Protein 7ALC (pdb70)

Structure (mmCIF, N/CA/C/O backbone):
data_7ALC
#
_entry.id   7ALC
#
_cell.length_a   163.853
_cell.length_b   113.922
_cell.length_c   113.910
_cell.angle_alpha   90.000
_cell.angle_beta   130.210
_cell.angle_gamma   90.000
#
_symmetry.space_group_name_H-M   'C 1 2 1'
#
loop_
_entity.id
_entity.type
_entity.pdbx_description
1 polymer 'GTP cyclohydrolase 1'
2 polymer 'GTP cyclohydrolase 1 feedback regulatory protein'
3 non-polymer 'ZINC ION'
4 non-polymer PHENYLALANINE
5 water water
#
loop_
_atom_site.group_PDB
_atom_site.id
_atom_site.type_symbol
_atom_site.label_atom_id
_atom_site.label_alt_id
_atom_site.label_comp_id
_atom_site.label_asym_id
_atom_site.label_entity_id
_atom_site.label_seq_id
_atom_site.pdbx_PDB_ins_code
_atom_site.Cartn_x
_atom_site.Cartn_y
_atom_site.Cartn_z
_atom_site.occupancy
_atom_site.B_iso_or_equiv
_atom_site.auth_seq_id
_atom_site.auth_comp_id
_atom_site.auth_asym_id
_atom_site.auth_atom_id
_atom_site.pdbx_PDB_model_num
ATOM 1 N N . PRO A 1 17 ? -26.370 -39.559 30.054 1.00 34.99 58 PRO A N 1
ATOM 2 C CA . PRO A 1 17 ? -26.747 -38.710 31.188 1.00 35.08 58 PRO A CA 1
ATOM 3 C C . PRO A 1 17 ? -26.431 -39.347 32.520 1.00 35.49 58 PRO A C 1
ATOM 4 O O . PRO A 1 17 ? -26.562 -40.561 32.669 1.00 36.07 58 PRO A O 1
ATOM 8 N N . ARG A 1 18 ? -26.050 -38.512 33.501 1.00 34.97 59 ARG A N 1
ATOM 9 C CA . ARG A 1 18 ? -25.728 -38.941 34.850 1.00 34.72 59 ARG A CA 1
ATOM 10 C C . ARG A 1 18 ? -26.982 -39.508 35.504 1.00 36.95 59 ARG A C 1
ATOM 11 O O . ARG A 1 18 ? -28.054 -38.925 35.407 1.00 36.57 59 ARG A O 1
ATOM 19 N N . SER A 1 19 ? -26.851 -40.654 36.162 1.00 38.78 60 SER A N 1
ATOM 20 C CA . SER A 1 19 ? -27.985 -41.331 36.791 1.00 40.87 60 SER A CA 1
ATOM 21 C C . SER A 1 19 ? -28.032 -41.106 38.288 1.00 42.21 60 SER A C 1
ATOM 22 O O . SER A 1 19 ? -27.035 -40.697 38.890 1.00 42.26 60 SER A O 1
ATOM 25 N N . GLU A 1 20 ? -29.177 -41.438 38.911 1.00 42.92 61 GLU A N 1
ATOM 26 C CA . GLU A 1 20 ? -29.302 -41.380 40.358 1.00 44.05 61 GLU A CA 1
ATOM 27 C C . GLU A 1 20 ? -28.361 -42.426 41.005 1.00 44.05 61 GLU A C 1
ATOM 28 O O . GLU A 1 20 ? -27.835 -42.178 42.092 1.00 44.48 61 GLU A O 1
ATOM 34 N N . GLU A 1 21 ? -28.095 -43.556 40.303 1.00 43.18 62 GLU A N 1
ATOM 35 C CA . GLU A 1 21 ? -27.165 -44.591 40.741 1.00 43.25 62 GLU A CA 1
ATOM 36 C C . GLU A 1 21 ? -25.738 -44.032 40.737 1.00 42.19 62 GLU A C 1
ATOM 37 O O . GLU A 1 21 ? -25.002 -44.222 41.703 1.00 42.44 62 GLU A O 1
ATOM 43 N N . ASP A 1 22 ? -25.362 -43.292 39.678 1.00 41.09 63 ASP A N 1
ATOM 44 C CA . ASP A 1 22 ? -24.057 -42.632 39.571 1.00 40.39 63 ASP A CA 1
ATOM 45 C C . ASP A 1 22 ? -23.852 -41.698 40.772 1.00 38.85 63 ASP A C 1
ATOM 46 O O . ASP A 1 22 ? -22.774 -41.687 41.352 1.00 38.78 63 ASP A O 1
ATOM 51 N N . ASN A 1 23 ? -24.905 -40.964 41.171 1.00 37.56 64 ASN A N 1
ATOM 52 C CA . ASN A 1 23 ? -24.838 -40.061 42.315 1.00 37.25 64 ASN A CA 1
ATOM 53 C C . ASN A 1 23 ? -24.583 -40.817 43.624 1.00 37.62 64 ASN A C 1
ATOM 54 O O . ASN A 1 23 ? -23.744 -40.399 44.420 1.00 36.78 64 ASN A O 1
ATOM 59 N N . GLU A 1 24 ? -25.292 -41.930 43.843 1.00 38.38 65 GLU A N 1
ATOM 60 C CA . GLU A 1 24 ? -25.117 -42.717 45.063 1.00 39.53 65 GLU A CA 1
ATOM 61 C C . GLU A 1 24 ? -23.720 -43.337 45.110 1.00 39.68 65 GLU A C 1
ATOM 62 O O . GLU A 1 24 ? -23.093 -43.342 46.160 1.00 40.03 65 GLU A O 1
ATOM 68 N N . LEU A 1 25 ? -23.220 -43.816 43.965 1.00 39.59 66 LEU A N 1
ATOM 69 C CA . LEU A 1 25 ? -21.907 -44.443 43.871 1.00 39.89 66 LEU A CA 1
ATOM 70 C C . LEU A 1 25 ? -20.768 -43.446 44.031 1.00 39.24 66 LEU A C 1
ATOM 71 O O . LEU A 1 25 ? -19.731 -43.789 44.602 1.00 40.07 66 LEU A O 1
ATOM 76 N N . ASN A 1 26 ? -20.940 -42.224 43.525 1.00 37.62 67 ASN A N 1
ATOM 77 C CA . ASN A 1 26 ? -19.890 -41.211 43.588 1.00 36.78 67 ASN A CA 1
ATOM 78 C C . ASN A 1 26 ? -19.932 -40.312 44.802 1.00 36.04 67 ASN A C 1
ATOM 79 O O . ASN A 1 26 ? -18.960 -39.608 45.033 1.00 36.45 67 ASN A O 1
ATOM 84 N N . LEU A 1 27 ? -21.034 -40.315 45.566 1.00 34.83 68 LEU A N 1
ATOM 85 C CA . LEU A 1 27 ? -21.165 -39.495 46.766 1.00 34.05 68 LEU A CA 1
ATOM 86 C C . LEU A 1 27 ? -20.034 -39.728 47.779 1.00 33.29 68 LEU A C 1
ATOM 87 O O . LEU A 1 27 ? -19.465 -38.735 48.234 1.00 32.79 68 LEU A O 1
ATOM 92 N N . PRO A 1 28 ? -19.638 -40.988 48.120 1.00 32.70 69 PRO A N 1
ATOM 93 C CA . PRO A 1 28 ? -18.521 -41.158 49.070 1.00 32.28 69 PRO A CA 1
ATOM 94 C C . PRO A 1 28 ? -17.193 -40.601 48.565 1.00 31.30 69 PRO A C 1
ATOM 95 O O . PRO A 1 28 ? -16.403 -40.125 49.373 1.00 31.54 69 PRO A O 1
ATOM 99 N N . ASN A 1 29 ? -16.951 -40.638 47.252 1.00 30.34 70 ASN A N 1
ATOM 100 C CA . ASN A 1 29 ? -15.724 -40.107 46.652 1.00 30.18 70 ASN A CA 1
ATOM 101 C C . ASN A 1 29 ? -15.713 -38.589 46.715 1.00 27.79 70 ASN A C 1
ATOM 102 O O . ASN A 1 29 ? -14.681 -37.998 47.011 1.00 27.27 70 ASN A O 1
ATOM 107 N N . LEU A 1 30 ? -16.868 -37.956 46.479 1.00 26.39 71 LEU A N 1
ATOM 108 C CA . LEU A 1 30 ? -16.982 -36.505 46.598 1.00 25.73 71 LEU A CA 1
ATOM 109 C C . LEU A 1 30 ? -16.783 -36.112 48.063 1.00 24.17 71 LEU A C 1
ATOM 110 O O . LEU A 1 30 ? -16.030 -35.186 48.348 1.00 24.09 71 LEU A O 1
ATOM 115 N N . ALA A 1 31 ? -17.391 -36.862 49.001 1.00 23.22 72 ALA A N 1
ATOM 116 C CA . ALA A 1 31 ? -17.240 -36.574 50.421 1.00 23.26 72 ALA A CA 1
ATOM 117 C C . ALA A 1 31 ? -15.776 -36.716 50.862 1.00 23.24 72 ALA A C 1
ATOM 118 O O . ALA A 1 31 ? -15.275 -35.866 51.600 1.00 22.74 72 ALA A O 1
ATOM 120 N N . ALA A 1 32 ? -15.068 -37.754 50.373 1.00 23.53 73 ALA A N 1
ATOM 121 C CA . ALA A 1 32 ? -13.651 -37.935 50.713 1.00 24.29 73 ALA A CA 1
ATOM 122 C C . ALA A 1 32 ? -12.818 -36.738 50.230 1.00 23.96 73 ALA A C 1
ATOM 123 O O . ALA A 1 32 ? -11.970 -36.233 50.972 1.00 23.94 73 ALA A O 1
ATOM 125 N N . ALA A 1 33 ? -13.101 -36.256 49.015 1.00 23.42 74 ALA A N 1
ATOM 126 C CA . ALA A 1 33 ? -12.398 -35.107 48.448 1.00 23.42 74 ALA A CA 1
ATOM 127 C C . ALA A 1 33 ? -12.656 -33.828 49.258 1.00 22.47 74 ALA A C 1
ATOM 128 O O . ALA A 1 33 ? -11.706 -33.096 49.542 1.00 23.32 74 ALA A O 1
ATOM 130 N N . TYR A 1 34 ? -13.912 -33.570 49.656 1.00 20.30 75 TYR A N 1
ATOM 131 C CA . TYR A 1 34 ? -14.215 -32.386 50.456 1.00 19.77 75 TYR A CA 1
ATOM 132 C C . TYR A 1 34 ? -13.605 -32.477 51.856 1.00 20.42 75 TYR A C 1
ATOM 133 O O . TYR A 1 34 ? -13.189 -31.461 52.408 1.00 20.74 75 TYR A O 1
ATOM 142 N N . SER A 1 35 ? -13.516 -33.689 52.425 1.00 20.99 76 SER A N 1
ATOM 143 C CA . SER A 1 35 ? -12.860 -33.863 53.722 1.00 21.76 76 SER A CA 1
ATOM 144 C C . SER A 1 35 ? -11.354 -33.525 53.573 1.00 22.02 76 SER A C 1
ATOM 145 O O . SER A 1 35 ? -10.789 -32.814 54.400 1.00 22.27 76 SER A O 1
ATOM 148 N N . SER A 1 36 ? -10.737 -33.983 52.485 1.00 21.65 77 SER A N 1
ATOM 149 C CA . SER A 1 36 ? -9.335 -33.703 52.192 1.00 21.87 77 SER A CA 1
ATOM 150 C C . SER A 1 36 ? -9.101 -32.173 52.025 1.00 21.73 77 SER A C 1
ATOM 151 O O . SER A 1 36 ? -8.137 -31.624 52.566 1.00 22.61 77 SER A O 1
ATOM 154 N N . ILE A 1 37 ? -10.036 -31.474 51.352 1.00 19.92 78 ILE A N 1
ATOM 155 C CA . ILE A 1 37 ? -9.948 -30.025 51.194 1.00 19.09 78 ILE A CA 1
ATOM 156 C C . ILE A 1 37 ? -9.983 -29.335 52.582 1.00 18.40 78 ILE A C 1
ATOM 157 O O . ILE A 1 37 ? -9.136 -28.484 52.858 1.00 17.95 78 ILE A O 1
ATOM 162 N N . LEU A 1 38 ? -10.901 -29.757 53.464 1.00 17.76 79 LEU A N 1
ATOM 163 C CA . LEU A 1 38 ? -10.986 -29.170 54.815 1.00 19.42 79 LEU A CA 1
ATOM 164 C C . LEU A 1 38 ? -9.657 -29.284 55.581 1.00 22.52 79 LEU A C 1
ATOM 165 O O . LEU A 1 38 ? -9.213 -28.306 56.181 1.00 24.33 79 LEU A O 1
ATOM 170 N N . SER A 1 39 ? -9.005 -30.456 55.517 1.00 22.84 80 SER A N 1
ATOM 171 C CA . SER A 1 39 ? -7.717 -30.668 56.150 1.00 24.67 80 SER A CA 1
ATOM 172 C C . SER A 1 39 ? -6.609 -29.847 55.503 1.00 25.31 80 SER A C 1
ATOM 173 O O . SER A 1 39 ? -5.742 -29.338 56.210 1.00 26.12 80 SER A O 1
ATOM 176 N N . SER A 1 40 ? -6.624 -29.726 54.175 1.00 25.18 81 SER A N 1
ATOM 177 C CA . SER A 1 40 ? -5.597 -28.989 53.458 1.00 26.51 81 SER A CA 1
ATOM 178 C C . SER A 1 40 ? -5.682 -27.478 53.640 1.00 28.34 81 SER A C 1
ATOM 179 O O . SER A 1 40 ? -4.693 -26.791 53.421 1.00 29.52 81 SER A O 1
ATOM 182 N N . LEU A 1 41 ? -6.835 -26.953 54.033 1.00 28.49 82 LEU A N 1
ATOM 183 C CA . LEU A 1 41 ? -6.978 -25.511 54.309 1.00 28.78 82 LEU A CA 1
ATOM 184 C C . LEU A 1 41 ? -6.507 -25.097 55.705 1.00 28.61 82 LEU A C 1
ATOM 185 O O . LEU A 1 41 ? -6.522 -23.907 56.029 1.00 28.81 82 LEU A O 1
ATOM 190 N N . GLY A 1 42 ? -6.116 -26.062 56.524 1.00 28.18 83 GLY A N 1
ATOM 191 C CA . GLY A 1 42 ? -5.716 -25.817 57.902 1.00 28.09 83 GLY A CA 1
ATOM 192 C C . GLY A 1 42 ? -6.890 -25.885 58.873 1.00 27.55 83 GLY A C 1
ATOM 193 O O . GLY A 1 42 ? -6.783 -25.414 60.008 1.00 27.62 83 GLY A O 1
ATOM 194 N N . GLU A 1 43 ? -8.044 -26.407 58.421 1.00 26.56 84 GLU A N 1
ATOM 195 C CA . GLU A 1 43 ? -9.222 -26.462 59.273 1.00 25.81 84 GLU A CA 1
ATOM 196 C C . GLU A 1 43 ? -9.303 -27.776 60.047 1.00 26.53 84 GLU A C 1
ATOM 197 O O . GLU A 1 43 ? -8.588 -28.738 59.745 1.00 27.22 84 GLU A O 1
ATOM 203 N N . ASN A 1 44 ? -10.147 -27.803 61.065 1.00 25.72 85 ASN A N 1
ATOM 204 C CA . ASN A 1 44 ? -10.329 -28.995 61.871 1.00 25.92 85 ASN A CA 1
ATOM 205 C C . ASN A 1 44 ? -11.603 -29.664 61.403 1.00 25.97 85 ASN A C 1
ATOM 206 O O . ASN A 1 44 ? -12.688 -29.191 61.742 1.00 26.06 85 ASN A O 1
ATOM 211 N N . PRO A 1 45 ? -11.520 -30.761 60.629 1.00 25.79 86 PRO A N 1
ATOM 212 C CA . PRO A 1 45 ? -12.754 -31.419 60.162 1.00 25.16 86 PRO A CA 1
ATOM 213 C C . PRO A 1 45 ? -13.540 -32.120 61.257 1.00 24.52 86 PRO A C 1
ATOM 214 O O . PRO A 1 45 ? -14.595 -32.667 60.969 1.00 24.77 86 PRO A O 1
ATOM 218 N N . GLN A 1 46 ? -13.023 -32.158 62.481 1.00 24.42 87 GLN A N 1
ATOM 219 C CA . GLN A 1 46 ? -13.743 -32.774 63.591 1.00 25.17 87 GLN A CA 1
ATOM 220 C C . GLN A 1 46 ? -14.562 -31.771 64.416 1.00 24.34 87 GLN A C 1
ATOM 221 O O . GLN A 1 46 ? -15.318 -32.199 65.276 1.00 24.57 87 GLN A O 1
ATOM 227 N N . ARG A 1 47 ? -14.418 -30.457 64.169 1.00 23.24 88 ARG A N 1
ATOM 228 C CA . ARG A 1 47 ? -15.205 -29.468 64.904 1.00 21.87 88 ARG A CA 1
ATOM 229 C C . ARG A 1 47 ? -16.676 -29.539 64.455 1.00 21.32 88 ARG A C 1
ATOM 230 O O . ARG A 1 47 ? -16.966 -29.880 63.298 1.00 20.99 88 ARG A O 1
ATOM 238 N N . GLN A 1 48 ? -17.612 -29.280 65.386 1.00 21.04 89 GLN A N 1
ATOM 239 C CA . GLN A 1 48 ? -19.052 -29.376 65.112 1.00 20.09 89 GLN A CA 1
ATOM 240 C C . GLN A 1 48 ? -19.515 -28.840 63.743 1.00 20.65 89 GLN A C 1
ATOM 241 O O . GLN A 1 48 ? -20.229 -29.546 63.020 1.00 21.99 89 GLN A O 1
ATOM 247 N N . GLY A 1 49 ? -19.147 -27.610 63.414 1.00 19.53 90 GLY A N 1
ATOM 248 C CA . GLY A 1 49 ? -19.583 -26.996 62.165 1.00 18.84 90 GLY A CA 1
ATOM 249 C C . GLY A 1 49 ? -19.116 -27.669 60.892 1.00 18.55 90 GLY A C 1
ATOM 250 O O . GLY A 1 49 ? -19.740 -27.485 59.836 1.00 18.51 90 GLY A O 1
ATOM 251 N N . LEU A 1 50 ? -18.026 -28.456 60.968 1.00 17.47 91 LEU A N 1
ATOM 252 C CA . LEU A 1 50 ? -17.485 -29.148 59.810 1.00 17.20 91 LEU A CA 1
ATOM 253 C C . LEU A 1 50 ? -17.742 -30.653 59.741 1.00 17.80 91 LEU A C 1
ATOM 254 O O . LEU A 1 50 ? -17.441 -31.266 58.711 1.00 17.64 91 LEU A O 1
ATOM 259 N N . LEU A 1 51 ? -18.239 -31.263 60.818 1.00 18.89 92 LEU A N 1
ATOM 260 C CA . LEU A 1 51 ? -18.447 -32.716 60.891 1.00 20.46 92 LEU A CA 1
ATOM 261 C C . LEU A 1 51 ? -19.128 -33.328 59.675 1.00 20.97 92 LEU A C 1
ATOM 262 O O . LEU A 1 51 ? -18.573 -34.251 59.085 1.00 21.33 92 LEU A O 1
ATOM 267 N N . LYS A 1 52 ? -20.294 -32.794 59.275 1.00 20.87 93 LYS A N 1
ATOM 268 C CA . LYS A 1 52 ? -21.031 -33.328 58.122 1.00 21.11 93 LYS A CA 1
ATOM 269 C C . LYS A 1 52 ? -20.802 -32.578 56.812 1.00 19.72 93 LYS A C 1
ATOM 270 O O . LYS A 1 52 ? -21.399 -32.946 55.805 1.00 19.51 93 LYS A O 1
ATOM 276 N N . THR A 1 53 ? -19.916 -31.574 56.807 1.00 18.48 94 THR A N 1
ATOM 277 C CA . THR A 1 53 ? -19.598 -30.781 55.626 1.00 17.86 94 THR A CA 1
ATOM 278 C C . THR A 1 53 ? -19.093 -31.626 54.462 1.00 18.30 94 THR A C 1
ATOM 279 O O . THR A 1 53 ? -19.569 -31.375 53.369 1.00 19.11 94 THR A O 1
ATOM 283 N N . PRO A 1 54 ? -18.242 -32.658 54.605 1.00 18.40 95 PRO A N 1
ATOM 284 C CA . PRO A 1 54 ? -17.891 -33.482 53.420 1.00 19.06 95 PRO A CA 1
ATOM 285 C C . PRO A 1 54 ? -19.109 -33.966 52.611 1.00 19.85 95 PRO A C 1
ATOM 286 O O . PRO A 1 54 ? -19.129 -33.828 51.394 1.00 18.96 95 PRO A O 1
ATOM 290 N N . TRP A 1 55 ? -20.158 -34.430 53.304 1.00 20.99 96 TRP A N 1
ATOM 291 C CA . TRP A 1 55 ? -21.390 -34.912 52.686 1.00 22.90 96 TRP A CA 1
ATOM 292 C C . TRP A 1 55 ? -22.319 -33.783 52.247 1.00 21.82 96 TRP A C 1
ATOM 293 O O . TRP A 1 55 ? -22.847 -33.849 51.137 1.00 22.20 96 TRP A O 1
ATOM 304 N N . ARG A 1 56 ? -22.474 -32.715 53.060 1.00 19.90 97 ARG A N 1
ATOM 305 C CA . ARG A 1 56 ? -23.307 -31.570 52.658 1.00 18.40 97 ARG A CA 1
ATOM 306 C C . ARG A 1 56 ? -22.718 -30.877 51.421 1.00 18.08 97 ARG A C 1
ATOM 307 O O . ARG A 1 56 ? -23.474 -30.548 50.508 1.00 18.37 97 ARG A O 1
ATOM 315 N N . ALA A 1 57 ? -21.388 -30.687 51.360 1.00 17.54 98 ALA A N 1
ATOM 316 C CA . ALA A 1 57 ? -20.770 -30.040 50.189 1.00 19.13 98 ALA A CA 1
ATOM 317 C C . ALA A 1 57 ? -20.863 -30.928 48.952 1.00 20.67 98 ALA A C 1
ATOM 318 O O . ALA A 1 57 ? -21.056 -30.421 47.850 1.00 21.52 98 ALA A O 1
ATOM 320 N N . ALA A 1 58 ? -20.736 -32.249 49.139 1.00 21.47 99 ALA A N 1
ATOM 321 C CA . ALA A 1 58 ? -20.822 -33.240 48.061 1.00 22.25 99 ALA A CA 1
ATOM 322 C C . ALA A 1 58 ? -22.238 -33.247 47.501 1.00 22.75 99 ALA A C 1
ATOM 323 O O . ALA A 1 58 ? -22.386 -33.223 46.297 1.00 23.21 99 ALA A O 1
ATOM 325 N N . SER A 1 59 ? -23.271 -33.226 48.369 1.00 22.58 100 SER A N 1
ATOM 326 C CA . SER A 1 59 ? -24.662 -33.202 47.936 1.00 22.82 100 SER A CA 1
ATOM 327 C C . SER A 1 59 ? -24.996 -31.880 47.254 1.00 22.45 100 SER A C 1
ATOM 328 O O . SER A 1 59 ? -25.738 -31.874 46.288 1.00 21.95 100 SER A O 1
ATOM 331 N N . ALA A 1 60 ? -24.459 -30.754 47.764 1.00 22.22 101 ALA A N 1
ATOM 332 C CA . ALA A 1 60 ? -24.708 -29.450 47.161 1.00 22.16 101 ALA A CA 1
ATOM 333 C C . ALA A 1 60 ? -24.076 -29.418 45.768 1.00 22.27 101 ALA A C 1
ATOM 334 O O . ALA A 1 60 ? -24.747 -29.019 44.835 1.00 22.67 101 ALA A O 1
ATOM 336 N N . MET A 1 61 ? -22.848 -29.937 45.611 1.00 20.79 102 MET A N 1
ATOM 337 C CA . MET A 1 61 ? -22.182 -29.942 44.321 1.00 20.43 102 MET A CA 1
ATOM 338 C C . MET A 1 61 ? -22.938 -30.808 43.302 1.00 20.68 102 MET A C 1
ATOM 339 O O . MET A 1 61 ? -23.042 -30.427 42.129 1.00 19.92 102 MET A O 1
ATOM 344 N N . GLN A 1 62 ? -23.524 -31.922 43.763 1.00 21.13 103 GLN A N 1
ATOM 345 C CA . GLN A 1 62 ? -24.331 -32.791 42.914 1.00 22.99 103 GLN A CA 1
ATOM 346 C C . GLN A 1 62 ? -25.587 -32.034 42.465 1.00 23.87 103 GLN A C 1
ATOM 347 O O . GLN A 1 62 ? -25.943 -32.096 41.296 1.00 24.05 103 GLN A O 1
ATOM 353 N N . PHE A 1 63 ? -26.204 -31.268 43.363 1.00 24.48 104 PHE A N 1
ATOM 354 C CA . PHE A 1 63 ? -27.371 -30.452 43.031 1.00 25.49 104 PHE A CA 1
ATOM 355 C C . PHE A 1 63 ? -27.002 -29.360 42.015 1.00 24.48 104 PHE A C 1
ATOM 356 O O . PHE A 1 63 ? -27.734 -29.151 41.043 1.00 24.25 104 PHE A O 1
ATOM 364 N N . PHE A 1 64 ? -25.865 -28.662 42.226 1.00 23.68 105 PHE A N 1
ATOM 365 C CA . PHE A 1 64 ? -25.447 -27.603 41.294 1.00 24.04 105 PHE A CA 1
ATOM 366 C C . PHE A 1 64 ? -25.144 -28.143 39.899 1.00 24.10 105 PHE A C 1
ATOM 367 O O . PHE A 1 64 ? -25.195 -27.386 38.939 1.00 24.92 105 PHE A O 1
ATOM 375 N N . THR A 1 65 ? -24.820 -29.437 39.777 1.00 22.75 106 THR A N 1
ATOM 376 C CA . THR A 1 65 ? -24.526 -30.037 38.485 1.00 21.69 106 THR A CA 1
ATOM 377 C C . THR A 1 65 ? -25.603 -31.056 38.056 1.00 22.41 106 THR A C 1
ATOM 378 O O . THR A 1 65 ? -25.324 -31.889 37.194 1.00 23.17 106 THR A O 1
ATOM 382 N N . LYS A 1 66 ? -26.828 -30.977 38.599 1.00 22.12 107 LYS A N 1
ATOM 383 C CA . LYS A 1 66 ? -27.910 -31.913 38.255 1.00 23.09 107 LYS A CA 1
ATOM 384 C C . LYS A 1 66 ? -28.366 -31.855 36.791 1.00 23.43 107 LYS A C 1
ATOM 385 O O . LYS A 1 66 ? -29.023 -32.783 36.342 1.00 23.35 107 LYS A O 1
ATOM 391 N N . GLY A 1 67 ? -27.992 -30.809 36.059 1.00 23.53 108 GLY A N 1
ATOM 392 C CA . GLY A 1 67 ? -28.280 -30.662 34.636 1.00 24.70 108 GLY A CA 1
ATOM 393 C C . GLY A 1 67 ? -27.617 -31.742 33.791 1.00 26.03 108 GLY A C 1
ATOM 394 O O . GLY A 1 67 ? -28.089 -32.052 32.692 1.00 26.75 108 GLY A O 1
ATOM 395 N N . TYR A 1 68 ? -26.532 -32.368 34.309 1.00 25.65 109 TYR A N 1
ATOM 396 C CA . TYR A 1 68 ? -25.917 -33.499 33.620 1.00 26.05 109 TYR A CA 1
ATOM 397 C C . TYR A 1 68 ? -26.858 -34.752 33.656 1.00 27.42 109 TYR A C 1
ATOM 398 O O . TYR A 1 68 ? -26.688 -35.667 32.872 1.00 27.98 109 TYR A O 1
ATOM 407 N N . GLN A 1 69 ? -27.808 -34.802 34.582 1.00 28.41 110 GLN A N 1
ATOM 408 C CA . GLN A 1 69 ? -28.775 -35.900 34.681 1.00 30.10 110 GLN A CA 1
ATOM 409 C C . GLN A 1 69 ? -29.946 -35.752 33.689 1.00 31.48 110 GLN A C 1
ATOM 410 O O . GLN A 1 69 ? -30.760 -36.672 33.562 1.00 31.98 110 GLN A O 1
ATOM 416 N N . GLU A 1 70 ? -30.040 -34.600 32.997 1.00 31.55 111 GLU A N 1
ATOM 417 C CA . GLU A 1 70 ? -31.134 -34.319 32.088 1.00 31.90 111 GLU A CA 1
ATOM 418 C C . GLU A 1 70 ? -30.681 -34.245 30.643 1.00 31.13 111 GLU A C 1
ATOM 419 O O . GLU A 1 70 ? -29.512 -34.008 30.350 1.00 31.40 111 GLU A O 1
ATOM 425 N N . THR A 1 71 ? -31.620 -34.442 29.742 1.00 29.78 112 THR A N 1
ATOM 426 C CA . THR A 1 71 ? -31.375 -34.420 28.318 1.00 29.45 112 THR A CA 1
ATOM 427 C C . THR A 1 71 ? -32.384 -33.443 27.675 1.00 28.16 112 THR A C 1
ATOM 428 O O . THR A 1 71 ? -33.520 -33.326 28.148 1.00 27.91 112 THR A O 1
ATOM 432 N N . ILE A 1 72 ? -31.970 -32.711 26.634 1.00 27.59 113 ILE A N 1
ATOM 433 C CA . ILE A 1 72 ? -32.871 -31.771 25.959 1.00 27.50 113 ILE A CA 1
ATOM 434 C C . ILE A 1 72 ? -34.080 -32.506 25.347 1.00 27.61 113 ILE A C 1
ATOM 435 O O . ILE A 1 72 ? -35.204 -32.009 25.454 1.00 26.68 113 ILE A O 1
ATOM 440 N N . SER A 1 73 ? -33.876 -33.714 24.777 1.00 28.76 114 SER A N 1
ATOM 441 C CA . SER A 1 73 ? -34.996 -34.457 24.204 1.00 30.08 114 SER A CA 1
ATOM 442 C C . SER A 1 73 ? -36.010 -34.859 25.264 1.00 29.33 114 SER A C 1
ATOM 443 O O . SER A 1 73 ? -37.196 -34.786 24.989 1.00 29.82 114 SER A O 1
ATOM 446 N N . ASP A 1 74 ? -35.579 -35.159 26.488 1.00 29.01 115 ASP A N 1
ATOM 447 C CA . ASP A 1 74 ? -36.498 -35.494 27.578 1.00 29.22 115 ASP A CA 1
ATOM 448 C C . ASP A 1 74 ? -37.278 -34.246 28.034 1.00 27.97 115 ASP A C 1
ATOM 449 O O . ASP A 1 74 ? -38.478 -34.327 28.289 1.00 27.88 115 ASP A O 1
ATOM 454 N N . VAL A 1 75 ? -36.620 -33.087 28.072 1.00 26.80 116 VAL A N 1
ATOM 455 C CA . VAL A 1 75 ? -37.289 -31.826 28.382 1.00 26.91 116 VAL A CA 1
ATOM 456 C C . VAL A 1 75 ? -38.360 -31.514 27.317 1.00 26.22 116 VAL A C 1
ATOM 457 O O . VAL A 1 75 ? -39.463 -31.093 27.669 1.00 26.41 116 VAL A O 1
ATOM 461 N N . LEU A 1 76 ? -38.066 -31.803 26.027 1.00 24.86 117 LEU A N 1
ATOM 462 C CA . LEU A 1 76 ? -38.980 -31.532 24.914 1.00 23.59 117 LEU A CA 1
ATOM 463 C C . LEU A 1 76 ? -40.226 -32.421 24.840 1.00 24.69 117 LEU A C 1
ATOM 464 O O . LEU A 1 76 ? -41.097 -32.155 24.019 1.00 25.18 117 LEU A O 1
ATOM 469 N N . ASN A 1 77 ? -40.352 -33.452 25.676 1.00 25.54 118 ASN A N 1
ATOM 470 C CA . ASN A 1 77 ? -41.557 -34.297 25.699 1.00 27.16 118 ASN A CA 1
ATOM 471 C C . ASN A 1 77 ? -42.773 -33.415 26.068 1.00 26.59 118 ASN A C 1
ATOM 472 O O . ASN A 1 77 ? -42.686 -32.679 27.055 1.00 26.63 118 ASN A O 1
ATOM 477 N N . ASP A 1 78 ? -43.830 -33.416 25.233 1.00 25.93 119 ASP A N 1
ATOM 478 C CA . ASP A 1 78 ? -45.047 -32.618 25.407 1.00 26.02 119 ASP A CA 1
ATOM 479 C C . ASP A 1 78 ? -44.753 -31.118 25.540 1.00 25.27 119 ASP A C 1
ATOM 480 O O . ASP A 1 78 ? -45.522 -30.407 26.204 1.00 25.78 119 ASP A O 1
ATOM 485 N N . ALA A 1 79 ? -43.651 -30.632 24.939 1.00 23.32 120 ALA A N 1
ATOM 486 C CA . ALA A 1 79 ? -43.279 -29.232 25.126 1.00 22.29 120 ALA A CA 1
ATOM 487 C C . ALA A 1 79 ? -43.759 -28.284 24.065 1.00 21.05 120 ALA A C 1
ATOM 488 O O . ALA A 1 79 ? -43.734 -27.082 24.292 1.00 20.94 120 ALA A O 1
ATOM 490 N N . ILE A 1 80 ? -44.129 -28.793 22.896 1.00 19.71 121 ILE A N 1
ATOM 491 C CA . ILE A 1 80 ? -44.468 -27.955 21.769 1.00 20.03 121 ILE A CA 1
ATOM 492 C C . ILE A 1 80 ? -45.951 -27.831 21.527 1.00 20.23 121 ILE A C 1
ATOM 493 O O . ILE A 1 80 ? -46.679 -28.813 21.546 1.00 21.04 121 ILE A O 1
ATOM 498 N N . PHE A 1 81 ? -46.385 -26.607 21.285 1.00 19.44 122 PHE A N 1
ATOM 499 C CA . PHE A 1 81 ? -47.765 -26.271 20.973 1.00 18.82 122 PHE A CA 1
ATOM 500 C C . PHE A 1 81 ? -47.779 -25.521 19.642 1.00 19.17 122 PHE A C 1
ATOM 501 O O . PHE A 1 81 ? -46.759 -24.954 19.237 1.00 19.79 122 PHE A O 1
ATOM 509 N N . ASP A 1 82 ? -48.916 -25.518 18.956 1.00 18.68 123 ASP A N 1
ATOM 510 C CA . ASP A 1 82 ? -49.004 -24.871 17.654 1.00 19.05 123 ASP A CA 1
ATOM 511 C C . ASP A 1 82 ? -49.896 -23.645 17.666 1.00 18.93 123 ASP A C 1
ATOM 512 O O . ASP A 1 82 ? -50.813 -23.559 18.470 1.00 20.06 123 ASP A O 1
ATOM 517 N N . GLU A 1 83 ? -49.669 -22.738 16.743 1.00 18.62 124 GLU A N 1
ATOM 518 C CA . GLU A 1 83 ? -50.490 -21.545 16.594 1.00 19.38 124 GLU A CA 1
ATOM 519 C C . GLU A 1 83 ? -50.630 -21.194 15.103 1.00 19.85 124 GLU A C 1
ATOM 520 O O . GLU A 1 83 ? -49.706 -21.441 14.309 1.00 19.90 124 GLU A O 1
ATOM 526 N N . ASP A 1 84 ? -51.817 -20.708 14.702 1.00 20.18 125 ASP A N 1
ATOM 527 C CA . ASP A 1 84 ? -52.045 -20.306 13.304 1.00 21.23 125 ASP A CA 1
ATOM 528 C C . ASP A 1 84 ? -51.318 -19.015 12.963 1.00 21.63 125 ASP A C 1
ATOM 529 O O . ASP A 1 84 ? -50.956 -18.810 11.809 1.00 21.14 125 ASP A O 1
ATOM 534 N N . HIS A 1 85 ? -51.189 -18.102 13.934 1.00 22.15 126 HIS A N 1
ATOM 535 C CA . HIS A 1 85 ? -50.540 -16.810 13.723 1.00 23.66 126 HIS A CA 1
ATOM 536 C C . HIS A 1 85 ? -49.497 -16.569 14.813 1.00 22.91 126 HIS A C 1
ATOM 537 O O . HIS A 1 85 ? -49.647 -17.031 15.944 1.00 22.48 126 HIS A O 1
ATOM 544 N N . ASP A 1 86 ? -48.453 -15.836 14.463 1.00 22.14 127 ASP A N 1
ATOM 545 C CA . ASP A 1 86 ? -47.352 -15.620 15.365 1.00 22.40 127 ASP A CA 1
ATOM 546 C C . ASP A 1 86 ? -47.364 -14.229 16.037 1.00 23.81 127 ASP A C 1
ATOM 547 O O . ASP A 1 86 ? -48.211 -13.384 15.731 1.00 25.29 127 ASP A O 1
ATOM 552 N N . GLU A 1 87 ? -46.489 -14.048 17.024 1.00 22.18 128 GLU A N 1
ATOM 553 C CA . GLU A 1 87 ? -46.343 -12.833 17.838 1.00 21.52 128 GLU A CA 1
ATOM 554 C C . GLU A 1 87 ? -44.952 -12.891 18.478 1.00 20.75 128 GLU A C 1
ATOM 555 O O . GLU A 1 87 ? -44.391 -13.976 18.504 1.00 20.94 128 GLU A O 1
ATOM 561 N N . MET A 1 88 ? -44.416 -11.783 19.041 1.00 20.28 129 MET A N 1
ATOM 562 C CA . MET A 1 88 ? -43.137 -11.902 19.745 1.00 19.98 129 MET A CA 1
ATOM 563 C C . MET A 1 88 ? -43.394 -12.496 21.125 1.00 19.08 129 MET A C 1
ATOM 564 O O . MET A 1 88 ? -44.340 -12.092 21.807 1.00 18.87 129 MET A O 1
ATOM 569 N N . VAL A 1 89 ? -42.607 -13.501 21.505 1.00 18.12 130 VAL A N 1
ATOM 570 C CA . VAL A 1 89 ? -42.749 -14.164 22.792 1.00 17.96 130 VAL A CA 1
ATOM 571 C C . VAL A 1 89 ? -41.475 -13.937 23.583 1.00 18.39 130 VAL A C 1
ATOM 572 O O . VAL A 1 89 ? -40.379 -14.272 23.103 1.00 18.40 130 VAL A O 1
ATOM 576 N N . ILE A 1 90 ? -41.606 -13.363 24.780 1.00 17.19 131 ILE A N 1
ATOM 577 C CA . ILE A 1 90 ? -40.466 -13.084 25.647 1.00 17.33 131 ILE A CA 1
ATOM 578 C C . ILE A 1 90 ? -40.696 -13.603 27.047 1.00 18.20 131 ILE A C 1
ATOM 579 O O . ILE A 1 90 ? -41.789 -13.441 27.606 1.00 17.77 131 ILE A O 1
ATOM 584 N N . VAL A 1 91 ? -39.658 -14.180 27.656 1.00 18.72 132 VAL A N 1
ATOM 585 C CA . VAL A 1 91 ? -39.706 -14.545 29.060 1.00 19.72 132 VAL A CA 1
ATOM 586 C C . VAL A 1 91 ? -38.479 -13.887 29.652 1.00 20.96 132 VAL A C 1
ATOM 587 O O . VAL A 1 91 ? -37.359 -14.245 29.290 1.00 20.78 132 VAL A O 1
ATOM 591 N N . LYS A 1 92 ? -38.680 -12.859 30.472 1.00 21.74 133 LYS A N 1
ATOM 592 C CA . LYS A 1 92 ? -37.567 -12.118 31.041 1.00 22.59 133 LYS A CA 1
ATOM 593 C C . LYS A 1 92 ? -37.387 -12.365 32.544 1.00 22.34 133 LYS A C 1
ATOM 594 O O . LYS A 1 92 ? -38.280 -12.911 33.206 1.00 21.29 133 LYS A O 1
ATOM 600 N N . ASP A 1 93 ? -36.217 -11.986 33.065 1.00 22.25 134 ASP A N 1
ATOM 601 C CA . ASP A 1 93 ? -35.887 -12.112 34.477 1.00 23.52 134 ASP A CA 1
ATOM 602 C C . ASP A 1 93 ? -36.004 -13.533 34.994 1.00 23.50 134 ASP A C 1
ATOM 603 O O . ASP A 1 93 ? -36.518 -13.751 36.099 1.00 23.79 134 ASP A O 1
ATOM 608 N N . ILE A 1 94 ? -35.536 -14.502 34.206 1.00 22.90 135 ILE A N 1
ATOM 609 C CA . ILE A 1 94 ? -35.531 -15.888 34.645 1.00 23.26 135 ILE A CA 1
ATOM 610 C C . ILE A 1 94 ? -34.306 -16.034 35.539 1.00 23.43 135 ILE A C 1
ATOM 611 O O . ILE A 1 94 ? -33.185 -15.884 35.050 1.00 22.30 135 ILE A O 1
ATOM 616 N N . ASP A 1 95 ? -34.492 -16.312 36.842 1.00 23.65 136 ASP A N 1
ATOM 617 C CA . ASP A 1 95 ? -33.354 -16.479 37.754 1.00 25.27 136 ASP A CA 1
ATOM 618 C C . ASP A 1 95 ? -32.513 -17.645 37.331 1.00 25.02 136 ASP A C 1
ATOM 619 O O . ASP A 1 95 ? -33.035 -18.659 36.900 1.00 25.67 136 ASP A O 1
ATOM 624 N N . MET A 1 96 ? -31.215 -17.457 37.350 1.00 24.62 137 MET A N 1
ATOM 625 C CA . MET A 1 96 ? -30.277 -18.438 36.850 1.00 25.07 137 MET A CA 1
ATOM 626 C C . MET A 1 96 ? -29.174 -18.628 37.880 1.00 25.52 137 MET A C 1
ATOM 627 O O . MET A 1 96 ? -28.646 -17.644 38.404 1.00 26.24 137 MET A O 1
ATOM 632 N N . PHE A 1 97 ? -28.808 -19.881 38.146 1.00 25.05 138 PHE A N 1
ATOM 633 C CA . PHE A 1 97 ? -27.725 -20.220 39.056 1.00 25.73 138 PHE A CA 1
ATOM 634 C C . PHE A 1 97 ? -26.847 -21.214 38.301 1.00 23.53 138 PHE A C 1
ATOM 635 O O . PHE A 1 97 ? -27.356 -22.213 37.779 1.00 24.30 138 PHE A O 1
ATOM 643 N N . SER A 1 98 ? -25.560 -20.918 38.192 1.00 21.12 139 SER A N 1
ATOM 644 C CA . SER A 1 98 ? -24.632 -21.791 37.489 1.00 20.09 139 SER A CA 1
ATOM 645 C C . SER A 1 98 ? -23.276 -21.837 38.221 1.00 21.21 139 SER A C 1
ATOM 646 O O . SER A 1 98 ? -23.085 -21.118 39.198 1.00 21.93 139 SER A O 1
ATOM 649 N N . MET A 1 99 ? -22.351 -22.687 37.765 1.00 20.93 140 MET A N 1
ATOM 650 C CA . MET A 1 99 ? -21.067 -22.838 38.406 1.00 21.89 140 MET A CA 1
ATOM 651 C C . MET A 1 99 ? -19.996 -22.583 37.400 1.00 21.35 140 MET A C 1
ATOM 652 O O . MET A 1 99 ? -19.987 -23.194 36.336 1.00 20.81 140 MET A O 1
ATOM 657 N N . CYS A 1 100 ? -19.086 -21.694 37.712 1.00 21.50 141 CYS A N 1
ATOM 658 C CA . CYS A 1 100 ? -17.975 -21.369 36.843 1.00 22.83 141 CYS A CA 1
ATOM 659 C C . CYS A 1 100 ? -17.084 -22.647 36.702 1.00 22.63 141 CYS A C 1
ATOM 660 O O . CYS A 1 100 ? -16.703 -23.215 37.731 1.00 22.27 141 CYS A O 1
ATOM 663 N N . GLU A 1 101 ? -16.818 -23.123 35.473 1.00 22.23 142 GLU A N 1
ATOM 664 C CA . GLU A 1 101 ? -15.977 -24.311 35.313 1.00 22.98 142 GLU A CA 1
ATOM 665 C C . GLU A 1 101 ? -14.508 -24.033 35.571 1.00 24.11 142 GLU A C 1
ATOM 666 O O . GLU A 1 101 ? -13.765 -24.968 35.827 1.00 24.03 142 GLU A O 1
ATOM 672 N N . HIS A 1 102 ? -14.075 -22.767 35.490 1.00 24.57 143 HIS A N 1
ATOM 673 C CA . HIS A 1 102 ? -12.681 -22.422 35.719 1.00 25.30 143 HIS A CA 1
ATOM 674 C C . HIS A 1 102 ? -12.308 -22.428 37.184 1.00 26.09 143 HIS A C 1
ATOM 675 O O . HIS A 1 102 ? -11.215 -22.857 37.508 1.00 27.10 143 HIS A O 1
ATOM 682 N N . HIS A 1 103 ? -13.204 -21.965 38.083 1.00 25.19 144 HIS A N 1
ATOM 683 C CA . HIS A 1 103 ? -12.862 -21.871 39.499 1.00 24.40 144 HIS A CA 1
ATOM 684 C C . HIS A 1 103 ? -13.759 -22.665 40.442 1.00 23.71 144 HIS A C 1
ATOM 685 O O . HIS A 1 103 ? -13.478 -22.698 41.632 1.00 23.51 144 HIS A O 1
ATOM 692 N N . LEU A 1 104 ? -14.860 -23.237 39.937 1.00 22.96 145 LEU A N 1
ATOM 693 C CA . LEU A 1 104 ? -15.838 -23.964 40.744 1.00 23.19 145 LEU A CA 1
ATOM 694 C C . LEU A 1 104 ? -16.507 -23.067 41.789 1.00 23.29 145 LEU A C 1
ATOM 695 O O . LEU A 1 104 ? -16.741 -23.483 42.913 1.00 23.48 145 LEU A O 1
ATOM 700 N N . VAL A 1 105 ? -16.787 -21.829 41.404 1.00 22.89 146 VAL A N 1
ATOM 701 C CA . VAL A 1 105 ? -17.462 -20.842 42.241 1.00 22.96 146 VAL A CA 1
ATOM 702 C C . VAL A 1 105 ? -18.728 -20.422 41.489 1.00 21.76 146 VAL A C 1
ATOM 703 O O . VAL A 1 105 ? -18.669 -20.230 40.282 1.00 20.89 146 VAL A O 1
ATOM 707 N N . PRO A 1 106 ? -19.882 -20.300 42.164 1.00 22.23 147 PRO A N 1
ATOM 708 C CA . PRO A 1 106 ? -21.101 -19.951 41.437 1.00 22.26 147 PRO A CA 1
ATOM 709 C C . PRO A 1 106 ? -21.074 -18.604 40.728 1.00 22.78 147 PRO A C 1
ATOM 710 O O . PRO A 1 106 ? -20.383 -17.658 41.136 1.00 23.79 147 PRO A O 1
ATOM 714 N N . PHE A 1 107 ? -21.818 -18.526 39.641 1.00 20.99 148 PHE A N 1
ATOM 715 C CA . PHE A 1 107 ? -22.118 -17.284 38.969 1.00 20.22 148 PHE A CA 1
ATOM 716 C C . PHE A 1 107 ? -23.637 -17.259 38.867 1.00 21.32 148 PHE A C 1
ATOM 717 O O . PHE A 1 107 ? -24.266 -18.282 38.542 1.00 21.88 148 PHE A O 1
ATOM 725 N N . VAL A 1 108 ? -24.239 -16.146 39.302 1.00 21.20 149 VAL A N 1
ATOM 726 C CA . VAL A 1 108 ? -25.678 -16.073 39.422 1.00 21.79 149 VAL A CA 1
ATOM 727 C C . VAL A 1 108 ? -26.221 -14.825 38.759 1.00 20.97 149 VAL A C 1
ATOM 728 O O . VAL A 1 108 ? -25.589 -13.768 38.793 1.00 20.41 149 VAL A O 1
ATOM 732 N N . GLY A 1 109 ? -27.429 -14.932 38.247 1.00 20.25 150 GLY A N 1
ATOM 733 C CA . GLY A 1 109 ? -28.059 -13.788 37.620 1.00 20.75 150 GLY A CA 1
ATOM 734 C C . GLY A 1 109 ? -29.378 -14.120 36.991 1.00 20.80 150 GLY A C 1
ATOM 735 O O . GLY A 1 109 ? -30.183 -14.837 37.585 1.00 21.02 150 GLY A O 1
ATOM 736 N N . LYS A 1 110 ? -29.598 -13.585 35.784 1.00 19.50 151 LYS A N 1
ATOM 737 C CA . LYS A 1 110 ? -30.855 -13.668 35.075 1.00 19.50 151 LYS A CA 1
ATOM 738 C C . LYS A 1 110 ? -30.682 -13.949 33.601 1.00 18.25 151 LYS A C 1
ATOM 739 O O . LYS A 1 110 ? -29.663 -13.598 33.003 1.00 18.02 151 LYS A O 1
ATOM 745 N N . VAL A 1 111 ? -31.691 -14.592 33.015 1.00 17.65 152 VAL A N 1
ATOM 746 C CA . VAL A 1 111 ? -31.754 -14.901 31.594 1.00 17.15 152 VAL A CA 1
ATOM 747 C C . VAL A 1 111 ? -33.010 -14.250 31.042 1.00 17.50 152 VAL A C 1
ATOM 748 O O . VAL A 1 111 ? -34.080 -14.367 31.634 1.00 17.24 152 VAL A O 1
ATOM 752 N N . HIS A 1 112 ? -32.883 -13.569 29.904 1.00 17.69 153 HIS A N 1
ATOM 753 C CA . HIS A 1 112 ? -34.001 -12.972 29.184 1.00 17.63 153 HIS A CA 1
ATOM 754 C C . HIS A 1 112 ? -34.008 -13.674 27.816 1.00 18.02 153 HIS A C 1
ATOM 755 O O . HIS A 1 112 ? -32.974 -13.764 27.140 1.00 18.16 153 HIS A O 1
ATOM 762 N N . ILE A 1 113 ? -35.153 -14.232 27.452 1.00 17.49 154 ILE A N 1
ATOM 763 C CA . ILE A 1 113 ? -35.295 -14.980 26.220 1.00 18.33 154 ILE A CA 1
ATOM 764 C C . ILE A 1 113 ? -36.381 -14.368 25.367 1.00 18.08 154 ILE A C 1
ATOM 765 O O . ILE A 1 113 ? -37.419 -13.979 25.881 1.00 17.90 154 ILE A O 1
ATOM 770 N N . GLY A 1 114 ? -36.153 -14.305 24.070 1.00 17.17 155 GLY A N 1
ATOM 771 C CA . GLY A 1 114 ? -37.150 -13.826 23.132 1.00 17.06 155 GLY A CA 1
ATOM 772 C C . GLY A 1 114 ? -37.122 -14.669 21.877 1.00 17.56 155 GLY A C 1
ATOM 773 O O . GLY A 1 114 ? -36.057 -15.148 21.480 1.00 17.08 155 GLY A O 1
ATOM 774 N N . TYR A 1 115 ? -38.284 -14.883 21.260 1.00 17.29 156 TYR A N 1
ATOM 775 C CA . TYR A 1 115 ? -38.345 -15.602 20.009 1.00 17.26 156 TYR A CA 1
ATOM 776 C C . TYR A 1 115 ? -39.568 -15.208 19.219 1.00 18.26 156 TYR A C 1
ATOM 777 O O . TYR A 1 115 ? -40.570 -14.749 19.795 1.00 18.31 156 TYR A O 1
ATOM 786 N N . LEU A 1 116 ? -39.443 -15.286 17.890 1.00 18.19 157 LEU A N 1
ATOM 787 C CA . LEU A 1 116 ? -40.537 -14.986 16.985 1.00 18.05 157 LEU A CA 1
ATOM 788 C C . LEU A 1 116 ? -40.844 -16.356 16.399 1.00 17.43 157 LEU A C 1
ATOM 789 O O . LEU A 1 116 ? -40.056 -16.875 15.623 1.00 17.11 157 LEU A O 1
ATOM 794 N N . PRO A 1 117 ? -41.890 -17.022 16.884 1.00 17.38 158 PRO A N 1
ATOM 795 C CA . PRO A 1 117 ? -42.192 -18.373 16.383 1.00 17.90 158 PRO A CA 1
ATOM 796 C C . PRO A 1 117 ? -42.662 -18.399 14.946 1.00 19.28 158 PRO A C 1
ATOM 797 O O . PRO A 1 117 ? -43.094 -17.394 14.387 1.00 19.93 158 PRO A O 1
ATOM 801 N N . ASN A 1 118 ? -42.477 -19.550 14.320 1.00 19.22 159 ASN A N 1
ATOM 802 C CA . ASN A 1 118 ? -43.011 -19.809 13.006 1.00 19.65 159 ASN A CA 1
ATOM 803 C C . ASN A 1 118 ? -43.964 -20.995 13.200 1.00 19.20 159 ASN A C 1
ATOM 804 O O . ASN A 1 118 ? -43.635 -22.111 12.849 1.00 19.73 159 ASN A O 1
ATOM 809 N N . LYS A 1 119 ? -45.102 -20.752 13.849 1.00 17.85 160 LYS A N 1
ATOM 810 C CA . LYS A 1 119 ? -46.195 -21.693 14.042 1.00 17.73 160 LYS A CA 1
ATOM 811 C C . LYS A 1 119 ? -45.997 -22.669 15.220 1.00 18.69 160 LYS A C 1
ATOM 812 O O . LYS A 1 119 ? -46.983 -23.295 15.622 1.00 19.64 160 LYS A O 1
ATOM 818 N N . GLN A 1 120 ? -44.783 -22.795 15.796 1.00 18.10 161 GLN A N 1
ATOM 819 C CA . GLN A 1 120 ? -44.589 -23.672 16.965 1.00 18.46 161 GLN A CA 1
ATOM 820 C C . GLN A 1 120 ? -44.035 -22.857 18.140 1.00 18.08 161 GLN A C 1
ATOM 821 O O . GLN A 1 120 ? -43.137 -22.029 17.979 1.00 16.96 161 GLN A O 1
ATOM 827 N N . VAL A 1 121 ? -44.569 -23.113 19.319 1.00 18.08 162 VAL A N 1
ATOM 828 C CA . VAL A 1 121 ? -44.226 -22.394 20.546 1.00 19.57 162 VAL A CA 1
ATOM 829 C C . VAL A 1 121 ? -43.858 -23.414 21.643 1.00 19.63 162 VAL A C 1
ATOM 830 O O . VAL A 1 121 ? -44.305 -24.560 21.592 1.00 20.51 162 VAL A O 1
ATOM 834 N N . LEU A 1 122 ? -43.047 -23.014 22.608 1.00 19.05 163 LEU A N 1
ATOM 835 C CA . LEU A 1 122 ? -42.713 -23.891 23.729 1.00 20.25 163 LEU A CA 1
ATOM 836 C C . LEU A 1 122 ? -43.604 -23.530 24.866 1.00 20.34 163 LEU A C 1
ATOM 837 O O . LEU A 1 122 ? -43.853 -22.349 25.099 1.00 19.82 163 LEU A O 1
ATOM 842 N N . GLY A 1 123 ? -43.985 -24.520 25.665 1.00 20.39 164 GLY A N 1
ATOM 843 C CA . GLY A 1 123 ? -44.681 -24.241 26.923 1.00 20.96 164 GLY A CA 1
ATOM 844 C C . GLY A 1 123 ? -43.772 -23.419 27.841 1.00 22.01 164 GLY A C 1
ATOM 845 O O . GLY A 1 123 ? -42.545 -23.599 27.817 1.00 21.52 164 GLY A O 1
ATOM 846 N N . LEU A 1 124 ? -44.326 -22.447 28.570 1.00 23.02 165 LEU A N 1
ATOM 847 C CA . LEU A 1 124 ? -43.527 -21.591 29.445 1.00 24.27 165 LEU A CA 1
ATOM 848 C C . LEU A 1 124 ? -42.619 -22.341 30.444 1.00 24.43 165 LEU A C 1
ATOM 849 O O . LEU A 1 124 ? -41.444 -21.998 30.595 1.00 23.65 165 LEU A O 1
ATOM 854 N N . SER A 1 125 ? -43.166 -23.362 31.115 1.00 25.04 166 SER A N 1
ATOM 855 C CA . SER A 1 125 ? -42.372 -24.126 32.066 1.00 25.90 166 SER A CA 1
ATOM 856 C C . SER A 1 125 ? -41.260 -24.917 31.379 1.00 25.02 166 SER A C 1
ATOM 857 O O . SER A 1 125 ? -40.211 -25.123 31.988 1.00 25.01 166 SER A O 1
ATOM 860 N N . LYS A 1 126 ? -41.449 -25.330 30.102 1.00 24.08 167 LYS A N 1
ATOM 861 C CA . LYS A 1 126 ? -40.399 -26.050 29.362 1.00 23.15 167 LYS A CA 1
ATOM 862 C C . LYS A 1 126 ? -39.256 -25.122 28.982 1.00 23.25 167 LYS A C 1
ATOM 863 O O . LYS A 1 126 ? -38.095 -25.534 28.999 1.00 22.99 167 LYS A O 1
ATOM 869 N N . LEU A 1 127 ? -39.552 -23.846 28.708 1.00 23.41 168 LEU A N 1
ATOM 870 C CA . LEU A 1 127 ? -38.519 -22.855 28.433 1.00 24.42 168 LEU A CA 1
ATOM 871 C C . LEU A 1 127 ? -37.627 -22.698 29.692 1.00 24.36 168 LEU A C 1
ATOM 872 O O . LEU A 1 127 ? -36.393 -22.718 29.599 1.00 24.33 168 LEU A O 1
ATOM 877 N N . ALA A 1 128 ? -38.269 -22.605 30.879 1.00 23.80 169 ALA A N 1
ATOM 878 C CA . ALA A 1 128 ? -37.554 -22.522 32.150 1.00 24.46 169 ALA A CA 1
ATOM 879 C C . ALA A 1 128 ? -36.685 -23.791 32.356 1.00 24.10 169 ALA A C 1
ATOM 880 O O . ALA A 1 128 ? -35.520 -23.688 32.787 1.00 24.64 169 ALA A O 1
ATOM 882 N N . ARG A 1 129 ? -37.232 -24.975 32.000 1.00 22.41 170 ARG A N 1
ATOM 883 C CA . ARG A 1 129 ? -36.481 -26.235 32.106 1.00 22.76 170 ARG A CA 1
ATOM 884 C C . ARG A 1 129 ? -35.250 -26.188 31.204 1.00 21.84 170 ARG A C 1
ATOM 885 O O . ARG A 1 129 ? -34.212 -26.739 31.583 1.00 22.04 170 ARG A O 1
ATOM 893 N N . ILE A 1 130 ? -35.346 -25.510 30.030 1.00 20.27 171 ILE A N 1
ATOM 894 C CA . ILE A 1 130 ? -34.199 -25.406 29.141 1.00 19.80 171 ILE A CA 1
ATOM 895 C C . ILE A 1 130 ? -33.074 -24.609 29.811 1.00 18.81 171 ILE A C 1
ATOM 896 O O . ILE A 1 130 ? -31.915 -25.032 29.785 1.00 18.75 171 ILE A O 1
ATOM 901 N N . VAL A 1 131 ? -33.413 -23.496 30.463 1.00 17.93 172 VAL A N 1
ATOM 902 C CA . VAL A 1 131 ? -32.419 -22.713 31.220 1.00 18.16 172 VAL A CA 1
ATOM 903 C C . VAL A 1 131 ? -31.807 -23.580 32.342 1.00 19.60 172 VAL A C 1
ATOM 904 O O . VAL A 1 131 ? -30.592 -23.607 32.511 1.00 20.42 172 VAL A O 1
ATOM 908 N N . GLU A 1 132 ? -32.650 -24.338 33.047 1.00 20.07 173 GLU A N 1
ATOM 909 C CA . GLU A 1 132 ? -32.193 -25.220 34.124 1.00 21.67 173 GLU A CA 1
ATOM 910 C C . GLU A 1 132 ? -31.186 -26.299 33.678 1.00 22.43 173 GLU A C 1
ATOM 911 O O . GLU A 1 132 ? -30.164 -26.429 34.345 1.00 22.02 173 GLU A O 1
ATOM 917 N N . ILE A 1 133 ? -31.456 -27.088 32.585 1.00 23.09 174 ILE A N 1
ATOM 918 C CA . ILE A 1 133 ? -30.533 -28.146 32.104 1.00 24.96 174 ILE A CA 1
ATOM 919 C C . ILE A 1 133 ? -29.125 -27.604 31.893 1.00 22.96 174 ILE A C 1
ATOM 920 O O . ILE A 1 133 ? -28.162 -28.285 32.225 1.00 23.54 174 ILE A O 1
ATOM 925 N N . TYR A 1 134 ? -29.003 -26.460 31.189 1.00 20.52 175 TYR A N 1
ATOM 926 C CA . TYR A 1 134 ? -27.697 -25.956 30.833 1.00 19.37 175 TYR A CA 1
ATOM 927 C C . TYR A 1 134 ? -27.019 -25.195 31.959 1.00 18.47 175 TYR A C 1
ATOM 928 O O . TYR A 1 134 ? -25.797 -25.289 32.081 1.00 17.80 175 TYR A O 1
ATOM 937 N N . SER A 1 135 ? -27.786 -24.465 32.782 1.00 18.14 176 SER A N 1
ATOM 938 C CA . SER A 1 135 ? -27.172 -23.697 33.866 1.00 19.19 176 SER A CA 1
ATOM 939 C C . SER A 1 135 ? -26.673 -24.592 34.986 1.00 20.21 176 SER A C 1
ATOM 940 O O . SER A 1 135 ? -25.610 -24.305 35.554 1.00 20.89 176 SER A O 1
ATOM 943 N N . ARG A 1 136 ? -27.378 -25.694 35.274 1.00 19.12 177 ARG A N 1
ATOM 944 C CA . ARG A 1 136 ? -26.969 -26.599 36.353 1.00 18.87 177 ARG A CA 1
ATOM 945 C C . ARG A 1 136 ? -25.839 -27.541 35.919 1.00 18.13 177 ARG A C 1
ATOM 946 O O . ARG A 1 136 ? -25.983 -28.760 35.959 1.00 17.85 177 ARG A O 1
ATOM 954 N N . ARG A 1 137 ? -24.732 -26.961 35.454 1.00 17.59 178 ARG A N 1
ATOM 955 C CA . ARG A 1 137 ? -23.553 -27.644 34.949 1.00 18.11 178 ARG A CA 1
ATOM 956 C C . ARG A 1 137 ? -22.308 -26.746 35.248 1.00 18.74 178 ARG A C 1
ATOM 957 O O . ARG A 1 137 ? -22.454 -25.595 35.663 1.00 19.29 178 ARG A O 1
ATOM 965 N N . LEU A 1 138 ? -21.102 -27.263 35.008 1.00 18.73 179 LEU A N 1
ATOM 966 C CA . LEU A 1 138 ? -19.881 -26.473 35.076 1.00 19.16 179 LEU A CA 1
ATOM 967 C C . LEU A 1 138 ? -19.860 -25.746 33.734 1.00 20.50 179 LEU A C 1
ATOM 968 O O . LEU A 1 138 ? -19.901 -26.375 32.669 1.00 21.27 179 LEU A O 1
ATOM 973 N N . GLN A 1 139 ? -19.885 -24.414 33.785 1.00 19.63 180 GLN A N 1
ATOM 974 C CA . GLN A 1 139 ? -20.097 -23.617 32.615 1.00 19.39 180 GLN A CA 1
ATOM 975 C C . GLN A 1 139 ? -19.175 -22.426 32.421 1.00 19.80 180 GLN A C 1
ATOM 976 O O . GLN A 1 139 ? -18.409 -22.059 33.301 1.00 20.15 180 GLN A O 1
ATOM 982 N N . VAL A 1 140 ? -19.294 -21.801 31.250 1.00 19.72 181 VAL A N 1
ATOM 983 C CA . VAL A 1 140 ? -18.794 -20.480 30.916 1.00 20.46 181 VAL A CA 1
ATOM 984 C C . VAL A 1 140 ? -20.064 -19.749 30.417 1.00 20.03 181 VAL A C 1
ATOM 985 O O . VAL A 1 140 ? -20.912 -20.361 29.759 1.00 20.54 181 VAL A O 1
ATOM 989 N N . GLN A 1 141 ? -20.246 -18.485 30.787 1.00 19.20 182 GLN A N 1
ATOM 990 C CA . GLN A 1 141 ? -21.484 -17.770 30.475 1.00 18.94 182 GLN A CA 1
ATOM 991 C C . GLN A 1 141 ? -21.848 -17.783 28.975 1.00 18.75 182 GLN A C 1
ATOM 992 O O . GLN A 1 141 ? -23.016 -17.946 28.602 1.00 18.11 182 GLN A O 1
ATOM 998 N N . GLU A 1 142 ? -20.832 -17.647 28.132 1.00 18.76 183 GLU A N 1
ATOM 999 C CA . GLU A 1 142 ? -20.971 -17.612 26.690 1.00 20.37 183 GLU A CA 1
ATOM 1000 C C . GLU A 1 142 ? -21.524 -18.921 26.157 1.00 20.59 183 GLU A C 1
ATOM 1001 O O . GLU A 1 142 ? -22.377 -18.886 25.280 1.00 20.32 183 GLU A O 1
ATOM 1007 N N . ARG A 1 143 ? -21.062 -20.070 26.695 1.00 20.20 184 ARG A N 1
ATOM 1008 C CA . ARG A 1 143 ? -21.573 -21.358 26.240 1.00 20.32 184 ARG A CA 1
ATOM 1009 C C . ARG A 1 143 ? -23.024 -21.511 26.662 1.00 19.81 184 ARG A C 1
ATOM 1010 O O . ARG A 1 143 ? -23.841 -21.898 25.845 1.00 21.05 184 ARG A O 1
ATOM 1018 N N . LEU A 1 144 ? -23.350 -21.175 27.923 1.00 18.48 185 LEU A N 1
ATOM 1019 C CA . LEU A 1 144 ? -24.707 -21.261 28.466 1.00 17.68 185 LEU A CA 1
ATOM 1020 C C . LEU A 1 144 ? -25.684 -20.441 27.602 1.00 16.87 185 LEU A C 1
ATOM 1021 O O . LEU A 1 144 ? -26.751 -20.933 27.226 1.00 17.00 185 LEU A O 1
ATOM 1026 N N . THR A 1 145 ? -25.287 -19.208 27.272 1.00 15.96 186 THR A N 1
ATOM 1027 C CA . THR A 1 145 ? -26.102 -18.294 26.451 1.00 15.75 186 THR A CA 1
ATOM 1028 C C . THR A 1 145 ? -26.448 -18.928 25.101 1.00 15.63 186 THR A C 1
ATOM 1029 O O . THR A 1 145 ? -27.621 -19.016 24.747 1.00 14.40 186 THR A O 1
ATOM 1033 N N . LYS A 1 146 ? -25.432 -19.494 24.416 1.00 15.72 187 LYS A N 1
ATOM 1034 C CA . LYS A 1 146 ? -25.596 -20.113 23.119 1.00 17.37 187 LYS A CA 1
ATOM 1035 C C . LYS A 1 146 ? -26.410 -21.408 23.204 1.00 18.60 187 LYS A C 1
ATOM 1036 O O . LYS A 1 146 ? -27.245 -21.638 22.350 1.00 19.11 187 LYS A O 1
ATOM 1042 N N . GLN A 1 147 ? -26.187 -22.253 24.220 1.00 18.05 188 GLN A N 1
ATOM 1043 C CA . GLN A 1 147 ? -26.904 -23.530 24.344 1.00 17.53 188 GLN A CA 1
ATOM 1044 C C . GLN A 1 147 ? -28.393 -23.312 24.485 1.00 16.76 188 GLN A C 1
ATOM 1045 O O . GLN A 1 147 ? -29.154 -24.021 23.856 1.00 16.97 188 GLN A O 1
ATOM 1051 N N . ILE A 1 148 ? -28.809 -22.317 25.279 1.00 15.48 189 ILE A N 1
ATOM 1052 C CA . ILE A 1 148 ? -30.227 -21.998 25.417 1.00 15.24 189 ILE A CA 1
ATOM 1053 C C . ILE A 1 148 ? -30.803 -21.550 24.058 1.00 15.93 189 ILE A C 1
ATOM 1054 O O . ILE A 1 148 ? -31.822 -22.084 23.619 1.00 16.47 189 ILE A O 1
ATOM 1059 N N . ALA A 1 149 ? -30.121 -20.612 23.378 1.00 16.18 190 ALA A N 1
ATOM 1060 C CA . ALA A 1 149 ? -30.556 -20.112 22.064 1.00 16.58 190 ALA A CA 1
ATOM 1061 C C . ALA A 1 149 ? -30.651 -21.224 21.010 1.00 17.64 190 ALA A C 1
ATOM 1062 O O . ALA A 1 149 ? -31.626 -21.284 20.255 1.00 17.82 190 ALA A O 1
ATOM 1064 N N . VAL A 1 150 ? -29.645 -22.104 20.959 1.00 18.01 191 VAL A N 1
ATOM 1065 C CA . VAL A 1 150 ? -29.599 -23.183 20.005 1.00 18.60 191 VAL A CA 1
ATOM 1066 C C . VAL A 1 150 ? -30.682 -24.221 20.301 1.00 18.71 191 VAL A C 1
ATOM 1067 O O . VAL A 1 150 ? -31.355 -24.677 19.370 1.00 19.16 191 VAL A O 1
ATOM 1071 N N . ALA A 1 151 ? -30.918 -24.541 21.588 1.00 18.14 192 ALA A N 1
ATOM 1072 C CA . ALA A 1 151 ? -31.946 -25.513 21.934 1.00 18.53 192 ALA A CA 1
ATOM 1073 C C . ALA A 1 151 ? -33.322 -25.051 21.471 1.00 19.29 192 ALA A C 1
ATOM 1074 O O . ALA A 1 151 ? -34.038 -25.843 20.884 1.00 20.60 192 ALA A O 1
ATOM 1076 N N . ILE A 1 152 ? -33.655 -23.758 21.671 1.00 18.17 193 ILE A N 1
ATOM 1077 C CA . ILE A 1 152 ? -34.939 -23.202 21.231 1.00 17.89 193 ILE A CA 1
ATOM 1078 C C . ILE A 1 152 ? -35.040 -23.196 19.711 1.00 17.26 193 ILE A C 1
ATOM 1079 O O . ILE A 1 152 ? -36.064 -23.591 19.145 1.00 16.87 193 ILE A O 1
ATOM 1084 N N . THR A 1 153 ? -33.951 -22.792 19.032 1.00 17.10 194 THR A N 1
ATOM 1085 C CA . THR A 1 153 ? -33.926 -22.754 17.561 1.00 17.93 194 THR A CA 1
ATOM 1086 C C . THR A 1 153 ? -34.167 -24.158 16.978 1.00 17.93 194 THR A C 1
ATOM 1087 O O . THR A 1 153 ? -34.985 -24.327 16.071 1.00 17.66 194 THR A O 1
ATOM 1091 N N . GLU A 1 154 ? -33.472 -25.162 17.514 1.00 18.25 195 GLU A N 1
ATOM 1092 C CA . GLU A 1 154 ? -33.597 -26.522 17.018 1.00 19.44 195 GLU A CA 1
ATOM 1093 C C . GLU A 1 154 ? -34.960 -27.131 17.320 1.00 19.84 195 GLU A C 1
ATOM 1094 O O . GLU A 1 154 ? -35.499 -27.852 16.486 1.00 20.14 195 GLU A O 1
ATOM 1100 N N . ALA A 1 155 ? -35.508 -26.849 18.494 1.00 19.34 196 ALA A N 1
ATOM 1101 C CA . ALA A 1 155 ? -36.783 -27.413 18.893 1.00 19.43 196 ALA A CA 1
ATOM 1102 C C . ALA A 1 155 ? -37.960 -26.863 18.115 1.00 19.73 196 ALA A C 1
ATOM 1103 O O . ALA A 1 155 ? -38.839 -27.630 17.731 1.00 20.46 196 ALA A O 1
ATOM 1105 N N . LEU A 1 156 ? -37.981 -25.547 17.864 1.00 18.64 197 LEU A N 1
ATOM 1106 C CA . LEU A 1 156 ? -39.144 -24.912 17.265 1.00 18.53 197 LEU A CA 1
ATOM 1107 C C . LEU A 1 156 ? -39.007 -24.496 15.833 1.00 19.43 197 LEU A C 1
ATOM 1108 O O . LEU A 1 156 ? -40.006 -24.085 15.245 1.00 20.06 197 LEU A O 1
ATOM 1113 N N . ARG A 1 157 ? -37.773 -24.424 15.301 1.00 19.15 198 ARG A N 1
ATOM 1114 C CA . ARG A 1 157 ? -37.481 -23.824 13.976 1.00 19.33 198 ARG A CA 1
ATOM 1115 C C . ARG A 1 157 ? -38.189 -22.464 13.818 1.00 18.77 198 ARG A C 1
ATOM 1116 O O . ARG A 1 157 ? -39.056 -22.316 12.953 1.00 18.99 198 ARG A O 1
ATOM 1124 N N . PRO A 1 158 ? -37.995 -21.545 14.785 1.00 18.15 199 PRO A N 1
ATOM 1125 C CA . PRO A 1 158 ? -38.704 -20.271 14.712 1.00 18.52 199 PRO A CA 1
ATOM 1126 C C . PRO A 1 158 ? -38.058 -19.338 13.684 1.00 18.52 199 PRO A C 1
ATOM 1127 O O . PRO A 1 158 ? -37.048 -19.684 13.072 1.00 19.06 199 PRO A O 1
ATOM 1131 N N . ALA A 1 159 ? -38.647 -18.152 13.483 1.00 18.09 200 ALA A N 1
ATOM 1132 C CA . ALA A 1 159 ? -38.048 -17.167 12.592 1.00 18.25 200 ALA A CA 1
ATOM 1133 C C . ALA A 1 159 ? -36.720 -16.658 13.228 1.00 17.28 200 ALA A C 1
ATOM 1134 O O . ALA A 1 159 ? -35.772 -16.390 12.508 1.00 16.86 200 ALA A O 1
ATOM 1136 N N . GLY A 1 160 ? -36.663 -16.564 14.556 1.00 16.50 201 GLY A N 1
ATOM 1137 C CA . GLY A 1 160 ? -35.481 -16.090 15.261 1.00 16.24 201 GLY A CA 1
ATOM 1138 C C . GLY A 1 160 ? -35.563 -16.234 16.773 1.00 15.57 201 GLY A C 1
ATOM 1139 O O . GLY A 1 160 ? -36.656 -16.393 17.356 1.00 14.83 201 GLY A O 1
ATOM 1140 N N . VAL A 1 161 ? -34.388 -16.201 17.425 1.00 14.61 202 VAL A N 1
ATOM 1141 C CA . VAL A 1 161 ? -34.265 -16.309 18.888 1.00 14.52 202 VAL A CA 1
ATOM 1142 C C . VAL A 1 161 ? -33.225 -15.303 19.380 1.00 14.77 202 VAL A C 1
ATOM 1143 O O . VAL A 1 161 ? -32.202 -15.120 18.737 1.00 15.01 202 VAL A O 1
ATOM 1147 N N . GLY A 1 162 ? -33.472 -14.697 20.528 1.00 14.00 203 GLY A N 1
ATOM 1148 C CA . GLY A 1 162 ? -32.534 -13.801 21.184 1.00 15.23 203 GLY A CA 1
ATOM 1149 C C . GLY A 1 162 ? -32.406 -14.242 22.638 1.00 15.87 203 GLY A C 1
ATOM 1150 O O . GLY A 1 162 ? -33.414 -14.550 23.288 1.00 16.23 203 GLY A O 1
ATOM 1151 N N . VAL A 1 163 ? -31.171 -14.363 23.145 1.00 14.94 204 VAL A N 1
ATOM 1152 C CA . VAL A 1 163 ? -30.956 -14.748 24.537 1.00 15.12 204 VAL A CA 1
ATOM 1153 C C . VAL A 1 163 ? -29.942 -13.785 25.128 1.00 16.18 204 VAL A C 1
ATOM 1154 O O . VAL A 1 163 ? -28.887 -13.545 24.518 1.00 16.32 204 VAL A O 1
ATOM 1158 N N . VAL A 1 164 ? -30.261 -13.211 26.290 1.00 16.09 205 VAL A N 1
ATOM 1159 C CA . VAL A 1 164 ? -29.347 -12.320 27.007 1.00 16.66 205 VAL A CA 1
ATOM 1160 C C . VAL A 1 164 ? -29.192 -12.888 28.420 1.00 17.29 205 VAL A C 1
ATOM 1161 O O . VAL A 1 164 ? -30.192 -13.111 29.121 1.00 16.87 205 VAL A O 1
ATOM 1165 N N . VAL A 1 165 ? -27.951 -13.119 28.846 1.00 16.76 206 VAL A N 1
ATOM 1166 C CA . VAL A 1 165 ? -27.696 -13.579 30.199 1.00 17.02 206 VAL A CA 1
ATOM 1167 C C . VAL A 1 165 ? -26.914 -12.483 30.913 1.00 17.45 206 VAL A C 1
ATOM 1168 O O . VAL A 1 165 ? -25.984 -11.925 30.340 1.00 17.41 206 VAL A O 1
ATOM 1172 N N . GLU A 1 166 ? -27.297 -12.154 32.140 1.00 17.17 207 GLU A N 1
ATOM 1173 C CA . GLU A 1 166 ? -26.562 -11.169 32.944 1.00 19.00 207 GLU A CA 1
ATOM 1174 C C . GLU A 1 166 ? -26.266 -11.848 34.260 1.00 20.42 207 GLU A C 1
ATOM 1175 O O . GLU A 1 166 ? -27.182 -12.405 34.868 1.00 21.51 207 GLU A O 1
ATOM 1181 N N . ALA A 1 167 ? -24.999 -11.857 34.677 1.00 20.30 208 ALA A N 1
ATOM 1182 C CA . ALA A 1 167 ? -24.640 -12.566 35.901 1.00 21.18 208 ALA A CA 1
ATOM 1183 C C . ALA A 1 167 ? -23.474 -11.952 36.627 1.00 21.06 208 ALA A C 1
ATOM 1184 O O . ALA A 1 167 ? -22.584 -11.384 36.006 1.00 20.98 208 ALA A O 1
ATOM 1186 N N . THR A 1 168 ? -23.444 -12.147 37.949 1.00 21.10 209 THR A N 1
ATOM 1187 C CA . THR A 1 168 ? -22.358 -11.757 38.824 1.00 21.30 209 THR A CA 1
ATOM 1188 C C . THR A 1 168 ? -21.502 -13.002 39.006 1.00 22.19 209 THR A C 1
ATOM 1189 O O . THR A 1 168 ? -22.026 -14.061 39.352 1.00 21.71 209 THR A O 1
ATOM 1193 N N . HIS A 1 169 ? -20.205 -12.890 38.787 1.00 23.50 210 HIS A N 1
ATOM 1194 C CA . HIS A 1 169 ? -19.303 -14.021 38.937 1.00 25.67 210 HIS A CA 1
ATOM 1195 C C . HIS A 1 169 ? -18.634 -13.924 40.303 1.00 28.32 210 HIS A C 1
ATOM 1196 O O . HIS A 1 169 ? -17.879 -12.982 40.524 1.00 28.69 210 HIS A O 1
ATOM 1203 N N . MET A 1 170 ? -18.967 -14.844 41.246 1.00 30.00 211 MET A N 1
ATOM 1204 C CA . MET A 1 170 ? -18.443 -14.798 42.625 1.00 32.26 211 MET A CA 1
ATOM 1205 C C . MET A 1 170 ? -16.948 -14.985 42.710 1.00 33.88 211 MET A C 1
ATOM 1206 O O . MET A 1 170 ? -16.346 -14.574 43.700 1.00 34.04 211 MET A O 1
ATOM 1211 N N . CYS A 1 171 ? -16.334 -15.632 41.706 1.00 34.99 212 CYS A N 1
ATOM 1212 C CA . CYS A 1 171 ? -14.883 -15.826 41.710 1.00 36.53 212 CYS A CA 1
ATOM 1213 C C . CYS A 1 171 ? -14.136 -14.502 41.453 1.00 38.96 212 CYS A C 1
ATOM 1214 O O . CYS A 1 171 ? -12.949 -14.415 41.766 1.00 40.04 212 CYS A O 1
ATOM 1217 N N . MET A 1 172 ? -14.819 -13.485 40.896 1.00 39.74 213 MET A N 1
ATOM 1218 C CA . MET A 1 172 ? -14.270 -12.165 40.631 1.00 41.78 213 MET A CA 1
ATOM 1219 C C . MET A 1 172 ? -14.277 -11.391 41.954 1.00 42.71 213 MET A C 1
ATOM 1220 O O . MET A 1 172 ? -13.236 -11.239 42.588 1.00 42.93 213 MET A O 1
ATOM 1225 N N . ASN A 1 181 ? -21.131 -5.883 42.375 1.00 42.66 222 ASN A N 1
ATOM 1226 C CA . ASN A 1 181 ? -21.505 -4.758 41.509 1.00 42.53 222 ASN A CA 1
ATOM 1227 C C . ASN A 1 181 ? -21.265 -5.055 40.017 1.00 39.80 222 ASN A C 1
ATOM 1228 O O . ASN A 1 181 ? -22.185 -4.928 39.228 1.00 39.71 222 ASN A O 1
ATOM 1233 N N . SER A 1 182 ? -20.047 -5.471 39.648 1.00 38.19 223 SER A N 1
ATOM 1234 C CA . SER A 1 182 ? -19.650 -5.779 38.266 1.00 36.85 223 SER A CA 1
ATOM 1235 C C . SER A 1 182 ? -20.430 -6.983 37.669 1.00 34.62 223 SER A C 1
ATOM 1236 O O . SER A 1 182 ? -20.507 -8.046 38.284 1.00 35.02 223 SER A O 1
ATOM 1239 N N . LYS A 1 183 ? -21.011 -6.800 36.480 1.00 31.40 224 LYS A N 1
ATOM 1240 C CA . LYS A 1 183 ? -21.827 -7.827 35.861 1.00 29.31 224 LYS A CA 1
ATOM 1241 C C . LYS A 1 183 ? -21.384 -8.198 34.455 1.00 25.78 224 LYS A C 1
ATOM 1242 O O . LYS A 1 183 ? -21.053 -7.310 33.678 1.00 25.31 224 LYS A O 1
ATOM 1248 N N . THR A 1 184 ? -21.433 -9.488 34.122 1.00 22.77 225 THR A N 1
ATOM 1249 C CA . THR A 1 184 ? -21.120 -9.940 32.772 1.00 21.40 225 THR A CA 1
ATOM 1250 C C . THR A 1 184 ? -22.423 -10.100 32.010 1.00 19.59 225 THR A C 1
ATOM 1251 O O . THR A 1 184 ? -23.366 -10.709 32.516 1.00 19.05 225 THR A O 1
ATOM 1255 N N . VAL A 1 185 ? -22.511 -9.523 30.806 1.00 18.14 226 VAL A N 1
ATOM 1256 C CA . VAL A 1 185 ? -23.722 -9.613 30.012 1.00 17.54 226 VAL A CA 1
ATOM 1257 C C . VAL A 1 185 ? -23.345 -10.252 28.681 1.00 17.49 226 VAL A C 1
ATOM 1258 O O . VAL A 1 185 ? -22.444 -9.751 28.022 1.00 18.11 226 VAL A O 1
ATOM 1262 N N . THR A 1 186 ? -23.972 -11.370 28.325 1.00 16.12 227 THR A N 1
ATOM 1263 C CA . THR A 1 186 ? -23.707 -12.041 27.056 1.00 16.36 227 THR A CA 1
ATOM 1264 C C . THR A 1 186 ? -24.989 -12.049 26.270 1.00 17.06 227 THR A C 1
ATOM 1265 O O . THR A 1 186 ? -26.082 -12.140 26.843 1.00 16.80 227 THR A O 1
ATOM 1269 N N . SER A 1 187 ? -24.867 -11.920 24.952 1.00 17.51 228 SER A N 1
ATOM 1270 C CA . SER A 1 187 ? -26.040 -11.787 24.100 1.00 18.95 228 SER A CA 1
ATOM 1271 C C . SER A 1 187 ? -25.872 -12.594 22.808 1.00 19.02 228 SER A C 1
ATOM 1272 O O . SER A 1 187 ? -24.866 -12.423 22.118 1.00 19.37 228 SER A O 1
ATOM 1275 N N . THR A 1 188 ? -26.843 -13.446 22.471 1.00 18.21 229 THR A N 1
ATOM 1276 C CA . THR A 1 188 ? -26.807 -14.229 21.227 1.00 18.43 229 THR A CA 1
ATOM 1277 C C . THR A 1 188 ? -28.086 -13.857 20.490 1.00 17.99 229 THR A C 1
ATOM 1278 O O . THR A 1 188 ? -29.172 -13.924 21.093 1.00 17.35 229 THR A O 1
ATOM 1282 N N . MET A 1 189 ? -27.978 -13.494 19.194 1.00 16.74 230 MET A N 1
ATOM 1283 C CA . MET A 1 189 ? -29.135 -13.184 18.354 1.00 16.26 230 MET A CA 1
ATOM 1284 C C . MET A 1 189 ? -29.061 -14.107 17.151 1.00 17.02 230 MET A C 1
ATOM 1285 O O . MET A 1 189 ? -28.063 -14.088 16.428 1.00 17.34 230 MET A O 1
ATOM 1290 N N . LEU A 1 190 ? -30.090 -14.928 16.929 1.00 16.69 231 LEU A N 1
ATOM 1291 C CA . LEU A 1 190 ? -30.104 -15.880 15.814 1.00 16.21 231 LEU A CA 1
ATOM 1292 C C . LEU A 1 190 ? -31.298 -15.636 14.914 1.00 15.86 231 LEU A C 1
ATOM 1293 O O . LEU A 1 190 ? -32.317 -15.090 15.356 1.00 15.15 231 LEU A O 1
ATOM 1298 N N . GLY A 1 191 ? -31.197 -16.078 13.657 1.00 16.62 232 GLY A N 1
ATOM 1299 C CA . GLY A 1 191 ? -32.283 -15.912 12.694 1.00 16.86 232 GLY A CA 1
ATOM 1300 C C . GLY A 1 191 ? -32.647 -14.450 12.508 1.00 16.53 232 GLY A C 1
ATOM 1301 O O . GLY A 1 191 ? -31.753 -13.606 12.476 1.00 15.97 232 GLY A O 1
ATOM 1302 N N . VAL A 1 192 ? -33.949 -14.131 12.489 1.00 16.21 233 VAL A N 1
ATOM 1303 C CA . VAL A 1 192 ? -34.388 -12.752 12.295 1.00 16.90 233 VAL A CA 1
ATOM 1304 C C . VAL A 1 192 ? -33.970 -11.825 13.436 1.00 15.95 233 VAL A C 1
ATOM 1305 O O . VAL A 1 192 ? -33.938 -10.622 13.209 1.00 15.45 233 VAL A O 1
ATOM 1309 N N . PHE A 1 193 ? -33.623 -12.356 14.630 1.00 15.51 234 PHE A N 1
ATOM 1310 C CA . PHE A 1 193 ? -33.121 -11.482 15.701 1.00 15.31 234 PHE A CA 1
ATOM 1311 C C . PHE A 1 193 ? -31.743 -10.900 15.304 1.00 15.91 234 PHE A C 1
ATOM 1312 O O . PHE A 1 193 ? -31.400 -9.811 15.745 1.00 16.76 234 PHE A O 1
ATOM 1320 N N . ARG A 1 194 ? -30.965 -11.618 14.490 1.00 14.48 235 ARG A N 1
ATOM 1321 C CA . ARG A 1 194 ? -29.710 -11.110 13.962 1.00 14.60 235 ARG A CA 1
ATOM 1322 C C . ARG A 1 194 ? -29.983 -10.298 12.674 1.00 15.48 235 ARG A C 1
ATOM 1323 O O . ARG A 1 194 ? -29.427 -9.216 12.504 1.00 16.09 235 ARG A O 1
ATOM 1331 N N . GLU A 1 195 ? -30.787 -10.844 11.738 1.00 15.38 236 GLU A N 1
ATOM 1332 C CA . GLU A 1 195 ? -30.964 -10.238 10.421 1.00 15.87 236 GLU A CA 1
ATOM 1333 C C . GLU A 1 195 ? -31.820 -8.977 10.380 1.00 16.52 236 GLU A C 1
ATOM 1334 O O . GLU A 1 195 ? -31.601 -8.124 9.513 1.00 16.27 236 GLU A O 1
ATOM 1340 N N . ASP A 1 196 ? -32.825 -8.889 11.250 1.00 16.43 237 ASP A N 1
ATOM 1341 C CA . ASP A 1 196 ? -33.741 -7.758 11.239 1.00 16.47 237 ASP A CA 1
ATOM 1342 C C . ASP A 1 196 ? -33.519 -6.951 12.500 1.00 16.62 237 ASP A C 1
ATOM 1343 O O . ASP A 1 196 ? -33.937 -7.372 13.582 1.00 17.02 237 ASP A O 1
ATOM 1348 N N . PRO A 1 197 ? -32.874 -5.788 12.371 1.00 16.29 238 PRO A N 1
ATOM 1349 C CA . PRO A 1 197 ? -32.605 -4.967 13.560 1.00 16.19 238 PRO A CA 1
ATOM 1350 C C . PRO A 1 197 ? -33.878 -4.512 14.260 1.00 16.41 238 PRO A C 1
ATOM 1351 O O . PRO A 1 197 ? -33.847 -4.343 15.460 1.00 16.06 238 PRO A O 1
ATOM 1355 N N . LYS A 1 198 ? -34.991 -4.350 13.532 1.00 16.36 239 LYS A N 1
ATOM 1356 C CA . LYS A 1 198 ? -36.249 -3.941 14.154 1.00 16.92 239 LYS A CA 1
ATOM 1357 C C . LYS A 1 198 ? -36.791 -5.006 15.092 1.00 17.62 239 LYS A C 1
ATOM 1358 O O . LYS A 1 198 ? -37.402 -4.664 16.100 1.00 17.90 239 LYS A O 1
ATOM 1364 N N . THR A 1 199 ? -36.580 -6.291 14.772 1.00 17.90 240 THR A N 1
ATOM 1365 C CA . THR A 1 199 ? -37.019 -7.377 15.653 1.00 17.56 240 THR A CA 1
ATOM 1366 C C . THR A 1 199 ? -36.158 -7.370 16.914 1.00 17.14 240 THR A C 1
ATOM 1367 O O . THR A 1 199 ? -36.680 -7.429 18.028 1.00 17.71 240 THR A O 1
ATOM 1371 N N . ARG A 1 200 ? -34.836 -7.253 16.744 1.00 16.24 241 ARG A N 1
ATOM 1372 C CA . ARG A 1 200 ? -33.912 -7.211 17.870 1.00 16.11 241 ARG A CA 1
ATOM 1373 C C . ARG A 1 200 ? -34.201 -6.000 18.765 1.00 16.26 241 ARG A C 1
ATOM 1374 O O . ARG A 1 200 ? -34.147 -6.127 19.981 1.00 16.47 241 ARG A O 1
ATOM 1382 N N . GLU A 1 201 ? -34.501 -4.833 18.170 1.00 16.10 242 GLU A N 1
ATOM 1383 C CA . GLU A 1 201 ? -34.789 -3.622 18.949 1.00 16.19 242 GLU A CA 1
ATOM 1384 C C . GLU A 1 201 ? -36.054 -3.766 19.762 1.00 15.33 242 GLU A C 1
ATOM 1385 O O . GLU A 1 201 ? -36.091 -3.267 20.902 1.00 14.94 242 GLU A O 1
ATOM 1391 N N . GLU A 1 202 ? -37.097 -4.400 19.191 1.00 13.98 243 GLU A N 1
ATOM 1392 C CA . GLU A 1 202 ? -38.346 -4.621 19.931 1.00 14.81 243 GLU A CA 1
ATOM 1393 C C . GLU A 1 202 ? -38.070 -5.525 21.146 1.00 16.19 243 GLU A C 1
ATOM 1394 O O . GLU A 1 202 ? -38.541 -5.244 22.255 1.00 16.56 243 GLU A O 1
ATOM 1400 N N . PHE A 1 203 ? -37.277 -6.590 20.937 1.00 15.95 244 PHE A N 1
ATOM 1401 C CA . PHE A 1 203 ? -36.866 -7.493 22.009 1.00 16.73 244 PHE A CA 1
ATOM 1402 C C . PHE A 1 203 ? -36.116 -6.718 23.115 1.00 18.02 244 PHE A C 1
ATOM 1403 O O . PHE A 1 203 ? -36.482 -6.808 24.295 1.00 18.06 244 PHE A O 1
ATOM 1411 N N . LEU A 1 204 ? -35.076 -5.941 22.734 1.00 18.01 245 LEU A N 1
ATOM 1412 C CA . LEU A 1 204 ? -34.277 -5.212 23.719 1.00 18.44 245 LEU A CA 1
ATOM 1413 C C . LEU A 1 204 ? -35.085 -4.143 24.435 1.00 18.92 245 LEU A C 1
ATOM 1414 O O . LEU A 1 204 ? -34.838 -3.902 25.605 1.00 20.22 245 LEU A O 1
ATOM 1419 N N . THR A 1 205 ? -36.080 -3.548 23.772 1.00 18.37 246 THR A N 1
ATOM 1420 C CA . THR A 1 205 ? -36.951 -2.577 24.416 1.00 19.10 246 THR A CA 1
ATOM 1421 C C . THR A 1 205 ? -37.841 -3.279 25.446 1.00 19.95 246 THR A C 1
ATOM 1422 O O . THR A 1 205 ? -38.006 -2.782 26.558 1.00 19.55 246 THR A O 1
ATOM 1426 N N . LEU A 1 206 ? -38.431 -4.419 25.072 1.00 20.82 247 LEU A N 1
ATOM 1427 C CA . LEU A 1 206 ? -39.358 -5.122 25.943 1.00 22.01 247 LEU A CA 1
ATOM 1428 C C . LEU A 1 206 ? -38.696 -5.828 27.121 1.00 24.67 247 LEU A C 1
ATOM 1429 O O . LEU A 1 206 ? -39.403 -6.136 28.071 1.00 25.04 247 LEU A O 1
ATOM 1434 N N . ILE A 1 207 ? -37.360 -6.072 27.096 1.00 26.16 248 ILE A N 1
ATOM 1435 C CA . ILE A 1 207 ? -36.717 -6.705 28.250 1.00 28.58 248 ILE A CA 1
ATOM 1436 C C . ILE A 1 207 ? -36.308 -5.703 29.344 1.00 32.54 248 ILE A C 1
ATOM 1437 O O . ILE A 1 207 ? -35.830 -6.139 30.394 1.00 32.69 248 ILE A O 1
ATOM 1442 N N . ARG A 1 208 ? -36.510 -4.388 29.128 1.00 35.29 249 ARG A N 1
ATOM 1443 C CA . ARG A 1 208 ? -36.250 -3.395 30.171 1.00 38.15 249 ARG A CA 1
ATOM 1444 C C . ARG A 1 208 ? -37.214 -3.630 31.345 1.00 39.76 249 ARG A C 1
ATOM 1445 O O . ARG A 1 208 ? -38.340 -4.097 31.133 1.00 40.57 249 ARG A O 1
ATOM 1453 N N . ASP B 1 22 ? 12.543 1.519 43.516 1.00 59.93 63 ASP B N 1
ATOM 1454 C CA . ASP B 1 22 ? 12.173 2.893 43.160 1.00 60.10 63 ASP B CA 1
ATOM 1455 C C . ASP B 1 22 ? 11.258 3.467 44.236 1.00 59.69 63 ASP B C 1
ATOM 1456 O O . ASP B 1 22 ? 11.449 4.603 44.655 1.00 59.62 63 ASP B O 1
ATOM 1461 N N . ASN B 1 23 ? 10.283 2.675 44.697 1.00 59.38 64 ASN B N 1
ATOM 1462 C CA . ASN B 1 23 ? 9.340 3.100 45.728 1.00 59.94 64 ASN B CA 1
ATOM 1463 C C . ASN B 1 23 ? 10.023 3.418 47.041 1.00 59.17 64 ASN B C 1
ATOM 1464 O O . ASN B 1 23 ? 9.751 4.457 47.643 1.00 59.19 64 ASN B O 1
ATOM 1469 N N . GLU B 1 24 ? 10.910 2.526 47.482 1.00 58.44 65 GLU B N 1
ATOM 1470 C CA . GLU B 1 24 ? 11.621 2.727 48.731 1.00 58.16 65 GLU B CA 1
ATOM 1471 C C . GLU B 1 24 ? 12.559 3.909 48.654 1.00 56.72 65 GLU B C 1
ATOM 1472 O O . GLU B 1 24 ? 12.632 4.686 49.602 1.00 56.79 65 GLU B O 1
ATOM 1478 N N . LEU B 1 25 ? 13.240 4.069 47.518 1.00 55.22 66 LEU B N 1
ATOM 1479 C CA . LEU B 1 25 ? 14.171 5.170 47.304 1.00 54.45 66 LEU B CA 1
ATOM 1480 C C . LEU B 1 25 ? 13.476 6.529 47.217 1.00 52.65 66 LEU B C 1
ATOM 1481 O O . LEU B 1 25 ? 14.030 7.517 47.692 1.00 52.84 66 LEU B O 1
ATOM 1486 N N . ASN B 1 26 ? 12.275 6.586 46.616 1.00 50.65 67 ASN B N 1
ATOM 1487 C CA . ASN B 1 26 ? 11.555 7.849 46.456 1.00 49.25 67 ASN B CA 1
ATOM 1488 C C . ASN B 1 26 ? 10.596 8.216 47.576 1.00 47.23 67 ASN B C 1
ATOM 1489 O O . ASN B 1 26 ? 10.146 9.358 47.637 1.00 46.98 67 ASN B O 1
ATOM 1494 N N . LEU B 1 27 ? 10.254 7.263 48.433 1.00 45.66 68 LEU B N 1
ATOM 1495 C CA . LEU B 1 27 ? 9.365 7.508 49.564 1.00 44.65 68 LEU B CA 1
ATOM 1496 C C . LEU B 1 27 ? 9.826 8.673 50.463 1.00 42.73 68 LEU B C 1
ATOM 1497 O O . LEU B 1 27 ? 8.995 9.533 50.758 1.00 42.69 68 LEU B O 1
ATOM 1502 N N . PRO B 1 28 ? 11.121 8.789 50.866 1.00 41.08 69 PRO B N 1
ATOM 1503 C CA . PRO B 1 28 ? 11.514 9.933 51.708 1.00 40.16 69 PRO B CA 1
ATOM 1504 C C . PRO B 1 28 ? 11.365 11.284 51.016 1.00 39.06 69 PRO B C 1
ATOM 1505 O O . PRO B 1 28 ? 11.057 12.265 51.677 1.00 38.83 69 PRO B O 1
ATOM 1509 N N . ASN B 1 29 ? 11.561 11.334 49.694 1.00 38.62 70 ASN B N 1
ATOM 1510 C CA . ASN B 1 29 ? 11.419 12.567 48.920 1.00 38.62 70 ASN B CA 1
ATOM 1511 C C . ASN B 1 29 ? 9.954 12.985 48.841 1.00 37.36 70 ASN B C 1
ATOM 1512 O O . ASN B 1 29 ? 9.641 14.178 48.932 1.00 37.24 70 ASN B O 1
ATOM 1517 N N . LEU B 1 30 ? 9.051 12.007 48.680 1.00 35.91 71 LEU B N 1
ATOM 1518 C CA . LEU B 1 30 ? 7.618 12.275 48.669 1.00 34.74 71 LEU B CA 1
ATOM 1519 C C . LEU B 1 30 ? 7.200 12.769 50.049 1.00 33.85 71 LEU B C 1
ATOM 1520 O O . LEU B 1 30 ? 6.497 13.772 50.148 1.00 34.03 71 LEU B O 1
ATOM 1525 N N . ALA B 1 31 ? 7.665 12.102 51.117 1.00 32.96 72 ALA B N 1
ATOM 1526 C CA . ALA B 1 31 ? 7.319 12.505 52.475 1.00 32.82 72 ALA B CA 1
ATOM 1527 C C . ALA B 1 31 ? 7.836 13.918 52.775 1.00 32.62 72 ALA B C 1
ATOM 1528 O O . ALA B 1 31 ? 7.097 14.709 53.350 1.00 32.12 72 ALA B O 1
ATOM 1530 N N . ALA B 1 32 ? 9.064 14.271 52.313 1.00 32.25 73 ALA B N 1
ATOM 1531 C CA . ALA B 1 32 ? 9.593 15.624 52.532 1.00 32.37 73 ALA B CA 1
ATOM 1532 C C . ALA B 1 32 ? 8.700 16.669 51.849 1.00 31.63 73 ALA B C 1
ATOM 1533 O O . ALA B 1 32 ? 8.420 17.710 52.432 1.00 32.16 73 ALA B O 1
ATOM 1535 N N . ALA B 1 33 ? 8.218 16.362 50.637 1.00 30.54 74 ALA B N 1
ATOM 1536 C CA . ALA B 1 33 ? 7.340 17.261 49.902 1.00 29.78 74 ALA B CA 1
ATOM 1537 C C . ALA B 1 33 ? 5.992 17.434 50.617 1.00 28.82 74 ALA B C 1
ATOM 1538 O O . ALA B 1 33 ? 5.501 18.555 50.705 1.00 29.09 74 ALA B O 1
ATOM 1540 N N . TYR B 1 34 ? 5.412 16.350 51.160 1.00 27.49 75 TYR B N 1
ATOM 1541 C CA . TYR B 1 34 ? 4.148 16.458 51.890 1.00 26.54 75 TYR B CA 1
ATOM 1542 C C . TYR B 1 34 ? 4.325 17.210 53.194 1.00 26.35 75 TYR B C 1
ATOM 1543 O O . TYR B 1 34 ? 3.448 17.978 53.576 1.00 24.98 75 TYR B O 1
ATOM 1552 N N . SER B 1 35 ? 5.494 17.076 53.836 1.00 27.56 76 SER B N 1
ATOM 1553 C CA . SER B 1 35 ? 5.788 17.838 55.053 1.00 28.84 76 SER B CA 1
ATOM 1554 C C . SER B 1 35 ? 5.831 19.331 54.726 1.00 28.83 76 SER B C 1
ATOM 1555 O O . SER B 1 35 ? 5.219 20.134 55.430 1.00 29.83 76 SER B O 1
ATOM 1558 N N . SER B 1 36 ? 6.481 19.681 53.624 1.00 28.01 77 SER B N 1
ATOM 1559 C CA . SER B 1 36 ? 6.581 21.047 53.132 1.00 27.51 77 SER B CA 1
ATOM 1560 C C . SER B 1 36 ? 5.171 21.616 52.839 1.00 27.37 77 SER B C 1
ATOM 1561 O O . SER B 1 36 ? 4.866 22.751 53.232 1.00 27.23 77 SER B O 1
ATOM 1564 N N . ILE B 1 37 ? 4.289 20.804 52.209 1.00 26.48 78 ILE B N 1
ATOM 1565 C CA . ILE B 1 37 ? 2.906 21.204 51.927 1.00 26.39 78 ILE B CA 1
ATOM 1566 C C . ILE B 1 37 ? 2.171 21.546 53.222 1.00 26.62 78 ILE B C 1
ATOM 1567 O O . ILE B 1 37 ? 1.547 22.602 53.301 1.00 27.14 78 ILE B O 1
ATOM 1572 N N . LEU B 1 38 ? 2.290 20.693 54.256 1.00 26.47 79 LEU B N 1
ATOM 1573 C CA . LEU B 1 38 ? 1.662 20.932 55.554 1.00 26.53 79 LEU B CA 1
ATOM 1574 C C . LEU B 1 38 ? 2.073 22.301 56.136 1.00 27.55 79 LEU B C 1
ATOM 1575 O O . LEU B 1 38 ? 1.199 23.046 56.564 1.00 27.95 79 LEU B O 1
ATOM 1580 N N . SER B 1 39 ? 3.370 22.671 56.059 1.00 27.89 80 SER B N 1
ATOM 1581 C CA . SER B 1 39 ? 3.805 23.981 56.562 1.00 29.42 80 SER B CA 1
ATOM 1582 C C . SER B 1 39 ? 3.284 25.126 55.698 1.00 30.14 80 SER B C 1
ATOM 1583 O O . SER B 1 39 ? 2.844 26.128 56.239 1.00 30.48 80 SER B O 1
ATOM 1586 N N . SER B 1 40 ? 3.313 24.977 54.368 1.00 30.11 81 SER B N 1
ATOM 1587 C CA . SER B 1 40 ? 2.870 26.024 53.442 1.00 30.90 81 SER B CA 1
ATOM 1588 C C . SER B 1 40 ? 1.369 26.318 53.497 1.00 31.85 81 SER B C 1
ATOM 1589 O O . SER B 1 40 ? 0.943 27.403 53.102 1.00 31.92 81 SER B O 1
ATOM 1592 N N . LEU B 1 41 ? 0.566 25.370 53.996 1.00 32.23 82 LEU B N 1
ATOM 1593 C CA . LEU B 1 41 ? -0.878 25.606 54.174 1.00 32.70 82 LEU B CA 1
ATOM 1594 C C . LEU B 1 41 ? -1.213 26.365 55.471 1.00 33.81 82 LEU B C 1
ATOM 1595 O O . LEU B 1 41 ? -2.378 26.702 55.699 1.00 33.70 82 LEU B O 1
ATOM 1600 N N . GLY B 1 42 ? -0.214 26.607 56.315 1.00 34.21 83 GLY B N 1
ATOM 1601 C CA . GLY B 1 42 ? -0.432 27.253 57.600 1.00 34.51 83 GLY B CA 1
ATOM 1602 C C . GLY B 1 42 ? -0.655 26.254 58.719 1.00 34.93 83 GLY B C 1
ATOM 1603 O O . GLY B 1 42 ? -1.006 26.655 59.820 1.00 34.88 83 GLY B O 1
ATOM 1604 N N . GLU B 1 43 ? -0.464 24.936 58.458 1.00 34.76 84 GLU B N 1
ATOM 1605 C CA . GLU B 1 43 ? -0.668 23.924 59.495 1.00 34.90 84 GLU B CA 1
ATOM 1606 C C . GLU B 1 43 ? 0.599 23.668 60.330 1.00 36.69 84 GLU B C 1
ATOM 1607 O O . GLU B 1 43 ? 1.690 24.129 59.984 1.00 36.90 84 GLU B O 1
ATOM 1613 N N . ASN B 1 44 ? 0.452 22.939 61.436 1.00 37.35 85 ASN B N 1
ATOM 1614 C CA . ASN B 1 44 ? 1.571 22.608 62.298 1.00 38.83 85 ASN B CA 1
ATOM 1615 C C . ASN B 1 44 ? 1.931 21.145 62.075 1.00 40.02 85 ASN B C 1
ATOM 1616 O O . ASN B 1 44 ? 1.201 20.258 62.524 1.00 39.89 85 ASN B O 1
ATOM 1621 N N . PRO B 1 45 ? 3.058 20.861 61.397 1.00 41.14 86 PRO B N 1
ATOM 1622 C CA . PRO B 1 45 ? 3.428 19.456 61.162 1.00 41.82 86 PRO B CA 1
ATOM 1623 C C . PRO B 1 45 ? 3.823 18.680 62.420 1.00 42.76 86 PRO B C 1
ATOM 1624 O O . PRO B 1 45 ? 3.913 17.456 62.374 1.00 43.41 86 PRO B O 1
ATOM 1628 N N . GLN B 1 46 ? 4.031 19.372 63.542 1.00 42.50 87 GLN B N 1
ATOM 1629 C CA . GLN B 1 46 ? 4.382 18.707 64.792 1.00 42.97 87 GLN B CA 1
ATOM 1630 C C . GLN B 1 46 ? 3.171 18.300 65.635 1.00 41.96 87 GLN B C 1
ATOM 1631 O O . GLN B 1 46 ? 3.352 17.594 66.633 1.00 42.26 87 GLN B O 1
ATOM 1637 N N . ARG B 1 47 ? 1.945 18.741 65.261 1.00 40.36 88 ARG B N 1
ATOM 1638 C CA . ARG B 1 47 ? 0.777 18.363 66.020 1.00 39.19 88 ARG B CA 1
ATOM 1639 C C . ARG B 1 47 ? 0.503 16.891 65.834 1.00 39.70 88 ARG B C 1
ATOM 1640 O O . ARG B 1 47 ? 0.766 16.315 64.786 1.00 39.97 88 ARG B O 1
ATOM 1648 N N . GLN B 1 48 ? 0.040 16.281 66.893 1.00 39.75 89 GLN B N 1
ATOM 1649 C CA . GLN B 1 48 ? -0.275 14.875 67.034 1.00 40.32 89 GLN B CA 1
ATOM 1650 C C . GLN B 1 48 ? -0.903 14.231 65.773 1.00 38.89 89 GLN B C 1
ATOM 1651 O O . GLN B 1 48 ? -0.342 13.269 65.249 1.00 39.24 89 GLN B O 1
ATOM 1657 N N . GLY B 1 49 ? -1.989 14.810 65.263 1.00 37.06 90 GLY B N 1
ATOM 1658 C CA . GLY B 1 49 ? -2.690 14.288 64.093 1.00 35.73 90 GLY B CA 1
ATOM 1659 C C . GLY B 1 49 ? -1.956 14.375 62.764 1.00 33.97 90 GLY B C 1
ATOM 1660 O O . GLY B 1 49 ? -2.336 13.696 61.808 1.00 33.42 90 GLY B O 1
ATOM 1661 N N . LEU B 1 50 ? -0.902 15.206 62.689 1.00 32.89 91 LEU B N 1
ATOM 1662 C CA . LEU B 1 50 ? -0.133 15.400 61.456 1.00 32.93 91 LEU B CA 1
ATOM 1663 C C . LEU B 1 50 ? 1.278 14.777 61.464 1.00 34.28 91 LEU B C 1
ATOM 1664 O O . LEU B 1 50 ? 1.943 14.756 60.426 1.00 34.59 91 LEU B O 1
ATOM 1669 N N . LEU B 1 51 ? 1.740 14.294 62.619 1.00 34.82 92 LEU B N 1
ATOM 1670 C CA . LEU B 1 51 ? 3.078 13.708 62.782 1.00 35.52 92 LEU B CA 1
ATOM 1671 C C . LEU B 1 51 ? 3.429 12.650 61.714 1.00 34.50 92 LEU B C 1
ATOM 1672 O O . LEU B 1 51 ? 4.498 12.728 61.125 1.00 34.40 92 LEU B O 1
ATOM 1677 N N . LYS B 1 52 ? 2.541 11.685 61.457 1.00 33.66 93 LYS B N 1
ATOM 1678 C CA . LYS B 1 52 ? 2.816 10.637 60.467 1.00 33.17 93 LYS B CA 1
ATOM 1679 C C . LYS B 1 52 ? 2.254 10.922 59.075 1.00 31.88 93 LYS B C 1
ATOM 1680 O O . LYS B 1 52 ? 2.479 10.120 58.170 1.00 32.14 93 LYS B O 1
ATOM 1686 N N . THR B 1 53 ? 1.528 12.031 58.901 1.00 30.34 94 THR B N 1
ATOM 1687 C CA . THR B 1 53 ? 0.924 12.415 57.630 1.00 29.59 94 THR B CA 1
ATOM 1688 C C . THR B 1 53 ? 1.920 12.474 56.455 1.00 29.91 94 THR B C 1
ATOM 1689 O O . THR B 1 53 ? 1.584 11.922 55.406 1.00 29.53 94 THR B O 1
ATOM 1693 N N . PRO B 1 54 ? 3.141 13.077 56.561 1.00 30.02 95 PRO B N 1
ATOM 1694 C CA . PRO B 1 54 ? 4.048 13.074 55.386 1.00 30.67 95 PRO B CA 1
ATOM 1695 C C . PRO B 1 54 ? 4.299 11.679 54.802 1.00 31.72 95 PRO B C 1
ATOM 1696 O O . PRO B 1 54 ? 4.245 11.514 53.596 1.00 31.81 95 PRO B O 1
ATOM 1700 N N . TRP B 1 55 ? 4.437 10.669 55.657 1.00 32.21 96 TRP B N 1
ATOM 1701 C CA . TRP B 1 55 ? 4.673 9.280 55.248 1.00 33.10 96 TRP B CA 1
ATOM 1702 C C . TRP B 1 55 ? 3.402 8.584 54.781 1.00 31.70 96 TRP B C 1
ATOM 1703 O O . TRP B 1 55 ? 3.437 7.833 53.810 1.00 31.93 96 TRP B O 1
ATOM 1714 N N . ARG B 1 56 ? 2.280 8.830 55.456 1.00 30.33 97 ARG B N 1
ATOM 1715 C CA . ARG B 1 56 ? 1.006 8.227 55.076 1.00 29.69 97 ARG B CA 1
ATOM 1716 C C . ARG B 1 56 ? 0.520 8.792 53.735 1.00 28.92 97 ARG B C 1
ATOM 1717 O O . ARG B 1 56 ? 0.073 8.037 52.881 1.00 28.69 97 ARG B O 1
ATOM 1725 N N . ALA B 1 57 ? 0.641 10.103 53.535 1.00 28.59 98 ALA B N 1
ATOM 1726 C CA . ALA B 1 57 ? 0.235 10.732 52.278 1.00 28.62 98 ALA B CA 1
ATOM 1727 C C . ALA B 1 57 ? 1.133 10.261 51.132 1.00 28.99 98 ALA B C 1
ATOM 1728 O O . ALA B 1 57 ? 0.635 10.033 50.027 1.00 29.00 98 ALA B O 1
ATOM 1730 N N . ALA B 1 58 ? 2.449 10.099 51.398 1.00 28.91 99 ALA B N 1
ATOM 1731 C CA . ALA B 1 58 ? 3.393 9.593 50.403 1.00 30.13 99 ALA B CA 1
ATOM 1732 C C . ALA B 1 58 ? 3.036 8.147 50.015 1.00 31.19 99 ALA B C 1
ATOM 1733 O O . ALA B 1 58 ? 3.041 7.831 48.831 1.00 31.55 99 ALA B O 1
ATOM 1735 N N . SER B 1 59 ? 2.715 7.276 51.007 1.00 31.34 100 SER B N 1
ATOM 1736 C CA . SER B 1 59 ? 2.354 5.880 50.749 1.00 31.98 100 SER B CA 1
ATOM 1737 C C . SER B 1 59 ? 1.069 5.793 49.974 1.00 31.41 100 SER B C 1
ATOM 1738 O O . SER B 1 59 ? 0.979 4.993 49.051 1.00 32.03 100 SER B O 1
ATOM 1741 N N . ALA B 1 60 ? 0.089 6.637 50.302 1.00 30.57 101 ALA B N 1
ATOM 1742 C CA . ALA B 1 60 ? -1.181 6.655 49.581 1.00 30.54 101 ALA B CA 1
ATOM 1743 C C . ALA B 1 60 ? -0.957 7.080 48.136 1.00 30.85 101 ALA B C 1
ATOM 1744 O O . ALA B 1 60 ? -1.416 6.384 47.232 1.00 31.15 101 ALA B O 1
ATOM 1746 N N . MET B 1 61 ? -0.139 8.117 47.903 1.00 30.64 102 MET B N 1
ATOM 1747 C CA . MET B 1 61 ? 0.143 8.568 46.541 1.00 30.99 102 MET B CA 1
ATOM 1748 C C . MET B 1 61 ? 0.875 7.497 45.713 1.00 30.70 102 MET B C 1
ATOM 1749 O O . MET B 1 61 ? 0.547 7.308 44.538 1.00 29.97 102 MET B O 1
ATOM 1754 N N . GLN B 1 62 ? 1.805 6.755 46.340 1.00 31.38 103 GLN B N 1
ATOM 1755 C CA . GLN B 1 62 ? 2.514 5.661 45.676 1.00 32.65 103 GLN B CA 1
ATOM 1756 C C . GLN B 1 62 ? 1.518 4.569 45.284 1.00 33.37 103 GLN B C 1
ATOM 1757 O O . GLN B 1 62 ? 1.593 4.056 44.176 1.00 33.45 103 GLN B O 1
ATOM 1763 N N . PHE B 1 63 ? 0.582 4.223 46.181 1.00 33.83 104 PHE B N 1
ATOM 1764 C CA . PHE B 1 63 ? -0.424 3.200 45.897 1.00 34.57 104 PHE B CA 1
ATOM 1765 C C . PHE B 1 63 ? -1.358 3.635 44.762 1.00 34.74 104 PHE B C 1
ATOM 1766 O O . PHE B 1 63 ? -1.631 2.831 43.863 1.00 34.98 104 PHE B O 1
ATOM 1774 N N . PHE B 1 64 ? -1.807 4.915 44.767 1.00 34.27 105 PHE B N 1
ATOM 1775 C CA . PHE B 1 64 ? -2.678 5.473 43.708 1.00 34.10 105 PHE B CA 1
ATOM 1776 C C . PHE B 1 64 ? -2.008 5.493 42.334 1.00 34.02 105 PHE B C 1
ATOM 1777 O O . PHE B 1 64 ? -2.695 5.610 41.327 1.00 34.87 105 PHE B O 1
ATOM 1785 N N . THR B 1 65 ? -0.678 5.431 42.286 1.00 32.95 106 THR B N 1
ATOM 1786 C CA . THR B 1 65 ? 0.054 5.437 41.037 1.00 32.69 106 THR B CA 1
ATOM 1787 C C . THR B 1 65 ? 0.843 4.139 40.836 1.00 32.14 106 THR B C 1
ATOM 1788 O O . THR B 1 65 ? 1.809 4.150 40.097 1.00 31.95 106 THR B O 1
ATOM 1792 N N . LYS B 1 66 ? 0.420 3.012 41.435 1.00 32.13 107 LYS B N 1
ATOM 1793 C CA . LYS B 1 66 ? 1.137 1.731 41.249 1.00 32.68 107 LYS B CA 1
ATOM 1794 C C . LYS B 1 66 ? 1.014 1.137 39.824 1.00 33.56 107 LYS B C 1
ATOM 1795 O O . LYS B 1 66 ? 1.744 0.204 39.485 1.00 33.99 107 LYS B O 1
ATOM 1801 N N . GLY B 1 67 ? 0.120 1.684 39.002 1.00 33.54 108 GLY B N 1
ATOM 1802 C CA . GLY B 1 67 ? -0.066 1.258 37.625 1.00 34.05 108 GLY B CA 1
ATOM 1803 C C . GLY B 1 67 ? 1.171 1.459 36.770 1.00 35.40 108 GLY B C 1
ATOM 1804 O O . GLY B 1 67 ? 1.341 0.786 35.753 1.00 34.94 108 GLY B O 1
ATOM 1805 N N . TYR B 1 68 ? 2.053 2.390 37.172 1.00 36.44 109 TYR B N 1
ATOM 1806 C CA . TYR B 1 68 ? 3.316 2.593 36.475 1.00 37.98 109 TYR B CA 1
ATOM 1807 C C . TYR B 1 68 ? 4.286 1.413 36.735 1.00 41.03 109 TYR B C 1
ATOM 1808 O O . TYR B 1 68 ? 5.225 1.226 35.974 1.00 41.73 109 TYR B O 1
ATOM 1817 N N . GLN B 1 69 ? 4.063 0.621 37.793 1.00 42.77 110 GLN B N 1
ATOM 1818 C CA . GLN B 1 69 ? 4.883 -0.553 38.093 1.00 45.35 110 GLN B CA 1
ATOM 1819 C C . GLN B 1 69 ? 4.459 -1.789 37.263 1.00 47.57 110 GLN B C 1
ATOM 1820 O O . GLN B 1 69 ? 5.143 -2.805 37.319 1.00 48.07 110 GLN B O 1
ATOM 1826 N N . GLU B 1 70 ? 3.331 -1.723 36.530 1.00 48.77 111 GLU B N 1
ATOM 1827 C CA . GLU B 1 70 ? 2.810 -2.867 35.797 1.00 50.80 111 GLU B CA 1
ATOM 1828 C C . GLU B 1 70 ? 2.880 -2.723 34.279 1.00 53.00 111 GLU B C 1
ATOM 1829 O O . GLU B 1 70 ? 2.998 -1.615 33.760 1.00 53.18 111 GLU B O 1
ATOM 1835 N N . THR B 1 71 ? 2.834 -3.860 33.569 1.00 54.57 112 THR B N 1
ATOM 1836 C CA . THR B 1 71 ? 2.845 -3.923 32.104 1.00 56.62 112 THR B CA 1
ATOM 1837 C C . THR B 1 71 ? 1.687 -4.786 31.610 1.00 58.32 112 THR B C 1
ATOM 1838 O O . THR B 1 71 ? 1.231 -5.678 32.326 1.00 58.17 112 THR B O 1
ATOM 1842 N N . ILE B 1 72 ? 1.248 -4.560 30.361 1.00 59.98 113 ILE B N 1
ATOM 1843 C CA . ILE B 1 72 ? 0.166 -5.320 29.730 1.00 61.85 113 ILE B CA 1
ATOM 1844 C C . ILE B 1 72 ? 0.388 -6.843 29.718 1.00 63.29 113 ILE B C 1
ATOM 1845 O O . ILE B 1 72 ? -0.568 -7.589 29.511 1.00 63.61 113 ILE B O 1
ATOM 1850 N N . SER B 1 73 ? 1.636 -7.307 29.924 1.00 63.98 114 SER B N 1
ATOM 1851 C CA . SER B 1 73 ? 1.936 -8.737 29.905 1.00 65.13 114 SER B CA 1
ATOM 1852 C C . SER B 1 73 ? 2.884 -9.137 31.037 1.00 66.08 114 SER B C 1
ATOM 1853 O O . SER B 1 73 ? 2.747 -8.681 32.174 1.00 66.54 114 SER B O 1
ATOM 1856 N N . ASP B 1 86 ? -19.386 -15.754 18.555 1.00 35.45 127 ASP B N 1
ATOM 1857 C CA . ASP B 1 86 ? -20.619 -15.297 17.905 1.00 36.35 127 ASP B CA 1
ATOM 1858 C C . ASP B 1 86 ? -21.437 -14.262 18.737 1.00 33.70 127 ASP B C 1
ATOM 1859 O O . ASP B 1 86 ? -22.337 -13.612 18.203 1.00 34.43 127 ASP B O 1
ATOM 1864 N N . GLU B 1 87 ? -21.165 -14.155 20.029 1.00 30.05 128 GLU B N 1
ATOM 1865 C CA . GLU B 1 87 ? -21.947 -13.303 20.915 1.00 27.08 128 GLU B CA 1
ATOM 1866 C C . GLU B 1 87 ? -21.391 -11.922 21.149 1.00 26.38 128 GLU B C 1
ATOM 1867 O O . GLU B 1 87 ? -20.209 -11.677 20.902 1.00 27.39 128 GLU B O 1
ATOM 1873 N N . MET B 1 88 ? -22.235 -11.017 21.660 1.00 24.07 129 MET B N 1
ATOM 1874 C CA . MET B 1 88 ? -21.722 -9.771 22.202 1.00 22.23 129 MET B CA 1
ATOM 1875 C C . MET B 1 88 ? -21.392 -10.075 23.678 1.00 20.60 129 MET B C 1
ATOM 1876 O O . MET B 1 88 ? -22.189 -10.687 24.397 1.00 19.69 129 MET B O 1
ATOM 1881 N N . VAL B 1 89 ? -20.197 -9.670 24.111 1.00 20.00 130 VAL B N 1
ATOM 1882 C CA . VAL B 1 89 ? -19.736 -9.877 25.460 1.00 19.85 130 VAL B CA 1
ATOM 1883 C C . VAL B 1 89 ? -19.552 -8.520 26.126 1.00 20.21 130 VAL B C 1
ATOM 1884 O O . VAL B 1 89 ? -18.838 -7.664 25.607 1.00 20.07 130 VAL B O 1
ATOM 1888 N N . ILE B 1 90 ? -20.169 -8.330 27.287 1.00 19.42 131 ILE B N 1
ATOM 1889 C CA . ILE B 1 90 ? -20.083 -7.081 28.016 1.00 19.49 131 ILE B CA 1
ATOM 1890 C C . ILE B 1 90 ? -19.705 -7.329 29.468 1.00 20.27 131 ILE B C 1
ATOM 1891 O O . ILE B 1 90 ? -20.180 -8.286 30.073 1.00 20.53 131 ILE B O 1
ATOM 1896 N N . VAL B 1 91 ? -18.875 -6.451 30.048 1.00 20.27 132 VAL B N 1
ATOM 1897 C CA . VAL B 1 91 ? -18.627 -6.471 31.481 1.00 20.46 132 VAL B CA 1
ATOM 1898 C C . VAL B 1 91 ? -18.934 -5.046 31.914 1.00 21.72 132 VAL B C 1
ATOM 1899 O O . VAL B 1 91 ? -18.253 -4.114 31.488 1.00 22.33 132 VAL B O 1
ATOM 1903 N N . LYS B 1 92 ? -20.008 -4.867 32.672 1.00 21.73 133 LYS B N 1
ATOM 1904 C CA . LYS B 1 92 ? -20.426 -3.536 33.078 1.00 22.55 133 LYS B CA 1
ATOM 1905 C C . LYS B 1 92 ? -20.240 -3.292 34.573 1.00 22.54 133 LYS B C 1
ATOM 1906 O O . LYS B 1 92 ? -20.015 -4.234 35.350 1.00 23.19 133 LYS B O 1
ATOM 1912 N N . ASP B 1 93 ? -20.284 -2.017 34.971 1.00 22.57 134 ASP B N 1
ATOM 1913 C CA . ASP B 1 93 ? -20.154 -1.582 36.364 1.00 22.23 134 ASP B CA 1
ATOM 1914 C C . ASP B 1 93 ? -18.857 -2.012 37.004 1.00 22.43 134 ASP B C 1
ATOM 1915 O O . ASP B 1 93 ? -18.848 -2.452 38.155 1.00 21.98 134 ASP B O 1
ATOM 1920 N N . ILE B 1 94 ? -17.749 -1.896 36.267 1.00 22.50 135 ILE B N 1
ATOM 1921 C CA . ILE B 1 94 ? -16.435 -2.203 36.836 1.00 23.05 135 ILE B CA 1
ATOM 1922 C C . ILE B 1 94 ? -16.004 -0.966 37.637 1.00 23.12 135 ILE B C 1
ATOM 1923 O O . ILE B 1 94 ? -15.839 0.095 37.050 1.00 22.13 135 ILE B O 1
ATOM 1928 N N . ASP B 1 95 ? -15.837 -1.085 38.965 1.00 23.41 136 ASP B N 1
ATOM 1929 C CA . ASP B 1 95 ? -15.416 0.063 39.783 1.00 25.09 136 ASP B CA 1
ATOM 1930 C C . ASP B 1 95 ? -14.047 0.545 39.379 1.00 25.90 136 ASP B C 1
ATOM 1931 O O . ASP B 1 95 ? -13.174 -0.252 39.064 1.00 26.96 136 ASP B O 1
ATOM 1936 N N . MET B 1 96 ? -13.891 1.846 39.281 1.00 25.69 137 MET B N 1
ATOM 1937 C CA . MET B 1 96 ? -12.670 2.459 38.801 1.00 26.32 137 MET B CA 1
ATOM 1938 C C . MET B 1 96 ? -12.272 3.590 39.737 1.00 26.97 137 MET B C 1
ATOM 1939 O O . MET B 1 96 ? -13.121 4.398 40.106 1.00 27.83 137 MET B O 1
ATOM 1944 N N . PHE B 1 97 ? -10.981 3.674 40.086 1.00 26.61 138 PHE B N 1
ATOM 1945 C CA . PHE B 1 97 ? -10.439 4.731 40.937 1.00 27.61 138 PHE B CA 1
ATOM 1946 C C . PHE B 1 97 ? -9.193 5.257 40.238 1.00 25.54 138 PHE B C 1
ATOM 1947 O O . PHE B 1 97 ? -8.309 4.475 39.868 1.00 25.70 138 PHE B O 1
ATOM 1955 N N . SER B 1 98 ? -9.136 6.565 39.999 1.00 23.70 139 SER B N 1
ATOM 1956 C CA . SER B 1 98 ? -7.989 7.159 39.314 1.00 22.92 139 SER B CA 1
ATOM 1957 C C . SER B 1 98 ? -7.640 8.526 39.930 1.00 23.08 139 SER B C 1
ATOM 1958 O O . SER B 1 98 ? -8.332 8.982 40.839 1.00 22.99 139 SER B O 1
ATOM 1961 N N . MET B 1 99 ? -6.570 9.164 39.453 1.00 23.22 140 MET B N 1
ATOM 1962 C CA . MET B 1 99 ? -6.120 10.449 39.970 1.00 24.39 140 MET B CA 1
ATOM 1963 C C . MET B 1 99 ? -6.035 11.411 38.799 1.00 23.78 140 MET B C 1
ATOM 1964 O O . MET B 1 99 ? -5.410 11.068 37.789 1.00 23.41 140 MET B O 1
ATOM 1969 N N . CYS B 1 100 ? -6.644 12.594 38.907 1.00 23.71 141 CYS B N 1
ATOM 1970 C CA . CYS B 1 100 ? -6.582 13.516 37.779 1.00 25.12 141 CYS B CA 1
ATOM 1971 C C . CYS B 1 100 ? -5.185 14.134 37.722 1.00 24.38 141 CYS B C 1
ATOM 1972 O O . CYS B 1 100 ? -4.667 14.591 38.741 1.00 24.20 141 CYS B O 1
ATOM 1975 N N . GLU B 1 101 ? -4.570 14.107 36.557 1.00 24.23 142 GLU B N 1
ATOM 1976 C CA . GLU B 1 101 ? -3.223 14.627 36.409 1.00 25.07 142 GLU B CA 1
ATOM 1977 C C . GLU B 1 101 ? -3.144 16.136 36.474 1.00 26.40 142 GLU B C 1
ATOM 1978 O O . GLU B 1 101 ? -2.062 16.655 36.730 1.00 26.62 142 GLU B O 1
ATOM 1984 N N . HIS B 1 102 ? -4.250 16.843 36.212 1.00 27.15 143 HIS B N 1
ATOM 1985 C CA . HIS B 1 102 ? -4.232 18.296 36.240 1.00 28.92 143 HIS B CA 1
ATOM 1986 C C . HIS B 1 102 ? -4.205 18.866 37.649 1.00 29.56 143 HIS B C 1
ATOM 1987 O O . HIS B 1 102 ? -3.514 19.857 37.873 1.00 30.63 143 HIS B O 1
ATOM 1994 N N . HIS B 1 103 ? -4.938 18.254 38.594 1.00 28.88 144 HIS B N 1
ATOM 1995 C CA . HIS B 1 103 ? -5.022 18.782 39.952 1.00 29.30 144 HIS B CA 1
ATOM 1996 C C . HIS B 1 103 ? -4.556 17.835 41.057 1.00 28.22 144 HIS B C 1
ATOM 1997 O O . HIS B 1 103 ? -4.493 18.256 42.206 1.00 28.93 144 HIS B O 1
ATOM 2004 N N . LEU B 1 104 ? -4.281 16.572 40.740 1.00 26.47 145 LEU B N 1
ATOM 2005 C CA . LEU B 1 104 ? -3.870 15.546 41.707 1.00 25.57 145 LEU B CA 1
ATOM 2006 C C . LEU B 1 104 ? -4.963 15.251 42.734 1.00 25.48 145 LEU B C 1
ATOM 2007 O O . LEU B 1 104 ? -4.691 15.082 43.917 1.00 25.20 145 LEU B O 1
ATOM 2012 N N . VAL B 1 105 ? -6.212 15.217 42.268 1.00 25.14 146 VAL B N 1
ATOM 2013 C CA . VAL B 1 105 ? -7.384 14.937 43.086 1.00 25.57 146 VAL B CA 1
ATOM 2014 C C . VAL B 1 105 ? -8.064 13.701 42.456 1.00 24.72 146 VAL B C 1
ATOM 2015 O O . VAL B 1 105 ? -8.165 13.630 41.232 1.00 23.77 146 VAL B O 1
ATOM 2019 N N . PRO B 1 106 ? -8.525 12.723 43.255 1.00 24.37 147 PRO B N 1
ATOM 2020 C CA . PRO B 1 106 ? -9.140 11.534 42.655 1.00 24.19 147 PRO B CA 1
ATOM 2021 C C . PRO B 1 106 ? -10.373 11.781 41.798 1.00 23.81 147 PRO B C 1
ATOM 2022 O O . PRO B 1 106 ? -11.124 12.732 41.995 1.00 24.26 147 PRO B O 1
ATOM 2026 N N . PHE B 1 107 ? -10.568 10.897 40.833 1.00 22.55 148 PHE B N 1
ATOM 2027 C CA . PHE B 1 107 ? -11.796 10.820 40.064 1.00 21.94 148 PHE B CA 1
ATOM 2028 C C . PHE B 1 107 ? -12.211 9.370 40.116 1.00 22.22 148 PHE B C 1
ATOM 2029 O O . PHE B 1 107 ? -11.375 8.478 39.940 1.00 22.87 148 PHE B O 1
ATOM 2037 N N . VAL B 1 108 ? -13.466 9.125 40.496 1.00 21.59 149 VAL B N 1
ATOM 2038 C CA . VAL B 1 108 ? -13.933 7.769 40.740 1.00 22.02 149 VAL B CA 1
ATOM 2039 C C . VAL B 1 108 ? -15.225 7.486 40.021 1.00 21.74 149 VAL B C 1
ATOM 2040 O O . VAL B 1 108 ? -16.081 8.365 39.901 1.00 21.30 149 VAL B O 1
ATOM 2044 N N . GLY B 1 109 ? -15.386 6.240 39.596 1.00 21.40 150 GLY B N 1
ATOM 2045 C CA . GLY B 1 109 ? -16.612 5.851 38.934 1.00 21.65 150 GLY B CA 1
ATOM 2046 C C . GLY B 1 109 ? -16.613 4.426 38.470 1.00 22.00 150 GLY B C 1
ATOM 2047 O O . GLY B 1 109 ? -16.145 3.536 39.177 1.00 22.52 150 GLY B O 1
ATOM 2048 N N . LYS B 1 110 ? -17.128 4.218 37.260 1.00 21.43 151 LYS B N 1
ATOM 2049 C CA . LYS B 1 110 ? -17.328 2.914 36.676 1.00 21.52 151 LYS B CA 1
ATOM 2050 C C . LYS B 1 110 ? -16.902 2.852 35.211 1.00 21.19 151 LYS B C 1
ATOM 2051 O O . LYS B 1 110 ? -16.962 3.851 34.485 1.00 20.57 151 LYS B O 1
ATOM 2057 N N . VAL B 1 111 ? -16.516 1.646 34.779 1.00 20.43 152 VAL B N 1
ATOM 2058 C CA . VAL B 1 111 ? -16.145 1.345 33.403 1.00 19.71 152 VAL B CA 1
ATOM 2059 C C . VAL B 1 111 ? -17.077 0.253 32.902 1.00 19.05 152 VAL B C 1
ATOM 2060 O O . VAL B 1 111 ? -17.326 -0.725 33.606 1.00 19.46 152 VAL B O 1
ATOM 2064 N N . HIS B 1 112 ? -17.594 0.417 31.684 1.00 18.09 153 HIS B N 1
ATOM 2065 C CA . HIS B 1 112 ? -18.442 -0.565 31.018 1.00 17.66 153 HIS B CA 1
ATOM 2066 C C . HIS B 1 112 ? -17.712 -0.903 29.725 1.00 17.98 153 HIS B C 1
ATOM 2067 O O . HIS B 1 112 ? -17.321 -0.014 28.966 1.00 16.63 153 HIS B O 1
ATOM 2074 N N . ILE B 1 113 ? -17.493 -2.180 29.495 1.00 18.36 154 ILE B N 1
ATOM 2075 C CA . ILE B 1 113 ? -16.743 -2.655 28.348 1.00 19.96 154 ILE B CA 1
ATOM 2076 C C . ILE B 1 113 ? -17.588 -3.625 27.548 1.00 18.95 154 ILE B C 1
ATOM 2077 O O . ILE B 1 113 ? -18.346 -4.396 28.118 1.00 19.44 154 ILE B O 1
ATOM 2082 N N . GLY B 1 114 ? -17.458 -3.576 26.239 1.00 17.57 155 GLY B N 1
ATOM 2083 C CA . GLY B 1 114 ? -18.169 -4.485 25.363 1.00 17.64 155 GLY B CA 1
ATOM 2084 C C . GLY B 1 114 ? -17.292 -4.856 24.187 1.00 18.10 155 GLY B C 1
ATOM 2085 O O . GLY B 1 114 ? -16.478 -4.049 23.745 1.00 17.92 155 GLY B O 1
ATOM 2086 N N . TYR B 1 115 ? -17.443 -6.072 23.677 1.00 18.00 156 TYR B N 1
ATOM 2087 C CA . TYR B 1 115 ? -16.704 -6.506 22.505 1.00 18.63 156 TYR B CA 1
ATOM 2088 C C . TYR B 1 115 ? -17.404 -7.646 21.788 1.00 19.58 156 TYR B C 1
ATOM 2089 O O . TYR B 1 115 ? -18.246 -8.347 22.373 1.00 18.89 156 TYR B O 1
ATOM 2098 N N . LEU B 1 116 ? -17.043 -7.828 20.508 1.00 20.88 157 LEU B N 1
ATOM 2099 C CA . LEU B 1 116 ? -17.522 -8.873 19.629 1.00 23.09 157 LEU B CA 1
ATOM 2100 C C . LEU B 1 116 ? -16.289 -9.674 19.310 1.00 25.06 157 LEU B C 1
ATOM 2101 O O . LEU B 1 116 ? -15.491 -9.266 18.485 1.00 24.73 157 LEU B O 1
ATOM 2106 N N . PRO B 1 117 ? -16.072 -10.790 20.007 1.00 27.07 158 PRO B N 1
ATOM 2107 C CA . PRO B 1 117 ? -14.851 -11.568 19.778 1.00 28.39 158 PRO B CA 1
ATOM 2108 C C . PRO B 1 117 ? -14.824 -12.289 18.439 1.00 31.21 158 PRO B C 1
ATOM 2109 O O . PRO B 1 117 ? -15.864 -12.503 17.811 1.00 31.64 158 PRO B O 1
ATOM 2113 N N . ASN B 1 118 ? -13.618 -12.658 18.010 1.00 32.51 159 ASN B N 1
ATOM 2114 C CA . ASN B 1 118 ? -13.406 -13.469 16.829 1.00 34.28 159 ASN B CA 1
ATOM 2115 C C . ASN B 1 118 ? -12.944 -14.828 17.387 1.00 35.82 159 ASN B C 1
ATOM 2116 O O . ASN B 1 118 ? -13.779 -15.698 17.575 1.00 36.13 159 ASN B O 1
ATOM 2121 N N . LYS B 1 119 ? -11.678 -14.972 17.784 1.00 37.09 160 LYS B N 1
ATOM 2122 C CA . LYS B 1 119 ? -11.164 -16.256 18.283 1.00 39.15 160 LYS B CA 1
ATOM 2123 C C . LYS B 1 119 ? -10.771 -16.246 19.759 1.00 39.99 160 LYS B C 1
ATOM 2124 O O . LYS B 1 119 ? -10.464 -17.298 20.312 1.00 40.91 160 LYS B O 1
ATOM 2130 N N . GLN B 1 120 ? -10.728 -15.072 20.382 1.00 39.40 161 GLN B N 1
ATOM 2131 C CA . GLN B 1 120 ? -10.232 -14.939 21.734 1.00 39.50 161 GLN B CA 1
ATOM 2132 C C . GLN B 1 120 ? -11.198 -14.171 22.608 1.00 37.84 161 GLN B C 1
ATOM 2133 O O . GLN B 1 120 ? -11.795 -13.174 22.184 1.00 36.98 161 GLN B O 1
ATOM 2139 N N . VAL B 1 121 ? -11.367 -14.660 23.826 1.00 36.65 162 VAL B N 1
ATOM 2140 C CA . VAL B 1 121 ? -12.236 -14.047 24.815 1.00 36.50 162 VAL B CA 1
ATOM 2141 C C . VAL B 1 121 ? -11.403 -13.680 26.044 1.00 34.85 162 VAL B C 1
ATOM 2142 O O . VAL B 1 121 ? -10.424 -14.362 26.357 1.00 34.71 162 VAL B O 1
ATOM 2146 N N . LEU B 1 122 ? -11.729 -12.545 26.661 1.00 33.46 163 LEU B N 1
ATOM 2147 C CA . LEU B 1 122 ? -10.979 -11.988 27.767 1.00 33.20 163 LEU B CA 1
ATOM 2148 C C . LEU B 1 122 ? -11.475 -12.456 29.131 1.00 32.26 163 LEU B C 1
ATOM 2149 O O . LEU B 1 122 ? -12.625 -12.185 29.493 1.00 31.67 163 LEU B O 1
ATOM 2154 N N . GLY B 1 123 ? -10.591 -13.104 29.888 1.00 31.97 164 GLY B N 1
ATOM 2155 C CA . GLY B 1 123 ? -10.885 -13.553 31.241 1.00 32.60 164 GLY B CA 1
ATOM 2156 C C . GLY B 1 123 ? -11.166 -12.366 32.131 1.00 33.43 164 GLY B C 1
ATOM 2157 O O . GLY B 1 123 ? -10.571 -11.308 31.949 1.00 32.50 164 GLY B O 1
ATOM 2158 N N . LEU B 1 124 ? -12.130 -12.509 33.045 1.00 34.92 165 LEU B N 1
ATOM 2159 C CA . LEU B 1 124 ? -12.550 -11.440 33.951 1.00 36.49 165 LEU B CA 1
ATOM 2160 C C . LEU B 1 124 ? -11.392 -10.836 34.738 1.00 37.24 165 LEU B C 1
ATOM 2161 O O . LEU B 1 124 ? -11.329 -9.615 34.837 1.00 37.36 165 LEU B O 1
ATOM 2166 N N . SER B 1 125 ? -10.480 -11.660 35.292 1.00 37.22 166 SER B N 1
ATOM 2167 C CA . SER B 1 125 ? -9.364 -11.109 36.063 1.00 37.75 166 SER B CA 1
ATOM 2168 C C . SER B 1 125 ? -8.379 -10.313 35.189 1.00 36.94 166 SER B C 1
ATOM 2169 O O . SER B 1 125 ? -7.821 -9.326 35.658 1.00 37.32 166 SER B O 1
ATOM 2172 N N . LYS B 1 126 ? -8.213 -10.696 33.913 1.00 35.27 167 LYS B N 1
ATOM 2173 C CA . LYS B 1 126 ? -7.336 -9.960 33.003 1.00 34.11 167 LYS B CA 1
ATOM 2174 C C . LYS B 1 126 ? -7.928 -8.595 32.646 1.00 31.25 167 LYS B C 1
ATOM 2175 O O . LYS B 1 126 ? -7.206 -7.602 32.542 1.00 29.86 167 LYS B O 1
ATOM 2181 N N . LEU B 1 127 ? -9.247 -8.540 32.498 1.00 30.22 168 LEU B N 1
ATOM 2182 C CA . LEU B 1 127 ? -9.930 -7.292 32.213 1.00 30.62 168 LEU B CA 1
ATOM 2183 C C . LEU B 1 127 ? -9.765 -6.329 33.396 1.00 30.49 168 LEU B C 1
ATOM 2184 O O . LEU B 1 127 ? -9.437 -5.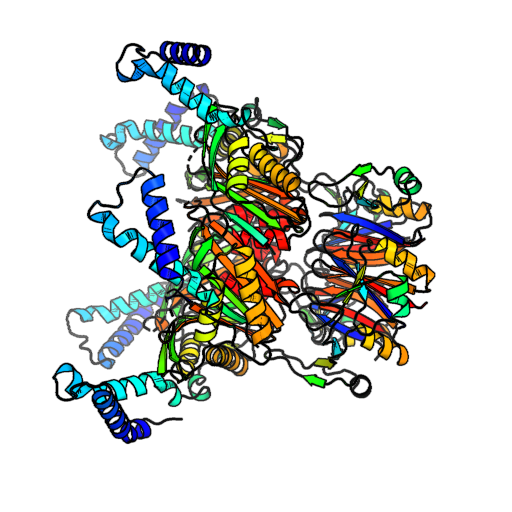160 33.192 1.00 29.86 168 LEU B O 1
ATOM 2189 N N . ALA B 1 128 ? -9.905 -6.854 34.638 1.00 30.50 169 ALA B N 1
ATOM 2190 C CA . ALA B 1 128 ? -9.731 -6.067 35.855 1.00 30.94 169 ALA B CA 1
ATOM 2191 C C . ALA B 1 128 ? -8.309 -5.537 35.906 1.00 30.84 169 ALA B C 1
ATOM 2192 O O . ALA B 1 128 ? -8.136 -4.360 36.191 1.00 30.72 169 ALA B O 1
ATOM 2194 N N . ARG B 1 129 ? -7.301 -6.368 35.560 1.00 30.70 170 ARG B N 1
ATOM 2195 C CA . ARG B 1 129 ? -5.907 -5.916 35.545 1.00 30.97 170 ARG B CA 1
ATOM 2196 C C . ARG B 1 129 ? -5.722 -4.775 34.533 1.00 29.27 170 ARG B C 1
ATOM 2197 O O . ARG B 1 129 ? -5.001 -3.832 34.835 1.00 29.53 170 ARG B O 1
ATOM 2205 N N . ILE B 1 130 ? -6.374 -4.848 33.349 1.00 27.32 171 ILE B N 1
ATOM 2206 C CA . ILE B 1 130 ? -6.298 -3.786 32.340 1.00 26.58 171 ILE B CA 1
ATOM 2207 C C . ILE B 1 130 ? -6.800 -2.463 32.918 1.00 25.92 171 ILE B C 1
ATOM 2208 O O . ILE B 1 130 ? -6.090 -1.457 32.857 1.00 26.50 171 ILE B O 1
ATOM 2213 N N . VAL B 1 131 ? -8.001 -2.462 33.501 1.00 24.43 172 VAL B N 1
ATOM 2214 C CA . VAL B 1 131 ? -8.554 -1.265 34.116 1.00 24.73 172 VAL B CA 1
ATOM 2215 C C . VAL B 1 131 ? -7.652 -0.753 35.246 1.00 24.92 172 VAL B C 1
ATOM 2216 O O . VAL B 1 131 ? -7.379 0.432 35.293 1.00 24.68 172 VAL B O 1
ATOM 2220 N N . GLU B 1 132 ? -7.103 -1.654 36.068 1.00 25.60 173 GLU B N 1
ATOM 2221 C CA . GLU B 1 132 ? -6.218 -1.272 37.167 1.00 27.39 173 GLU B CA 1
ATOM 2222 C C . GLU B 1 132 ? -4.935 -0.619 36.690 1.00 27.35 173 GLU B C 1
ATOM 2223 O O . GLU B 1 132 ? -4.572 0.423 37.217 1.00 27.52 173 GLU B O 1
ATOM 2229 N N . ILE B 1 133 ? -4.234 -1.236 35.720 1.00 26.51 174 ILE B N 1
ATOM 2230 C CA . ILE B 1 133 ? -2.972 -0.723 35.195 1.00 26.74 174 ILE B CA 1
ATOM 2231 C C . ILE B 1 133 ? -3.091 0.733 34.719 1.00 25.27 174 ILE B C 1
ATOM 2232 O O . ILE B 1 133 ? -2.249 1.564 35.074 1.00 24.87 174 ILE B O 1
ATOM 2237 N N . TYR B 1 134 ? -4.142 1.046 33.947 1.00 23.89 175 TYR B N 1
ATOM 2238 C CA . TYR B 1 134 ? -4.291 2.391 33.409 1.00 23.84 175 TYR B CA 1
ATOM 2239 C C . TYR B 1 134 ? -4.911 3.365 34.376 1.00 23.91 175 TYR B C 1
ATOM 2240 O O . TYR B 1 134 ? -4.541 4.538 34.349 1.00 23.95 175 TYR B O 1
ATOM 2249 N N . SER B 1 135 ? -5.870 2.912 35.218 1.00 23.69 176 SER B N 1
ATOM 2250 C CA . SER B 1 135 ? -6.523 3.830 36.147 1.00 24.38 176 SER B CA 1
ATOM 2251 C C . SER B 1 135 ? -5.599 4.232 37.279 1.00 24.65 176 SER B C 1
ATOM 2252 O O . SER B 1 135 ? -5.661 5.376 37.715 1.00 25.01 176 SER B O 1
ATOM 2255 N N . ARG B 1 136 ? -4.715 3.329 37.740 1.00 24.78 177 ARG B N 1
ATOM 2256 C CA . ARG B 1 136 ? -3.802 3.656 38.846 1.00 25.97 177 ARG B CA 1
ATOM 2257 C C . ARG B 1 136 ? -2.572 4.441 38.358 1.00 25.29 177 ARG B C 1
ATOM 2258 O O . ARG B 1 136 ? -1.438 4.027 38.573 1.00 25.31 177 ARG B O 1
ATOM 2266 N N . ARG B 1 137 ? -2.806 5.564 37.702 1.00 24.55 178 ARG B N 1
ATOM 2267 C CA . ARG B 1 137 ? -1.811 6.493 37.169 1.00 24.28 178 ARG B CA 1
ATOM 2268 C C . ARG B 1 137 ? -2.409 7.916 37.262 1.00 23.91 178 ARG B C 1
ATOM 2269 O O . ARG B 1 137 ? -3.593 8.073 37.595 1.00 24.68 178 ARG B O 1
ATOM 2277 N N . LEU B 1 138 ? -1.610 8.944 36.959 1.00 22.11 179 LEU B N 1
ATOM 2278 C CA . LEU B 1 138 ? -2.109 10.308 36.853 1.00 21.67 179 LEU B CA 1
ATOM 2279 C C . LEU B 1 138 ? -2.723 10.326 35.463 1.00 22.14 179 LEU B C 1
ATOM 2280 O O . LEU B 1 138 ? -2.043 10.010 34.477 1.00 22.33 179 LEU B O 1
ATOM 2285 N N . GLN B 1 139 ? -4.023 10.628 35.386 1.00 21.50 180 GLN B N 1
ATOM 2286 C CA . GLN B 1 139 ? -4.752 10.480 34.147 1.00 22.29 180 GLN B CA 1
ATOM 2287 C C . GLN B 1 139 ? -5.663 11.635 33.736 1.00 23.05 180 GLN B C 1
ATOM 2288 O O . GLN B 1 139 ? -5.884 12.570 34.491 1.00 23.35 180 GLN B O 1
ATOM 2294 N N . VAL B 1 140 ? -6.219 11.528 32.529 1.00 23.18 181 VAL B N 1
ATOM 2295 C CA . VAL B 1 140 ? -7.335 12.289 32.001 1.00 23.87 181 VAL B CA 1
ATOM 2296 C C . VAL B 1 140 ? -8.318 11.191 31.561 1.00 23.27 181 VAL B C 1
ATOM 2297 O O . VAL B 1 140 ? -7.892 10.152 31.037 1.00 22.50 181 VAL B O 1
ATOM 2301 N N . GLN B 1 141 ? -9.611 11.369 31.843 1.00 22.56 182 GLN B N 1
ATOM 2302 C CA . GLN B 1 141 ? -10.593 10.334 31.599 1.00 21.77 182 GLN B CA 1
ATOM 2303 C C . GLN B 1 141 ? -10.622 9.821 30.152 1.00 22.44 182 GLN B C 1
ATOM 2304 O O . GLN B 1 141 ? -10.808 8.623 29.936 1.00 22.34 182 GLN B O 1
ATOM 2310 N N . GLU B 1 142 ? -10.389 10.708 29.180 1.00 23.11 183 GLU B N 1
ATOM 2311 C CA . GLU B 1 142 ? -10.357 10.367 27.756 1.00 24.41 183 GLU B CA 1
ATOM 2312 C C . GLU B 1 142 ? -9.229 9.420 27.440 1.00 25.09 183 GLU B C 1
ATOM 2313 O O . GLU B 1 142 ? -9.423 8.490 26.668 1.00 25.74 183 GLU B O 1
ATOM 2319 N N . ARG B 1 143 ? -8.033 9.655 28.015 1.00 25.03 184 ARG B N 1
ATOM 2320 C CA . ARG B 1 143 ? -6.888 8.790 27.745 1.00 24.65 184 ARG B CA 1
ATOM 2321 C C . ARG B 1 143 ? -7.144 7.411 28.328 1.00 23.78 184 ARG B C 1
ATOM 2322 O O . ARG B 1 143 ? -6.943 6.418 27.627 1.00 24.53 184 ARG B O 1
ATOM 2330 N N . LEU B 1 144 ? -7.641 7.347 29.575 1.00 21.95 185 LEU B N 1
ATOM 2331 C CA . LEU B 1 144 ? -7.938 6.101 30.264 1.00 21.19 185 LEU B CA 1
ATOM 2332 C C . LEU B 1 144 ? -8.918 5.247 29.434 1.00 20.96 185 LEU B C 1
ATOM 2333 O O . LEU B 1 144 ? -8.691 4.054 29.240 1.00 20.08 185 LEU B O 1
ATOM 2338 N N . THR B 1 145 ? -9.968 5.882 28.902 1.00 20.67 186 THR B N 1
ATOM 2339 C CA . THR B 1 145 ? -10.999 5.202 28.114 1.00 20.54 186 THR B CA 1
ATOM 2340 C C . THR B 1 145 ? -10.392 4.566 26.860 1.00 21.30 186 THR B C 1
ATOM 2341 O O . THR B 1 145 ? -10.644 3.393 26.570 1.00 20.93 186 THR B O 1
ATOM 2345 N N . LYS B 1 146 ? -9.536 5.317 26.165 1.00 21.39 187 LYS B N 1
ATOM 2346 C CA . LYS B 1 146 ? -8.890 4.837 24.955 1.00 22.40 187 LYS B CA 1
ATOM 2347 C C . LYS B 1 146 ? -7.876 3.719 25.258 1.00 21.95 187 LYS B C 1
ATOM 2348 O O . LYS B 1 146 ? -7.849 2.731 24.554 1.00 21.96 187 LYS B O 1
ATOM 2354 N N . GLN B 1 147 ? -7.086 3.854 26.321 1.00 21.63 188 GLN B N 1
ATOM 2355 C CA . GLN B 1 147 ? -6.080 2.858 26.680 1.00 21.40 188 GLN B CA 1
ATOM 2356 C C . GLN B 1 147 ? -6.714 1.507 26.984 1.00 20.92 188 GLN B C 1
ATOM 2357 O O . GLN B 1 147 ? -6.212 0.493 26.534 1.00 21.00 188 GLN B O 1
ATOM 2363 N N . ILE B 1 148 ? -7.842 1.494 27.703 1.00 20.12 189 ILE B N 1
ATOM 2364 C CA . ILE B 1 148 ? -8.560 0.253 27.975 1.00 19.90 189 ILE B CA 1
ATOM 2365 C C . ILE B 1 148 ? -9.068 -0.358 26.657 1.00 19.82 189 ILE B C 1
ATOM 2366 O O . ILE B 1 148 ? -8.841 -1.536 26.417 1.00 20.54 189 ILE B O 1
ATOM 2371 N N . ALA B 1 149 ? -9.713 0.436 25.799 1.00 19.63 190 ALA B N 1
ATOM 2372 C CA . ALA B 1 149 ? -10.213 -0.054 24.497 1.00 20.57 190 ALA B CA 1
ATOM 2373 C C . ALA B 1 149 ? -9.104 -0.600 23.597 1.00 20.96 190 ALA B C 1
ATOM 2374 O O . ALA B 1 149 ? -9.284 -1.641 22.954 1.00 21.04 190 ALA B O 1
ATOM 2376 N N . VAL B 1 150 ? -7.955 0.091 23.550 1.00 21.10 191 VAL B N 1
ATOM 2377 C CA . VAL B 1 150 ? -6.834 -0.348 22.726 1.00 21.87 191 VAL B CA 1
ATOM 2378 C C . VAL B 1 150 ? -6.230 -1.637 23.309 1.00 22.30 191 VAL B C 1
ATOM 2379 O O . VAL B 1 150 ? -5.949 -2.557 22.552 1.00 22.83 191 VAL B O 1
ATOM 2383 N N . ALA B 1 151 ? -6.104 -1.738 24.650 1.00 21.80 192 ALA B N 1
ATOM 2384 C CA . ALA B 1 151 ? -5.550 -2.948 25.260 1.00 22.17 192 ALA B CA 1
ATOM 2385 C C . ALA B 1 151 ? -6.409 -4.175 24.941 1.00 22.38 192 ALA B C 1
ATOM 2386 O O . ALA B 1 151 ? -5.857 -5.212 24.608 1.00 22.86 192 ALA B O 1
ATOM 2388 N N . ILE B 1 152 ? -7.751 -4.051 24.993 1.00 21.66 193 ILE B N 1
ATOM 2389 C CA . ILE B 1 152 ? -8.647 -5.174 24.653 1.00 21.98 193 ILE B CA 1
ATOM 2390 C C . ILE B 1 152 ? -8.557 -5.519 23.162 1.00 23.61 193 ILE B C 1
ATOM 2391 O O . ILE B 1 152 ? -8.521 -6.695 22.796 1.00 24.63 193 ILE B O 1
ATOM 2396 N N . THR B 1 153 ? -8.498 -4.499 22.294 1.00 24.05 194 THR B N 1
ATOM 2397 C CA . THR B 1 153 ? -8.366 -4.706 20.845 1.00 24.44 194 THR B CA 1
ATOM 2398 C C . THR B 1 153 ? -7.064 -5.470 20.533 1.00 26.49 194 THR B C 1
ATOM 2399 O O . THR B 1 153 ? -7.081 -6.441 19.782 1.00 27.73 194 THR B O 1
ATOM 2403 N N . GLU B 1 154 ? -5.954 -5.050 21.128 1.00 26.89 195 GLU B N 1
ATOM 2404 C CA . GLU B 1 154 ? -4.666 -5.684 20.901 1.00 28.26 195 GLU B CA 1
ATOM 2405 C C . GLU B 1 154 ? -4.604 -7.104 21.466 1.00 29.09 195 GLU B C 1
ATOM 2406 O O . GLU B 1 154 ? -4.034 -7.995 20.832 1.00 29.38 195 GLU B O 1
ATOM 2412 N N . ALA B 1 155 ? -5.206 -7.326 22.642 1.00 28.90 196 ALA B N 1
ATOM 2413 C CA . ALA B 1 155 ? -5.182 -8.635 23.277 1.00 29.13 196 ALA B CA 1
ATOM 2414 C C . ALA B 1 155 ? -6.047 -9.672 22.554 1.00 29.24 196 ALA B C 1
ATOM 2415 O O . ALA B 1 155 ? -5.625 -10.810 22.397 1.00 30.21 196 ALA B O 1
ATOM 2417 N N . LEU B 1 156 ? -7.244 -9.286 22.120 1.00 27.91 197 LEU B N 1
ATOM 2418 C CA . LEU B 1 156 ? -8.184 -10.230 21.535 1.00 27.52 197 LEU B CA 1
ATOM 2419 C C . LEU B 1 156 ? -8.281 -10.250 20.029 1.00 27.15 197 LEU B C 1
ATOM 2420 O O . LEU B 1 156 ? -8.867 -11.199 19.496 1.00 27.32 197 LEU B O 1
ATOM 2425 N N . ARG B 1 157 ? -7.865 -9.153 19.335 1.00 26.52 198 ARG B N 1
ATOM 2426 C CA . ARG B 1 157 ? -8.129 -8.940 17.891 1.00 26.03 198 ARG B CA 1
ATOM 2427 C C . ARG B 1 157 ? -9.608 -9.207 17.564 1.00 24.22 198 ARG B C 1
ATOM 2428 O O . ARG B 1 157 ? -9.928 -10.129 16.799 1.00 24.66 198 ARG B O 1
ATOM 2436 N N . PRO B 1 158 ? -10.527 -8.526 18.272 1.00 22.07 199 PRO B N 1
ATOM 2437 C CA . PRO B 1 158 ? -11.951 -8.803 18.042 1.00 21.07 199 PRO B CA 1
ATOM 2438 C C . PRO B 1 158 ? -12.484 -8.014 16.847 1.00 21.17 199 PRO B C 1
ATOM 2439 O O . PRO B 1 158 ? -11.736 -7.261 16.203 1.00 21.22 199 PRO B O 1
ATOM 2443 N N . ALA B 1 159 ? -13.782 -8.201 16.524 1.00 20.39 200 ALA B N 1
ATOM 2444 C CA . ALA B 1 159 ? -14.453 -7.455 15.459 1.00 19.50 200 ALA B CA 1
ATOM 2445 C C . ALA B 1 159 ? -14.564 -5.969 15.858 1.00 19.30 200 ALA B C 1
ATOM 2446 O O . ALA B 1 159 ? -14.483 -5.083 15.010 1.00 19.27 200 ALA B O 1
ATOM 2448 N N . GLY B 1 160 ? -14.747 -5.705 17.141 1.00 19.25 201 GLY B N 1
ATOM 2449 C CA . GLY B 1 160 ? -14.830 -4.350 17.654 1.00 19.25 201 GLY B CA 1
ATOM 2450 C C . GLY B 1 160 ? -14.891 -4.337 19.167 1.00 19.06 201 GLY B C 1
ATOM 2451 O O . GLY B 1 160 ? -15.137 -5.371 19.802 1.00 19.02 201 GLY B O 1
ATOM 2452 N N . VAL B 1 161 ? -14.654 -3.166 19.748 1.00 18.21 202 VAL B N 1
ATOM 2453 C CA . VAL B 1 161 ? -14.659 -2.943 21.202 1.00 17.60 202 VAL B CA 1
ATOM 2454 C C . VAL B 1 161 ? -15.343 -1.604 21.476 1.00 17.79 202 VAL B C 1
ATOM 2455 O O . VAL B 1 161 ? -15.147 -0.648 20.735 1.00 18.28 202 VAL B O 1
ATOM 2459 N N . GLY B 1 162 ? -16.085 -1.531 22.572 1.00 17.45 203 GLY B N 1
ATOM 2460 C CA . GLY B 1 162 ? -16.685 -0.300 23.047 1.00 17.35 203 GLY B CA 1
ATOM 2461 C C . GLY B 1 162 ? -16.340 -0.144 24.517 1.00 17.76 203 GLY B C 1
ATOM 2462 O O . GLY B 1 162 ? -16.383 -1.120 25.272 1.00 17.75 203 GLY B O 1
ATOM 2463 N N . VAL B 1 163 ? -15.955 1.065 24.941 1.00 17.65 204 VAL B N 1
ATOM 2464 C CA . VAL B 1 163 ? -15.624 1.337 26.351 1.00 17.29 204 VAL B CA 1
ATOM 2465 C C . VAL B 1 163 ? -16.278 2.631 26.740 1.00 17.05 204 VAL B C 1
ATOM 2466 O O . VAL B 1 163 ? -16.136 3.616 26.018 1.00 16.86 204 VAL B O 1
ATOM 2470 N N . VAL B 1 164 ? -17.027 2.633 27.845 1.00 17.05 205 VAL B N 1
ATOM 2471 C CA . VAL B 1 164 ? -17.658 3.816 28.393 1.00 17.64 205 VAL B CA 1
ATOM 2472 C C . VAL B 1 164 ? -17.177 3.967 29.828 1.00 18.25 205 VAL B C 1
ATOM 2473 O O . VAL B 1 164 ? -17.269 3.023 30.617 1.00 18.86 205 VAL B O 1
ATOM 2477 N N . VAL B 1 165 ? -16.665 5.144 30.176 1.00 17.97 206 VAL B N 1
ATOM 2478 C CA . VAL B 1 165 ? -16.252 5.416 31.548 1.00 17.87 206 VAL B CA 1
ATOM 2479 C C . VAL B 1 165 ? -17.133 6.540 32.075 1.00 18.60 206 VAL B C 1
ATOM 2480 O O . VAL B 1 165 ? -17.342 7.529 31.384 1.00 18.00 206 VAL B O 1
ATOM 2484 N N . GLU B 1 166 ? -17.670 6.394 33.287 1.00 19.17 207 GLU B N 1
ATOM 2485 C CA . GLU B 1 166 ? -18.452 7.446 33.924 1.00 20.31 207 GLU B CA 1
ATOM 2486 C C . GLU B 1 166 ? -17.804 7.692 35.265 1.00 21.16 207 GLU B C 1
ATOM 2487 O O . GLU B 1 166 ? -17.548 6.732 36.006 1.00 21.21 207 GLU B O 1
ATOM 2493 N N . ALA B 1 167 ? -17.485 8.949 35.566 1.00 21.42 208 ALA B N 1
ATOM 2494 C CA . ALA B 1 167 ? -16.801 9.241 36.816 1.00 22.19 208 ALA B CA 1
ATOM 2495 C C . ALA B 1 167 ? -17.122 10.595 37.355 1.00 22.93 208 ALA B C 1
ATOM 2496 O O . ALA B 1 167 ? -17.377 11.522 36.591 1.00 22.92 208 ALA B O 1
ATOM 2498 N N . THR B 1 168 ? -17.045 10.721 38.690 1.00 22.61 209 THR B N 1
ATOM 2499 C CA . THR B 1 168 ? -17.173 11.970 39.410 1.00 23.99 209 THR B CA 1
ATOM 2500 C C . THR B 1 168 ? -15.761 12.494 39.600 1.00 24.96 209 THR B C 1
ATOM 2501 O O . THR B 1 168 ? -14.897 11.760 40.085 1.00 25.12 209 THR B O 1
ATOM 2505 N N . HIS B 1 169 ? -15.516 13.748 39.232 1.00 25.22 210 HIS B N 1
ATOM 2506 C CA . HIS B 1 169 ? -14.203 14.343 39.391 1.00 26.50 210 HIS B CA 1
ATOM 2507 C C . HIS B 1 169 ? -14.228 15.208 40.641 1.00 29.60 210 HIS B C 1
ATOM 2508 O O . HIS B 1 169 ? -14.973 16.191 40.678 1.00 30.24 210 HIS B O 1
ATOM 2515 N N . MET B 1 170 ? -13.473 14.810 41.697 1.00 31.24 211 MET B N 1
ATOM 2516 C CA . MET B 1 170 ? -13.480 15.539 42.973 1.00 33.80 211 MET B CA 1
ATOM 2517 C C . MET B 1 170 ? -12.929 16.962 42.873 1.00 35.01 211 MET B C 1
ATOM 2518 O O . MET B 1 170 ? -13.245 17.798 43.713 1.00 35.55 211 MET B O 1
ATOM 2523 N N . CYS B 1 171 ? -12.094 17.236 41.873 1.00 35.51 212 CYS B N 1
ATOM 2524 C CA . CYS B 1 171 ? -11.524 18.564 41.689 1.00 36.67 212 CYS B CA 1
ATOM 2525 C C . CYS B 1 171 ? -12.567 19.545 41.134 1.00 37.94 212 CYS B C 1
ATOM 2526 O O . CYS B 1 171 ? -12.353 20.760 41.236 1.00 38.76 212 CYS B O 1
ATOM 2529 N N . ASN B 1 181 ? -21.881 15.734 42.230 1.00 42.85 222 ASN B N 1
ATOM 2530 C CA . ASN B 1 181 ? -23.080 15.338 41.490 1.00 43.26 222 ASN B CA 1
ATOM 2531 C C . ASN B 1 181 ? -22.834 15.236 39.966 1.00 41.40 222 ASN B C 1
ATOM 2532 O O . ASN B 1 181 ? -23.235 14.256 39.337 1.00 40.79 222 ASN B O 1
ATOM 2537 N N . SER B 1 182 ? -22.128 16.227 39.399 1.00 40.55 223 SER B N 1
ATOM 2538 C CA . SER B 1 182 ? -21.786 16.285 37.973 1.00 39.98 223 SER B CA 1
ATOM 2539 C C . SER B 1 182 ? -20.958 15.062 37.571 1.00 38.61 223 SER B C 1
ATOM 2540 O O . SER B 1 182 ? -20.087 14.665 38.333 1.00 39.75 223 SER B O 1
ATOM 2543 N N . LYS B 1 183 ? -21.233 14.454 36.412 1.00 35.73 224 LYS B N 1
ATOM 2544 C CA . LYS B 1 183 ? -20.502 13.262 35.986 1.00 33.57 224 LYS B CA 1
ATOM 2545 C C . LYS B 1 183 ? -19.906 13.395 34.610 1.00 29.46 224 LYS B C 1
ATOM 2546 O O . LYS B 1 183 ? -20.589 13.849 33.707 1.00 29.23 224 LYS B O 1
ATOM 2552 N N . THR B 1 184 ? -18.659 12.960 34.433 1.00 26.35 225 THR B N 1
ATOM 2553 C CA . THR B 1 184 ? -18.036 12.970 33.124 1.00 24.17 225 THR B CA 1
ATOM 2554 C C . THR B 1 184 ? -18.206 11.590 32.505 1.00 22.32 225 THR B C 1
ATOM 2555 O O . THR B 1 184 ? -17.891 10.579 33.151 1.00 22.23 225 THR B O 1
ATOM 2559 N N . VAL B 1 185 ? -18.711 11.530 31.267 1.00 19.46 226 VAL B N 1
ATOM 2560 C CA . VAL B 1 185 ? -18.893 10.264 30.591 1.00 18.46 226 VAL B CA 1
ATOM 2561 C C . VAL B 1 185 ? -18.081 10.300 29.317 1.00 18.48 226 VAL B C 1
ATOM 2562 O O . VAL B 1 185 ? -18.249 11.219 28.531 1.00 18.13 226 VAL B O 1
ATOM 2566 N N . THR B 1 186 ? -17.155 9.354 29.138 1.00 18.49 227 THR B N 1
ATOM 2567 C CA . THR B 1 186 ? -16.349 9.298 27.922 1.00 19.39 227 THR B CA 1
ATOM 2568 C C . THR B 1 186 ? -16.634 7.967 27.257 1.00 20.46 227 THR B C 1
ATOM 2569 O O . THR B 1 186 ? -16.864 6.952 27.937 1.00 20.33 227 THR B O 1
ATOM 2573 N N . SER B 1 187 ? -16.604 7.965 25.930 1.00 20.12 228 SER B N 1
ATOM 2574 C CA . SER B 1 187 ? -16.965 6.784 25.175 1.00 21.49 228 SER B CA 1
ATOM 2575 C C . SER B 1 187 ? -16.037 6.577 23.991 1.00 21.76 228 SER B C 1
ATOM 2576 O O . SER B 1 187 ? -15.854 7.501 23.215 1.00 21.82 228 SER B O 1
ATOM 2579 N N . THR B 1 188 ? -15.478 5.365 23.830 1.00 21.33 229 THR B N 1
ATOM 2580 C CA . THR B 1 188 ? -14.613 5.020 22.693 1.00 21.35 229 THR B CA 1
ATOM 2581 C C . THR B 1 188 ? -15.254 3.814 22.011 1.00 19.30 229 THR B C 1
ATOM 2582 O O . THR B 1 188 ? -15.571 2.830 22.692 1.00 18.82 229 THR B O 1
ATOM 2586 N N . MET B 1 189 ? -15.456 3.880 20.690 1.00 17.22 230 MET B N 1
ATOM 2587 C CA . MET B 1 189 ? -16.005 2.795 19.915 1.00 16.76 230 MET B CA 1
ATOM 2588 C C . MET B 1 189 ? -14.989 2.476 18.821 1.00 16.84 230 MET B C 1
ATOM 2589 O O . MET B 1 189 ? -14.644 3.353 18.040 1.00 16.57 230 MET B O 1
ATOM 2594 N N . LEU B 1 190 ? -14.513 1.235 18.760 1.00 16.75 231 LEU B N 1
ATOM 2595 C CA . LEU B 1 190 ? -13.522 0.801 17.771 1.00 17.21 231 LEU B CA 1
ATOM 2596 C C . LEU B 1 190 ? -14.055 -0.356 16.942 1.00 17.27 231 LEU B C 1
ATOM 2597 O O . LEU B 1 190 ? -14.935 -1.100 17.388 1.00 17.29 231 LEU B O 1
ATOM 2602 N N . GLY B 1 191 ? -13.527 -0.511 15.729 1.00 17.36 232 GLY B N 1
ATOM 2603 C CA . GLY B 1 191 ? -13.953 -1.602 14.862 1.00 17.55 232 GLY B CA 1
ATOM 2604 C C . GLY B 1 191 ? -15.429 -1.523 14.544 1.00 17.94 232 GLY B C 1
ATOM 2605 O O . GLY B 1 191 ? -15.937 -0.424 14.306 1.00 18.19 232 GLY B O 1
ATOM 2606 N N . VAL B 1 192 ? -16.137 -2.662 14.588 1.00 17.78 233 VAL B N 1
ATOM 2607 C CA . VAL B 1 192 ? -17.566 -2.671 14.280 1.00 18.46 233 VAL B CA 1
ATOM 2608 C C . VAL B 1 192 ? -18.393 -1.842 15.256 1.00 18.71 233 VAL B C 1
ATOM 2609 O O . VAL B 1 192 ? -19.499 -1.450 14.897 1.00 18.71 233 VAL B O 1
ATOM 2613 N N . PHE B 1 193 ? -17.886 -1.569 16.478 1.00 19.18 234 PHE B N 1
ATOM 2614 C CA . PHE B 1 193 ? -18.632 -0.708 17.414 1.00 18.99 234 PHE B CA 1
ATOM 2615 C C . PHE B 1 193 ? -18.715 0.734 16.860 1.00 19.27 234 PHE B C 1
ATOM 2616 O O . PHE B 1 193 ? -19.681 1.441 17.146 1.00 19.38 234 PHE B O 1
ATOM 2624 N N . ARG B 1 194 ? -17.725 1.154 16.067 1.00 18.19 235 ARG B N 1
ATOM 2625 C CA . ARG B 1 194 ? -17.765 2.447 15.402 1.00 18.30 235 ARG B CA 1
ATOM 2626 C C . ARG B 1 194 ? -18.491 2.320 14.064 1.00 19.00 235 ARG B C 1
ATOM 2627 O O . ARG B 1 194 ? -19.307 3.176 13.742 1.00 20.23 235 ARG B O 1
ATOM 2635 N N . GLU B 1 195 ? -18.167 1.295 13.252 1.00 18.59 236 GLU B N 1
ATOM 2636 C CA . GLU B 1 195 ? -18.698 1.188 11.895 1.00 18.97 236 GLU B CA 1
ATOM 2637 C C . GLU B 1 195 ? -20.168 0.802 11.809 1.00 19.20 236 GLU B C 1
ATOM 2638 O O . GLU B 1 195 ? -20.838 1.213 10.882 1.00 19.39 236 GLU B O 1
ATOM 2644 N N . ASP B 1 196 ? -20.637 -0.032 12.722 1.00 18.52 237 ASP B N 1
ATOM 2645 C CA . ASP B 1 196 ? -22.008 -0.511 12.694 1.00 17.62 237 ASP B CA 1
ATOM 2646 C C . ASP B 1 196 ? -22.773 0.116 13.870 1.00 17.39 237 ASP B C 1
ATOM 2647 O O . ASP B 1 196 ? -22.595 -0.297 15.016 1.00 17.42 237 ASP B O 1
ATOM 2652 N N . PRO B 1 197 ? -23.629 1.112 13.580 1.00 16.29 238 PRO B N 1
ATOM 2653 C CA . PRO B 1 197 ? -24.398 1.751 14.650 1.00 15.87 238 PRO B CA 1
ATOM 2654 C C . PRO B 1 197 ? -25.300 0.779 15.398 1.00 16.07 238 PRO B C 1
ATOM 2655 O O . PRO B 1 197 ? -25.557 1.005 16.572 1.00 16.17 238 PRO B O 1
ATOM 2659 N N . LYS B 1 198 ? -25.759 -0.302 14.742 1.00 15.98 239 LYS B N 1
ATOM 2660 C CA . LYS B 1 198 ? -26.615 -1.287 15.416 1.00 16.41 239 LYS B CA 1
ATOM 2661 C C . LYS B 1 198 ? -25.852 -2.046 16.499 1.00 17.30 239 LYS B C 1
ATOM 2662 O O . LYS B 1 198 ? -26.439 -2.400 17.512 1.00 17.71 239 LYS B O 1
ATOM 2668 N N . THR B 1 199 ? -24.546 -2.288 16.292 1.00 17.49 240 THR B N 1
ATOM 2669 C CA . THR B 1 199 ? -23.739 -2.961 17.307 1.00 18.23 240 THR B CA 1
ATOM 2670 C C . THR B 1 199 ? -23.574 -2.026 18.505 1.00 18.15 240 THR B C 1
ATOM 2671 O O . THR B 1 199 ? -23.802 -2.424 19.649 1.00 18.56 240 THR B O 1
ATOM 2675 N N . ARG B 1 200 ? -23.244 -0.758 18.238 1.00 17.39 241 ARG B N 1
ATOM 2676 C CA . ARG B 1 200 ? -23.075 0.244 19.283 1.00 17.80 241 ARG B CA 1
ATOM 2677 C C . ARG B 1 200 ? -24.387 0.450 20.075 1.00 17.65 241 ARG B C 1
ATOM 2678 O O . ARG B 1 200 ? -24.363 0.570 21.293 1.00 17.68 241 ARG B O 1
ATOM 2686 N N . GLU B 1 201 ? -25.534 0.479 19.382 1.00 17.91 242 GLU B N 1
ATOM 2687 C CA . GLU B 1 201 ? -26.828 0.658 20.047 1.00 17.03 242 GLU B CA 1
ATOM 2688 C C . GLU B 1 201 ? -27.158 -0.491 20.976 1.00 16.61 242 GLU B C 1
ATOM 2689 O O . GLU B 1 201 ? -27.684 -0.256 22.070 1.00 15.99 242 GLU B O 1
ATOM 2695 N N . GLU B 1 202 ? -26.886 -1.737 20.535 1.00 16.34 243 GLU B N 1
ATOM 2696 C CA . GLU B 1 202 ? -27.135 -2.920 21.369 1.00 16.93 243 GLU B CA 1
ATOM 2697 C C . GLU B 1 202 ? -26.277 -2.853 22.628 1.00 17.35 243 GLU B C 1
ATOM 2698 O O . GLU B 1 202 ? -26.773 -3.103 23.739 1.00 17.93 243 GLU B O 1
ATOM 2704 N N . PHE B 1 203 ? -24.997 -2.468 22.463 1.00 17.09 244 PHE B N 1
ATOM 2705 C CA . PHE B 1 203 ? -24.069 -2.292 23.584 1.00 17.21 244 PHE B CA 1
ATOM 2706 C C . PHE B 1 203 ? -24.613 -1.247 24.573 1.00 18.57 244 PHE B C 1
ATOM 2707 O O . PHE B 1 203 ? -24.709 -1.537 25.776 1.00 19.72 244 PHE B O 1
ATOM 2715 N N . LEU B 1 204 ? -24.988 -0.054 24.078 1.00 18.51 245 LEU B N 1
ATOM 2716 C CA . LEU B 1 204 ? -25.472 1.021 24.946 1.00 20.38 245 LEU B CA 1
ATOM 2717 C C . LEU B 1 204 ? -26.769 0.668 25.641 1.00 21.24 245 LEU B C 1
ATOM 2718 O O . LEU B 1 204 ? -26.962 1.066 26.795 1.00 21.29 245 LEU B O 1
ATOM 2723 N N . THR B 1 205 ? -27.627 -0.121 24.983 1.00 21.66 246 THR B N 1
ATOM 2724 C CA . THR B 1 205 ? -28.865 -0.570 25.605 1.00 23.14 246 THR B CA 1
ATOM 2725 C C . THR B 1 205 ? -28.563 -1.584 26.721 1.00 22.76 246 THR B C 1
ATOM 2726 O O . THR B 1 205 ? -29.137 -1.507 27.793 1.00 22.20 246 THR B O 1
ATOM 2730 N N . LEU B 1 206 ? -27.660 -2.538 26.459 1.00 22.89 247 LEU B N 1
ATOM 2731 C CA . LEU B 1 206 ? -27.347 -3.590 27.424 1.00 23.24 247 LEU B CA 1
ATOM 2732 C C . LEU B 1 206 ? -26.542 -3.121 28.625 1.00 25.42 247 LEU B C 1
ATOM 2733 O O . LEU B 1 206 ? -26.524 -3.843 29.624 1.00 26.52 247 LEU B O 1
ATOM 2738 N N . ILE B 1 207 ? -25.889 -1.934 28.560 1.00 25.89 248 ILE B N 1
ATOM 2739 C CA . ILE B 1 207 ? -25.145 -1.461 29.732 1.00 28.02 248 ILE B CA 1
ATOM 2740 C C . ILE B 1 207 ? -26.031 -0.708 30.728 1.00 32.00 248 ILE B C 1
ATOM 2741 O O . ILE B 1 207 ? -25.524 -0.307 31.773 1.00 32.45 248 ILE B O 1
ATOM 2746 N N . ARG B 1 208 ? -27.331 -0.509 30.430 1.00 34.62 249 ARG B N 1
ATOM 2747 C CA . ARG B 1 208 ? -28.230 0.126 31.393 1.00 37.64 249 ARG B CA 1
ATOM 2748 C C . ARG B 1 208 ? -28.421 -0.803 32.602 1.00 39.60 249 ARG B C 1
ATOM 2749 O O . ARG B 1 208 ? -28.355 -2.034 32.462 1.00 40.29 249 ARG B O 1
ATOM 2757 N N . LEU C 1 27 ? -24.744 49.074 43.838 1.00 43.31 68 LEU C N 1
ATOM 2758 C CA . LEU C 1 27 ? -25.208 48.472 45.097 1.00 43.99 68 LEU C CA 1
ATOM 2759 C C . LEU C 1 27 ? -26.154 49.384 45.899 1.00 43.93 68 LEU C C 1
ATOM 2760 O O . LEU C 1 27 ? -27.233 48.915 46.258 1.00 44.27 68 LEU C O 1
ATOM 2765 N N . PRO C 1 28 ? -25.827 50.671 46.170 1.00 43.49 69 PRO C N 1
ATOM 2766 C CA . PRO C 1 28 ? -26.775 51.517 46.921 1.00 42.74 69 PRO C CA 1
ATOM 2767 C C . PRO C 1 28 ? -28.095 51.756 46.184 1.00 41.51 69 PRO C C 1
ATOM 2768 O O . PRO C 1 28 ? -29.125 51.909 46.836 1.00 41.70 69 PRO C O 1
ATOM 2772 N N . ASN C 1 29 ? -28.070 51.791 44.839 1.00 40.18 70 ASN C N 1
ATOM 2773 C CA . ASN C 1 29 ? -29.278 51.978 44.034 1.00 39.24 70 ASN C CA 1
ATOM 2774 C C . ASN C 1 29 ? -30.155 50.737 44.094 1.00 36.87 70 ASN C C 1
ATOM 2775 O O . ASN C 1 29 ? -31.378 50.851 44.147 1.00 36.77 70 ASN C O 1
ATOM 2780 N N . LEU C 1 30 ? -29.539 49.550 44.081 1.00 35.15 71 LEU C N 1
ATOM 2781 C CA . LEU C 1 30 ? -30.274 48.298 44.218 1.00 33.94 71 LEU C CA 1
ATOM 2782 C C . LEU C 1 30 ? -30.881 48.236 45.623 1.00 32.27 71 LEU C C 1
ATOM 2783 O O . LEU C 1 30 ? -32.058 47.932 45.766 1.00 31.93 71 LEU C O 1
ATOM 2788 N N . ALA C 1 31 ? -30.104 48.596 46.642 1.00 31.17 72 ALA C N 1
ATOM 2789 C CA . ALA C 1 31 ? -30.592 48.608 48.019 1.00 30.30 72 ALA C CA 1
ATOM 2790 C C . ALA C 1 31 ? -31.768 49.578 48.197 1.00 29.15 72 ALA C C 1
ATOM 2791 O O . ALA C 1 31 ? -32.741 49.226 48.862 1.00 29.38 72 ALA C O 1
ATOM 2793 N N . ALA C 1 32 ? -31.708 50.768 47.569 1.00 28.27 73 ALA C N 1
ATOM 2794 C CA . ALA C 1 32 ? -32.794 51.752 47.632 1.00 27.70 73 ALA C CA 1
ATOM 2795 C C . ALA C 1 32 ? -34.061 51.195 46.993 1.00 26.89 73 ALA C C 1
ATOM 2796 O O . ALA C 1 32 ? -35.153 51.378 47.538 1.00 28.01 73 ALA C O 1
ATOM 2798 N N . ALA C 1 33 ? -33.922 50.497 45.858 1.00 25.04 74 ALA C N 1
ATOM 2799 C CA . ALA C 1 33 ? -35.057 49.878 45.189 1.00 24.20 74 ALA C CA 1
ATOM 2800 C C . ALA C 1 33 ? -35.666 48.756 46.064 1.00 23.98 74 ALA C C 1
ATOM 2801 O O . ALA C 1 33 ? -36.882 48.702 46.189 1.00 25.00 74 ALA C O 1
ATOM 2803 N N . TYR C 1 34 ? -34.842 47.884 46.679 1.00 22.93 75 TYR C N 1
ATOM 2804 C CA . TYR C 1 34 ? -35.389 46.829 47.554 1.00 23.10 75 TYR C CA 1
ATOM 2805 C C . TYR C 1 34 ? -36.053 47.423 48.804 1.00 24.39 75 TYR C C 1
ATOM 2806 O O . TYR C 1 34 ? -37.100 46.940 49.238 1.00 24.77 75 TYR C O 1
ATOM 2815 N N . SER C 1 35 ? -35.505 48.526 49.328 1.00 25.03 76 SER C N 1
ATOM 2816 C CA . SER C 1 35 ? -36.118 49.229 50.454 1.00 26.19 76 SER C CA 1
ATOM 2817 C C . SER C 1 35 ? -37.521 49.755 50.056 1.00 26.06 76 SER C C 1
ATOM 2818 O O . SER C 1 35 ? -38.494 49.562 50.778 1.00 25.22 76 SER C O 1
ATOM 2821 N N . SER C 1 36 ? -37.629 50.320 48.857 1.00 26.54 77 SER C N 1
ATOM 2822 C CA . SER C 1 36 ? -38.874 50.838 48.312 1.00 27.11 77 SER C CA 1
ATOM 2823 C C . SER C 1 36 ? -39.911 49.704 48.109 1.00 27.61 77 SER C C 1
ATOM 2824 O O . SER C 1 36 ? -41.086 49.889 48.432 1.00 28.06 77 SER C O 1
ATOM 2827 N N . ILE C 1 37 ? -39.470 48.528 47.607 1.00 26.68 78 ILE C N 1
ATOM 2828 C CA . ILE C 1 37 ? -40.332 47.353 47.458 1.00 26.50 78 ILE C CA 1
ATOM 2829 C C . ILE C 1 37 ? -40.880 46.933 48.828 1.00 26.32 78 ILE C C 1
ATOM 2830 O O . ILE C 1 37 ? -42.086 46.749 48.964 1.00 25.82 78 ILE C O 1
ATOM 2835 N N . LEU C 1 38 ? -40.018 46.864 49.855 1.00 26.35 79 LEU C N 1
ATOM 2836 C CA . LEU C 1 38 ? -40.483 46.493 51.212 1.00 28.12 79 LEU C CA 1
ATOM 2837 C C . LEU C 1 38 ? -41.589 47.448 51.720 1.00 30.68 79 LEU C C 1
ATOM 2838 O O . LEU C 1 38 ? -42.512 47.009 52.403 1.00 32.23 79 LEU C O 1
ATOM 2843 N N . SER C 1 39 ? -41.545 48.727 51.315 1.00 31.39 80 SER C N 1
ATOM 2844 C CA . SER C 1 39 ? -42.577 49.692 51.709 1.00 33.27 80 SER C CA 1
ATOM 2845 C C . SER C 1 39 ? -43.858 49.538 50.896 1.00 33.70 80 SER C C 1
ATOM 2846 O O . SER C 1 39 ? -44.956 49.739 51.418 1.00 34.04 80 SER C O 1
ATOM 2849 N N . SER C 1 40 ? -43.729 49.180 49.630 1.00 33.85 81 SER C N 1
ATOM 2850 C CA . SER C 1 40 ? -44.878 49.043 48.739 1.00 34.56 81 SER C CA 1
ATOM 2851 C C . SER C 1 40 ? -45.653 47.740 48.903 1.00 35.74 81 SER C C 1
ATOM 2852 O O . SER C 1 40 ? -46.593 47.515 48.161 1.00 36.93 81 SER C O 1
ATOM 2855 N N . LEU C 1 41 ? -45.276 46.883 49.845 1.00 35.81 82 LEU C N 1
ATOM 2856 C CA . LEU C 1 41 ? -45.951 45.602 50.060 1.00 35.79 82 LEU C CA 1
ATOM 2857 C C . LEU C 1 41 ? -46.891 45.567 51.252 1.00 35.87 82 LEU C C 1
ATOM 2858 O O . LEU C 1 41 ? -47.617 44.591 51.413 1.00 35.84 82 LEU C O 1
ATOM 2863 N N . GLY C 1 42 ? -46.821 46.573 52.113 1.00 35.94 83 GLY C N 1
ATOM 2864 C CA . GLY C 1 42 ? -47.569 46.588 53.359 1.00 36.81 83 GLY C CA 1
ATOM 2865 C C . GLY C 1 42 ? -46.754 45.997 54.501 1.00 37.49 83 GLY C C 1
ATOM 2866 O O . GLY C 1 42 ? -47.314 45.545 55.504 1.00 38.99 83 GLY C O 1
ATOM 2867 N N . GLU C 1 43 ? -45.412 45.992 54.365 1.00 35.90 84 GLU C N 1
ATOM 2868 C CA . GLU C 1 43 ? -44.544 45.445 55.387 1.00 34.87 84 GLU C CA 1
ATOM 2869 C C . GLU C 1 43 ? -43.944 46.532 56.297 1.00 35.51 84 GLU C C 1
ATOM 2870 O O . GLU C 1 43 ? -44.098 47.727 56.044 1.00 36.34 84 GLU C O 1
ATOM 2876 N N . ASN C 1 44 ? -43.278 46.115 57.370 1.00 34.82 85 ASN C N 1
ATOM 2877 C CA . ASN C 1 44 ? -42.606 47.026 58.281 1.00 34.42 85 ASN C CA 1
ATOM 2878 C C . ASN C 1 44 ? -41.112 46.855 58.040 1.00 33.56 85 ASN C C 1
ATOM 2879 O O . ASN C 1 44 ? -40.501 45.935 58.575 1.00 33.50 85 ASN C O 1
ATOM 2884 N N . PRO C 1 45 ? -40.501 47.767 57.285 1.00 32.76 86 PRO C N 1
ATOM 2885 C CA . PRO C 1 45 ? -39.060 47.657 57.016 1.00 31.90 86 PRO C CA 1
ATOM 2886 C C . PRO C 1 45 ? -38.149 47.817 58.237 1.00 30.85 86 PRO C C 1
ATOM 2887 O O . PRO C 1 45 ? -36.958 47.522 58.139 1.00 31.20 86 PRO C O 1
ATOM 2891 N N . GLN C 1 46 ? -38.692 48.290 59.369 1.00 29.14 87 GLN C N 1
ATOM 2892 C CA . GLN C 1 46 ? -37.936 48.453 60.595 1.00 28.47 87 GLN C CA 1
ATOM 2893 C C . GLN C 1 46 ? -37.940 47.208 61.496 1.00 26.88 87 GLN C C 1
ATOM 2894 O O . GLN C 1 46 ? -37.242 47.204 62.505 1.00 27.35 87 GLN C O 1
ATOM 2900 N N . ARG C 1 47 ? -38.750 46.178 61.177 1.00 24.78 88 ARG C N 1
ATOM 2901 C CA . ARG C 1 47 ? -38.772 44.960 61.984 1.00 23.26 88 ARG C CA 1
ATOM 2902 C C . ARG C 1 47 ? -37.468 44.185 61.790 1.00 22.69 88 ARG C C 1
ATOM 2903 O O . ARG C 1 47 ? -36.854 44.249 60.727 1.00 22.71 88 ARG C O 1
ATOM 2911 N N . GLN C 1 48 ? -37.007 43.511 62.845 1.00 22.14 89 GLN C N 1
ATOM 2912 C CA . GLN C 1 48 ? -35.751 42.753 62.864 1.00 21.50 89 GLN C CA 1
ATOM 2913 C C . GLN C 1 48 ? -35.435 41.972 61.585 1.00 22.17 89 GLN C C 1
ATOM 2914 O O . GLN C 1 48 ? -34.323 42.096 61.062 1.00 22.71 89 GLN C O 1
ATOM 2920 N N . GLY C 1 49 ? -36.380 41.151 61.130 1.00 21.74 90 GLY C N 1
ATOM 2921 C CA . GLY C 1 49 ? -36.168 40.314 59.953 1.00 22.22 90 GLY C CA 1
ATOM 2922 C C . GLY C 1 49 ? -35.948 41.064 58.656 1.00 22.60 90 GLY C C 1
ATOM 2923 O O . GLY C 1 49 ? -35.349 40.513 57.727 1.00 22.97 90 GLY C O 1
ATOM 2924 N N . LEU C 1 50 ? -36.421 42.325 58.569 1.00 22.22 91 LEU C N 1
ATOM 2925 C CA . LEU C 1 50 ? -36.276 43.118 57.352 1.00 22.44 91 LEU C CA 1
ATOM 2926 C C . LEU C 1 50 ? -35.199 44.222 57.426 1.00 22.53 91 LEU C C 1
ATOM 2927 O O . LEU C 1 50 ? -34.872 44.809 56.388 1.00 21.44 91 LEU C O 1
ATOM 2932 N N . LEU C 1 51 ? -34.639 44.489 58.624 1.00 22.84 92 LEU C N 1
ATOM 2933 C CA . LEU C 1 51 ? -33.652 45.558 58.853 1.00 24.36 92 LEU C CA 1
ATOM 2934 C C . LEU C 1 51 ? -32.542 45.642 57.804 1.00 25.57 92 LEU C C 1
ATOM 2935 O O . LEU C 1 51 ? -32.359 46.694 57.192 1.00 25.30 92 LEU C O 1
ATOM 2940 N N . LYS C 1 52 ? -31.860 44.530 57.538 1.00 26.09 93 LYS C N 1
ATOM 2941 C CA . LYS C 1 52 ? -30.770 44.523 56.554 1.00 26.74 93 LYS C CA 1
ATOM 2942 C C . LYS C 1 52 ? -31.139 43.937 55.195 1.00 25.95 93 LYS C C 1
ATOM 2943 O O . LYS C 1 52 ? -30.269 43.807 54.338 1.00 26.27 93 LYS C O 1
ATOM 2949 N N . THR C 1 53 ? -32.426 43.599 54.995 1.00 24.61 94 THR C N 1
ATOM 2950 C CA . THR C 1 53 ? -32.907 43.022 53.755 1.00 23.57 94 THR C CA 1
ATOM 2951 C C . THR C 1 53 ? -32.626 43.889 52.512 1.00 24.40 94 THR C C 1
ATOM 2952 O O . THR C 1 53 ? -32.215 43.287 51.523 1.00 23.80 94 THR C O 1
ATOM 2956 N N . PRO C 1 54 ? -32.756 45.243 52.477 1.00 25.03 95 PRO C N 1
ATOM 2957 C CA . PRO C 1 54 ? -32.445 45.959 51.207 1.00 26.03 95 PRO C CA 1
ATOM 2958 C C . PRO C 1 54 ? -31.027 45.665 50.689 1.00 27.09 95 PRO C C 1
ATOM 2959 O O . PRO C 1 54 ? -30.848 45.434 49.492 1.00 28.15 95 PRO C O 1
ATOM 2963 N N . TRP C 1 55 ? -30.043 45.560 51.593 1.00 27.03 96 TRP C N 1
ATOM 2964 C CA . TRP C 1 55 ? -28.648 45.259 51.247 1.00 27.28 96 TRP C CA 1
ATOM 2965 C C . TRP C 1 55 ? -28.421 43.784 50.965 1.00 24.76 96 TRP C C 1
ATOM 2966 O O . TRP C 1 55 ? -27.641 43.448 50.067 1.00 23.96 96 TRP C O 1
ATOM 2977 N N . ARG C 1 56 ? -29.056 42.888 51.746 1.00 23.48 97 ARG C N 1
ATOM 2978 C CA . ARG C 1 56 ? -28.892 41.444 51.514 1.00 23.14 97 ARG C CA 1
ATOM 2979 C C . ARG C 1 56 ? -29.551 41.065 50.188 1.00 22.96 97 ARG C C 1
ATOM 2980 O O . ARG C 1 56 ? -28.981 40.292 49.433 1.00 23.20 97 ARG C O 1
ATOM 2988 N N . ALA C 1 57 ? -30.735 41.622 49.894 1.00 22.49 98 ALA C N 1
ATOM 2989 C CA . ALA C 1 57 ? -31.445 41.350 48.633 1.00 23.26 98 ALA C CA 1
ATOM 2990 C C . ALA C 1 57 ? -30.649 41.936 47.445 1.00 23.74 98 ALA C C 1
ATOM 2991 O O . ALA C 1 57 ? -30.602 41.314 46.381 1.00 23.87 98 ALA C O 1
ATOM 2993 N N . ALA C 1 58 ? -30.048 43.131 47.624 1.00 23.44 99 ALA C N 1
ATOM 2994 C CA . ALA C 1 58 ? -29.213 43.757 46.587 1.00 24.05 99 ALA C CA 1
ATOM 2995 C C . ALA C 1 58 ? -28.011 42.864 46.285 1.00 25.11 99 ALA C C 1
ATOM 2996 O O . ALA C 1 58 ? -27.694 42.661 45.117 1.00 24.92 99 ALA C O 1
ATOM 2998 N N . SER C 1 59 ? -27.342 42.333 47.332 1.00 25.52 100 SER C N 1
ATOM 2999 C CA . SER C 1 59 ? -26.162 41.475 47.197 1.00 26.46 100 SER C CA 1
ATOM 3000 C C . SER C 1 59 ? -26.514 40.151 46.566 1.00 26.43 100 SER C C 1
ATOM 3001 O O . SER C 1 59 ? -25.756 39.650 45.733 1.00 26.77 100 SER C O 1
ATOM 3004 N N . ALA C 1 60 ? -27.684 39.595 46.914 1.00 25.44 101 ALA C N 1
ATOM 3005 C CA . ALA C 1 60 ? -28.137 38.361 46.299 1.00 25.31 101 ALA C CA 1
ATOM 3006 C C . ALA C 1 60 ? -28.395 38.613 44.806 1.00 25.93 101 ALA C C 1
ATOM 3007 O O . ALA C 1 60 ? -27.890 37.851 43.993 1.00 26.41 101 ALA C O 1
ATOM 3009 N N . MET C 1 61 ? -29.075 39.721 44.443 1.00 25.36 102 MET C N 1
ATOM 3010 C CA . MET C 1 61 ? -29.352 40.014 43.044 1.00 26.49 102 MET C CA 1
ATOM 3011 C C . MET C 1 61 ? -28.063 40.266 42.249 1.00 27.98 102 MET C C 1
ATOM 3012 O O . MET C 1 61 ? -27.956 39.811 41.111 1.00 28.27 102 MET C O 1
ATOM 3017 N N . GLN C 1 62 ? -27.046 40.897 42.873 1.00 28.65 103 GLN C N 1
ATOM 3018 C CA . GLN C 1 62 ? -25.759 41.092 42.212 1.00 29.80 103 GLN C CA 1
ATOM 3019 C C . GLN C 1 62 ? -25.073 39.748 41.978 1.00 30.22 103 GLN C C 1
ATOM 3020 O O . GLN C 1 62 ? -24.469 39.554 40.937 1.00 30.27 103 GLN C O 1
ATOM 3026 N N . PHE C 1 63 ? -25.173 38.825 42.933 1.00 30.26 104 PHE C N 1
ATOM 3027 C CA . PHE C 1 63 ? -24.593 37.495 42.810 1.00 31.20 104 PHE C CA 1
ATOM 3028 C C . PHE C 1 63 ? -25.299 36.708 41.699 1.00 30.49 104 PHE C C 1
ATOM 3029 O O . PHE C 1 63 ? -24.649 35.982 40.932 1.00 30.76 104 PHE C O 1
ATOM 3037 N N . PHE C 1 64 ? -26.628 36.841 41.612 1.00 28.83 105 PHE C N 1
ATOM 3038 C CA . PHE C 1 64 ? -27.383 36.139 40.583 1.00 27.93 105 PHE C CA 1
ATOM 3039 C C . PHE C 1 64 ? -27.079 36.685 39.185 1.00 26.16 105 PHE C C 1
ATOM 3040 O O . PHE C 1 64 ? -27.309 35.977 38.224 1.00 25.88 105 PHE C O 1
ATOM 3048 N N . THR C 1 65 ? -26.592 37.924 39.057 1.00 24.35 106 THR C N 1
ATOM 3049 C CA . THR C 1 65 ? -26.290 38.530 37.770 1.00 23.80 106 THR C CA 1
ATOM 3050 C C . THR C 1 65 ? -24.795 38.793 37.558 1.00 24.04 106 THR C C 1
ATOM 3051 O O . THR C 1 65 ? -24.430 39.604 36.703 1.00 23.34 106 THR C O 1
ATOM 3055 N N . LYS C 1 66 ? -23.916 38.097 38.300 1.00 24.76 107 LYS C N 1
ATOM 3056 C CA . LYS C 1 66 ? -22.465 38.309 38.145 1.00 26.13 107 LYS C CA 1
ATOM 3057 C C . LYS C 1 66 ? -21.880 37.869 36.791 1.00 26.48 107 LYS C C 1
ATOM 3058 O O . LYS C 1 66 ? -20.743 38.222 36.468 1.00 27.12 107 LYS C O 1
ATOM 3064 N N . GLY C 1 67 ? -22.658 37.139 36.005 1.00 26.56 108 GLY C N 1
ATOM 3065 C CA . GLY C 1 67 ? -22.240 36.667 34.689 1.00 27.58 108 GLY C CA 1
ATOM 3066 C C . GLY C 1 67 ? -21.984 37.787 33.700 1.00 29.18 108 GLY C C 1
ATOM 3067 O O . GLY C 1 67 ? -21.199 37.607 32.771 1.00 29.43 108 GLY C O 1
ATOM 3068 N N . TYR C 1 68 ? -22.631 38.959 33.890 1.00 30.89 109 TYR C N 1
ATOM 3069 C CA . TYR C 1 68 ? -22.391 40.134 33.037 1.00 33.24 109 TYR C CA 1
ATOM 3070 C C . TYR C 1 68 ? -20.971 40.694 33.274 1.00 38.06 109 TYR C C 1
ATOM 3071 O O . TYR C 1 68 ? -20.442 41.355 32.390 1.00 39.46 109 TYR C O 1
ATOM 3080 N N . GLN C 1 69 ? -20.360 40.433 34.449 1.00 40.60 110 GLN C N 1
ATOM 3081 C CA . GLN C 1 69 ? -19.001 40.883 34.765 1.00 43.23 110 GLN C CA 1
ATOM 3082 C C . GLN C 1 69 ? -17.919 40.006 34.106 1.00 45.21 110 GLN C C 1
ATOM 3083 O O . GLN C 1 69 ? -16.758 40.395 34.076 1.00 45.53 110 GLN C O 1
ATOM 3089 N N . GLU C 1 70 ? -18.280 38.801 33.656 1.00 46.43 111 GLU C N 1
ATOM 3090 C CA . GLU C 1 70 ? -17.335 37.848 33.119 1.00 48.43 111 GLU C CA 1
ATOM 3091 C C . GLU C 1 70 ? -17.345 37.780 31.597 1.00 51.06 111 GLU C C 1
ATOM 3092 O O . GLU C 1 70 ? -18.327 38.161 30.951 1.00 51.40 111 GLU C O 1
ATOM 3098 N N . THR C 1 71 ? -16.239 37.304 31.021 1.00 52.66 112 THR C N 1
ATOM 3099 C CA . THR C 1 71 ? -16.130 37.201 29.572 1.00 54.51 112 THR C CA 1
ATOM 3100 C C . THR C 1 71 ? -15.563 35.842 29.162 1.00 56.34 112 THR C C 1
ATOM 3101 O O . THR C 1 71 ? -14.811 35.227 29.919 1.00 56.41 112 THR C O 1
ATOM 3105 N N . ILE C 1 72 ? -15.968 35.354 27.982 1.00 57.63 113 ILE C N 1
ATOM 3106 C CA . ILE C 1 72 ? -15.559 34.049 27.479 1.00 59.86 113 ILE C CA 1
ATOM 3107 C C . ILE C 1 72 ? -14.031 33.951 27.265 1.00 61.76 113 ILE C C 1
ATOM 3108 O O . ILE C 1 72 ? -13.459 32.882 27.504 1.00 62.06 113 ILE C O 1
ATOM 3113 N N . SER C 1 73 ? -13.369 35.055 26.872 1.00 62.86 114 SER C N 1
ATOM 3114 C CA . SER C 1 73 ? -11.923 35.030 26.661 1.00 64.24 114 SER C CA 1
ATOM 3115 C C . SER C 1 73 ? -11.167 34.635 27.939 1.00 65.45 114 SER C C 1
ATOM 3116 O O . SER C 1 73 ? -10.287 33.780 27.885 1.00 65.79 114 SER C O 1
ATOM 3119 N N . ASP C 1 74 ? -11.538 35.219 29.086 1.00 65.83 115 ASP C N 1
ATOM 3120 C CA . ASP C 1 74 ? -10.889 34.886 30.352 1.00 66.75 115 ASP C CA 1
ATOM 3121 C C . ASP C 1 74 ? -11.358 33.525 30.882 1.00 67.16 115 ASP C C 1
ATOM 3122 O O . ASP C 1 74 ? -12.473 33.089 30.588 1.00 67.31 115 ASP C O 1
ATOM 3127 N N . GLU C 1 87 ? -13.083 10.549 20.278 1.00 34.90 128 GLU C N 1
ATOM 3128 C CA . GLU C 1 87 ? -14.240 9.900 20.896 1.00 34.16 128 GLU C CA 1
ATOM 3129 C C . GLU C 1 87 ? -15.193 10.901 21.625 1.00 30.54 128 GLU C C 1
ATOM 3130 O O . GLU C 1 87 ? -14.902 12.095 21.630 1.00 30.46 128 GLU C O 1
ATOM 3136 N N . MET C 1 88 ? -16.375 10.448 22.132 1.00 27.52 129 MET C N 1
ATOM 3137 C CA . MET C 1 88 ? -17.380 11.355 22.702 1.00 25.07 129 MET C CA 1
ATOM 3138 C C . MET C 1 88 ? -17.114 11.747 24.142 1.00 23.05 129 MET C C 1
ATOM 3139 O O . MET C 1 88 ? -16.814 10.888 24.988 1.00 23.84 129 MET C O 1
ATOM 3144 N N . VAL C 1 89 ? -17.185 13.047 24.423 1.00 20.99 130 VAL C N 1
ATOM 3145 C CA . VAL C 1 89 ? -16.957 13.567 25.757 1.00 20.82 130 VAL C CA 1
ATOM 3146 C C . VAL C 1 89 ? -18.237 14.207 26.266 1.00 20.14 130 VAL C C 1
ATOM 3147 O O . VAL C 1 89 ? -18.788 15.095 25.609 1.00 19.82 130 VAL C O 1
ATOM 3151 N N . ILE C 1 90 ? -18.699 13.788 27.445 1.00 19.44 131 ILE C N 1
ATOM 3152 C CA . ILE C 1 90 ? -19.909 14.322 28.043 1.00 19.07 131 ILE C CA 1
ATOM 3153 C C . ILE C 1 90 ? -19.693 14.761 29.482 1.00 20.01 131 ILE C C 1
ATOM 3154 O O . ILE C 1 90 ? -19.020 14.079 30.244 1.00 20.68 131 ILE C O 1
ATOM 3159 N N . VAL C 1 91 ? -20.295 15.877 29.884 1.00 19.92 132 VAL C N 1
ATOM 3160 C CA . VAL C 1 91 ? -20.320 16.286 31.285 1.00 20.81 132 VAL C CA 1
ATOM 3161 C C . VAL C 1 91 ? -21.781 16.485 31.599 1.00 21.80 132 VAL C C 1
ATOM 3162 O O . VAL C 1 91 ? -22.405 17.364 31.022 1.00 21.99 132 VAL C O 1
ATOM 3166 N N . LYS C 1 92 ? -22.347 15.617 32.415 1.00 22.43 133 LYS C N 1
ATOM 3167 C CA . LYS C 1 92 ? -23.765 15.659 32.721 1.00 24.30 133 LYS C CA 1
ATOM 3168 C C . LYS C 1 92 ? -24.049 16.070 34.169 1.00 24.19 133 LYS C C 1
ATOM 3169 O O . LYS C 1 92 ? -23.150 16.062 35.024 1.00 24.64 133 LYS C O 1
ATOM 3175 N N . ASP C 1 93 ? -25.296 16.453 34.431 1.00 23.40 134 ASP C N 1
ATOM 3176 C CA . ASP C 1 93 ? -25.757 16.863 35.755 1.00 23.93 134 ASP C CA 1
ATOM 3177 C C . ASP C 1 93 ? -24.975 18.038 36.329 1.00 23.18 134 ASP C C 1
ATOM 3178 O O . ASP C 1 93 ? -24.647 18.042 37.517 1.00 23.12 134 ASP C O 1
ATOM 3183 N N . ILE C 1 94 ? -24.684 19.040 35.494 1.00 22.35 135 ILE C N 1
ATOM 3184 C CA . ILE C 1 94 ? -24.019 20.252 35.972 1.00 22.64 135 ILE C CA 1
ATOM 3185 C C . ILE C 1 94 ? -25.097 21.126 36.596 1.00 23.30 135 ILE C C 1
ATOM 3186 O O . ILE C 1 94 ? -25.995 21.557 35.882 1.00 23.05 135 ILE C O 1
ATOM 3191 N N . ASP C 1 95 ? -25.043 21.385 37.915 1.00 24.70 136 ASP C N 1
ATOM 3192 C CA . ASP C 1 95 ? -26.055 22.226 38.572 1.00 25.94 136 ASP C CA 1
ATOM 3193 C C . ASP C 1 95 ? -26.050 23.621 38.006 1.00 25.56 136 ASP C C 1
ATOM 3194 O O . ASP C 1 95 ? -24.993 24.166 37.711 1.00 25.90 136 ASP C O 1
ATOM 3199 N N . MET C 1 96 ? -27.236 24.154 37.759 1.00 25.00 137 MET C N 1
ATOM 3200 C CA . MET C 1 96 ? -27.411 25.433 37.112 1.00 25.27 137 MET C CA 1
ATOM 3201 C C . MET C 1 96 ? -28.420 26.256 37.896 1.00 25.23 137 MET C C 1
ATOM 3202 O O . MET C 1 96 ? -29.467 25.733 38.282 1.00 25.82 137 MET C O 1
ATOM 3207 N N . PHE C 1 97 ? -28.125 27.548 38.101 1.00 24.74 138 PHE C N 1
ATOM 3208 C CA . PHE C 1 97 ? -29.012 28.480 38.782 1.00 25.91 138 PHE C CA 1
ATOM 3209 C C . PHE C 1 97 ? -29.097 29.725 37.898 1.00 23.87 138 PHE C C 1
ATOM 3210 O O . PHE C 1 97 ? -28.059 30.288 37.508 1.00 24.09 138 PHE C O 1
ATOM 3218 N N . SER C 1 98 ? -30.307 30.145 37.562 1.00 21.38 139 SER C N 1
ATOM 3219 C CA . SER C 1 98 ? -30.491 31.317 36.714 1.00 20.77 139 SER C CA 1
ATOM 3220 C C . SER C 1 98 ? -31.718 32.148 37.159 1.00 20.41 139 SER C C 1
ATOM 3221 O O . SER C 1 98 ? -32.417 31.754 38.090 1.00 20.48 139 SER C O 1
ATOM 3224 N N . MET C 1 99 ? -31.968 33.288 36.506 1.00 20.22 140 MET C N 1
ATOM 3225 C CA . MET C 1 99 ? -33.075 34.165 36.873 1.00 21.57 140 MET C CA 1
ATOM 3226 C C . MET C 1 99 ? -33.937 34.420 35.639 1.00 20.99 140 MET C C 1
ATOM 3227 O O . MET C 1 99 ? -33.390 34.805 34.614 1.00 21.62 140 MET C O 1
ATOM 3232 N N . CYS C 1 100 ? -35.265 34.212 35.720 1.00 19.90 141 CYS C N 1
ATOM 3233 C CA . CYS C 1 100 ? -36.177 34.439 34.592 1.00 21.15 141 CYS C CA 1
ATOM 3234 C C . CYS C 1 100 ? -36.203 35.928 34.316 1.00 20.52 141 CYS C C 1
ATOM 3235 O O . CYS C 1 100 ? -36.575 36.683 35.208 1.00 19.48 141 CYS C O 1
ATOM 3238 N N . GLU C 1 101 ? -35.900 36.346 33.096 1.00 20.41 142 GLU C N 1
ATOM 3239 C CA . GLU C 1 101 ? -35.922 37.777 32.766 1.00 20.89 142 GLU C CA 1
ATOM 3240 C C . GLU C 1 101 ? -37.315 38.356 32.683 1.00 21.73 142 GLU C C 1
ATOM 3241 O O . GLU C 1 101 ? -37.452 39.571 32.780 1.00 22.10 142 GLU C O 1
ATOM 3247 N N . HIS C 1 102 ? -38.346 37.519 32.474 1.00 21.21 143 HIS C N 1
ATOM 3248 C CA . HIS C 1 102 ? -39.712 38.019 32.381 1.00 21.60 143 HIS C CA 1
ATOM 3249 C C . HIS C 1 102 ? -40.279 38.398 33.739 1.00 23.00 143 HIS C C 1
ATOM 3250 O O . HIS C 1 102 ? -40.993 39.391 33.816 1.00 24.79 143 HIS C O 1
ATOM 3257 N N . HIS C 1 103 ? -39.982 37.622 34.811 1.00 21.90 144 HIS C N 1
ATOM 3258 C CA . HIS C 1 103 ? -40.571 37.864 36.128 1.00 21.05 144 HIS C CA 1
ATOM 3259 C C . HIS C 1 103 ? -39.586 38.146 37.254 1.00 20.40 144 HIS C C 1
ATOM 3260 O O . HIS C 1 103 ? -40.022 38.478 38.365 1.00 19.40 144 HIS C O 1
ATOM 3267 N N . LEU C 1 104 ? -38.286 37.956 37.010 1.00 20.10 145 LEU C N 1
ATOM 3268 C CA . LEU C 1 104 ? -37.233 38.122 38.022 1.00 20.69 145 LEU C CA 1
ATOM 3269 C C . LEU C 1 104 ? -37.367 37.105 39.155 1.00 21.64 145 LEU C C 1
ATOM 3270 O O . LEU C 1 104 ? -37.215 37.449 40.323 1.00 21.42 145 LEU C O 1
ATOM 3275 N N . VAL C 1 105 ? -37.728 35.859 38.799 1.00 21.96 146 VAL C N 1
ATOM 3276 C CA . VAL C 1 105 ? -37.873 34.746 39.741 1.00 23.06 146 VAL C CA 1
ATOM 3277 C C . VAL C 1 105 ? -36.898 33.652 39.286 1.00 23.07 146 VAL C C 1
ATOM 3278 O O . VAL C 1 105 ? -36.797 33.402 38.084 1.00 22.56 146 VAL C O 1
ATOM 3282 N N . PRO C 1 106 ? -36.155 33.003 40.201 1.00 23.19 147 PRO C N 1
ATOM 3283 C CA . PRO C 1 106 ? -35.184 31.979 39.756 1.00 22.59 147 PRO C CA 1
ATOM 3284 C C . PRO C 1 106 ? -35.754 30.768 39.032 1.00 22.01 147 PRO C C 1
ATOM 3285 O O . PRO C 1 106 ? -36.915 30.408 39.189 1.00 22.21 147 PRO C O 1
ATOM 3289 N N . PHE C 1 107 ? -34.926 30.170 38.189 1.00 20.95 148 PHE C N 1
ATOM 3290 C CA . PHE C 1 107 ? -35.195 28.895 37.579 1.00 20.85 148 PHE C CA 1
ATOM 3291 C C . PHE C 1 107 ? -33.925 28.086 37.789 1.00 22.38 148 PHE C C 1
ATOM 3292 O O . PHE C 1 107 ? -32.801 28.607 37.635 1.00 23.13 148 PHE C O 1
ATOM 3300 N N . VAL C 1 108 ? -34.087 26.862 38.269 1.00 22.24 149 VAL C N 1
ATOM 3301 C CA . VAL C 1 108 ? -32.946 26.048 38.670 1.00 22.94 149 VAL C CA 1
ATOM 3302 C C . VAL C 1 108 ? -33.032 24.654 38.081 1.00 23.09 149 VAL C C 1
ATOM 3303 O O . VAL C 1 108 ? -34.120 24.095 37.960 1.00 23.61 149 VAL C O 1
ATOM 3307 N N . GLY C 1 109 ? -31.883 24.081 37.791 1.00 22.52 150 GLY C N 1
ATOM 3308 C CA . GLY C 1 109 ? -31.841 22.733 37.264 1.00 22.72 150 GLY C CA 1
ATOM 3309 C C . GLY C 1 109 ? -30.451 22.259 36.933 1.00 22.63 150 GLY C C 1
ATOM 3310 O O . GLY C 1 109 ? -29.507 22.511 37.685 1.00 22.55 150 GLY C O 1
ATOM 3311 N N . LYS C 1 110 ? -30.333 21.571 35.794 1.00 21.41 151 LYS C N 1
ATOM 3312 C CA . LYS C 1 110 ? -29.122 20.927 35.365 1.00 21.54 151 LYS C CA 1
ATOM 3313 C C . LYS C 1 110 ? -28.831 21.128 33.881 1.00 20.37 151 LYS C C 1
ATOM 3314 O O . LYS C 1 110 ? -29.738 21.303 33.070 1.00 20.53 151 LYS C O 1
ATOM 3320 N N . VAL C 1 111 ? -27.549 21.082 33.543 1.00 19.23 152 VAL C N 1
ATOM 3321 C CA . VAL C 1 111 ? -27.053 21.189 32.177 1.00 19.32 152 VAL C CA 1
ATOM 3322 C C . VAL C 1 111 ? -26.280 19.923 31.873 1.00 18.92 152 VAL C C 1
ATOM 3323 O O . VAL C 1 111 ? -25.465 19.481 32.684 1.00 18.60 152 VAL C O 1
ATOM 3327 N N . HIS C 1 112 ? -26.521 19.340 30.696 1.00 18.90 153 HIS C N 1
ATOM 3328 C CA . HIS C 1 112 ? -25.812 18.174 30.210 1.00 18.49 153 HIS C CA 1
ATOM 3329 C C . HIS C 1 112 ? -25.174 18.623 28.894 1.00 19.76 153 HIS C C 1
ATOM 3330 O O . HIS C 1 112 ? -25.844 19.181 28.027 1.00 19.44 153 HIS C O 1
ATOM 3337 N N . ILE C 1 113 ? -23.867 18.423 28.773 1.00 20.16 154 ILE C N 1
ATOM 3338 C CA . ILE C 1 113 ? -23.099 18.867 27.632 1.00 21.38 154 ILE C CA 1
ATOM 3339 C C . ILE C 1 113 ? -22.385 17.691 27.006 1.00 20.79 154 ILE C C 1
ATOM 3340 O O . ILE C 1 113 ? -21.913 16.795 27.707 1.00 20.64 154 ILE C O 1
ATOM 3345 N N . GLY C 1 114 ? -22.307 17.694 25.699 1.00 19.98 155 GLY C N 1
ATOM 3346 C CA . GLY C 1 114 ? -21.611 16.653 24.965 1.00 20.19 155 GLY C CA 1
ATOM 3347 C C . GLY C 1 114 ? -20.893 17.263 23.786 1.00 20.24 155 GLY C C 1
ATOM 3348 O O . GLY C 1 114 ? -21.376 18.233 23.199 1.00 19.77 155 GLY C O 1
ATOM 3349 N N . TYR C 1 115 ? -19.743 16.709 23.437 1.00 20.55 156 TYR C N 1
ATOM 3350 C CA . TYR C 1 115 ? -19.017 17.172 22.267 1.00 21.69 156 TYR C CA 1
ATOM 3351 C C . TYR C 1 115 ? -18.102 16.091 21.709 1.00 22.43 156 TYR C C 1
ATOM 3352 O O . TYR C 1 115 ? -17.715 15.149 22.415 1.00 22.41 156 TYR C O 1
ATOM 3361 N N . LEU C 1 116 ? -17.802 16.217 20.421 1.00 23.11 157 LEU C N 1
ATOM 3362 C CA . LEU C 1 116 ? -16.895 15.334 19.711 1.00 24.27 157 LEU C CA 1
ATOM 3363 C C . LEU C 1 116 ? -15.725 16.221 19.349 1.00 25.08 157 LEU C C 1
ATOM 3364 O O . LEU C 1 116 ? -15.836 17.020 18.434 1.00 24.34 157 LEU C O 1
ATOM 3369 N N . PRO C 1 117 ? -14.633 16.167 20.106 1.00 26.15 158 PRO C N 1
ATOM 3370 C CA . PRO C 1 117 ? -13.510 17.084 19.833 1.00 27.86 158 PRO C CA 1
ATOM 3371 C C . PRO C 1 117 ? -12.748 16.823 18.538 1.00 30.68 158 PRO C C 1
ATOM 3372 O O . PRO C 1 117 ? -12.811 15.725 17.997 1.00 30.87 158 PRO C O 1
ATOM 3376 N N . ASN C 1 118 ? -12.007 17.833 18.065 1.00 32.75 159 ASN C N 1
ATOM 3377 C CA . ASN C 1 118 ? -11.102 17.755 16.909 1.00 35.68 159 ASN C CA 1
ATOM 3378 C C . ASN C 1 118 ? -9.740 18.199 17.450 1.00 38.76 159 ASN C C 1
ATOM 3379 O O . ASN C 1 118 ? -9.391 19.378 17.347 1.00 40.15 159 ASN C O 1
ATOM 3384 N N . LYS C 1 119 ? -9.030 17.313 18.131 1.00 39.94 160 LYS C N 1
ATOM 3385 C CA . LYS C 1 119 ? -7.714 17.628 18.688 1.00 42.74 160 LYS C CA 1
ATOM 3386 C C . LYS C 1 119 ? -7.676 18.701 19.843 1.00 44.14 160 LYS C C 1
ATOM 3387 O O . LYS C 1 119 ? -6.583 18.998 20.323 1.00 44.79 160 LYS C O 1
ATOM 3393 N N . GLN C 1 120 ? -8.830 19.229 20.339 1.00 43.92 161 GLN C N 1
ATOM 3394 C CA . GLN C 1 120 ? -8.848 20.132 21.509 1.00 44.22 161 GLN C CA 1
ATOM 3395 C C . GLN C 1 120 ? -9.979 19.763 22.469 1.00 43.45 161 GLN C C 1
ATOM 3396 O O . GLN C 1 120 ? -11.130 19.607 22.054 1.00 43.29 161 GLN C O 1
ATOM 3402 N N . VAL C 1 121 ? -9.653 19.668 23.754 1.00 42.60 162 VAL C N 1
ATOM 3403 C CA . VAL C 1 121 ? -10.598 19.275 24.792 1.00 41.69 162 VAL C CA 1
ATOM 3404 C C . VAL C 1 121 ? -10.724 20.373 25.853 1.00 40.64 162 VAL C C 1
ATOM 3405 O O . VAL C 1 121 ? -9.796 21.132 26.071 1.00 40.79 162 VAL C O 1
ATOM 3409 N N . LEU C 1 122 ? -11.909 20.496 26.446 1.00 39.73 163 LEU C N 1
ATOM 3410 C CA . LEU C 1 122 ? -12.251 21.526 27.414 1.00 39.67 163 LEU C CA 1
ATOM 3411 C C . LEU C 1 122 ? -12.039 21.065 28.852 1.00 38.74 163 LEU C C 1
ATOM 3412 O O . LEU C 1 122 ? -12.630 20.069 29.275 1.00 38.57 163 LEU C O 1
ATOM 3417 N N . GLY C 1 123 ? -11.254 21.823 29.611 1.00 37.75 164 GLY C N 1
ATOM 3418 C CA . GLY C 1 123 ? -11.033 21.539 31.020 1.00 37.50 164 GLY C CA 1
ATOM 3419 C C . GLY C 1 123 ? -12.326 21.681 31.802 1.00 37.68 164 GLY C C 1
ATOM 3420 O O . GLY C 1 123 ? -13.167 22.517 31.453 1.00 37.21 164 GLY C O 1
ATOM 3421 N N . LEU C 1 124 ? -12.534 20.818 32.807 1.00 37.91 165 LEU C N 1
ATOM 3422 C CA . LEU C 1 124 ? -13.770 20.831 33.594 1.00 38.63 165 LEU C CA 1
ATOM 3423 C C . LEU C 1 124 ? -14.075 22.174 34.238 1.00 38.94 165 LEU C C 1
ATOM 3424 O O . LEU C 1 124 ? -15.232 22.583 34.218 1.00 39.34 165 LEU C O 1
ATOM 3429 N N . SER C 1 125 ? -13.078 22.862 34.813 1.00 38.72 166 SER C N 1
ATOM 3430 C CA . SER C 1 125 ? -13.346 24.159 35.436 1.00 39.26 166 SER C CA 1
ATOM 3431 C C . SER C 1 125 ? -13.739 25.231 34.407 1.00 38.33 166 SER C C 1
ATOM 3432 O O . SER C 1 125 ? -14.539 26.114 34.726 1.00 38.65 166 SER C O 1
ATOM 3435 N N . LYS C 1 126 ? -13.217 25.138 33.166 1.00 36.57 167 LYS C N 1
ATOM 3436 C CA . LYS C 1 126 ? -13.576 26.090 32.113 1.00 35.31 167 LYS C CA 1
ATOM 3437 C C . LYS C 1 126 ? -15.022 25.878 31.657 1.00 33.30 167 LYS C C 1
ATOM 3438 O O . LYS C 1 126 ? -15.742 26.844 31.400 1.00 32.61 167 LYS C O 1
ATOM 3444 N N . LEU C 1 127 ? -15.462 24.626 31.619 1.00 32.24 168 LEU C N 1
ATOM 3445 C CA . LEU C 1 127 ? -16.824 24.301 31.256 1.00 32.81 168 LEU C CA 1
ATOM 3446 C C . LEU C 1 127 ? -17.785 24.859 32.303 1.00 33.21 168 LEU C C 1
ATOM 3447 O O . LEU C 1 127 ? -18.783 25.486 31.942 1.00 33.30 168 LEU C O 1
ATOM 3452 N N . ALA C 1 128 ? -17.432 24.729 33.598 1.00 32.56 169 ALA C N 1
ATOM 3453 C CA . ALA C 1 128 ? -18.221 25.261 34.693 1.00 32.06 169 ALA C CA 1
ATOM 3454 C C . ALA C 1 128 ? -18.298 26.773 34.569 1.00 31.67 169 ALA C C 1
ATOM 3455 O O . ALA C 1 128 ? -19.386 27.330 34.726 1.00 32.83 169 ALA C O 1
ATOM 3457 N N . ARG C 1 129 ? -17.181 27.437 34.231 1.00 29.92 170 ARG C N 1
ATOM 3458 C CA . ARG C 1 129 ? -17.183 28.875 34.031 1.00 29.79 170 ARG C CA 1
ATOM 3459 C C . ARG C 1 129 ? -18.117 29.276 32.879 1.00 28.01 170 ARG C C 1
ATOM 3460 O O . ARG C 1 129 ? -18.762 30.310 32.975 1.00 27.99 170 ARG C O 1
ATOM 3468 N N . ILE C 1 130 ? -18.199 28.467 31.797 1.00 26.30 171 ILE C N 1
ATOM 3469 C CA . ILE C 1 130 ? -19.094 28.769 30.676 1.00 25.15 171 ILE C CA 1
ATOM 3470 C C . ILE C 1 130 ? -20.540 28.739 31.158 1.00 23.68 171 ILE C C 1
ATOM 3471 O O . ILE C 1 130 ? -21.283 29.689 30.918 1.00 23.11 171 ILE C O 1
ATOM 3476 N N . VAL C 1 131 ? -20.933 27.669 31.858 1.00 22.99 172 VAL C N 1
ATOM 3477 C CA . VAL C 1 131 ? -22.293 27.539 32.387 1.00 24.12 172 VAL C CA 1
ATOM 3478 C C . VAL C 1 131 ? -22.604 28.700 33.346 1.00 24.77 172 VAL C C 1
ATOM 3479 O O . VAL C 1 131 ? -23.644 29.339 33.233 1.00 25.01 172 VAL C O 1
ATOM 3483 N N . GLU C 1 132 ? -21.636 29.049 34.189 1.00 24.81 173 GLU C N 1
ATOM 3484 C CA . GLU C 1 132 ? -21.773 30.146 35.108 1.00 25.96 173 GLU C CA 1
ATOM 3485 C C . GLU C 1 132 ? -21.939 31.508 34.432 1.00 25.35 173 GLU C C 1
ATOM 3486 O O . GLU C 1 132 ? -22.815 32.256 34.829 1.00 25.03 173 GLU C O 1
ATOM 3492 N N . ILE C 1 133 ? -21.083 31.855 33.454 1.00 24.94 174 ILE C N 1
ATOM 3493 C CA . ILE C 1 133 ? -21.116 33.147 32.754 1.00 25.51 174 ILE C CA 1
ATOM 3494 C C . ILE C 1 133 ? -22.530 33.479 32.234 1.00 23.12 174 ILE C C 1
ATOM 3495 O O . ILE C 1 133 ? -23.041 34.579 32.459 1.00 22.80 174 ILE C O 1
ATOM 3500 N N . TYR C 1 134 ? -23.164 32.505 31.581 1.00 20.54 175 TYR C N 1
ATOM 3501 C CA . TYR C 1 134 ? -24.453 32.707 30.967 1.00 19.78 175 TYR C CA 1
ATOM 3502 C C . TYR C 1 134 ? -25.628 32.480 31.876 1.00 19.47 175 TYR C C 1
ATOM 3503 O O . TYR C 1 134 ? -26.620 33.171 31.721 1.00 20.08 175 TYR C O 1
ATOM 3512 N N . SER C 1 135 ? -25.547 31.536 32.820 1.00 18.86 176 SER C N 1
ATOM 3513 C CA . SER C 1 135 ? -26.675 31.302 33.725 1.00 19.43 176 SER C CA 1
ATOM 3514 C C . SER C 1 135 ? -26.830 32.419 34.722 1.00 20.04 176 SER C C 1
ATOM 3515 O O . SER C 1 135 ? -27.963 32.769 35.063 1.00 21.13 176 SER C O 1
ATOM 3518 N N . ARG C 1 136 ? -25.712 33.046 35.149 1.00 19.48 177 ARG C N 1
ATOM 3519 C CA . ARG C 1 136 ? -25.780 34.118 36.136 1.00 20.13 177 ARG C CA 1
ATOM 3520 C C . ARG C 1 136 ? -26.132 35.456 35.485 1.00 20.24 177 ARG C C 1
ATOM 3521 O O . ARG C 1 136 ? -25.357 36.422 35.553 1.00 20.27 177 ARG C O 1
ATOM 3529 N N . ARG C 1 137 ? -27.291 35.499 34.824 1.00 19.32 178 ARG C N 1
ATOM 3530 C CA . ARG C 1 137 ? -27.827 36.666 34.112 1.00 18.52 178 ARG C CA 1
ATOM 3531 C C . ARG C 1 137 ? -29.369 36.564 34.127 1.00 18.76 178 ARG C C 1
ATOM 3532 O O . ARG C 1 137 ? -29.928 35.535 34.538 1.00 18.63 178 ARG C O 1
ATOM 3540 N N . LEU C 1 138 ? -30.058 37.614 33.657 1.00 18.62 179 LEU C N 1
ATOM 3541 C CA . LEU C 1 138 ? -31.508 37.570 33.457 1.00 19.00 179 LEU C CA 1
ATOM 3542 C C . LEU C 1 138 ? -31.633 36.833 32.135 1.00 18.33 179 LEU C C 1
ATOM 3543 O O . LEU C 1 138 ? -31.043 37.240 31.127 1.00 18.66 179 LEU C O 1
ATOM 3548 N N . GLN C 1 139 ? -32.308 35.694 32.158 1.00 17.69 180 GLN C N 1
ATOM 3549 C CA . GLN C 1 139 ? -32.311 34.800 31.021 1.00 18.25 180 GLN C CA 1
ATOM 3550 C C . GLN C 1 139 ? -33.663 34.228 30.633 1.00 18.40 180 GLN C C 1
ATOM 3551 O O . GLN C 1 139 ? -34.662 34.397 31.330 1.00 18.06 180 GLN C O 1
ATOM 3557 N N . VAL C 1 140 ? -33.668 33.521 29.498 1.00 17.81 181 VAL C N 1
ATOM 3558 C CA . VAL C 1 140 ? -34.689 32.586 29.066 1.00 18.49 181 VAL C CA 1
ATOM 3559 C C . VAL C 1 140 ? -33.895 31.296 28.832 1.00 18.74 181 VAL C C 1
ATOM 3560 O O . VAL C 1 140 ? -32.751 31.348 28.355 1.00 19.46 181 VAL C O 1
ATOM 3564 N N . GLN C 1 141 ? -34.427 30.155 29.288 1.00 17.97 182 GLN C N 1
ATOM 3565 C CA . GLN C 1 141 ? -33.700 28.897 29.223 1.00 17.47 182 GLN C CA 1
ATOM 3566 C C . GLN C 1 141 ? -33.155 28.546 27.820 1.00 18.11 182 GLN C C 1
ATOM 3567 O O . GLN C 1 141 ? -32.059 27.968 27.717 1.00 17.87 182 GLN C O 1
ATOM 3573 N N . GLU C 1 142 ? -33.902 28.927 26.755 1.00 18.56 183 GLU C N 1
ATOM 3574 C CA . GLU C 1 142 ? -33.519 28.676 25.340 1.00 19.57 183 GLU C CA 1
ATOM 3575 C C . GLU C 1 142 ? -32.243 29.406 25.006 1.00 20.27 183 GLU C C 1
ATOM 3576 O O . GLU C 1 142 ? -31.369 28.839 24.352 1.00 20.38 183 GLU C O 1
ATOM 3582 N N . ARG C 1 143 ? -32.141 30.682 25.425 1.00 20.72 184 ARG C N 1
ATOM 3583 C CA . ARG C 1 143 ? -30.968 31.484 25.110 1.00 20.98 184 ARG C CA 1
ATOM 3584 C C . ARG C 1 143 ? -29.746 30.937 25.803 1.00 21.29 184 ARG C C 1
ATOM 3585 O O . ARG C 1 143 ? -28.717 30.741 25.163 1.00 21.39 184 ARG C O 1
ATOM 3593 N N . LEU C 1 144 ? -29.856 30.650 27.104 1.00 21.41 185 LEU C N 1
ATOM 3594 C CA . LEU C 1 144 ? -28.773 30.093 27.907 1.00 21.48 185 LEU C CA 1
ATOM 3595 C C . LEU C 1 144 ? -28.235 28.789 27.269 1.00 19.87 185 LEU C C 1
ATOM 3596 O O . LEU C 1 144 ? -27.024 28.617 27.179 1.00 20.42 185 LEU C O 1
ATOM 3601 N N . THR C 1 145 ? -29.135 27.899 26.823 1.00 18.37 186 THR C N 1
ATOM 3602 C CA . THR C 1 145 ? -28.775 26.634 26.173 1.00 17.85 186 THR C CA 1
ATOM 3603 C C . THR C 1 145 ? -27.914 26.872 24.937 1.00 17.20 186 THR C C 1
ATOM 3604 O O . THR C 1 145 ? -26.858 26.256 24.777 1.00 16.92 186 THR C O 1
ATOM 3608 N N . LYS C 1 146 ? -28.332 27.815 24.095 1.00 17.14 187 LYS C N 1
ATOM 3609 C CA . LYS C 1 146 ? -27.617 28.153 22.863 1.00 17.63 187 LYS C CA 1
ATOM 3610 C C . LYS C 1 146 ? -26.262 28.804 23.144 1.00 17.57 187 LYS C C 1
ATOM 3611 O O . LYS C 1 146 ? -25.272 28.464 22.512 1.00 17.80 187 LYS C O 1
ATOM 3617 N N . GLN C 1 147 ? -26.215 29.707 24.106 1.00 17.69 188 GLN C N 1
ATOM 3618 C CA . GLN C 1 147 ? -24.982 30.419 24.444 1.00 17.85 188 GLN C CA 1
ATOM 3619 C C . GLN C 1 147 ? -23.901 29.461 24.942 1.00 18.09 188 GLN C C 1
ATOM 3620 O O . GLN C 1 147 ? -22.750 29.603 24.560 1.00 18.45 188 GLN C O 1
ATOM 3626 N N . ILE C 1 148 ? -24.270 28.469 25.760 1.00 17.37 189 ILE C N 1
ATOM 3627 C CA . ILE C 1 148 ? -23.314 27.474 26.229 1.00 17.61 189 ILE C CA 1
ATOM 3628 C C . ILE C 1 148 ? -22.791 26.657 25.032 1.00 18.54 189 ILE C C 1
ATOM 3629 O O . ILE C 1 148 ? -21.578 26.494 24.877 1.00 19.27 189 ILE C O 1
ATOM 3634 N N . ALA C 1 149 ? -23.695 26.202 24.155 1.00 18.03 190 ALA C N 1
ATOM 3635 C CA . ALA C 1 149 ? -23.290 25.440 22.967 1.00 18.06 190 ALA C CA 1
ATOM 3636 C C . ALA C 1 149 ? -22.365 26.220 22.035 1.00 19.16 190 ALA C C 1
ATOM 3637 O O . ALA C 1 149 ? -21.367 25.673 21.554 1.00 19.38 190 ALA C O 1
ATOM 3639 N N . VAL C 1 150 ? -22.674 27.501 21.800 1.00 19.41 191 VAL C N 1
ATOM 3640 C CA . VAL C 1 150 ? -21.856 28.343 20.927 1.00 20.11 191 VAL C CA 1
ATOM 3641 C C . VAL C 1 150 ? -20.486 28.610 21.579 1.00 20.24 191 VAL C C 1
ATOM 3642 O O . VAL C 1 150 ? -19.467 28.548 20.887 1.00 21.05 191 VAL C O 1
ATOM 3646 N N . ALA C 1 151 ? -20.454 28.854 22.899 1.00 19.81 192 ALA C N 1
ATOM 3647 C CA . ALA C 1 151 ? -19.180 29.109 23.585 1.00 20.52 192 ALA C CA 1
ATOM 3648 C C . ALA C 1 151 ? -18.231 27.905 23.473 1.00 21.17 192 ALA C C 1
ATOM 3649 O O . ALA C 1 151 ? -17.062 28.093 23.180 1.00 22.27 192 ALA C O 1
ATOM 3651 N N . ILE C 1 152 ? -18.736 26.690 23.633 1.00 20.99 193 ILE C N 1
ATOM 3652 C CA . ILE C 1 152 ? -17.920 25.472 23.501 1.00 22.16 193 ILE C CA 1
ATOM 3653 C C . ILE C 1 152 ? -17.469 25.277 22.046 1.00 22.97 193 ILE C C 1
ATOM 3654 O O . ILE C 1 152 ? -16.306 24.936 21.800 1.00 24.10 193 ILE C O 1
ATOM 3659 N N . THR C 1 153 ? -18.370 25.525 21.076 1.00 22.39 194 THR C N 1
ATOM 3660 C CA . THR C 1 153 ? -18.022 25.405 19.653 1.00 23.26 194 THR C CA 1
ATOM 3661 C C . THR C 1 153 ? -16.880 26.394 19.297 1.00 24.77 194 THR C C 1
ATOM 3662 O O . THR C 1 153 ? -15.902 26.012 18.662 1.00 24.79 194 THR C O 1
ATOM 3666 N N . GLU C 1 154 ? -16.991 27.641 19.749 1.00 25.84 195 GLU C N 1
ATOM 3667 C CA . GLU C 1 154 ? -15.984 28.655 19.467 1.00 28.46 195 GLU C CA 1
ATOM 3668 C C . GLU C 1 154 ? -14.651 28.368 20.158 1.00 30.07 195 GLU C C 1
ATOM 3669 O O . GLU C 1 154 ? -13.595 28.530 19.540 1.00 31.08 195 GLU C O 1
ATOM 3675 N N . ALA C 1 155 ? -14.694 27.892 21.406 1.00 29.84 196 ALA C N 1
ATOM 3676 C CA . ALA C 1 155 ? -13.492 27.588 22.169 1.00 30.30 196 ALA C CA 1
ATOM 3677 C C . ALA C 1 155 ? -12.693 26.399 21.641 1.00 31.15 196 ALA C C 1
ATOM 3678 O O . ALA C 1 155 ? -11.470 26.472 21.577 1.00 31.43 196 ALA C O 1
ATOM 3680 N N . LEU C 1 156 ? -13.371 25.307 21.259 1.00 30.77 197 LEU C N 1
ATOM 3681 C CA . LEU C 1 156 ? -12.681 24.092 20.870 1.00 30.70 197 LEU C CA 1
ATOM 3682 C C . LEU C 1 156 ? -12.647 23.779 19.404 1.00 29.65 197 LEU C C 1
ATOM 3683 O O . LEU C 1 156 ? -11.932 22.857 19.024 1.0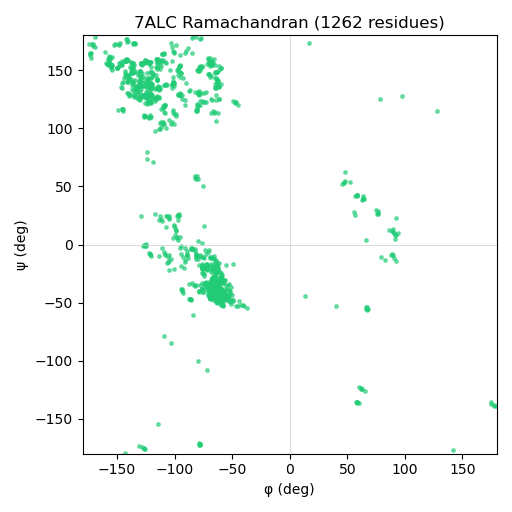0 29.75 197 LEU C O 1
ATOM 3688 N N . ARG C 1 157 ? -13.491 24.428 18.578 1.00 28.81 198 ARG C N 1
ATOM 3689 C CA . ARG C 1 157 ? -13.690 24.070 17.160 1.00 28.49 198 ARG C CA 1
ATOM 3690 C C . ARG C 1 157 ? -13.886 22.554 16.982 1.00 26.45 198 ARG C C 1
ATOM 3691 O O . ARG C 1 157 ? -13.087 21.898 16.309 1.00 26.12 198 ARG C O 1
ATOM 3699 N N . PRO C 1 158 ? -14.845 21.966 17.716 1.00 24.62 199 PRO C N 1
ATOM 3700 C CA . PRO C 1 158 ? -15.010 20.509 17.645 1.00 23.18 199 PRO C CA 1
ATOM 3701 C C . PRO C 1 158 ? -15.820 20.097 16.423 1.00 21.63 199 PRO C C 1
ATOM 3702 O O . PRO C 1 158 ? -16.268 20.948 15.648 1.00 21.66 199 PRO C O 1
ATOM 3706 N N . ALA C 1 159 ? -16.008 18.790 16.231 1.00 20.00 200 ALA C N 1
ATOM 3707 C CA . ALA C 1 159 ? -16.860 18.285 15.159 1.00 19.03 200 ALA C CA 1
ATOM 3708 C C . ALA C 1 159 ? -18.341 18.668 15.442 1.00 18.10 200 ALA C C 1
ATOM 3709 O O . ALA C 1 159 ? -19.110 18.911 14.518 1.00 18.22 200 ALA C O 1
ATOM 3711 N N . GLY C 1 160 ? -18.723 18.690 16.711 1.00 16.75 201 GLY C N 1
ATOM 3712 C CA . GLY C 1 160 ? -20.076 19.046 17.099 1.00 16.13 201 GLY C CA 1
ATOM 3713 C C . GLY C 1 160 ? -20.222 19.176 18.603 1.00 15.65 201 GLY C C 1
ATOM 3714 O O . GLY C 1 160 ? -19.361 18.727 19.378 1.00 14.65 201 GLY C O 1
ATOM 3715 N N . VAL C 1 161 ? -21.325 19.805 19.016 1.00 15.59 202 VAL C N 1
ATOM 3716 C CA . VAL C 1 161 ? -21.662 20.045 20.416 1.00 16.34 202 VAL C CA 1
ATOM 3717 C C . VAL C 1 161 ? -23.166 19.845 20.621 1.00 16.31 202 VAL C C 1
ATOM 3718 O O . VAL C 1 161 ? -23.953 20.247 19.789 1.00 17.08 202 VAL C O 1
ATOM 3722 N N . GLY C 1 162 ? -23.545 19.262 21.742 1.00 15.59 203 GLY C N 1
ATOM 3723 C CA . GLY C 1 162 ? -24.934 19.115 22.131 1.00 15.52 203 GLY C CA 1
ATOM 3724 C C . GLY C 1 162 ? -25.092 19.631 23.552 1.00 15.43 203 GLY C C 1
ATOM 3725 O O . GLY C 1 162 ? -24.234 19.386 24.400 1.00 15.13 203 GLY C O 1
ATOM 3726 N N . VAL C 1 163 ? -26.151 20.393 23.813 1.00 15.43 204 VAL C N 1
ATOM 3727 C CA . VAL C 1 163 ? -26.413 20.940 25.146 1.00 16.55 204 VAL C CA 1
ATOM 3728 C C . VAL C 1 163 ? -27.883 20.737 25.452 1.00 17.92 204 VAL C C 1
ATOM 3729 O O . VAL C 1 163 ? -28.726 21.086 24.623 1.00 18.87 204 VAL C O 1
ATOM 3733 N N . VAL C 1 164 ? -28.190 20.147 26.621 1.00 17.68 205 VAL C N 1
ATOM 3734 C CA . VAL C 1 164 ? -29.553 19.955 27.090 1.00 17.41 205 VAL C CA 1
ATOM 3735 C C . VAL C 1 164 ? -29.640 20.596 28.466 1.00 17.77 205 VAL C C 1
ATOM 3736 O O . VAL C 1 164 ? -28.830 20.303 29.340 1.00 17.89 205 VAL C O 1
ATOM 3740 N N . VAL C 1 165 ? -30.603 21.483 28.655 1.00 18.33 206 VAL C N 1
ATOM 3741 C CA . VAL C 1 165 ? -30.845 22.088 29.961 1.00 18.88 206 VAL C CA 1
ATOM 3742 C C . VAL C 1 165 ? -32.205 21.620 30.438 1.00 19.67 206 VAL C C 1
ATOM 3743 O O . VAL C 1 165 ? -33.142 21.613 29.658 1.00 19.21 206 VAL C O 1
ATOM 3747 N N . GLU C 1 166 ? -32.321 21.221 31.712 1.00 20.97 207 GLU C N 1
ATOM 3748 C CA . GLU C 1 166 ? -33.606 20.851 32.307 1.00 21.84 207 GLU C CA 1
ATOM 3749 C C . GLU C 1 166 ? -33.732 21.679 33.579 1.00 22.27 207 GLU C C 1
ATOM 3750 O O . GLU C 1 166 ? -32.780 21.723 34.373 1.00 23.17 207 GLU C O 1
ATOM 3756 N N . ALA C 1 167 ? -34.854 22.377 33.752 1.00 21.28 208 ALA C N 1
ATOM 3757 C CA . ALA C 1 167 ? -35.001 23.258 34.906 1.00 21.22 208 ALA C CA 1
ATOM 3758 C C . ALA C 1 167 ? -36.423 23.405 35.362 1.00 22.40 208 ALA C C 1
ATOM 3759 O O . ALA C 1 167 ? -37.344 23.326 34.551 1.00 22.10 208 ALA C O 1
ATOM 3761 N N . THR C 1 168 ? -36.595 23.677 36.676 1.00 23.21 209 THR C N 1
ATOM 3762 C CA . THR C 1 168 ? -37.864 23.998 37.305 1.00 24.52 209 THR C CA 1
ATOM 3763 C C . THR C 1 168 ? -37.950 25.520 37.347 1.00 25.14 209 THR C C 1
ATOM 3764 O O . THR C 1 168 ? -37.013 26.177 37.797 1.00 25.37 209 THR C O 1
ATOM 3768 N N . HIS C 1 169 ? -39.054 26.080 36.874 1.00 26.10 210 HIS C N 1
ATOM 3769 C CA . HIS C 1 169 ? -39.237 27.526 36.848 1.00 27.46 210 HIS C CA 1
ATOM 3770 C C . HIS C 1 169 ? -40.126 27.938 38.005 1.00 29.64 210 HIS C C 1
ATOM 3771 O O . HIS C 1 169 ? -41.292 27.543 38.029 1.00 28.98 210 HIS C O 1
ATOM 3778 N N . MET C 1 170 ? -39.572 28.695 38.984 1.00 31.65 211 MET C N 1
ATOM 3779 C CA . MET C 1 170 ? -40.324 29.086 40.186 1.00 34.65 211 MET C CA 1
ATOM 3780 C C . MET C 1 170 ? -41.493 30.022 39.894 1.00 37.08 211 MET C C 1
ATOM 3781 O O . MET C 1 170 ? -42.458 30.028 40.653 1.00 37.72 211 MET C O 1
ATOM 3786 N N . CYS C 1 171 ? -41.424 30.802 38.808 1.00 38.75 212 CYS C N 1
ATOM 3787 C CA . CYS C 1 171 ? -42.547 31.692 38.481 1.00 40.54 212 CYS C CA 1
ATOM 3788 C C . CYS C 1 171 ? -43.777 30.899 37.952 1.00 41.60 212 CYS C C 1
ATOM 3789 O O . CYS C 1 171 ? -44.862 31.466 37.879 1.00 42.17 212 CYS C O 1
ATOM 3792 N N . MET C 1 172 ? -43.648 29.581 37.697 1.00 42.03 213 MET C N 1
ATOM 3793 C CA . MET C 1 172 ? -44.791 28.754 37.297 1.00 43.21 213 MET C CA 1
ATOM 3794 C C . MET C 1 172 ? -45.691 28.563 38.520 1.00 43.92 213 MET C C 1
ATOM 3795 O O . MET C 1 172 ? -46.867 28.240 38.383 1.00 44.04 213 MET C O 1
ATOM 3800 N N . ASN C 1 181 ? -43.470 18.660 40.255 1.00 40.64 222 ASN C N 1
ATOM 3801 C CA . ASN C 1 181 ? -43.905 19.737 39.358 1.00 40.32 222 ASN C CA 1
ATOM 3802 C C . ASN C 1 181 ? -43.361 19.614 37.888 1.00 38.27 222 ASN C C 1
ATOM 3803 O O . ASN C 1 181 ? -42.689 18.651 37.547 1.00 38.40 222 ASN C O 1
ATOM 3808 N N . SER C 1 182 ? -43.672 20.593 37.037 1.00 36.62 223 SER C N 1
ATOM 3809 C CA . SER C 1 182 ? -43.305 20.607 35.636 1.00 35.95 223 SER C CA 1
ATOM 3810 C C . SER C 1 182 ? -41.835 20.997 35.416 1.00 34.99 223 SER C C 1
ATOM 3811 O O . SER C 1 182 ? -41.251 21.761 36.208 1.00 35.71 223 SER C O 1
ATOM 3814 N N . LYS C 1 183 ? -41.240 20.471 34.322 1.00 32.55 224 LYS C N 1
ATOM 3815 C CA . LYS C 1 183 ? -39.853 20.784 34.007 1.00 31.23 224 LYS C CA 1
ATOM 3816 C C . LYS C 1 183 ? -39.710 21.237 32.576 1.00 27.50 224 LYS C C 1
ATOM 3817 O O . LYS C 1 183 ? -40.295 20.625 31.684 1.00 27.58 224 LYS C O 1
ATOM 3823 N N . THR C 1 184 ? -38.923 22.295 32.344 1.00 24.92 225 THR C N 1
ATOM 3824 C CA . THR C 1 184 ? -38.671 22.764 30.989 1.00 22.67 225 THR C CA 1
ATOM 3825 C C . THR C 1 184 ? -37.368 22.147 30.508 1.00 21.05 225 THR C C 1
ATOM 3826 O O . THR C 1 184 ? -36.363 22.196 31.208 1.00 20.99 225 THR C O 1
ATOM 3830 N N . VAL C 1 185 ? -37.380 21.539 29.317 1.00 19.94 226 VAL C N 1
ATOM 3831 C CA . VAL C 1 185 ? -36.187 20.927 28.771 1.00 19.05 226 VAL C CA 1
ATOM 3832 C C . VAL C 1 185 ? -35.901 21.608 27.437 1.00 19.00 226 VAL C C 1
ATOM 3833 O O . VAL C 1 185 ? -36.779 21.653 26.581 1.00 19.81 226 VAL C O 1
ATOM 3837 N N . THR C 1 186 ? -34.707 22.167 27.272 1.00 17.93 227 THR C N 1
ATOM 3838 C CA . THR C 1 186 ? -34.312 22.784 26.009 1.00 18.54 227 THR C CA 1
ATOM 3839 C C . THR C 1 186 ? -33.103 22.061 25.488 1.00 19.76 227 THR C C 1
ATOM 3840 O O . THR C 1 186 ? -32.269 21.583 26.272 1.00 19.22 227 THR C O 1
ATOM 3844 N N . SER C 1 187 ? -32.987 21.992 24.153 1.00 20.16 228 SER C N 1
ATOM 3845 C CA . SER C 1 187 ? -31.928 21.218 23.551 1.00 21.86 228 SER C CA 1
ATOM 3846 C C . SER C 1 187 ? -31.354 21.924 22.306 1.00 22.36 228 SER C C 1
ATOM 3847 O O . SER C 1 187 ? -32.107 22.315 21.432 1.00 22.04 228 SER C O 1
ATOM 3850 N N . THR C 1 188 ? -30.021 22.044 22.220 1.00 22.10 229 THR C N 1
ATOM 3851 C CA . THR C 1 188 ? -29.340 22.635 21.060 1.00 21.51 229 THR C CA 1
ATOM 3852 C C . THR C 1 188 ? -28.350 21.594 20.574 1.00 20.61 229 THR C C 1
ATOM 3853 O O . THR C 1 188 ? -27.582 21.078 21.383 1.00 21.04 229 THR C O 1
ATOM 3857 N N . MET C 1 189 ? -28.342 21.307 19.266 1.00 19.17 230 MET C N 1
ATOM 3858 C CA . MET C 1 189 ? -27.419 20.366 18.663 1.00 18.47 230 MET C CA 1
ATOM 3859 C C . MET C 1 189 ? -26.718 21.110 17.541 1.00 18.28 230 MET C C 1
ATOM 3860 O O . MET C 1 189 ? -27.381 21.645 16.651 1.00 18.11 230 MET C O 1
ATOM 3865 N N . LEU C 1 190 ? -25.393 21.187 17.593 1.00 17.78 231 LEU C N 1
ATOM 3866 C CA . LEU C 1 190 ? -24.612 21.882 16.562 1.00 18.02 231 LEU C CA 1
ATOM 3867 C C . LEU C 1 190 ? -23.608 20.948 15.912 1.00 16.89 231 LEU C C 1
ATOM 3868 O O . LEU C 1 190 ? -23.211 19.948 16.515 1.00 16.26 231 LEU C O 1
ATOM 3873 N N . GLY C 1 191 ? -23.179 21.280 14.696 1.00 16.50 232 GLY C N 1
ATOM 3874 C CA . GLY C 1 191 ? -22.208 20.470 13.955 1.00 16.94 232 GLY C CA 1
ATOM 3875 C C . GLY C 1 191 ? -22.712 19.058 13.754 1.00 17.50 232 GLY C C 1
ATOM 3876 O O . GLY C 1 191 ? -23.910 18.872 13.505 1.00 17.98 232 GLY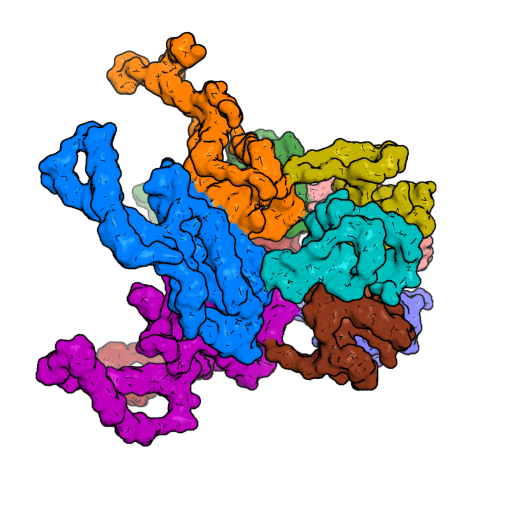 C O 1
ATOM 3877 N N . VAL C 1 192 ? -21.848 18.050 13.958 1.00 17.37 233 VAL C N 1
ATOM 3878 C CA . VAL C 1 192 ? -22.271 16.650 13.778 1.00 18.71 233 VAL C CA 1
ATOM 3879 C C . VAL C 1 192 ? -23.378 16.218 14.739 1.00 18.46 233 VAL C C 1
ATOM 3880 O O . VAL C 1 192 ? -24.059 15.242 14.438 1.00 19.05 233 VAL C O 1
ATOM 3884 N N . PHE C 1 193 ? -23.592 16.929 15.866 1.00 17.82 234 PHE C N 1
ATOM 3885 C CA . PHE C 1 193 ? -24.708 16.569 16.757 1.00 17.85 234 PHE C CA 1
ATOM 3886 C C . PHE C 1 193 ? -26.052 16.861 16.061 1.00 17.61 234 PHE C C 1
ATOM 3887 O O . PHE C 1 193 ? -27.034 16.199 16.350 1.00 18.20 234 PHE C O 1
ATOM 3895 N N . ARG C 1 194 ? -26.090 17.849 15.149 1.00 17.33 235 ARG C N 1
ATOM 3896 C CA . ARG C 1 194 ? -27.277 18.126 14.352 1.00 18.08 235 ARG C CA 1
ATOM 3897 C C . ARG C 1 194 ? -27.263 17.246 13.093 1.00 18.64 235 ARG C C 1
ATOM 3898 O O . ARG C 1 194 ? -28.294 16.684 12.733 1.00 19.57 235 ARG C O 1
ATOM 3906 N N . GLU C 1 195 ? -26.119 17.164 12.378 1.00 18.38 236 GLU C N 1
ATOM 3907 C CA . GLU C 1 195 ? -26.070 16.479 11.094 1.00 18.01 236 GLU C CA 1
ATOM 3908 C C . GLU C 1 195 ? -26.147 14.963 11.161 1.00 18.59 236 GLU C C 1
ATOM 3909 O O . GLU C 1 195 ? -26.648 14.350 10.233 1.00 19.43 236 GLU C O 1
ATOM 3915 N N . ASP C 1 196 ? -25.565 14.360 12.191 1.00 18.11 237 ASP C N 1
ATOM 3916 C CA . ASP C 1 196 ? -25.523 12.912 12.314 1.00 17.86 237 ASP C CA 1
ATOM 3917 C C . ASP C 1 196 ? -26.454 12.501 13.465 1.00 17.33 237 ASP C C 1
ATOM 3918 O O . ASP C 1 196 ? -26.110 12.664 14.628 1.00 16.08 237 ASP C O 1
ATOM 3923 N N . PRO C 1 197 ? -27.626 11.937 13.130 1.00 17.64 238 PRO C N 1
ATOM 3924 C CA . PRO C 1 197 ? -28.560 11.519 14.177 1.00 17.50 238 PRO C CA 1
ATOM 3925 C C . PRO C 1 197 ? -27.968 10.454 15.092 1.00 17.76 238 PRO C C 1
ATOM 3926 O O . PRO C 1 197 ? -28.363 10.388 16.246 1.00 17.10 238 PRO C O 1
ATOM 3930 N N . LYS C 1 198 ? -27.031 9.620 14.592 1.00 17.73 239 LYS C N 1
ATOM 3931 C CA . LYS C 1 198 ? -26.424 8.587 15.440 1.00 17.88 239 LYS C CA 1
ATOM 3932 C C . LYS C 1 198 ? -25.568 9.198 16.537 1.00 18.57 239 LYS C C 1
ATOM 3933 O O . LYS C 1 198 ? -25.519 8.661 17.640 1.00 18.13 239 LYS C O 1
ATOM 3939 N N . THR C 1 199 ? -24.916 10.343 16.261 1.00 19.01 240 THR C N 1
ATOM 3940 C CA . THR C 1 199 ? -24.106 11.017 17.285 1.00 18.76 240 THR C CA 1
ATOM 3941 C C . THR C 1 199 ? -25.052 11.585 18.345 1.00 18.28 240 THR C C 1
ATOM 3942 O O . THR C 1 199 ? -24.834 11.389 19.539 1.00 18.00 240 THR C O 1
ATOM 3946 N N . ARG C 1 200 ? -26.121 12.259 17.909 1.00 16.87 241 ARG C N 1
ATOM 3947 C CA . ARG C 1 200 ? -27.104 12.819 18.819 1.00 15.65 241 ARG C CA 1
ATOM 3948 C C . ARG C 1 200 ? -27.767 11.723 19.682 1.00 14.63 241 ARG C C 1
ATOM 3949 O O . ARG C 1 200 ? -27.967 11.921 20.861 1.00 13.63 241 ARG C O 1
ATOM 3957 N N . GLU C 1 201 ? -28.108 10.568 19.085 1.00 15.41 242 GLU C N 1
ATOM 3958 C CA . GLU C 1 201 ? -28.736 9.469 19.820 1.00 16.02 242 GLU C CA 1
ATOM 3959 C C . GLU C 1 201 ? -27.816 8.887 20.884 1.00 16.33 242 GLU C C 1
ATOM 3960 O O . GLU C 1 201 ? -28.292 8.552 21.975 1.00 15.66 242 GLU C O 1
ATOM 3966 N N . GLU C 1 202 ? -26.503 8.739 20.558 1.00 15.94 243 GLU C N 1
ATOM 3967 C CA . GLU C 1 202 ? -25.528 8.227 21.526 1.00 16.76 243 GLU C CA 1
ATOM 3968 C C . GLU C 1 202 ? -25.435 9.202 22.705 1.00 17.08 243 GLU C C 1
ATOM 3969 O O . GLU C 1 202 ? -25.435 8.772 23.872 1.00 17.49 243 GLU C O 1
ATOM 3975 N N . PHE C 1 203 ? -25.405 10.516 22.405 1.00 16.98 244 PHE C N 1
ATOM 3976 C CA . PHE C 1 203 ? -25.366 11.557 23.426 1.00 18.47 244 PHE C CA 1
ATOM 3977 C C . PHE C 1 203 ? -26.588 11.466 24.336 1.00 20.31 244 PHE C C 1
ATOM 3978 O O . PHE C 1 203 ? -26.438 11.408 25.560 1.00 21.63 244 PHE C O 1
ATOM 3986 N N . LEU C 1 204 ? -27.798 11.426 23.747 1.00 21.36 245 LEU C N 1
ATOM 3987 C CA . LEU C 1 204 ? -29.041 11.370 24.534 1.00 22.00 245 LEU C CA 1
ATOM 3988 C C . LEU C 1 204 ? -29.145 10.089 25.352 1.00 23.19 245 LEU C C 1
ATOM 3989 O O . LEU C 1 204 ? -29.673 10.128 26.464 1.00 23.40 245 LEU C O 1
ATOM 3994 N N . THR C 1 205 ? -28.603 8.973 24.845 1.00 22.73 246 THR C N 1
ATOM 3995 C CA . THR C 1 205 ? -28.601 7.724 25.603 1.00 23.77 246 THR C CA 1
ATOM 3996 C C . THR C 1 205 ? -27.648 7.842 26.801 1.00 24.28 246 THR C C 1
ATOM 3997 O O . THR C 1 205 ? -27.994 7.449 27.923 1.00 24.37 246 THR C O 1
ATOM 4001 N N . LEU C 1 206 ? -26.447 8.387 26.571 1.00 24.07 247 LEU C N 1
ATOM 4002 C CA . LEU C 1 206 ? -25.443 8.478 27.621 1.00 24.59 247 LEU C CA 1
ATOM 4003 C C . LEU C 1 206 ? -25.739 9.509 28.714 1.00 26.27 247 LEU C C 1
ATOM 4004 O O . LEU C 1 206 ? -25.135 9.409 29.791 1.00 26.78 247 LEU C O 1
ATOM 4009 N N . ILE C 1 207 ? -26.650 10.480 28.467 1.00 26.80 248 ILE C N 1
ATOM 4010 C CA . ILE C 1 207 ? -26.977 11.452 29.511 1.00 28.73 248 ILE C CA 1
ATOM 4011 C C . ILE C 1 207 ? -28.058 10.961 30.472 1.00 31.85 248 ILE C C 1
ATOM 4012 O O . ILE C 1 207 ? -28.339 11.663 31.440 1.00 32.49 248 ILE C O 1
ATOM 4017 N N . ARG C 1 208 ? -28.645 9.776 30.249 1.00 34.14 249 ARG C N 1
ATOM 4018 C CA . ARG C 1 208 ? -29.611 9.217 31.194 1.00 37.46 249 ARG C CA 1
ATOM 4019 C C . ARG C 1 208 ? -28.902 8.916 32.530 1.00 39.15 249 ARG C C 1
ATOM 4020 O O . ARG C 1 208 ? -27.696 8.621 32.540 1.00 40.11 249 ARG C O 1
ATOM 4028 N N . PRO D 1 17 ? -67.773 33.834 25.236 1.00 45.51 58 PRO D N 1
ATOM 4029 C CA . PRO D 1 17 ? -67.207 33.236 26.451 1.00 45.36 58 PRO D CA 1
ATOM 4030 C C . PRO D 1 17 ? -68.106 33.441 27.653 1.00 45.26 58 PRO D C 1
ATOM 4031 O O . PRO D 1 17 ? -68.787 34.464 27.749 1.00 45.28 58 PRO D O 1
ATOM 4035 N N . ARG D 1 18 ? -68.103 32.463 28.575 1.00 44.74 59 ARG D N 1
ATOM 4036 C CA . ARG D 1 18 ? -68.882 32.533 29.809 1.00 44.52 59 ARG D CA 1
ATOM 4037 C C . ARG D 1 18 ? -68.356 33.692 30.666 1.00 46.09 59 ARG D C 1
ATOM 4038 O O . ARG D 1 18 ? -67.147 33.863 30.802 1.00 46.74 59 ARG D O 1
ATOM 4046 N N . SER D 1 19 ? -69.249 34.494 31.215 1.00 46.35 60 SER D N 1
ATOM 4047 C CA . SER D 1 19 ? -68.862 35.649 32.012 1.00 47.69 60 SER D CA 1
ATOM 4048 C C . SER D 1 19 ? -68.963 35.366 33.509 1.00 48.55 60 SER D C 1
ATOM 4049 O O . SER D 1 19 ? -69.629 34.417 33.929 1.00 48.38 60 SER D O 1
ATOM 4052 N N . GLU D 1 20 ? -68.345 36.232 34.320 1.00 49.04 61 GLU D N 1
ATOM 4053 C CA . GLU D 1 20 ? -68.463 36.170 35.764 1.00 49.97 61 GLU D CA 1
ATOM 4054 C C . GLU D 1 20 ? -69.938 36.424 36.171 1.00 49.62 61 GLU D C 1
ATOM 4055 O O . GLU D 1 20 ? -70.411 35.840 37.146 1.00 49.54 61 GLU D O 1
ATOM 4061 N N . GLU D 1 21 ? -70.677 37.247 35.381 1.00 49.03 62 GLU D N 1
ATOM 4062 C CA . GLU D 1 21 ? -72.095 37.537 35.581 1.00 48.57 62 GLU D CA 1
ATOM 4063 C C . GLU D 1 21 ? -72.908 36.268 35.335 1.00 46.75 62 GLU D C 1
ATOM 4064 O O . GLU D 1 21 ? -73.775 35.935 36.144 1.00 47.15 62 GLU D O 1
ATOM 4070 N N . ASP D 1 22 ? -72.590 35.521 34.265 1.00 44.63 63 ASP D N 1
ATOM 4071 C CA . ASP D 1 22 ? -73.236 34.246 33.940 1.00 43.89 63 ASP D CA 1
ATOM 4072 C C . ASP D 1 22 ? -73.089 33.279 35.124 1.00 42.39 63 ASP D C 1
ATOM 4073 O O . ASP D 1 22 ? -74.061 32.634 35.498 1.00 42.42 63 ASP D O 1
ATOM 4078 N N . ASN D 1 23 ? -71.896 33.237 35.744 1.00 40.94 64 ASN D N 1
ATOM 4079 C CA . ASN D 1 23 ? -71.643 32.379 36.898 1.00 40.57 64 ASN D CA 1
ATOM 4080 C C . ASN D 1 23 ? -72.519 32.763 38.102 1.00 40.71 64 ASN D C 1
ATOM 4081 O O . ASN D 1 23 ? -73.077 31.890 38.752 1.00 40.02 64 ASN D O 1
ATOM 4086 N N . GLU D 1 24 ? -72.623 34.062 38.403 1.00 41.23 65 GLU D N 1
ATOM 4087 C CA . GLU D 1 24 ? -73.431 34.525 39.529 1.00 42.18 65 GLU D CA 1
ATOM 4088 C C . GLU D 1 24 ? -74.909 34.223 39.289 1.00 41.14 65 GLU D C 1
ATOM 4089 O O . GLU D 1 24 ? -75.592 33.771 40.204 1.00 40.57 65 GLU D O 1
ATOM 4095 N N . LEU D 1 25 ? -75.382 34.430 38.051 1.00 40.33 66 LEU D N 1
ATOM 4096 C CA . LEU D 1 25 ? -76.771 34.205 37.669 1.00 40.00 66 LEU D CA 1
ATOM 4097 C C . LEU D 1 25 ? -77.140 32.720 37.655 1.00 38.66 66 LEU D C 1
ATOM 4098 O O . LEU D 1 25 ? -78.261 32.376 38.011 1.00 39.43 66 LEU D O 1
ATOM 4103 N N . ASN D 1 26 ? -76.211 31.843 37.245 1.00 36.84 67 ASN D N 1
ATOM 4104 C CA . ASN D 1 26 ? -76.477 30.407 37.148 1.00 35.61 67 ASN D CA 1
ATOM 4105 C C . ASN D 1 26 ? -76.123 29.590 38.371 1.00 33.81 67 ASN D C 1
ATOM 4106 O O . ASN D 1 26 ? -76.481 28.419 38.416 1.00 33.08 67 ASN D O 1
ATOM 4111 N N . LEU D 1 27 ? -75.401 30.173 39.341 1.00 32.96 68 LEU D N 1
ATOM 4112 C CA . LEU D 1 27 ? -75.067 29.453 40.567 1.00 33.00 68 LEU D CA 1
ATOM 4113 C C . LEU D 1 27 ? -76.336 28.959 41.317 1.00 31.92 68 LEU D C 1
ATOM 4114 O O . LEU D 1 27 ? -76.356 27.787 41.689 1.00 31.40 68 LEU D O 1
ATOM 4119 N N . PRO D 1 28 ? -77.427 29.761 41.477 1.00 31.08 69 PRO D N 1
ATOM 4120 C CA . PRO D 1 28 ? -78.634 29.211 42.124 1.00 30.57 69 PRO D CA 1
ATOM 4121 C C . PRO D 1 28 ? -79.222 28.017 41.355 1.00 29.90 69 PRO D C 1
ATOM 4122 O O . PRO D 1 28 ? -79.593 27.047 42.007 1.00 30.65 69 PRO D O 1
ATOM 4126 N N . ASN D 1 29 ? -79.230 28.042 39.995 1.00 28.71 70 ASN D N 1
ATOM 4127 C CA . ASN D 1 29 ? -79.731 26.931 39.160 1.00 28.90 70 ASN D CA 1
ATOM 4128 C C . ASN D 1 29 ? -78.923 25.645 39.322 1.00 28.01 70 ASN D C 1
ATOM 4129 O O . ASN D 1 29 ? -79.488 24.549 39.289 1.00 27.45 70 ASN D O 1
ATOM 4134 N N . LEU D 1 30 ? -77.602 25.776 39.449 1.00 27.68 71 LEU D N 1
ATOM 4135 C CA . LEU D 1 30 ? -76.731 24.620 39.644 1.00 27.66 71 LEU D CA 1
ATOM 4136 C C . LEU D 1 30 ? -77.014 24.046 41.027 1.00 27.76 71 LEU D C 1
ATOM 4137 O O . LEU D 1 30 ? -77.159 22.832 41.169 1.00 28.69 71 LEU D O 1
ATOM 4142 N N . ALA D 1 31 ? -77.154 24.916 42.047 1.00 27.07 72 ALA D N 1
ATOM 4143 C CA . ALA D 1 31 ? -77.447 24.463 43.406 1.00 26.43 72 ALA D CA 1
ATOM 4144 C C . ALA D 1 31 ? -78.775 23.705 43.462 1.00 26.60 72 ALA D C 1
ATOM 4145 O O . ALA D 1 31 ? -78.838 22.662 44.103 1.00 27.13 72 ALA D O 1
ATOM 4147 N N . ALA D 1 32 ? -79.811 24.162 42.726 1.00 26.57 73 ALA D N 1
ATOM 4148 C CA . ALA D 1 32 ? -81.111 23.452 42.726 1.00 26.64 73 ALA D CA 1
ATOM 4149 C C . ALA D 1 32 ? -80.977 22.026 42.131 1.00 26.45 73 ALA D C 1
ATOM 4150 O O . ALA D 1 32 ? -81.586 21.094 42.649 1.00 26.09 73 ALA D O 1
ATOM 4152 N N . ALA D 1 33 ? -80.157 21.855 41.071 1.00 26.10 74 ALA D N 1
ATOM 4153 C CA . ALA D 1 33 ? -79.988 20.545 40.449 1.00 26.37 74 ALA D CA 1
ATOM 4154 C C . ALA D 1 33 ? -79.178 19.618 41.344 1.00 27.25 74 ALA D C 1
ATOM 4155 O O . ALA D 1 33 ? -79.496 18.430 41.423 1.00 28.03 74 ALA D O 1
ATOM 4157 N N . TYR D 1 34 ? -78.156 20.150 42.048 1.00 26.56 75 TYR D N 1
ATOM 4158 C CA . TYR D 1 34 ? -77.375 19.304 42.966 1.00 26.19 75 TYR D CA 1
ATOM 4159 C C . TYR D 1 34 ? -78.208 18.898 44.181 1.00 26.06 75 TYR D C 1
ATOM 4160 O O . TYR D 1 34 ? -78.021 17.799 44.683 1.00 25.81 75 TYR D O 1
ATOM 4169 N N . SER D 1 35 ? -79.148 19.750 44.621 1.00 26.49 76 SER D N 1
ATOM 4170 C CA . SER D 1 35 ? -80.018 19.384 45.750 1.00 27.96 76 SER D CA 1
ATOM 4171 C C . SER D 1 35 ? -80.968 18.251 45.331 1.00 28.93 76 SER D C 1
ATOM 4172 O O . SER D 1 35 ? -81.122 17.279 46.060 1.00 29.11 76 SER D O 1
ATOM 4175 N N . SER D 1 36 ? -81.513 18.342 44.106 1.00 29.34 77 SER D N 1
ATOM 4176 C CA . SER D 1 36 ? -82.387 17.344 43.507 1.00 29.61 77 SER D CA 1
ATOM 4177 C C . SER D 1 36 ? -81.606 16.008 43.387 1.00 29.82 77 SER D C 1
ATOM 4178 O O . SER D 1 36 ? -82.122 14.954 43.777 1.00 29.55 77 SER D O 1
ATOM 4181 N N . ILE D 1 37 ? -80.327 16.057 42.942 1.00 28.88 78 ILE D N 1
ATOM 4182 C CA . ILE D 1 37 ? -79.488 14.847 42.889 1.00 28.34 78 ILE D CA 1
ATOM 4183 C C . ILE D 1 37 ? -79.380 14.203 44.285 1.00 28.72 78 ILE D C 1
ATOM 4184 O O . ILE D 1 37 ? -79.599 12.999 44.423 1.00 28.88 78 ILE D O 1
ATOM 4189 N N . LEU D 1 38 ? -79.126 15.018 45.327 1.00 28.46 79 LEU D N 1
ATOM 4190 C CA . LEU D 1 38 ? -79.042 14.518 46.700 1.00 28.85 79 LEU D CA 1
ATOM 4191 C C . LEU D 1 38 ? -80.314 13.773 47.110 1.00 30.53 79 LEU D C 1
ATOM 4192 O O . LEU D 1 38 ? -80.207 12.675 47.636 1.00 31.05 79 LEU D O 1
ATOM 4197 N N . SER D 1 39 ? -81.500 14.318 46.781 1.00 31.25 80 SER D N 1
ATOM 4198 C CA . SER D 1 39 ? -82.782 13.674 47.064 1.00 33.27 80 SER D CA 1
ATOM 4199 C C . SER D 1 39 ? -83.009 12.407 46.235 1.00 34.54 80 SER D C 1
ATOM 4200 O O . SER D 1 39 ? -83.571 11.446 46.726 1.00 35.23 80 SER D O 1
ATOM 4203 N N . SER D 1 40 ? -82.588 12.409 44.988 1.00 35.08 81 SER D N 1
ATOM 4204 C CA . SER D 1 40 ? -82.768 11.276 44.093 1.00 36.24 81 SER D CA 1
ATOM 4205 C C . SER D 1 40 ? -81.853 10.094 44.416 1.00 38.19 81 SER D C 1
ATOM 4206 O O . SER D 1 40 ? -82.141 8.977 44.000 1.00 39.17 81 SER D O 1
ATOM 4209 N N . LEU D 1 41 ? -80.753 10.322 45.143 1.00 38.54 82 LEU D N 1
ATOM 4210 C CA . LEU D 1 41 ? -79.869 9.230 45.559 1.00 38.80 82 LEU D CA 1
ATOM 4211 C C . LEU D 1 41 ? -80.336 8.544 46.864 1.00 39.97 82 LEU D C 1
ATOM 4212 O O . LEU D 1 41 ? -79.715 7.572 47.299 1.00 40.18 82 LEU D O 1
ATOM 4217 N N . GLY D 1 42 ? -81.394 9.056 47.483 1.00 40.30 83 GLY D N 1
ATOM 4218 C CA . GLY D 1 42 ? -81.874 8.538 48.752 1.00 40.89 83 GLY D CA 1
ATOM 4219 C C . GLY D 1 42 ? -81.265 9.252 49.945 1.00 41.59 83 GLY D C 1
ATOM 4220 O O . GLY D 1 42 ? -81.497 8.849 51.087 1.00 42.32 83 GLY D O 1
ATOM 4221 N N . GLU D 1 43 ? -80.463 10.316 49.707 1.00 40.97 84 GLU D N 1
ATOM 4222 C CA . GLU D 1 43 ? -79.876 11.075 50.802 1.00 40.48 84 GLU D CA 1
ATOM 4223 C C . GLU D 1 43 ? -80.843 12.155 51.334 1.00 41.31 84 GLU D C 1
ATOM 4224 O O . GLU D 1 43 ? -81.844 12.484 50.689 1.00 41.87 84 GLU D O 1
ATOM 4230 N N . ASN D 1 44 ? -80.545 12.687 52.515 1.00 41.05 85 ASN D N 1
ATOM 4231 C CA . ASN D 1 44 ? -81.343 13.705 53.168 1.00 41.35 85 ASN D CA 1
ATOM 4232 C C . ASN D 1 44 ? -80.619 15.028 52.981 1.00 41.58 85 ASN D C 1
ATOM 4233 O O . ASN D 1 44 ? -79.638 15.269 53.681 1.00 41.45 85 ASN D O 1
ATOM 4238 N N . PRO D 1 45 ? -81.073 15.912 52.063 1.00 41.60 86 PRO D N 1
ATOM 4239 C CA . PRO D 1 45 ? -80.356 17.188 51.861 1.00 41.75 86 PRO D CA 1
ATOM 4240 C C . PRO D 1 45 ? -80.295 18.106 53.072 1.00 42.34 86 PRO D C 1
ATOM 4241 O O . PRO D 1 45 ? -79.496 19.040 53.102 1.00 42.34 86 PRO D O 1
ATOM 4245 N N . GLN D 1 46 ? -81.141 17.851 54.067 1.00 42.84 87 GLN D N 1
ATOM 4246 C CA . GLN D 1 46 ? -81.212 18.691 55.253 1.00 43.33 87 GLN D CA 1
ATOM 4247 C C . GLN D 1 46 ? -80.263 18.256 56.377 1.00 42.67 87 GLN D C 1
ATOM 4248 O O . GLN D 1 46 ? -80.155 18.982 57.364 1.00 43.45 87 GLN D O 1
ATOM 4254 N N . ARG D 1 47 ? -79.555 17.116 56.232 1.00 40.90 88 ARG D N 1
ATOM 4255 C CA . ARG D 1 47 ? -78.594 16.714 57.253 1.00 40.39 88 ARG D CA 1
ATOM 4256 C C . ARG D 1 47 ? -77.385 17.646 57.245 1.00 40.51 88 ARG D C 1
ATOM 4257 O O . ARG D 1 47 ? -77.034 18.190 56.196 1.00 40.27 88 ARG D O 1
ATOM 4265 N N . GLN D 1 48 ? -76.786 17.888 58.427 1.00 40.27 89 GLN D N 1
ATOM 4266 C CA . GLN D 1 48 ? -75.679 18.830 58.597 1.00 40.94 89 GLN D CA 1
ATOM 4267 C C . GLN D 1 48 ? -74.607 18.792 57.505 1.00 40.64 89 GLN D C 1
ATOM 4268 O O . GLN D 1 48 ? -74.276 19.843 56.953 1.00 41.72 89 GLN D O 1
ATOM 4274 N N . GLY D 1 49 ? -74.081 17.610 57.211 1.00 38.82 90 GLY D N 1
ATOM 4275 C CA . GLY D 1 49 ? -73.029 17.464 56.214 1.00 37.82 90 GLY D CA 1
ATOM 4276 C C . GLY D 1 49 ? -73.426 17.774 54.785 1.00 36.50 90 GLY D C 1
ATOM 4277 O O . GLY D 1 49 ? -72.553 17.979 53.942 1.00 36.38 90 GLY D O 1
ATOM 4278 N N . LEU D 1 50 ? -74.739 17.803 54.492 1.00 35.40 91 LEU D N 1
ATOM 4279 C CA . LEU D 1 50 ? -75.234 18.063 53.137 1.00 35.02 91 LEU D CA 1
ATOM 4280 C C . LEU D 1 50 ? -75.889 19.441 52.955 1.00 35.08 91 LEU D C 1
ATOM 4281 O O . LEU D 1 50 ? -76.223 19.799 51.827 1.00 35.33 91 LEU D O 1
ATOM 4286 N N . LEU D 1 51 ? -76.100 20.204 54.037 1.00 34.72 92 LEU D N 1
ATOM 4287 C CA . LEU D 1 51 ? -76.767 21.506 53.958 1.00 35.14 92 LEU D CA 1
ATOM 4288 C C . LEU D 1 51 ? -76.172 22.453 52.908 1.00 33.92 92 LEU D C 1
ATOM 4289 O O . LEU D 1 51 ? -76.910 22.991 52.074 1.00 34.63 92 LEU D O 1
ATOM 4294 N N . LYS D 1 52 ? -74.851 22.631 52.915 1.00 32.31 93 LYS D N 1
ATOM 4295 C CA . LYS D 1 52 ? -74.202 23.512 51.952 1.00 32.11 93 LYS D CA 1
ATOM 4296 C C . LYS D 1 52 ? -73.677 22.808 50.684 1.00 30.92 93 LYS D C 1
ATOM 4297 O O . LYS D 1 52 ? -73.160 23.478 49.799 1.00 30.75 93 LYS D O 1
ATOM 4303 N N . THR D 1 53 ? -73.825 21.476 50.590 1.00 29.56 94 THR D N 1
ATOM 4304 C CA . THR D 1 53 ? -73.404 20.698 49.428 1.00 28.56 94 THR D CA 1
ATOM 4305 C C . THR D 1 53 ? -73.999 21.207 48.095 1.00 27.82 94 THR D C 1
ATOM 4306 O O . THR D 1 53 ? -73.219 21.339 47.158 1.00 28.19 94 THR D O 1
ATOM 4310 N N . PRO D 1 54 ? -75.307 21.558 47.950 1.00 26.75 95 PRO D N 1
ATOM 4311 C CA . PRO D 1 54 ? -75.778 22.082 46.646 1.00 26.49 95 PRO D CA 1
ATOM 4312 C C . PRO D 1 54 ? -74.936 23.254 46.108 1.00 26.65 95 PRO D C 1
ATOM 4313 O O . PRO D 1 54 ? -74.600 23.254 44.926 1.00 25.72 95 PRO D O 1
ATOM 4317 N N . TRP D 1 55 ? -74.542 24.215 46.987 1.00 26.86 96 TRP D N 1
ATOM 4318 C CA . TRP D 1 55 ? -73.699 25.370 46.632 1.00 27.26 96 TRP D CA 1
ATOM 4319 C C . TRP D 1 55 ? -72.243 25.008 46.435 1.00 26.32 96 TRP D C 1
ATOM 4320 O O . TRP D 1 55 ? -71.609 25.567 45.549 1.00 26.60 96 TRP D O 1
ATOM 4331 N N . ARG D 1 56 ? -71.688 24.138 47.291 1.00 25.44 97 ARG D N 1
ATOM 4332 C CA . ARG D 1 56 ? -70.280 23.759 47.168 1.00 25.55 97 ARG D CA 1
ATOM 4333 C C . ARG D 1 56 ? -70.060 22.924 45.921 1.00 25.25 97 ARG D C 1
ATOM 4334 O O . ARG D 1 56 ? -69.066 23.121 45.225 1.00 25.17 97 ARG D O 1
ATOM 4342 N N . ALA D 1 57 ? -71.001 22.021 45.602 1.00 24.87 98 ALA D N 1
ATOM 4343 C CA . ALA D 1 57 ? -70.891 21.212 44.388 1.00 25.67 98 ALA D CA 1
ATOM 4344 C C . ALA D 1 57 ? -71.068 22.079 43.134 1.00 26.70 98 ALA D C 1
ATOM 4345 O O . ALA D 1 57 ? -70.393 21.842 42.132 1.00 27.14 98 ALA D O 1
ATOM 4347 N N . ALA D 1 58 ? -71.954 23.093 43.198 1.00 27.11 99 ALA D N 1
ATOM 4348 C CA . ALA D 1 58 ? -72.211 24.027 42.098 1.00 27.89 99 ALA D CA 1
ATOM 4349 C C . ALA D 1 58 ? -70.985 24.895 41.841 1.00 28.69 99 ALA D C 1
ATOM 4350 O O . ALA D 1 58 ? -70.617 25.078 40.684 1.00 28.68 99 ALA D O 1
ATOM 4352 N N . SER D 1 59 ? -70.338 25.416 42.913 1.00 28.67 100 SER D N 1
ATOM 4353 C CA . SER D 1 59 ? -69.142 26.250 42.766 1.00 29.23 100 SER D CA 1
ATOM 4354 C C . SER D 1 59 ? -67.980 25.431 42.254 1.00 29.18 100 SER D C 1
ATOM 4355 O O . SER D 1 59 ? -67.2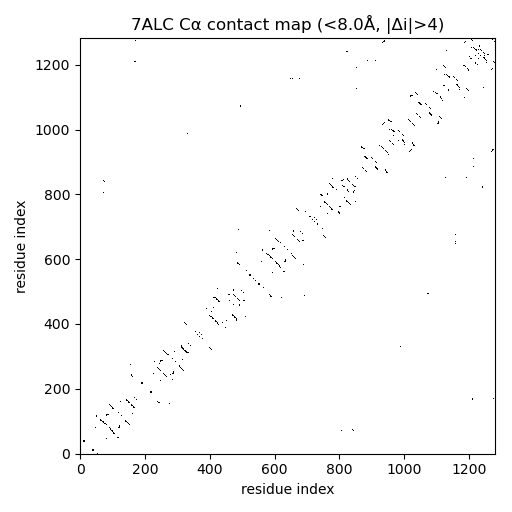16 25.918 41.427 1.00 29.34 100 SER D O 1
ATOM 4358 N N . ALA D 1 60 ? -67.847 24.178 42.716 1.00 28.97 101 ALA D N 1
ATOM 4359 C CA . ALA D 1 60 ? -66.768 23.312 42.257 1.00 28.93 101 ALA D CA 1
ATOM 4360 C C . ALA D 1 60 ? -66.923 23.040 40.754 1.00 29.15 101 ALA D C 1
ATOM 4361 O O . ALA D 1 60 ? -65.960 23.204 40.015 1.00 29.62 101 ALA D O 1
ATOM 4363 N N . MET D 1 61 ? -68.148 22.748 40.293 1.00 28.39 102 MET D N 1
ATOM 4364 C CA . MET D 1 61 ? -68.401 22.468 38.892 1.00 28.46 102 MET D CA 1
ATOM 4365 C C . MET D 1 61 ? -68.112 23.685 38.005 1.00 29.04 102 MET D C 1
ATOM 4366 O O . MET D 1 61 ? -67.529 23.523 36.923 1.00 28.32 102 MET D O 1
ATOM 4371 N N . GLN D 1 62 ? -68.433 24.905 38.487 1.00 29.74 103 GLN D N 1
ATOM 4372 C CA . GLN D 1 62 ? -68.123 26.134 37.750 1.00 30.73 103 GLN D CA 1
ATOM 4373 C C . GLN D 1 62 ? -66.609 26.287 37.633 1.00 31.30 103 GLN D C 1
ATOM 4374 O O . GLN D 1 62 ? -66.115 26.606 36.554 1.00 31.17 103 GLN D O 1
ATOM 4380 N N . PHE D 1 63 ? -65.875 26.017 38.727 1.00 31.77 104 PHE D N 1
ATOM 4381 C CA . PHE D 1 63 ? -64.419 26.093 38.726 1.00 32.74 104 PHE D CA 1
ATOM 4382 C C . PHE D 1 63 ? -63.825 25.086 37.735 1.00 32.14 104 PHE D C 1
ATOM 4383 O O . PHE D 1 63 ? -62.941 25.455 36.946 1.00 32.12 104 PHE D O 1
ATOM 4391 N N . PHE D 1 64 ? -64.324 23.831 37.740 1.00 30.99 105 PHE D N 1
ATOM 4392 C CA . PHE D 1 64 ? -63.831 22.802 36.815 1.00 30.85 105 PHE D CA 1
ATOM 4393 C C . PHE D 1 64 ? -64.093 23.136 35.354 1.00 30.34 105 PHE D C 1
ATOM 4394 O O . PHE D 1 64 ? -63.410 22.605 34.483 1.00 30.52 105 PHE D O 1
ATOM 4402 N N . THR D 1 65 ? -65.078 24.005 35.077 1.00 29.24 106 THR D N 1
ATOM 4403 C CA . THR D 1 65 ? -65.410 24.416 33.719 1.00 28.56 106 THR D CA 1
ATOM 4404 C C . THR D 1 65 ? -65.061 25.887 33.436 1.00 28.80 106 THR D C 1
ATOM 4405 O O . THR D 1 65 ? -65.602 26.451 32.501 1.00 28.16 106 THR D O 1
ATOM 4409 N N . LYS D 1 66 ? -64.160 26.504 34.227 1.00 29.78 107 LYS D N 1
ATOM 4410 C CA . LYS D 1 66 ? -63.784 27.914 34.049 1.00 30.94 107 LYS D CA 1
ATOM 4411 C C . LYS D 1 66 ? -63.074 28.229 32.721 1.00 31.21 107 LYS D C 1
ATOM 4412 O O . LYS D 1 66 ? -62.980 29.398 32.339 1.00 31.52 107 LYS D O 1
ATOM 4418 N N . GLY D 1 67 ? -62.632 27.199 32.013 1.00 30.57 108 GLY D N 1
ATOM 4419 C CA . GLY D 1 67 ? -62.001 27.332 30.703 1.00 30.33 108 GLY D CA 1
ATOM 4420 C C . GLY D 1 67 ? -62.936 27.909 29.654 1.00 30.19 108 GLY D C 1
ATOM 4421 O O . GLY D 1 67 ? -62.470 28.493 28.678 1.00 30.28 108 GLY D O 1
ATOM 4422 N N . TYR D 1 68 ? -64.276 27.779 29.843 1.00 29.52 109 TYR D N 1
ATOM 4423 C CA . TYR D 1 68 ? -65.232 28.402 28.923 1.00 29.70 109 TYR D CA 1
ATOM 4424 C C . TYR D 1 68 ? -65.262 29.956 29.114 1.00 30.40 109 TYR D C 1
ATOM 4425 O O . TYR D 1 68 ? -65.785 30.669 28.264 1.00 30.55 109 TYR D O 1
ATOM 4434 N N . GLN D 1 69 ? -64.733 30.472 30.230 1.00 30.95 110 GLN D N 1
ATOM 4435 C CA . GLN D 1 69 ? -64.665 31.913 30.479 1.00 32.83 110 GLN D CA 1
ATOM 4436 C C . GLN D 1 69 ? -63.476 32.595 29.777 1.00 34.51 110 GLN D C 1
ATOM 4437 O O . GLN D 1 69 ? -63.391 33.828 29.793 1.00 35.34 110 GLN D O 1
ATOM 4443 N N . GLU D 1 70 ? -62.551 31.822 29.195 1.00 34.39 111 GLU D N 1
ATOM 4444 C CA . GLU D 1 70 ? -61.371 32.404 28.551 1.00 34.41 111 GLU D CA 1
ATOM 4445 C C . GLU D 1 70 ? -61.263 32.055 27.084 1.00 33.52 111 GLU D C 1
ATOM 4446 O O . GLU D 1 70 ? -61.832 31.060 26.637 1.00 33.94 111 GLU D O 1
ATOM 4452 N N . THR D 1 71 ? -60.541 32.889 26.321 1.00 32.36 112 THR D N 1
ATOM 4453 C CA . THR D 1 71 ? -60.309 32.663 24.899 1.00 31.75 112 THR D CA 1
ATOM 4454 C C . THR D 1 71 ? -58.799 32.565 24.648 1.00 30.45 112 THR D C 1
ATOM 4455 O O . THR D 1 71 ? -57.998 33.141 25.391 1.00 29.95 112 THR D O 1
ATOM 4459 N N . ILE D 1 72 ? -58.418 31.839 23.601 1.00 29.91 113 ILE D N 1
ATOM 4460 C CA . ILE D 1 72 ? -57.016 31.697 23.242 1.00 29.67 113 ILE D CA 1
ATOM 4461 C C . ILE D 1 72 ? -56.393 33.066 22.882 1.00 29.71 113 ILE D C 1
ATOM 4462 O O . ILE D 1 72 ? -55.269 33.337 23.308 1.00 29.62 113 ILE D O 1
ATOM 4467 N N . SER D 1 73 ? -57.141 33.966 22.214 1.00 30.47 114 SER D N 1
ATOM 4468 C CA . SER D 1 73 ? -56.588 35.290 21.889 1.00 32.22 114 SER D CA 1
ATOM 4469 C C . SER D 1 73 ? -56.284 36.115 23.146 1.00 32.94 114 SER D C 1
ATOM 4470 O O . SER D 1 73 ? -55.290 36.822 23.154 1.00 33.07 114 SER D O 1
ATOM 4473 N N . ASP D 1 74 ? -57.058 35.953 24.231 1.00 33.76 115 ASP D N 1
ATOM 4474 C CA . ASP D 1 74 ? -56.776 36.644 25.498 1.00 34.93 115 ASP D CA 1
ATOM 4475 C C . ASP D 1 74 ? -55.492 36.091 26.145 1.00 34.41 115 ASP D C 1
ATOM 4476 O O . ASP D 1 74 ? -54.670 36.852 26.650 1.00 35.47 115 ASP D O 1
ATOM 4481 N N . VAL D 1 75 ? -55.300 34.780 26.079 1.00 32.63 116 VAL D N 1
ATOM 4482 C CA . VAL D 1 75 ? -54.090 34.150 26.580 1.00 32.25 116 VAL D CA 1
ATOM 4483 C C . VAL D 1 75 ? -52.867 34.620 25.767 1.00 30.91 116 VAL D C 1
ATOM 4484 O O . VAL D 1 75 ? -51.808 34.868 26.337 1.00 31.36 116 VAL D O 1
ATOM 4488 N N . LEU D 1 76 ? -53.031 34.817 24.451 1.00 29.21 117 LEU D N 1
ATOM 4489 C CA . LEU D 1 76 ? -51.916 35.221 23.593 1.00 28.96 117 LEU D CA 1
ATOM 4490 C C . LEU D 1 76 ? -51.453 36.681 23.746 1.00 30.30 117 LEU D C 1
ATOM 4491 O O . LEU D 1 76 ? -50.433 37.039 23.157 1.00 30.70 117 LEU D O 1
ATOM 4496 N N . ASN D 1 77 ? -52.136 37.513 24.565 1.00 30.51 118 ASN D N 1
ATOM 4497 C CA . ASN D 1 77 ? -51.681 38.889 24.797 1.00 31.45 118 ASN D CA 1
ATOM 4498 C C . ASN D 1 77 ? -50.267 38.854 25.448 1.00 31.08 118 ASN D C 1
ATOM 4499 O O . ASN D 1 77 ? -50.086 38.136 26.438 1.00 31.40 118 ASN D O 1
ATOM 4504 N N . ASP D 1 78 ? -49.280 39.542 24.852 1.00 30.31 119 ASP D N 1
ATOM 4505 C CA . ASP D 1 78 ? -47.888 39.615 25.321 1.00 30.81 119 ASP D CA 1
ATOM 4506 C C . ASP D 1 78 ? -47.233 38.236 25.456 1.00 29.75 119 ASP D C 1
ATOM 4507 O O . ASP D 1 78 ? -46.333 38.073 26.292 1.00 30.32 119 ASP D O 1
ATOM 4512 N N . ALA D 1 79 ? -47.712 37.230 24.699 1.00 27.60 120 ALA D N 1
ATOM 4513 C CA . ALA D 1 79 ? -47.227 35.863 24.890 1.00 26.15 120 ALA D CA 1
ATOM 4514 C C . ALA D 1 79 ? -46.081 35.453 24.046 1.00 24.43 120 ALA D C 1
ATOM 4515 O O . ALA D 1 79 ? -45.427 34.468 24.375 1.00 24.33 120 ALA D O 1
ATOM 4517 N N . ILE D 1 80 ? -45.852 36.149 22.929 1.00 23.11 121 ILE D N 1
ATOM 4518 C CA . ILE D 1 80 ? -44.842 35.728 21.982 1.00 22.81 121 ILE D CA 1
ATOM 4519 C C . ILE D 1 80 ? -43.550 36.526 22.068 1.00 21.09 121 ILE D C 1
ATOM 4520 O O . ILE D 1 80 ? -43.551 37.753 22.170 1.00 20.88 121 ILE D O 1
ATOM 4525 N N . PHE D 1 81 ? -42.448 35.805 21.998 1.00 19.92 122 PHE D N 1
ATOM 4526 C CA . PHE D 1 81 ? -41.102 36.353 21.996 1.00 19.61 122 PHE D CA 1
ATOM 4527 C C . PHE D 1 81 ? -40.379 35.842 20.750 1.00 19.77 122 PHE D C 1
ATOM 4528 O O . PHE D 1 81 ? -40.773 34.834 20.163 1.00 20.35 122 PHE D O 1
ATOM 4536 N N . ASP D 1 82 ? -39.352 36.557 20.317 1.00 19.19 123 ASP D N 1
ATOM 4537 C CA . ASP D 1 82 ? -38.634 36.202 19.120 1.00 18.99 123 ASP D CA 1
ATOM 4538 C C . ASP D 1 82 ? -37.222 35.741 19.422 1.00 19.78 123 ASP D C 1
ATOM 4539 O O . ASP D 1 82 ? -36.635 36.153 20.417 1.00 20.71 123 ASP D O 1
ATOM 4544 N N . GLU D 1 83 ? -36.666 34.909 18.536 1.00 19.27 124 GLU D N 1
ATOM 4545 C CA . GLU D 1 83 ? -35.297 34.419 18.655 1.00 19.62 124 GLU D CA 1
ATOM 4546 C C . GLU D 1 83 ? -34.678 34.317 17.256 1.00 20.88 124 GLU D C 1
ATOM 4547 O O . GLU D 1 83 ? -35.399 34.054 16.285 1.00 21.43 124 GLU D O 1
ATOM 4553 N N . ASP D 1 84 ? -33.363 34.587 17.130 1.00 21.23 125 ASP D N 1
ATOM 4554 C CA . ASP D 1 84 ? -32.695 34.504 15.821 1.00 22.08 125 ASP D CA 1
ATOM 4555 C C . ASP D 1 84 ? -32.450 33.048 15.419 1.00 22.66 125 ASP D C 1
ATOM 4556 O O . ASP D 1 84 ? -32.423 32.729 14.231 1.00 22.51 125 ASP D O 1
ATOM 4561 N N . HIS D 1 85 ? -32.190 32.177 16.404 1.00 22.75 126 HIS D N 1
ATOM 4562 C CA . HIS D 1 85 ? -31.929 30.770 16.132 1.00 23.18 126 HIS D CA 1
ATOM 4563 C C . HIS D 1 85 ? -32.839 29.927 17.004 1.00 22.30 126 HIS D C 1
ATOM 4564 O O . HIS D 1 85 ? -33.187 30.325 18.112 1.00 21.63 126 HIS D O 1
ATOM 4571 N N . ASP D 1 86 ? -33.241 28.779 16.486 1.00 21.88 127 ASP D N 1
ATOM 4572 C CA . ASP D 1 86 ? -34.167 27.918 17.179 1.00 23.28 127 ASP D CA 1
ATOM 4573 C C . ASP D 1 86 ? -33.474 26.734 17.805 1.00 25.19 127 ASP D C 1
ATOM 4574 O O . ASP D 1 86 ? -32.280 26.562 17.656 1.00 26.70 127 ASP D O 1
ATOM 4579 N N . GLU D 1 87 ? -34.210 25.967 18.565 1.00 25.24 128 GLU D N 1
ATOM 4580 C CA . GLU D 1 87 ? -33.812 24.677 19.097 1.00 25.68 128 GLU D CA 1
ATOM 4581 C C . GLU D 1 87 ? -35.046 24.002 19.697 1.00 23.48 128 GLU D C 1
ATOM 4582 O O . GLU D 1 87 ? -36.124 24.577 19.584 1.00 23.49 128 GLU D O 1
ATOM 4588 N N . MET D 1 88 ? -34.937 22.768 20.231 1.00 22.03 129 MET D N 1
ATOM 4589 C CA . MET D 1 88 ? -36.142 22.098 20.739 1.00 20.92 129 MET D CA 1
ATOM 4590 C C . MET D 1 88 ? -36.574 22.638 22.077 1.00 19.34 129 MET D C 1
ATOM 4591 O O . MET D 1 88 ? -35.742 22.821 22.952 1.00 18.76 129 MET D O 1
ATOM 4596 N N . VAL D 1 89 ? -37.845 22.981 22.208 1.00 18.63 130 VAL D N 1
ATOM 4597 C CA . VAL D 1 89 ? -38.391 23.513 23.456 1.00 18.41 130 VAL D CA 1
ATOM 4598 C C . VAL D 1 89 ? -39.427 22.522 23.971 1.00 18.46 130 VAL D C 1
ATOM 4599 O O . VAL D 1 89 ? -40.357 22.192 23.252 1.00 18.61 130 VAL D O 1
ATOM 4603 N N . ILE D 1 90 ? -39.274 22.061 25.214 1.00 18.20 131 ILE D N 1
ATOM 4604 C CA . ILE D 1 90 ? -40.195 21.111 25.816 1.00 17.96 131 ILE D CA 1
ATOM 4605 C C . ILE D 1 90 ? -40.632 21.581 27.191 1.00 19.59 131 ILE D C 1
ATOM 4606 O O . ILE D 1 90 ? -39.799 22.037 27.980 1.00 19.79 131 ILE D O 1
ATOM 4611 N N . VAL D 1 91 ? -41.915 21.408 27.515 1.00 19.41 132 VAL D N 1
ATOM 4612 C CA . VAL D 1 91 ? -42.394 21.630 28.873 1.00 19.84 132 VAL D CA 1
ATOM 4613 C C . VAL D 1 91 ? -43.102 20.348 29.227 1.00 21.20 132 VAL D C 1
ATOM 4614 O O . VAL D 1 91 ? -44.106 20.008 28.593 1.00 22.16 132 VAL D O 1
ATOM 4618 N N . LYS D 1 92 ? -42.523 19.570 30.146 1.00 21.41 133 LYS D N 1
ATOM 4619 C CA . LYS D 1 92 ? -43.086 18.281 30.505 1.00 22.01 133 LYS D CA 1
ATOM 4620 C C . LYS D 1 92 ? -43.695 18.282 31.905 1.00 21.78 133 LYS D C 1
ATOM 4621 O O . LYS D 1 92 ? -43.452 19.200 32.690 1.00 22.15 133 LYS D O 1
ATOM 4627 N N . ASP D 1 93 ? -44.512 17.275 32.197 1.00 21.51 134 ASP D N 1
ATOM 4628 C CA . ASP D 1 93 ? -45.146 17.104 33.506 1.00 21.93 134 ASP D CA 1
ATOM 4629 C C . ASP D 1 93 ? -46.008 18.274 33.923 1.00 22.21 134 ASP D C 1
ATOM 4630 O O . ASP D 1 93 ? -45.998 18.674 35.095 1.00 22.62 134 ASP D O 1
ATOM 4635 N N . ILE D 1 94 ? -46.778 18.818 32.981 1.00 21.43 135 ILE D N 1
ATOM 4636 C CA . ILE D 1 94 ? -47.707 19.895 33.299 1.00 21.42 135 ILE D CA 1
ATOM 4637 C C . ILE D 1 94 ? -48.951 19.234 33.892 1.00 22.74 135 ILE D C 1
ATOM 4638 O O . ILE D 1 94 ? -49.634 18.496 33.182 1.00 22.25 135 ILE D O 1
ATOM 4643 N N . ASP D 1 95 ? -49.257 19.475 35.176 1.00 23.82 136 ASP D N 1
ATOM 4644 C CA . ASP D 1 95 ? -50.431 18.876 35.808 1.00 25.81 136 ASP D CA 1
ATOM 4645 C C . ASP D 1 95 ? -51.689 19.316 35.115 1.00 26.57 136 ASP D C 1
ATOM 4646 O O . ASP D 1 9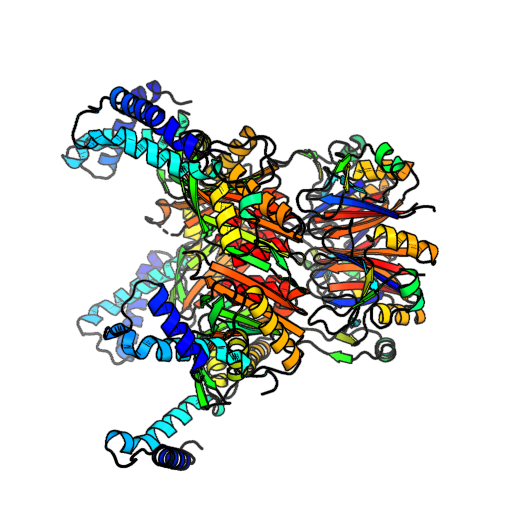5 ? -51.809 20.468 34.728 1.00 27.39 136 ASP D O 1
ATOM 4651 N N . MET D 1 96 ? -52.583 18.373 34.869 1.00 26.35 137 MET D N 1
ATOM 4652 C CA . MET D 1 96 ? -53.788 18.628 34.116 1.00 26.59 137 MET D CA 1
ATOM 4653 C C . MET D 1 96 ? -54.969 18.047 34.870 1.00 27.24 137 MET D C 1
ATOM 4654 O O . MET D 1 96 ? -54.904 16.901 35.313 1.00 27.47 137 MET D O 1
ATOM 4659 N N . PHE D 1 97 ? -56.068 18.821 34.973 1.00 27.22 138 PHE D N 1
ATOM 4660 C CA . PHE D 1 97 ? -57.304 18.383 35.607 1.00 27.90 138 PHE D CA 1
ATOM 4661 C C . PHE D 1 97 ? -58.426 18.708 34.636 1.00 26.59 138 PHE D C 1
ATOM 4662 O O . PHE D 1 97 ? -58.537 19.848 34.177 1.00 26.80 138 PHE D O 1
ATOM 4670 N N . SER D 1 98 ? -59.212 17.704 34.266 1.00 25.26 139 SER D N 1
ATOM 4671 C CA . SER D 1 98 ? -60.306 17.905 33.326 1.00 24.88 139 SER D CA 1
ATOM 4672 C C . SER D 1 98 ? -61.539 17.096 33.753 1.00 25.62 139 SER D C 1
ATOM 4673 O O . SER D 1 98 ? -61.486 16.359 34.745 1.00 25.86 139 SER D O 1
ATOM 4676 N N . MET D 1 99 ? -62.656 17.257 33.044 1.00 25.29 140 MET D N 1
ATOM 4677 C CA . MET D 1 99 ? -63.893 16.570 33.395 1.00 26.04 140 MET D CA 1
ATOM 4678 C C . MET D 1 99 ? -64.347 15.793 32.188 1.00 25.38 140 MET D C 1
ATOM 4679 O O . MET D 1 99 ? -64.433 16.391 31.108 1.00 25.35 140 MET D O 1
ATOM 4684 N N . CYS D 1 100 ? -64.639 14.477 32.345 1.00 24.73 141 CYS D N 1
ATOM 4685 C CA . CYS D 1 100 ? -65.079 13.755 31.159 1.00 25.85 141 CYS D CA 1
ATOM 4686 C C . CYS D 1 100 ? -66.496 14.178 30.804 1.00 24.68 141 CYS D C 1
ATOM 4687 O O . CYS D 1 100 ? -67.320 14.309 31.691 1.00 24.13 141 CYS D O 1
ATOM 4690 N N . GLU D 1 101 ? -66.736 14.516 29.546 1.00 24.65 142 GLU D N 1
ATOM 4691 C CA . GLU D 1 101 ? -68.055 14.976 29.128 1.00 25.60 142 GLU D CA 1
ATOM 4692 C C . GLU D 1 101 ? -69.081 13.858 29.070 1.00 27.54 142 GLU D C 1
ATOM 4693 O O . GLU D 1 101 ? -70.259 14.151 29.067 1.00 28.22 142 GLU D O 1
ATOM 4699 N N . HIS D 1 102 ? -68.651 12.589 28.983 1.00 28.28 143 HIS D N 1
ATOM 4700 C CA . HIS D 1 102 ? -69.589 11.485 28.914 1.00 29.46 143 HIS D CA 1
ATOM 4701 C C . HIS D 1 102 ? -70.229 11.161 30.258 1.00 29.47 143 HIS D C 1
ATOM 4702 O O . HIS D 1 102 ? -71.413 10.872 30.303 1.00 30.39 143 HIS D O 1
ATOM 4709 N N . HIS D 1 103 ? -69.471 11.231 31.356 1.00 28.52 144 HIS D N 1
ATOM 4710 C CA . HIS D 1 103 ? -69.993 10.855 32.675 1.00 28.40 144 HIS D CA 1
ATOM 4711 C C . HIS D 1 103 ? -69.935 11.946 33.723 1.00 27.92 144 HIS D C 1
ATOM 4712 O O . HIS D 1 103 ? -70.449 11.728 34.824 1.00 28.46 144 HIS D O 1
ATOM 4719 N N . LEU D 1 104 ? -69.271 13.086 33.431 1.00 26.81 145 LEU D N 1
ATOM 4720 C CA . LEU D 1 104 ? -69.110 14.185 34.392 1.00 27.00 145 LEU D CA 1
ATOM 4721 C C . LEU D 1 104 ? -68.293 13.763 35.617 1.00 27.23 145 LEU D C 1
ATOM 4722 O O . LEU D 1 104 ? -68.605 14.138 36.742 1.00 27.32 145 LEU D O 1
ATOM 4727 N N . VAL D 1 105 ? -67.258 12.972 35.386 1.00 26.72 146 VAL D N 1
ATOM 4728 C CA . VAL D 1 105 ? -66.339 12.503 36.422 1.00 27.25 146 VAL D CA 1
ATOM 4729 C C . VAL D 1 105 ? -64.937 12.979 36.001 1.00 26.60 146 VAL D C 1
ATOM 4730 O O . VAL D 1 105 ? -64.596 12.885 34.816 1.00 26.49 146 VAL D O 1
ATOM 4734 N N . PRO D 1 106 ? -64.109 13.499 36.923 1.00 25.75 147 PRO D N 1
ATOM 4735 C CA . PRO D 1 106 ? -62.793 13.992 36.505 1.00 25.01 147 PRO D CA 1
ATOM 4736 C C . PRO D 1 106 ? -61.867 12.977 35.850 1.00 24.12 147 PRO D C 1
ATOM 4737 O O . PRO D 1 106 ? -61.951 11.772 36.081 1.00 24.18 147 PRO D O 1
ATOM 4741 N N . PHE D 1 107 ? -60.994 13.478 34.983 1.00 22.04 148 PHE D N 1
ATOM 4742 C CA . PHE D 1 107 ? -59.881 12.719 34.469 1.00 21.61 148 PHE D CA 1
ATOM 4743 C C . PHE D 1 107 ? -58.665 13.596 34.709 1.00 21.79 148 PHE D C 1
ATOM 4744 O O . PHE D 1 107 ? -58.712 14.808 34.469 1.00 22.04 148 PHE D O 1
ATOM 4752 N N . VAL D 1 108 ? -57.639 13.028 35.345 1.00 21.42 149 VAL D N 1
ATOM 4753 C CA . VAL D 1 108 ? -56.501 13.812 35.791 1.00 21.70 149 VAL D CA 1
ATOM 4754 C C . VAL D 1 108 ? -55.205 13.191 35.367 1.00 21.11 149 VAL D C 1
ATOM 4755 O O . VAL D 1 108 ? -55.089 11.971 35.321 1.00 20.85 149 VAL D O 1
ATOM 4759 N N . GLY D 1 109 ? -54.208 14.028 35.138 1.00 21.19 150 GLY D N 1
ATOM 4760 C CA . GLY D 1 109 ? -52.898 13.537 34.760 1.00 21.72 150 GLY D CA 1
ATOM 4761 C C . GLY D 1 109 ? -51.925 14.635 34.412 1.00 21.65 150 GLY D C 1
ATOM 4762 O O . GLY D 1 109 ? -51.859 15.653 35.097 1.00 22.30 150 GLY D O 1
ATOM 4763 N N . LYS D 1 110 ? -51.183 14.436 33.320 1.00 20.38 151 LYS D N 1
ATOM 4764 C CA . LYS D 1 110 ? -50.107 15.305 32.897 1.00 20.61 151 LYS D CA 1
ATOM 4765 C C . LYS D 1 110 ? -50.086 15.536 31.398 1.00 20.36 151 LYS D C 1
ATOM 4766 O O . LYS D 1 110 ? -50.532 14.684 30.621 1.00 20.62 151 LYS D O 1
ATOM 4772 N N . VAL D 1 111 ? -49.550 16.693 30.997 1.00 18.97 152 VAL D N 1
ATOM 4773 C CA . VAL D 1 111 ? -49.378 17.066 29.606 1.00 18.26 152 VAL D CA 1
ATOM 4774 C C . VAL D 1 111 ? -47.896 17.318 29.375 1.00 19.05 152 VAL D C 1
ATOM 4775 O O . VAL D 1 111 ? -47.256 18.001 30.175 1.00 19.13 152 VAL D O 1
ATOM 4779 N N . HIS D 1 112 ? -47.354 16.772 28.276 1.00 18.29 153 HIS D N 1
ATOM 4780 C CA . HIS D 1 112 ? -45.978 17.000 27.861 1.00 17.80 153 HIS D CA 1
ATOM 4781 C C . HIS D 1 112 ? -46.083 17.653 26.488 1.00 17.89 153 HIS D C 1
ATOM 4782 O O . HIS D 1 112 ? -46.773 17.153 25.586 1.00 16.90 153 HIS D O 1
ATOM 4789 N N . ILE D 1 113 ? -45.433 18.802 26.341 1.00 18.05 154 ILE D N 1
ATOM 4790 C CA . ILE D 1 113 ? -45.490 19.574 25.116 1.00 18.23 154 ILE D CA 1
ATOM 4791 C C . ILE D 1 113 ? -44.091 19.789 24.576 1.00 18.53 154 ILE D C 1
ATOM 4792 O O . ILE D 1 113 ? -43.167 20.056 25.337 1.00 18.04 154 ILE D O 1
ATOM 4797 N N . GLY D 1 114 ? -43.945 19.685 23.268 1.00 17.82 155 GLY D N 1
ATOM 4798 C CA . GLY D 1 114 ? -42.680 19.955 22.616 1.00 18.54 155 GLY D CA 1
ATOM 4799 C C . GLY D 1 114 ? -42.922 20.696 21.323 1.00 19.30 155 GLY D C 1
ATOM 4800 O O . GLY D 1 114 ? -43.944 20.483 20.660 1.00 19.13 155 GLY D O 1
ATOM 4801 N N . TYR D 1 115 ? -42.008 21.588 20.968 1.00 19.36 156 TYR D N 1
ATOM 4802 C CA . TYR D 1 115 ? -42.106 22.288 19.704 1.00 19.33 156 TYR D CA 1
ATOM 4803 C C . TYR D 1 115 ? -40.750 22.751 19.228 1.00 19.86 156 TYR D C 1
ATOM 4804 O O . TYR D 1 115 ? -39.826 22.917 20.027 1.00 19.83 156 TYR D O 1
ATOM 4813 N N . LEU D 1 116 ? -40.628 22.916 17.922 1.00 20.54 157 LEU D N 1
ATOM 4814 C CA . LEU D 1 116 ? -39.438 23.438 17.294 1.00 21.49 157 LEU D CA 1
ATOM 4815 C C . LEU D 1 116 ? -39.887 24.763 16.756 1.00 20.53 157 LEU D C 1
ATOM 4816 O O . LEU D 1 116 ? -40.635 24.805 15.797 1.00 20.35 157 LEU D O 1
ATOM 4821 N N . PRO D 1 117 ? -39.498 25.856 17.400 1.00 20.14 158 PRO D N 1
ATOM 4822 C CA . PRO D 1 117 ? -39.949 27.167 16.926 1.00 19.83 158 PRO D CA 1
ATOM 4823 C C . PRO D 1 117 ? -39.386 27.493 15.551 1.00 19.56 158 PRO D C 1
ATOM 4824 O O . PRO D 1 117 ? -38.375 26.933 15.140 1.00 19.54 158 PRO D O 1
ATOM 4828 N N . ASN D 1 118 ? -40.028 28.407 14.854 1.00 19.35 159 ASN D N 1
ATOM 4829 C CA . ASN D 1 118 ? -39.484 28.969 13.634 1.00 19.95 159 ASN D CA 1
ATOM 4830 C C . ASN D 1 118 ? -39.495 30.457 13.930 1.00 19.48 159 ASN D C 1
ATOM 4831 O O . ASN D 1 118 ? -40.390 31.158 13.487 1.00 19.49 159 ASN D O 1
ATOM 4836 N N . LYS D 1 119 ? -38.564 30.892 14.797 1.00 19.09 160 LYS D N 1
ATOM 4837 C CA . LYS D 1 119 ? -38.267 32.254 15.207 1.00 19.11 160 LYS D CA 1
ATOM 4838 C C . LYS D 1 119 ? -39.232 32.841 16.260 1.00 21.07 160 LYS D C 1
ATOM 4839 O O . LYS D 1 119 ? -38.882 33.859 16.865 1.00 22.23 160 LYS D O 1
ATOM 4845 N N . GLN D 1 120 ? -40.369 32.184 16.569 1.00 20.79 161 GLN D N 1
ATOM 4846 C CA . GLN D 1 120 ? -41.268 32.677 17.616 1.00 21.03 161 GLN D CA 1
ATOM 4847 C C . GLN D 1 120 ? -41.459 31.627 18.702 1.00 19.96 161 GLN D C 1
ATOM 4848 O O . GLN D 1 120 ? -41.660 30.454 18.410 1.00 20.02 161 GLN D O 1
ATOM 4854 N N . VAL D 1 121 ? -41.427 32.063 19.944 1.00 19.09 162 VAL D N 1
ATOM 4855 C CA . VAL D 1 121 ? -41.595 31.193 21.106 1.00 19.55 162 VAL D CA 1
ATOM 4856 C C . VAL D 1 121 ? -42.710 31.721 22.002 1.00 21.57 162 VAL D C 1
ATOM 4857 O O . VAL D 1 121 ? -43.034 32.905 21.961 1.00 22.45 162 VAL D O 1
ATOM 4861 N N . LEU D 1 122 ? -43.281 30.867 22.827 1.00 22.51 163 LEU D N 1
ATOM 4862 C CA . LEU D 1 122 ? -44.338 31.252 23.753 1.00 24.39 163 LEU D CA 1
ATOM 4863 C C . LEU D 1 122 ? -43.706 31.401 25.137 1.00 25.04 163 LEU D C 1
ATOM 4864 O O . LEU D 1 122 ? -42.809 30.627 25.485 1.00 25.64 163 LEU D O 1
ATOM 4869 N N . GLY D 1 123 ? -44.168 32.358 25.933 1.00 25.00 164 GLY D N 1
ATOM 4870 C CA . GLY D 1 123 ? -43.697 32.484 27.320 1.00 25.88 164 GLY D CA 1
ATOM 4871 C C . GLY D 1 123 ? -44.137 31.250 28.100 1.00 26.95 164 GLY D C 1
ATOM 4872 O O . GLY D 1 123 ? -45.230 30.744 27.837 1.00 26.77 164 GLY D O 1
ATOM 4873 N N . LEU D 1 124 ? -43.275 30.672 28.959 1.00 28.02 165 LEU D N 1
ATOM 4874 C CA . LEU D 1 124 ? -43.603 29.424 29.659 1.00 29.99 165 LEU D CA 1
ATOM 4875 C C . LEU D 1 124 ? -44.968 29.398 30.361 1.00 29.79 165 LEU D C 1
ATOM 4876 O O . LEU D 1 124 ? -45.722 28.431 30.212 1.00 30.18 165 LEU D O 1
ATOM 4881 N N . SER D 1 125 ? -45.282 30.445 31.127 1.00 29.81 166 SER D N 1
ATOM 4882 C CA . SER D 1 125 ? -46.554 30.526 31.826 1.00 29.94 166 SER D CA 1
ATOM 4883 C C . SER D 1 125 ? -47.724 30.604 30.837 1.00 29.70 166 SER D C 1
ATOM 4884 O O . SER D 1 125 ? -48.805 30.115 31.157 1.00 30.24 166 SER D O 1
ATOM 4887 N N . LYS D 1 126 ? -47.495 31.135 29.603 1.00 28.24 167 LYS D N 1
ATOM 4888 C CA . LYS D 1 126 ? -48.519 31.172 28.552 1.00 27.56 167 LYS D CA 1
ATOM 4889 C C . LYS D 1 126 ? -48.792 29.780 28.000 1.00 27.57 167 LYS D C 1
ATOM 4890 O O . LYS D 1 126 ? -49.943 29.468 27.676 1.00 27.88 167 LYS D O 1
ATOM 4896 N N . LEU D 1 127 ? -47.761 28.921 27.919 1.00 27.54 168 LEU D N 1
ATOM 4897 C CA . LEU D 1 127 ? -47.955 27.529 27.491 1.00 28.59 168 LEU D CA 1
ATOM 4898 C C . LEU D 1 127 ? -48.858 26.811 28.496 1.00 29.02 168 LEU D C 1
ATOM 4899 O O . LEU D 1 127 ? -49.772 26.092 28.089 1.00 29.50 168 LEU D O 1
ATOM 4904 N N . ALA D 1 128 ? -48.634 27.048 29.810 1.00 28.65 169 ALA D N 1
ATOM 4905 C CA . ALA D 1 128 ? -49.438 26.464 30.890 1.00 28.89 169 ALA D CA 1
ATOM 4906 C C . ALA D 1 128 ? -50.896 26.948 30.830 1.00 29.08 169 ALA D C 1
ATOM 4907 O O . ALA D 1 128 ? -51.831 26.159 31.028 1.00 29.87 169 ALA D O 1
ATOM 4909 N N . ARG D 1 129 ? -51.088 28.238 30.497 1.00 28.07 170 ARG D N 1
ATOM 4910 C CA . ARG D 1 129 ? -52.418 28.818 30.343 1.00 27.55 170 ARG D CA 1
ATOM 4911 C C . ARG D 1 129 ? -53.161 28.124 29.205 1.00 25.90 170 ARG D C 1
ATOM 4912 O O . ARG D 1 129 ? -54.370 27.943 29.311 1.00 26.17 170 ARG D O 1
ATOM 4920 N N . ILE D 1 130 ? -52.462 27.723 28.114 1.00 23.98 171 ILE D N 1
ATOM 4921 C CA . ILE D 1 130 ? -53.137 27.011 27.016 1.00 22.91 171 ILE D CA 1
ATOM 4922 C C . ILE D 1 130 ? -53.694 25.675 27.503 1.00 22.29 171 ILE D C 1
ATOM 4923 O O . ILE D 1 130 ? -54.817 25.316 27.163 1.00 22.90 171 ILE D O 1
ATOM 4928 N N . VAL D 1 131 ? -52.922 24.939 28.306 1.00 21.26 172 VAL D N 1
ATOM 4929 C CA . VAL D 1 131 ? -53.395 23.677 28.874 1.00 22.17 172 VAL D CA 1
ATOM 4930 C C . VAL D 1 131 ? -54.612 23.928 29.762 1.00 23.77 172 VAL D C 1
ATOM 4931 O O . VAL D 1 131 ? -55.628 23.253 29.618 1.00 24.45 172 VAL D O 1
ATOM 4935 N N . GLU D 1 132 ? -54.540 24.977 30.590 1.00 23.93 173 GLU D N 1
ATOM 4936 C CA . GLU D 1 132 ? -55.645 25.346 31.464 1.00 25.49 173 GLU D CA 1
ATOM 4937 C C . GLU D 1 132 ? -56.957 25.671 30.733 1.00 25.53 173 GLU D C 1
ATOM 4938 O O . GLU D 1 132 ? -57.984 25.151 31.154 1.00 25.74 173 GLU D O 1
ATOM 4944 N N . ILE D 1 133 ? -56.941 26.516 29.661 1.00 25.61 174 ILE D N 1
ATOM 4945 C CA . ILE D 1 133 ? -58.166 26.911 28.930 1.00 26.76 174 ILE D CA 1
ATOM 4946 C C . ILE D 1 133 ? -58.931 25.712 28.407 1.00 25.01 174 ILE D C 1
ATOM 4947 O O . ILE D 1 133 ? -60.154 25.731 28.420 1.00 25.71 174 ILE D O 1
ATOM 4952 N N . TYR D 1 134 ? -58.230 24.736 27.820 1.00 22.78 175 TYR D N 1
ATOM 4953 C CA . TYR D 1 134 ? -58.900 23.591 27.220 1.00 22.00 175 TYR D CA 1
ATOM 4954 C C . TYR D 1 134 ? -59.215 22.487 28.208 1.00 22.06 175 TYR D C 1
ATOM 4955 O O . TYR D 1 134 ? -60.226 21.819 28.032 1.00 22.66 175 TYR D O 1
ATOM 4964 N N . SER D 1 135 ? -58.362 22.276 29.231 1.00 21.43 176 SER D N 1
ATOM 4965 C CA . SER D 1 135 ? -58.626 21.211 30.194 1.00 21.64 176 SER D CA 1
ATOM 4966 C C . SER D 1 135 ? -59.766 21.554 31.121 1.00 22.00 176 SER D C 1
ATOM 4967 O O . SER D 1 135 ? -60.533 20.659 31.478 1.00 22.26 176 SER D O 1
ATOM 4970 N N . ARG D 1 136 ? -59.938 22.842 31.463 1.00 22.31 177 ARG D N 1
ATOM 4971 C CA . ARG D 1 136 ? -61.016 23.237 32.376 1.00 23.05 177 ARG D CA 1
ATOM 4972 C C . ARG D 1 136 ? -62.357 23.349 31.650 1.00 22.61 177 ARG D C 1
ATOM 4973 O O . ARG D 1 136 ? -62.968 24.408 31.640 1.00 22.35 177 ARG D O 1
ATOM 4981 N N . ARG D 1 137 ? -62.811 22.245 31.031 1.00 22.06 178 ARG D N 1
ATOM 4982 C CA . ARG D 1 137 ? -64.050 22.133 30.256 1.00 21.82 178 ARG D CA 1
ATOM 4983 C C . ARG D 1 137 ? -64.535 20.673 30.321 1.00 22.88 178 ARG D C 1
ATOM 4984 O O . ARG D 1 137 ? -63.812 19.796 30.816 1.00 23.97 178 ARG D O 1
ATOM 4992 N N . LEU D 1 138 ? -65.756 20.399 29.817 1.00 22.26 179 LEU D N 1
ATOM 4993 C CA . LEU D 1 138 ? -66.246 19.030 29.657 1.00 22.25 179 LEU D CA 1
ATOM 4994 C C . LEU D 1 138 ? -65.540 18.556 28.387 1.00 22.39 179 LEU D C 1
ATOM 4995 O O . LEU D 1 138 ? -65.646 19.196 27.326 1.00 22.77 179 LEU D O 1
ATOM 5000 N N . GLN D 1 139 ? -64.749 17.494 28.514 1.00 21.01 180 GLN D N 1
ATOM 5001 C CA . GLN D 1 139 ? -63.862 17.087 27.458 1.00 20.90 180 GLN D CA 1
ATOM 5002 C C . GLN D 1 139 ? -63.817 15.595 27.150 1.00 22.00 180 GLN D C 1
ATOM 5003 O O . GLN D 1 139 ? -64.376 14.777 27.869 1.00 21.65 180 GLN D O 1
ATOM 5009 N N . VAL D 1 140 ? -63.100 15.251 26.071 1.00 22.50 181 VAL D N 1
ATOM 5010 C CA . VAL D 1 140 ? -62.629 13.919 25.737 1.00 23.67 181 VAL D CA 1
ATOM 5011 C C . VAL D 1 140 ? -61.109 14.130 25.568 1.00 22.58 181 VAL D C 1
ATOM 5012 O O . VAL D 1 140 ? -60.688 15.157 25.031 1.00 22.76 181 VAL D O 1
ATOM 5016 N N . GLN D 1 141 ? -60.280 13.233 26.116 1.00 20.94 182 GLN D N 1
ATOM 5017 C CA . GLN D 1 141 ? -58.829 13.418 26.107 1.00 19.42 182 GLN D CA 1
ATOM 5018 C C . GLN D 1 141 ? -58.247 13.725 24.707 1.00 19.35 182 GLN D C 1
ATOM 5019 O O . GLN D 1 141 ? -57.369 14.582 24.573 1.00 19.25 182 GLN D O 1
ATOM 5025 N N . GLU D 1 142 ? -58.765 13.051 23.677 1.00 19.37 183 GLU D N 1
ATOM 5026 C CA . GLU D 1 142 ? -58.315 13.218 22.301 1.00 20.96 183 GLU D CA 1
ATOM 5027 C C . GLU D 1 142 ? -58.522 14.643 21.805 1.00 21.20 183 GLU D C 1
ATOM 5028 O O . GLU D 1 142 ? -57.641 15.184 21.121 1.00 20.82 183 GLU D O 1
ATOM 5034 N N . ARG D 1 143 ? -59.682 15.246 22.135 1.00 20.84 184 ARG D N 1
ATOM 5035 C CA . ARG D 1 143 ? -59.957 16.616 21.708 1.00 21.56 184 ARG D CA 1
ATOM 5036 C C . ARG D 1 143 ? -59.003 17.565 22.430 1.00 21.57 184 ARG D C 1
ATOM 5037 O O . ARG D 1 143 ? -58.396 18.406 21.790 1.00 22.42 184 ARG D O 1
ATOM 5045 N N . LEU D 1 144 ? -58.843 17.395 23.745 1.00 20.70 185 LEU D N 1
ATOM 5046 C CA . LEU D 1 144 ? -57.941 18.221 24.555 1.00 20.97 185 LEU D CA 1
ATOM 5047 C C . LEU D 1 144 ? -56.504 18.213 23.982 1.00 20.61 185 LEU D C 1
ATOM 5048 O O . LEU D 1 144 ? -55.901 19.270 23.822 1.00 21.35 185 LEU D O 1
ATOM 5053 N N . THR D 1 145 ? -56.001 17.032 23.613 1.00 19.57 186 THR D N 1
ATOM 5054 C CA . THR D 1 145 ? -54.649 16.873 23.070 1.00 19.39 186 THR D CA 1
ATOM 5055 C C . THR D 1 145 ? -54.491 17.682 21.776 1.00 20.27 186 THR D C 1
ATOM 5056 O O . THR D 1 145 ? -53.518 18.421 21.612 1.00 20.74 186 THR D O 1
ATOM 5060 N N . LYS D 1 146 ? -55.470 17.563 20.878 1.00 19.98 187 LYS D N 1
ATOM 5061 C CA . LYS D 1 146 ? -55.440 18.248 19.599 1.00 20.00 187 LYS D CA 1
ATOM 5062 C C . LYS D 1 146 ? -55.588 19.763 19.778 1.00 19.36 187 LYS D C 1
ATOM 5063 O O . LYS D 1 146 ? -54.869 20.504 19.142 1.00 19.18 187 LYS D O 1
ATOM 5069 N N . GLN D 1 147 ? -56.473 20.228 20.664 1.00 19.04 188 GLN D N 1
ATOM 5070 C CA . GLN D 1 147 ? -56.694 21.660 20.874 1.00 19.01 188 GLN D CA 1
ATOM 5071 C C . GLN D 1 147 ? -55.433 22.343 21.357 1.00 18.19 188 GLN D C 1
ATOM 5072 O O . GLN D 1 147 ? -55.119 23.415 20.872 1.00 18.11 188 GLN D O 1
ATOM 5078 N N . ILE D 1 148 ? -54.688 21.713 22.280 1.00 17.66 189 ILE D N 1
ATOM 5079 C CA . ILE D 1 148 ? -53.433 22.278 22.759 1.00 17.93 189 ILE D CA 1
ATOM 5080 C C . ILE D 1 148 ? -52.426 22.376 21.599 1.00 18.54 189 ILE D C 1
ATOM 5081 O O . ILE D 1 148 ? -51.855 23.444 21.370 1.00 18.72 189 ILE D O 1
ATOM 5086 N N . ALA D 1 149 ? -52.261 21.282 20.840 1.00 18.91 190 ALA D N 1
ATOM 5087 C CA . ALA D 1 149 ? -51.338 21.246 19.697 1.00 19.74 190 ALA D CA 1
ATOM 5088 C C . ALA D 1 149 ? -51.689 22.278 18.619 1.00 20.14 190 ALA D C 1
ATOM 5089 O O . ALA D 1 149 ? -50.806 22.943 18.080 1.00 20.50 190 ALA D O 1
ATOM 5091 N N . VAL D 1 150 ? -52.972 22.400 18.289 1.00 19.75 191 VAL D N 1
ATOM 5092 C CA . VAL D 1 150 ? -53.437 23.328 17.269 1.00 19.70 191 VAL D CA 1
ATOM 5093 C C . VAL D 1 150 ? -53.255 24.766 17.748 1.00 20.41 191 VAL D C 1
ATOM 5094 O O . VAL D 1 150 ? -52.809 25.599 16.972 1.00 21.44 191 VAL D O 1
ATOM 5098 N N . ALA D 1 151 ? -53.543 25.057 19.027 1.00 19.78 192 ALA D N 1
ATOM 5099 C CA . ALA D 1 151 ? -53.371 26.412 19.557 1.00 19.62 192 ALA D CA 1
ATOM 5100 C C . ALA D 1 151 ? -51.926 26.884 19.447 1.00 19.61 192 ALA D C 1
ATOM 5101 O O . ALA D 1 151 ? -51.685 28.001 18.985 1.00 20.41 192 ALA D O 1
ATOM 5103 N N . ILE D 1 152 ? -50.963 26.015 19.787 1.00 18.50 193 ILE D N 1
ATOM 5104 C CA . ILE D 1 152 ? -49.539 26.348 19.687 1.00 17.91 193 ILE D CA 1
ATOM 5105 C C . ILE D 1 152 ? -49.120 26.530 18.223 1.00 18.80 193 ILE D C 1
ATOM 5106 O O . ILE D 1 152 ? -48.404 27.487 17.882 1.00 17.96 193 ILE D O 1
ATOM 5111 N N . THR D 1 153 ? -49.585 25.626 17.340 1.00 19.00 194 THR D N 1
ATOM 5112 C CA . THR D 1 153 ? -49.261 25.698 15.920 1.00 19.81 194 THR D CA 1
ATOM 5113 C C . THR D 1 153 ? -49.766 27.023 15.317 1.00 20.18 194 THR D C 1
ATOM 5114 O O . THR D 1 153 ? -49.017 27.717 14.635 1.00 20.72 194 THR D O 1
ATOM 5118 N N . GLU D 1 154 ? -51.013 27.385 15.616 1.00 19.99 195 GLU D N 1
ATOM 5119 C CA . GLU D 1 154 ? -51.609 28.595 15.095 1.00 20.92 195 GLU D CA 1
ATOM 5120 C C . GLU D 1 154 ? -50.969 29.854 15.645 1.00 21.85 195 GLU D C 1
ATOM 5121 O O . GLU D 1 154 ? -50.781 30.813 14.896 1.00 22.19 195 GLU D O 1
ATOM 5127 N N . ALA D 1 155 ? -50.599 29.848 16.934 1.00 21.08 196 ALA D N 1
ATOM 5128 C CA . ALA D 1 155 ? -50.003 31.022 17.556 1.00 21.07 196 ALA D CA 1
ATOM 5129 C C . ALA D 1 155 ? -48.588 31.321 17.084 1.00 21.07 196 ALA D C 1
ATOM 5130 O O . ALA D 1 155 ? -48.260 32.481 16.822 1.00 21.88 196 ALA D O 1
ATOM 5132 N N . LEU D 1 156 ? -47.747 30.293 16.969 1.00 19.52 197 LEU D N 1
ATOM 5133 C CA . LEU D 1 156 ? -46.338 30.486 16.683 1.00 19.10 197 LEU D CA 1
ATOM 5134 C C . LEU D 1 156 ? -45.891 30.175 15.288 1.00 19.40 197 LEU D C 1
ATOM 5135 O O . LEU D 1 156 ? -44.728 30.443 14.977 1.00 19.78 197 LEU D O 1
ATOM 5140 N N . ARG D 1 157 ? -46.714 29.476 14.485 1.00 19.31 198 ARG D N 1
ATOM 5141 C CA . ARG D 1 157 ? -46.311 28.923 13.170 1.00 20.11 198 ARG D CA 1
ATOM 5142 C C . ARG D 1 157 ? -44.944 28.234 13.245 1.00 19.46 198 ARG D C 1
ATOM 5143 O O . ARG D 1 157 ? -43.998 28.664 12.578 1.00 20.40 198 ARG D O 1
ATOM 5151 N N . PRO D 1 158 ? -44.767 27.298 14.195 1.00 18.00 199 PRO D N 1
ATOM 5152 C CA . PRO D 1 158 ? -43.447 26.679 14.362 1.00 18.02 199 PRO D CA 1
ATOM 5153 C C . PRO D 1 158 ? -43.189 25.622 13.288 1.00 18.49 199 PRO D C 1
ATOM 5154 O O . PRO D 1 158 ? -44.055 25.358 12.452 1.00 18.45 199 PRO D O 1
ATOM 5158 N N . ALA D 1 159 ? -41.987 25.035 13.292 1.00 18.06 200 ALA D N 1
ATOM 5159 C CA . ALA D 1 159 ? -41.668 23.954 12.378 1.00 18.29 200 ALA D CA 1
ATOM 5160 C C . ALA D 1 159 ? -42.556 22.720 12.699 1.00 17.89 200 ALA D C 1
ATOM 5161 O O . ALA D 1 159 ? -42.979 22.011 11.804 1.00 18.06 200 ALA D O 1
ATOM 5163 N N . GLY D 1 160 ? -42.852 22.502 13.972 1.00 17.31 201 GLY D N 1
ATOM 5164 C CA . GLY D 1 160 ? -43.686 21.396 14.400 1.00 16.52 201 GLY D CA 1
ATOM 5165 C C . GLY D 1 160 ? -44.005 21.458 15.874 1.00 15.81 201 GLY D C 1
ATOM 5166 O O . GLY D 1 160 ? -43.360 22.190 16.633 1.00 14.14 201 GLY D O 1
ATOM 5167 N N . VAL D 1 161 ? -45.020 20.684 16.282 1.00 16.83 202 VAL D N 1
ATOM 5168 C CA . VAL D 1 161 ? -45.489 20.594 17.669 1.00 17.07 202 VAL D CA 1
ATOM 5169 C C . VAL D 1 161 ? -45.813 19.135 17.994 1.00 17.67 202 VAL D C 1
ATOM 5170 O O . VAL D 1 161 ? -46.384 18.437 17.173 1.00 18.52 202 VAL D O 1
ATOM 5174 N N . GLY D 1 162 ? -45.507 18.707 19.212 1.00 16.69 203 GLY D N 1
ATOM 5175 C CA . GLY D 1 162 ? -45.863 17.392 19.715 1.00 16.24 203 GLY D CA 1
ATOM 5176 C C . GLY D 1 162 ? -46.542 17.573 21.059 1.00 15.75 203 GLY D C 1
ATOM 5177 O O . GLY D 1 162 ? -46.078 18.366 21.884 1.00 15.63 203 GLY D O 1
ATOM 5178 N N . VAL D 1 163 ? -47.676 16.894 21.284 1.00 15.15 204 VAL D N 1
ATOM 5179 C CA . VAL D 1 163 ? -48.386 16.971 22.562 1.00 15.73 204 VAL D CA 1
ATOM 5180 C C . VAL D 1 163 ? -48.749 15.565 22.984 1.00 16.55 204 VAL D C 1
ATOM 5181 O O . VAL D 1 163 ? -49.338 14.823 22.185 1.00 16.78 204 VAL D O 1
ATOM 5185 N N . VAL D 1 164 ? -48.384 15.178 24.211 1.00 15.67 205 VAL D N 1
ATOM 5186 C CA . VAL D 1 164 ? -48.729 13.882 24.773 1.00 15.47 205 VAL D CA 1
ATOM 5187 C C . VAL D 1 164 ? -49.498 14.156 26.083 1.00 17.32 205 VAL D C 1
ATOM 5188 O O . VAL D 1 164 ? -49.002 14.879 26.960 1.00 17.67 205 VAL D O 1
ATOM 5192 N N . VAL D 1 165 ? -50.711 13.602 26.209 1.00 16.76 206 VAL D N 1
ATOM 5193 C CA . VAL D 1 165 ? -51.484 13.733 27.433 1.00 16.57 206 VAL D CA 1
ATOM 5194 C C . VAL D 1 165 ? -51.594 12.326 28.059 1.00 17.01 206 VAL D C 1
ATOM 5195 O O . VAL D 1 165 ? -51.894 11.364 27.352 1.00 15.51 206 VAL D O 1
ATOM 5199 N N . GLU D 1 166 ? -51.342 12.200 29.369 1.00 17.70 207 GLU D N 1
ATOM 5200 C CA . GLU D 1 166 ? -51.497 10.912 30.059 1.00 19.41 207 GLU D CA 1
ATOM 5201 C C . GLU D 1 166 ? -52.415 11.180 31.223 1.00 20.00 207 GLU D C 1
ATOM 5202 O O . GLU D 1 166 ? -52.176 12.137 31.980 1.00 20.45 207 GLU D O 1
ATOM 5208 N N . ALA D 1 167 ? -53.494 10.407 31.339 1.00 19.24 208 ALA D N 1
ATOM 5209 C CA . ALA D 1 167 ? -54.458 10.674 32.402 1.00 19.90 208 ALA D CA 1
ATOM 5210 C C . ALA D 1 167 ? -55.158 9.428 32.900 1.00 19.91 208 ALA D C 1
ATOM 5211 O O . ALA D 1 167 ? -55.358 8.487 32.148 1.00 19.68 208 ALA D O 1
ATOM 5213 N N . THR D 1 168 ? -55.593 9.467 34.157 1.00 20.18 209 THR D N 1
ATOM 5214 C CA . THR D 1 168 ? -56.394 8.441 34.781 1.00 21.33 209 THR D CA 1
ATOM 5215 C C . THR D 1 168 ? -57.825 8.920 34.653 1.00 23.14 209 THR D C 1
ATOM 5216 O O . THR D 1 168 ? -58.120 10.055 35.022 1.00 23.38 209 THR D O 1
ATOM 5220 N N . HIS D 1 169 ? -58.724 8.073 34.159 1.00 23.91 210 HIS D N 1
ATOM 5221 C CA . HIS D 1 169 ? -60.124 8.437 34.036 1.00 25.06 210 HIS D CA 1
ATOM 5222 C C . HIS D 1 169 ? -60.878 7.848 35.228 1.00 28.12 210 HIS D C 1
ATOM 5223 O O . HIS D 1 169 ? -60.943 6.633 35.352 1.00 28.46 210 HIS D O 1
ATOM 5230 N N . MET D 1 170 ? -61.389 8.698 36.136 1.00 30.34 211 MET D N 1
ATOM 5231 C CA . MET D 1 170 ? -62.067 8.226 37.353 1.00 33.17 211 MET D CA 1
ATOM 5232 C C . MET D 1 170 ? -63.368 7.487 37.102 1.00 35.27 211 MET D C 1
ATOM 5233 O O . MET D 1 170 ? -63.820 6.749 37.980 1.00 35.83 211 MET D O 1
ATOM 5238 N N . CYS D 1 171 ? -63.990 7.688 35.938 1.00 36.28 212 CYS D N 1
ATOM 5239 C CA . CYS D 1 171 ? -65.236 6.993 35.610 1.00 37.88 212 CYS D CA 1
ATOM 5240 C C . CYS D 1 171 ? -64.918 5.545 35.222 1.00 39.90 212 CYS D C 1
ATOM 5241 O O . CYS D 1 171 ? -65.817 4.705 35.255 1.00 41.48 212 CYS D O 1
ATOM 5244 N N . SER D 1 182 ? -54.552 1.987 35.482 1.00 30.38 223 SER D N 1
ATOM 5245 C CA . SER D 1 182 ? -54.887 2.099 34.052 1.00 30.59 223 SER D CA 1
ATOM 5246 C C . SER D 1 182 ? -54.824 3.572 33.585 1.00 29.50 223 SER D C 1
ATOM 5247 O O . SER D 1 182 ? -55.477 4.433 34.167 1.00 28.97 223 SER D O 1
ATOM 5250 N N . LYS D 1 183 ? -54.035 3.854 32.543 1.00 28.13 224 LYS D N 1
ATOM 5251 C CA . LYS D 1 183 ? -53.857 5.213 32.061 1.00 27.13 224 LYS D CA 1
ATOM 5252 C C . LYS D 1 183 ? -54.125 5.356 30.578 1.00 25.20 224 LYS D C 1
ATOM 5253 O O . LYS D 1 183 ? -53.657 4.537 29.797 1.00 24.57 224 LYS D O 1
ATOM 5259 N N . THR D 1 184 ? -54.802 6.439 30.181 1.00 23.47 225 THR D N 1
ATOM 5260 C CA . THR D 1 184 ? -55.003 6.727 28.768 1.00 21.78 225 THR D CA 1
ATOM 5261 C C . THR D 1 184 ? -53.912 7.692 28.305 1.00 20.22 225 THR D C 1
ATOM 5262 O O . THR D 1 184 ? -53.654 8.690 28.974 1.00 19.63 225 THR D O 1
ATOM 5266 N N . VAL D 1 185 ? -53.218 7.364 27.201 1.00 18.30 226 VAL D N 1
ATOM 5267 C CA . VAL D 1 185 ? -52.175 8.213 26.679 1.00 18.30 226 VAL D CA 1
ATOM 5268 C C . VAL D 1 185 ? -52.560 8.604 25.262 1.00 18.90 226 VAL D C 1
ATOM 5269 O O . VAL D 1 185 ? -52.768 7.721 24.439 1.00 19.48 226 VAL D O 1
ATOM 5273 N N . THR D 1 186 ? -52.683 9.902 24.982 1.00 17.68 227 THR D N 1
ATOM 5274 C CA . THR D 1 186 ? -52.992 10.365 23.633 1.00 17.70 227 THR D CA 1
ATOM 5275 C C . THR D 1 186 ? -51.817 11.183 23.141 1.00 18.18 227 THR D C 1
ATOM 5276 O O . THR D 1 186 ? -51.168 11.883 23.927 1.00 18.20 227 THR D O 1
ATOM 5280 N N . SER D 1 187 ? -51.545 11.100 21.840 1.00 18.09 228 SER D N 1
ATOM 5281 C CA . SER D 1 187 ? -50.384 11.753 21.268 1.00 18.82 228 SER D CA 1
ATOM 5282 C C . SER D 1 187 ? -50.721 12.404 19.916 1.00 19.61 228 SER D C 1
ATOM 5283 O O . SER D 1 187 ? -51.242 11.730 19.024 1.00 19.11 228 SER D O 1
ATOM 5286 N N . THR D 1 188 ? -50.389 13.687 19.746 1.00 19.65 229 THR D N 1
ATOM 5287 C CA . THR D 1 188 ? -50.593 14.396 18.481 1.00 20.56 229 THR D CA 1
ATOM 5288 C C . THR D 1 188 ? -49.216 14.888 18.052 1.00 19.88 229 THR D C 1
ATOM 5289 O O . THR D 1 188 ? -48.537 15.535 18.856 1.00 19.88 229 THR D O 1
ATOM 5293 N N . MET D 1 189 ? -48.802 14.607 16.788 1.00 18.87 230 MET D N 1
ATOM 5294 C CA . MET D 1 189 ? -47.542 15.102 16.254 1.00 17.19 230 MET D CA 1
ATOM 5295 C C . MET D 1 189 ? -47.890 15.909 15.002 1.00 17.18 230 MET D C 1
ATOM 5296 O O . MET D 1 189 ? -48.502 15.372 14.080 1.00 17.19 230 MET D O 1
ATOM 5301 N N . LEU D 1 190 ? -47.517 17.181 14.955 1.00 16.60 231 LEU D N 1
ATOM 5302 C CA . LEU D 1 190 ? -47.828 18.049 13.816 1.00 17.20 231 LEU D CA 1
ATOM 5303 C C . LEU D 1 190 ? -46.548 18.617 13.206 1.00 16.99 231 LEU D C 1
ATOM 5304 O O . LEU D 1 190 ? -45.522 18.698 13.884 1.00 16.82 231 LEU D O 1
ATOM 5309 N N . GLY D 1 191 ? -46.618 19.021 11.935 1.00 16.49 232 GLY D N 1
ATOM 5310 C CA . GLY D 1 191 ? -45.459 19.564 11.239 1.00 16.54 232 GLY D CA 1
ATOM 5311 C C . GLY D 1 191 ? -44.286 18.601 11.230 1.00 16.21 232 GLY D C 1
ATOM 5312 O O . GLY D 1 191 ? -44.490 17.397 11.042 1.00 16.83 232 GLY D O 1
ATOM 5313 N N . VAL D 1 192 ? -43.078 19.098 11.508 1.00 15.08 233 VAL D N 1
ATOM 5314 C CA . VAL D 1 192 ? -41.889 18.244 11.505 1.00 15.55 233 VAL D CA 1
ATOM 5315 C C . VAL D 1 192 ? -41.930 17.165 12.585 1.00 16.26 233 VAL D C 1
ATOM 5316 O O . VAL D 1 192 ? -41.204 16.191 12.447 1.00 16.95 233 VAL D O 1
ATOM 5320 N N . PHE D 1 193 ? -42.765 17.306 13.637 1.00 15.20 234 PHE D N 1
ATOM 5321 C CA . PHE D 1 193 ? -42.877 16.236 14.629 1.00 16.13 234 PHE D CA 1
ATOM 5322 C C . PHE D 1 193 ? -43.531 14.990 13.987 1.00 16.62 234 PHE D C 1
ATOM 5323 O O . PHE D 1 193 ? -43.237 13.877 14.408 1.00 17.12 234 PHE D O 1
ATOM 5331 N N . ARG D 1 194 ? -44.393 15.171 12.984 1.00 16.09 235 ARG D N 1
ATOM 5332 C CA . ARG D 1 194 ? -44.967 14.076 12.221 1.00 16.69 235 ARG D CA 1
ATOM 5333 C C . ARG D 1 194 ? -44.021 13.677 11.068 1.00 17.46 235 ARG D C 1
ATOM 5334 O O . ARG D 1 194 ? -43.776 12.492 10.860 1.00 18.00 235 ARG D O 1
ATOM 5342 N N . GLU D 1 195 ? -43.501 14.662 10.293 1.00 16.91 236 GLU D N 1
ATOM 5343 C CA . GLU D 1 195 ? -42.729 14.352 9.103 1.00 16.66 236 GLU D CA 1
ATOM 5344 C C . GLU D 1 195 ? -41.315 13.825 9.359 1.00 16.43 236 GLU D C 1
ATOM 5345 O O . GLU D 1 195 ? -40.794 13.088 8.534 1.00 16.78 236 GLU D O 1
ATOM 5351 N N . ASP D 1 196 ? -40.655 14.302 10.413 1.00 15.35 237 ASP D N 1
ATOM 5352 C CA . ASP D 1 196 ? -39.272 13.916 10.688 1.00 15.28 237 ASP D CA 1
ATOM 5353 C C . ASP D 1 196 ? -39.250 13.037 11.934 1.00 15.25 237 ASP D C 1
ATOM 5354 O O . ASP D 1 196 ? -39.392 13.538 13.051 1.00 15.61 237 ASP D O 1
ATOM 5359 N N . PRO D 1 197 ? -39.084 11.722 11.745 1.00 14.74 238 PRO D N 1
ATOM 5360 C CA . PRO D 1 197 ? -39.073 10.815 12.907 1.00 15.39 238 PRO D CA 1
ATOM 5361 C C . PRO D 1 197 ? -37.956 11.148 13.888 1.00 16.44 238 PRO D C 1
ATOM 5362 O O . PRO D 1 197 ? -38.138 10.897 15.059 1.00 16.14 238 PRO D O 1
ATOM 5366 N N . LYS D 1 198 ? -36.821 11.724 13.423 1.00 16.44 239 LYS D N 1
ATOM 5367 C CA . LYS D 1 198 ? -35.722 12.063 14.327 1.00 17.41 239 LYS D CA 1
ATOM 5368 C C . LYS D 1 198 ? -36.100 13.182 15.288 1.00 19.18 239 LYS D C 1
ATOM 5369 O O . LYS D 1 198 ? -35.660 13.162 16.440 1.00 19.69 239 LYS D O 1
ATOM 5375 N N . THR D 1 199 ? -36.931 14.135 14.842 1.00 18.91 240 THR D N 1
ATOM 5376 C CA . THR D 1 199 ? -37.410 15.195 15.729 1.00 18.79 240 THR D CA 1
ATOM 5377 C C . THR D 1 199 ? -38.352 14.588 16.781 1.00 18.92 240 THR D C 1
ATOM 5378 O O . THR D 1 199 ? -38.209 14.861 17.972 1.00 18.81 240 THR D O 1
ATOM 5382 N N . ARG D 1 200 ? -39.293 13.735 16.342 1.00 18.67 241 ARG D N 1
ATOM 5383 C CA . ARG D 1 200 ? -40.238 13.082 17.245 1.00 17.88 241 ARG D CA 1
ATOM 5384 C C . ARG D 1 200 ? -39.491 12.204 18.259 1.00 17.56 241 ARG D C 1
ATOM 5385 O O . ARG D 1 200 ? -39.838 12.205 19.428 1.00 17.04 241 ARG D O 1
ATOM 5393 N N . GLU D 1 201 ? -38.451 11.481 17.819 1.00 17.56 242 GLU D N 1
ATOM 5394 C CA . GLU D 1 201 ? -37.676 10.620 18.707 1.00 18.33 242 GLU D CA 1
ATOM 5395 C C . GLU D 1 201 ? -36.951 11.403 19.764 1.00 19.01 242 GLU D C 1
ATOM 5396 O O . GLU D 1 201 ? -36.893 10.945 20.902 1.00 19.47 242 GLU D O 1
ATOM 5402 N N . GLU D 1 202 ? -36.367 12.561 19.397 1.00 18.63 243 GLU D N 1
ATOM 5403 C CA . GLU D 1 202 ? -35.679 13.413 20.376 1.00 18.60 243 GLU D CA 1
ATOM 5404 C C . GLU D 1 202 ? -36.670 13.891 21.437 1.00 17.93 243 GLU D C 1
ATOM 5405 O O . GLU D 1 202 ? -36.369 13.830 22.628 1.00 18.01 243 GLU D O 1
ATOM 5411 N N . PHE D 1 203 ? -37.869 14.324 20.996 1.00 17.52 244 PHE D N 1
ATOM 5412 C CA . PHE D 1 203 ? -38.952 14.745 21.889 1.00 17.89 244 PHE D CA 1
ATOM 5413 C C . PHE D 1 203 ? -39.331 13.607 22.854 1.00 20.05 244 PHE D C 1
ATOM 5414 O O . PHE D 1 203 ? -39.355 13.806 24.079 1.00 20.86 244 PHE D O 1
ATOM 5422 N N . LEU D 1 204 ? -39.622 12.408 22.316 1.00 20.36 245 LEU D N 1
ATOM 5423 C CA . LEU D 1 204 ? -40.036 11.278 23.151 1.00 21.22 245 LEU D CA 1
ATOM 5424 C C . LEU D 1 204 ? -38.945 10.837 24.093 1.00 21.37 245 LEU D C 1
ATOM 5425 O O . LEU D 1 204 ? -39.255 10.421 25.198 1.00 22.43 245 LEU D O 1
ATOM 5430 N N . THR D 1 205 ? -37.669 10.958 23.693 1.00 21.25 246 THR D N 1
ATOM 5431 C CA . THR D 1 205 ? -36.562 10.605 24.577 1.00 22.36 246 THR D CA 1
ATOM 5432 C C . THR D 1 205 ? -36.477 11.621 25.727 1.00 22.88 246 THR D C 1
ATOM 5433 O O . THR D 1 205 ? -36.314 11.233 26.876 1.00 23.27 246 THR D O 1
ATOM 5437 N N . LEU D 1 206 ? -36.582 12.919 25.411 1.00 23.15 247 LEU D N 1
ATOM 5438 C CA . LEU D 1 206 ? -36.435 13.966 26.406 1.00 24.05 247 LEU D CA 1
ATOM 5439 C C . LEU D 1 206 ? -37.611 14.080 27.380 1.00 27.33 247 LEU D C 1
ATOM 5440 O O . LEU D 1 206 ? -37.429 14.686 28.438 1.00 28.68 247 LEU D O 1
ATOM 5445 N N . ILE D 1 207 ? -38.801 13.524 27.053 1.00 28.09 248 ILE D N 1
ATOM 5446 C CA . ILE D 1 207 ? -39.929 13.602 27.994 1.00 29.32 248 ILE D CA 1
ATOM 5447 C C . ILE D 1 207 ? -39.917 12.485 29.037 1.00 33.04 248 ILE D C 1
ATOM 5448 O O . ILE D 1 207 ? -40.779 12.503 29.929 1.00 33.16 248 ILE D O 1
ATOM 5453 N N . ARG D 1 208 ? -38.967 11.523 28.953 1.00 35.16 249 ARG D N 1
ATOM 5454 C CA . ARG D 1 208 ? -38.855 10.492 29.982 1.00 38.23 249 ARG D CA 1
ATOM 5455 C C . ARG D 1 208 ? -38.454 11.145 31.321 1.00 39.24 249 ARG D C 1
ATOM 5456 O O . ARG D 1 208 ? -37.789 12.186 31.333 1.00 39.84 249 ARG D O 1
ATOM 5464 N N . PRO E 1 17 ? -72.307 -19.456 23.742 1.00 49.27 58 PRO E N 1
ATOM 5465 C CA . PRO E 1 17 ? -71.768 -18.948 25.009 1.00 48.91 58 PRO E CA 1
ATOM 5466 C C . PRO E 1 17 ? -72.338 -19.682 26.213 1.00 48.29 58 PRO E C 1
ATOM 5467 O O . PRO E 1 17 ? -73.495 -20.102 26.191 1.00 48.75 58 PRO E O 1
ATOM 5471 N N . ARG E 1 18 ? -71.523 -19.833 27.262 1.00 46.94 59 ARG E N 1
ATOM 5472 C CA . ARG E 1 18 ? -71.930 -20.487 28.499 1.00 46.22 59 ARG E CA 1
ATOM 5473 C C . ARG E 1 18 ? -73.020 -19.649 29.165 1.00 46.99 59 ARG E C 1
ATOM 5474 O O . ARG E 1 18 ? -72.916 -18.426 29.214 1.00 47.61 59 ARG E O 1
ATOM 5482 N N . SER E 1 19 ? -74.076 -20.293 29.640 1.00 46.91 60 SER E N 1
ATOM 5483 C CA . SER E 1 19 ? -75.187 -19.588 30.267 1.00 47.44 60 SER E CA 1
ATOM 5484 C C . SER E 1 19 ? -75.118 -19.645 31.790 1.00 48.18 60 SER E C 1
ATOM 5485 O O . SER E 1 19 ? -74.401 -20.473 32.364 1.00 47.84 60 SER E O 1
ATOM 5488 N N . GLU E 1 20 ? -75.916 -18.790 32.450 1.00 48.70 61 GLU E N 1
ATOM 5489 C CA . GLU E 1 20 ? -76.070 -18.814 33.899 1.00 49.15 61 GLU E CA 1
ATOM 5490 C C . GLU E 1 20 ? -76.682 -20.176 34.318 1.00 48.59 61 GLU E C 1
ATOM 5491 O O . GLU E 1 20 ? -76.339 -20.686 35.377 1.00 49.30 61 GLU E O 1
ATOM 5497 N N . GLU E 1 21 ? -77.543 -20.778 33.463 1.00 47.54 62 GLU E N 1
ATOM 5498 C CA . GLU E 1 21 ? -78.160 -22.075 33.704 1.00 47.16 62 GLU E CA 1
ATOM 5499 C C . GLU E 1 21 ? -77.086 -23.160 33.675 1.00 45.29 62 GLU E C 1
ATOM 5500 O O . GLU E 1 21 ? -77.060 -24.013 34.560 1.00 45.52 62 GLU E O 1
ATOM 5506 N N . ASP E 1 22 ? -76.165 -23.099 32.689 1.00 43.20 63 ASP E N 1
ATOM 5507 C CA . ASP E 1 22 ? -75.033 -24.026 32.569 1.00 41.53 63 ASP E CA 1
ATOM 5508 C C . ASP E 1 22 ? -74.210 -24.005 33.860 1.00 39.52 63 ASP E C 1
ATOM 5509 O O . ASP E 1 22 ? -73.850 -25.060 34.368 1.00 38.96 63 ASP E O 1
ATOM 5514 N N . ASN E 1 23 ? -73.981 -22.803 34.418 1.00 38.31 64 ASN E N 1
ATOM 5515 C CA . ASN E 1 23 ? -73.233 -22.643 35.659 1.00 38.13 64 ASN E CA 1
ATOM 5516 C C . ASN E 1 23 ? -73.926 -23.311 36.835 1.00 37.88 64 ASN E C 1
ATOM 5517 O O . ASN E 1 23 ? -73.274 -24.003 37.613 1.00 37.39 64 ASN E O 1
ATOM 5522 N N . GLU E 1 24 ? -75.243 -23.101 36.974 1.00 38.11 65 GLU E N 1
ATOM 5523 C CA . GLU E 1 24 ? -75.990 -23.681 38.076 1.00 38.31 65 GLU E CA 1
ATOM 5524 C C . GLU E 1 24 ? -76.010 -25.193 37.965 1.00 37.10 65 GLU E C 1
ATOM 5525 O O . GLU E 1 24 ? -75.814 -25.865 38.969 1.00 36.97 65 GLU E O 1
ATOM 5531 N N . LEU E 1 25 ? -76.185 -25.722 36.745 1.00 36.22 66 LEU E N 1
ATOM 5532 C CA . LEU E 1 25 ? -76.239 -27.162 36.502 1.00 36.02 66 LEU E CA 1
ATOM 5533 C C . LEU E 1 25 ? -74.888 -27.849 36.722 1.00 34.45 66 LEU E C 1
ATOM 5534 O O . LEU E 1 25 ? -74.847 -28.964 37.227 1.00 34.96 66 LEU E O 1
ATOM 5539 N N . ASN E 1 26 ? -73.787 -27.189 36.352 1.00 32.27 67 ASN E N 1
ATOM 5540 C CA . ASN E 1 26 ? -72.460 -27.788 36.473 1.00 30.73 67 ASN E CA 1
ATOM 5541 C C . ASN E 1 26 ? -71.763 -27.580 37.810 1.00 28.66 67 ASN E C 1
ATOM 5542 O O . ASN E 1 26 ? -70.766 -28.242 38.073 1.00 27.88 67 ASN E O 1
ATOM 5547 N N . LEU E 1 27 ? -72.280 -26.691 38.657 1.00 28.00 68 LEU E N 1
ATOM 5548 C CA . LEU E 1 27 ? -71.684 -26.444 39.972 1.00 27.35 68 LEU E CA 1
ATOM 5549 C C . LEU E 1 27 ? -71.493 -27.728 40.812 1.00 26.90 68 LEU E C 1
ATOM 5550 O O . LEU E 1 27 ? -70.370 -27.951 41.280 1.00 26.70 68 LEU E O 1
ATOM 5555 N N . PRO E 1 28 ? -72.506 -28.636 40.948 1.00 25.91 69 PRO E N 1
ATOM 5556 C CA . PRO E 1 28 ? -72.279 -29.850 41.754 1.00 25.21 69 PRO E CA 1
ATOM 5557 C C . PRO E 1 28 ? -71.224 -30.771 41.190 1.00 24.15 69 PRO E C 1
ATOM 5558 O O . PRO E 1 28 ? -70.543 -31.403 41.980 1.00 23.85 69 PRO E O 1
ATOM 5562 N N . ASN E 1 29 ? -71.103 -30.868 39.837 1.00 23.84 70 ASN E N 1
ATOM 5563 C CA . ASN E 1 29 ? -70.090 -31.703 39.199 1.00 23.87 70 ASN E CA 1
ATOM 5564 C C . ASN E 1 29 ? -68.698 -31.154 39.491 1.00 23.29 70 ASN E C 1
ATOM 5565 O O . ASN E 1 29 ? -67.778 -31.923 39.761 1.00 23.47 70 ASN E O 1
ATOM 5570 N N . LEU E 1 30 ? -68.547 -29.824 39.477 1.00 22.39 71 LEU E N 1
ATOM 5571 C CA . LEU E 1 30 ? -67.274 -29.195 39.820 1.00 22.07 71 LEU E CA 1
ATOM 5572 C C . LEU E 1 30 ? -66.968 -29.467 41.292 1.00 20.68 71 LEU E C 1
ATOM 5573 O O . LEU E 1 30 ? -65.867 -29.886 41.625 1.00 20.26 71 LEU E O 1
ATOM 5578 N N . ALA E 1 31 ? -67.973 -29.314 42.171 1.00 20.72 72 ALA E N 1
ATOM 5579 C CA . ALA E 1 31 ? -67.791 -29.564 43.591 1.00 20.53 72 ALA E CA 1
ATOM 5580 C C . ALA E 1 31 ? -67.402 -31.011 43.861 1.00 20.38 72 ALA E C 1
ATOM 5581 O O . ALA E 1 31 ? -66.501 -31.261 44.672 1.00 20.30 72 ALA E O 1
ATOM 5583 N N . ALA E 1 32 ? -68.047 -31.977 43.170 1.00 19.87 73 ALA E N 1
ATOM 5584 C CA . ALA E 1 32 ? -67.712 -33.391 43.353 1.00 20.57 73 ALA E CA 1
ATOM 5585 C C . ALA E 1 32 ? -66.249 -33.654 42.961 1.00 20.84 73 ALA E C 1
ATOM 5586 O O . ALA E 1 32 ? -65.552 -34.405 43.642 1.00 21.41 73 ALA E O 1
ATOM 5588 N N . ALA E 1 33 ? -65.792 -33.037 41.857 1.00 20.22 74 ALA E N 1
ATOM 5589 C CA . ALA E 1 33 ? -64.441 -33.224 41.379 1.00 19.98 74 ALA E CA 1
ATOM 5590 C C . ALA E 1 33 ? -63.451 -32.611 42.374 1.00 19.87 74 ALA E C 1
ATOM 5591 O O . ALA E 1 33 ? -62.430 -33.236 42.658 1.00 19.91 74 ALA E O 1
ATOM 5593 N N . TYR E 1 34 ? -63.763 -31.424 42.936 1.00 19.86 75 TYR E N 1
ATOM 5594 C CA . TYR E 1 34 ? -62.899 -30.780 43.940 1.00 20.08 75 TYR E CA 1
ATOM 5595 C C . TYR E 1 34 ? -62.830 -31.580 45.247 1.00 21.55 75 TYR E C 1
ATOM 5596 O O . TYR E 1 34 ? -61.773 -31.635 45.893 1.00 21.28 75 TYR E O 1
ATOM 5605 N N . SER E 1 35 ? -63.936 -32.239 45.604 1.00 21.43 76 SER E N 1
ATOM 5606 C CA . SER E 1 35 ? -63.960 -33.101 46.776 1.00 22.46 76 SER E CA 1
ATOM 5607 C C . SER E 1 35 ? -63.076 -34.315 46.545 1.00 23.06 76 SER E C 1
ATOM 5608 O O . SER E 1 35 ? -62.308 -34.685 47.425 1.00 23.71 76 SER E O 1
ATOM 5611 N N . SER E 1 36 ? -63.143 -34.905 45.334 1.00 23.48 77 SER E N 1
ATOM 5612 C CA . SER E 1 36 ? -62.331 -36.049 44.942 1.00 24.15 77 SER E CA 1
ATOM 5613 C C . SER E 1 36 ? -60.830 -35.670 44.982 1.00 24.13 77 SER E C 1
ATOM 5614 O O . SER E 1 36 ? -60.015 -36.445 45.490 1.00 24.14 77 SER E O 1
ATOM 5617 N N . ILE E 1 37 ? -60.484 -34.447 44.517 1.00 23.36 78 ILE E N 1
ATOM 5618 C CA . ILE E 1 37 ? -59.113 -33.940 44.572 1.00 23.34 78 ILE E CA 1
ATOM 5619 C C . ILE E 1 37 ? -58.618 -33.880 46.017 1.00 23.48 78 ILE E C 1
ATOM 5620 O O . ILE E 1 37 ? -57.519 -34.357 46.306 1.00 23.01 78 ILE E O 1
ATOM 5625 N N . LEU E 1 38 ? -59.432 -33.343 46.942 1.00 23.75 79 LEU E N 1
ATOM 5626 C CA . LEU E 1 38 ? -59.037 -33.253 48.352 1.00 25.09 79 LEU E CA 1
ATOM 5627 C C . LEU E 1 38 ? -58.685 -34.625 48.936 1.00 26.77 79 LEU E C 1
ATOM 5628 O O . LEU E 1 38 ? -57.650 -34.746 49.601 1.00 27.61 79 LEU E O 1
ATOM 5633 N N . SER E 1 39 ? -59.503 -35.664 48.609 1.00 26.35 80 SER E N 1
ATOM 5634 C CA . SER E 1 39 ? -59.262 -37.030 49.063 1.00 27.74 80 SER E CA 1
ATOM 5635 C C . SER E 1 39 ? -58.020 -37.626 48.421 1.00 28.86 80 SER E C 1
ATOM 5636 O O . SER E 1 39 ? -57.279 -38.359 49.078 1.00 29.40 80 SER E O 1
ATOM 5639 N N . SER E 1 40 ? -57.794 -37.321 47.145 1.00 28.65 81 SER E N 1
ATOM 5640 C CA . SER E 1 40 ? -56.645 -37.855 46.425 1.00 29.25 81 SER E CA 1
ATOM 5641 C C . SER E 1 40 ? -55.324 -37.221 46.814 1.00 30.59 81 SER E C 1
ATOM 5642 O O . SER E 1 40 ? -54.283 -37.796 46.538 1.00 31.78 81 SER E O 1
ATOM 5645 N N . LEU E 1 41 ? -55.344 -36.044 47.441 1.00 30.88 82 LEU E N 1
ATOM 5646 C CA . LEU E 1 41 ? -54.113 -35.411 47.935 1.00 31.74 82 LEU E CA 1
ATOM 5647 C C . LEU E 1 41 ? -53.683 -35.909 49.323 1.00 32.32 82 LEU E C 1
ATOM 5648 O O . LEU E 1 41 ? -52.627 -35.517 49.817 1.00 31.70 82 LEU E O 1
ATOM 5653 N N . GLY E 1 42 ? -54.482 -36.770 49.935 1.00 33.63 83 GLY E N 1
ATOM 5654 C CA . GLY E 1 42 ? -54.220 -37.263 51.278 1.00 34.98 83 GLY E CA 1
ATOM 5655 C C . GLY E 1 42 ? -54.855 -36.402 52.356 1.00 36.21 83 GLY E C 1
ATOM 5656 O O . GLY E 1 42 ? -54.577 -36.593 53.543 1.00 36.53 83 GLY E O 1
ATOM 5657 N N . GLU E 1 43 ? -55.721 -35.446 51.965 1.00 36.33 84 GLU E N 1
ATOM 5658 C CA . GLU E 1 43 ? -56.353 -34.560 52.938 1.00 36.30 84 GLU E CA 1
ATOM 5659 C C . GLU E 1 43 ? -57.672 -35.132 53.458 1.00 37.30 84 GLU E C 1
ATOM 5660 O O . GLU E 1 43 ? -58.209 -36.097 52.901 1.00 38.09 84 GLU E O 1
ATOM 5666 N N . ASN E 1 44 ? -58.183 -34.553 54.536 1.00 36.79 85 ASN E N 1
ATOM 5667 C CA . ASN E 1 44 ? -59.440 -34.992 55.112 1.00 36.71 85 ASN E CA 1
ATOM 5668 C C . ASN E 1 44 ? -60.500 -33.993 54.689 1.00 36.42 85 ASN E C 1
ATOM 5669 O O . ASN E 1 44 ? -60.534 -32.886 55.215 1.00 36.33 85 ASN E O 1
ATOM 5674 N N . PRO E 1 45 ? -61.379 -34.348 53.746 1.00 36.54 86 PRO E N 1
ATOM 5675 C CA . PRO E 1 45 ? -62.412 -33.387 53.316 1.00 36.62 86 PRO E CA 1
ATOM 5676 C C . PRO E 1 45 ? -63.469 -33.096 54.376 1.00 36.73 86 PRO E C 1
ATOM 5677 O O . PRO E 1 45 ? -64.254 -32.167 54.204 1.00 36.84 86 PRO E O 1
ATOM 5681 N N . GLN E 1 46 ? -63.497 -33.875 55.464 1.00 36.86 87 GLN E N 1
ATOM 5682 C CA . GLN E 1 46 ? -64.456 -33.654 56.536 1.00 37.45 87 GLN E CA 1
ATOM 5683 C C . GLN E 1 46 ? -63.958 -32.693 57.611 1.00 36.31 87 GLN E C 1
ATOM 5684 O O . GLN E 1 46 ? -64.751 -32.310 58.470 1.00 36.88 87 GLN E O 1
ATOM 5690 N N . ARG E 1 47 ? -62.665 -32.298 57.590 1.00 34.49 88 ARG E N 1
ATOM 5691 C CA . ARG E 1 47 ? -62.170 -31.348 58.576 1.00 33.06 88 ARG E CA 1
ATOM 5692 C C . ARG E 1 47 ? -62.795 -29.976 58.341 1.00 33.66 88 ARG E C 1
ATOM 5693 O O . ARG E 1 47 ? -63.092 -29.621 57.201 1.00 33.82 88 ARG E O 1
ATOM 5701 N N . GLN E 1 48 ? -63.062 -29.230 59.420 1.00 33.62 89 GLN E N 1
ATOM 5702 C CA . GLN E 1 48 ? -63.760 -27.940 59.350 1.00 34.52 89 GLN E CA 1
ATOM 5703 C C . GLN E 1 48 ? -63.297 -27.000 58.235 1.00 33.54 89 GLN E C 1
ATOM 5704 O O . GLN E 1 48 ? -64.136 -26.471 57.505 1.00 34.52 89 GLN E O 1
ATOM 5710 N N . GLY E 1 49 ? -61.993 -26.795 58.098 1.00 31.57 90 GLY E N 1
ATOM 5711 C CA . GLY E 1 49 ? -61.471 -25.904 57.066 1.00 29.86 90 GLY E CA 1
ATOM 5712 C C . GLY E 1 49 ? -61.729 -26.330 55.626 1.00 27.86 90 GLY E C 1
ATOM 5713 O O . GLY E 1 49 ? -61.640 -25.505 54.713 1.00 26.54 90 GLY E O 1
ATOM 5714 N N . LEU E 1 50 ? -62.042 -27.627 55.399 1.00 26.58 91 LEU E N 1
ATOM 5715 C CA . LEU E 1 50 ? -62.258 -28.131 54.051 1.00 25.75 91 LEU E CA 1
ATOM 5716 C C . LEU E 1 50 ? -63.717 -28.493 53.708 1.00 25.73 91 LEU E C 1
ATOM 5717 O O . LEU E 1 50 ? -64.006 -28.814 52.551 1.00 25.14 91 LEU E O 1
ATOM 5722 N N . LEU E 1 51 ? -64.626 -28.455 54.680 1.00 25.50 92 LEU E N 1
ATOM 5723 C CA . LEU E 1 51 ? -66.030 -28.810 54.461 1.00 26.33 92 LEU E CA 1
ATOM 5724 C C . LEU E 1 51 ? -66.667 -28.085 53.276 1.00 25.71 92 LEU E C 1
ATOM 5725 O O . LEU E 1 51 ? -67.193 -28.738 52.377 1.00 26.71 92 LEU E O 1
ATOM 5730 N N . LYS E 1 52 ? -66.546 -26.757 53.233 1.00 24.14 93 LYS E N 1
ATOM 5731 C CA . LYS E 1 52 ? -67.118 -25.982 52.152 1.00 23.45 93 LYS E CA 1
ATOM 5732 C C . LYS E 1 52 ? -66.188 -25.751 50.965 1.00 21.62 93 LYS E C 1
ATOM 5733 O O . LYS E 1 52 ? -66.637 -25.181 49.978 1.00 21.15 93 LYS E O 1
ATOM 5739 N N . THR E 1 53 ? -64.923 -26.206 51.034 1.00 20.14 94 THR E N 1
ATOM 5740 C CA . THR E 1 53 ? -63.949 -26.051 49.953 1.00 19.90 94 THR E CA 1
ATOM 5741 C C . THR E 1 53 ? -64.436 -26.601 48.593 1.00 20.00 94 T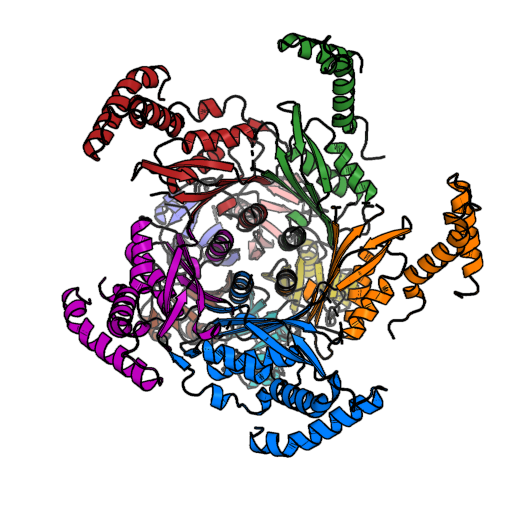HR E C 1
ATOM 5742 O O . THR E 1 53 ? -64.264 -25.888 47.617 1.00 21.10 94 THR E O 1
ATOM 5746 N N . PRO E 1 54 ? -65.063 -27.798 48.451 1.00 19.51 95 PRO E N 1
ATOM 5747 C CA . PRO E 1 54 ? -65.532 -28.223 47.103 1.00 19.87 95 PRO E CA 1
ATOM 5748 C C . PRO E 1 54 ? -66.386 -27.150 46.411 1.00 20.47 95 PRO E C 1
ATOM 5749 O O . PRO E 1 54 ? -66.149 -26.867 45.264 1.00 20.54 95 PRO E O 1
ATOM 5753 N N . TRP E 1 55 ? -67.313 -26.500 47.147 1.00 21.22 96 TRP E N 1
ATOM 5754 C CA . TRP E 1 55 ? -68.216 -25.462 46.630 1.00 22.22 96 TRP E CA 1
ATOM 5755 C C . TRP E 1 55 ? -67.516 -24.134 46.414 1.00 22.19 96 TRP E C 1
ATOM 5756 O O . TRP E 1 55 ? -67.762 -23.469 45.406 1.00 23.34 96 TRP E O 1
ATOM 5767 N N . ARG E 1 56 ? -66.643 -23.738 47.340 1.00 21.10 97 ARG E N 1
ATOM 5768 C CA . ARG E 1 56 ? -65.899 -22.470 47.186 1.00 20.76 97 ARG E CA 1
ATOM 5769 C C . ARG E 1 56 ? -64.930 -22.568 46.000 1.00 20.10 97 ARG E C 1
ATOM 5770 O O . ARG E 1 56 ? -64.854 -21.644 45.185 1.00 20.25 97 ARG E O 1
ATOM 5778 N N . ALA E 1 57 ? -64.230 -23.704 45.858 1.00 19.64 98 ALA E N 1
ATOM 5779 C CA . ALA E 1 57 ? -63.295 -23.889 44.737 1.00 20.42 98 ALA E CA 1
ATOM 5780 C C . ALA E 1 57 ? -64.025 -23.930 43.402 1.00 20.45 98 ALA E C 1
ATOM 5781 O O . ALA E 1 57 ? -63.525 -23.391 42.401 1.00 20.11 98 ALA E O 1
ATOM 5783 N N . ALA E 1 58 ? -65.215 -24.571 43.389 1.00 20.33 99 ALA E N 1
ATOM 5784 C CA . ALA E 1 58 ? -66.040 -24.694 42.177 1.00 20.53 99 ALA E CA 1
ATOM 5785 C C . ALA E 1 58 ? -66.523 -23.309 41.738 1.00 21.08 99 ALA E C 1
ATOM 5786 O O . ALA E 1 58 ? -66.423 -22.976 40.548 1.00 21.21 99 ALA E O 1
ATOM 5788 N N . SER E 1 59 ? -67.008 -22.489 42.696 1.00 21.04 100 SER E N 1
ATOM 5789 C CA . SER E 1 59 ? -67.504 -21.144 42.410 1.00 22.41 100 SER E CA 1
ATOM 5790 C C . SER E 1 59 ? -66.382 -20.245 41.919 1.00 23.02 100 SER E C 1
ATOM 5791 O O . SER E 1 59 ? -66.589 -19.452 41.005 1.00 23.35 100 SER E O 1
ATOM 5794 N N . ALA E 1 60 ? -65.189 -20.370 42.515 1.00 22.33 101 ALA E N 1
ATOM 5795 C CA . ALA E 1 60 ? -64.045 -19.564 42.114 1.00 21.48 101 ALA E CA 1
ATOM 5796 C C . ALA E 1 60 ? -63.659 -19.907 40.683 1.00 22.00 101 ALA E C 1
ATOM 5797 O O . ALA E 1 60 ? -63.524 -18.998 39.875 1.00 22.68 101 ALA E O 1
ATOM 5799 N N . MET E 1 61 ? -63.608 -21.206 40.338 1.00 21.30 102 MET E N 1
ATOM 5800 C CA . MET E 1 61 ? -63.255 -21.635 38.991 1.00 21.36 102 MET E CA 1
ATOM 5801 C C . MET E 1 61 ? -64.270 -21.153 37.949 1.00 22.18 102 MET E C 1
ATOM 5802 O O . MET E 1 61 ? -63.871 -20.719 36.867 1.00 22.97 102 MET E O 1
ATOM 5807 N N . GLN E 1 62 ? -65.567 -21.141 38.295 1.00 22.79 103 GLN E N 1
ATOM 5808 C CA . GLN E 1 62 ? -66.601 -20.600 37.394 1.00 24.32 103 GLN E CA 1
ATOM 5809 C C . GLN E 1 62 ? -66.390 -19.096 37.174 1.00 25.75 103 GLN E C 1
ATOM 5810 O O . GLN E 1 62 ? -66.530 -18.610 36.060 1.00 25.78 103 GLN E O 1
ATOM 5816 N N . PHE E 1 63 ? -66.048 -18.365 38.237 1.00 27.05 104 PHE E N 1
ATOM 5817 C CA . PHE E 1 63 ? -65.790 -16.938 38.128 1.00 29.40 104 PHE E CA 1
ATOM 5818 C C . PHE E 1 63 ? -64.570 -16.691 37.226 1.00 29.35 104 PHE E C 1
ATOM 5819 O O . PHE E 1 63 ? -64.636 -15.841 36.336 1.00 29.72 104 PHE E O 1
ATOM 5827 N N . PHE E 1 64 ? -63.481 -17.454 37.429 1.00 28.45 105 PHE E N 1
ATOM 5828 C CA . PHE E 1 64 ? -62.275 -17.297 36.608 1.00 28.27 105 PHE E CA 1
ATOM 5829 C C . PHE E 1 64 ? -62.506 -17.592 35.137 1.00 26.93 105 PHE E C 1
ATOM 5830 O O . PHE E 1 64 ? -61.726 -17.137 34.310 1.00 27.50 105 PHE E O 1
ATOM 5838 N N . THR E 1 65 ? -63.549 -18.357 34.801 1.00 25.04 106 THR E N 1
ATOM 5839 C CA . THR E 1 65 ? -63.856 -18.696 33.416 1.00 24.16 106 THR E CA 1
ATOM 5840 C C . THR E 1 65 ? -65.174 -18.058 32.942 1.00 24.11 106 THR E C 1
ATOM 5841 O O . THR E 1 65 ? -65.807 -18.569 32.019 1.00 23.73 106 THR E O 1
ATOM 5845 N N . LYS E 1 66 ? -65.595 -16.942 33.565 1.00 24.23 107 LYS E N 1
ATOM 5846 C CA . LYS E 1 66 ? -66.845 -16.288 33.168 1.00 24.95 107 LYS E CA 1
ATOM 5847 C C . LYS E 1 66 ? -66.800 -15.632 31.756 1.00 24.79 107 LYS E C 1
ATOM 5848 O O . LYS E 1 66 ? -67.850 -15.302 31.218 1.00 25.00 107 LYS E O 1
ATOM 5854 N N . GLY E 1 67 ? -65.620 -15.530 31.151 1.00 24.18 108 GLY E N 1
ATOM 5855 C CA . GLY E 1 67 ? -65.446 -14.978 29.814 1.00 24.69 108 GLY E CA 1
ATOM 5856 C C . GLY E 1 67 ? -66.107 -15.822 28.741 1.00 26.15 108 GLY E C 1
ATOM 5857 O O . GLY E 1 67 ? -66.524 -15.294 27.701 1.00 26.54 108 GLY E O 1
ATOM 5858 N N . TYR E 1 68 ? -66.258 -17.137 28.992 1.00 26.55 109 TYR E N 1
ATOM 5859 C CA . TYR E 1 68 ? -66.973 -18.009 28.052 1.00 27.98 109 TYR E CA 1
ATOM 5860 C C . TYR E 1 68 ? -68.489 -17.637 28.014 1.00 30.86 109 TYR E C 1
ATOM 5861 O O . TYR E 1 68 ? -69.190 -18.024 27.084 1.00 31.49 109 TYR E O 1
ATOM 5870 N N . GLN E 1 69 ? -68.997 -16.918 29.027 1.00 32.42 110 GLN E N 1
ATOM 5871 C CA . GLN E 1 69 ? -70.398 -16.483 29.046 1.00 34.75 110 GLN E CA 1
ATOM 5872 C C . GLN E 1 69 ? -70.638 -15.212 28.196 1.00 36.31 110 GLN E C 1
ATOM 5873 O O . GLN E 1 69 ? -71.788 -14.832 27.995 1.00 36.87 110 GLN E O 1
ATOM 5879 N N . GLU E 1 70 ? -69.566 -14.547 27.724 1.00 36.59 111 GLU E N 1
ATOM 5880 C CA . GLU E 1 70 ? -69.669 -13.282 27.005 1.00 37.38 111 GLU E CA 1
ATOM 5881 C C . GLU E 1 70 ? -69.234 -13.355 25.536 1.00 37.94 111 GLU E C 1
ATOM 5882 O O . GLU E 1 70 ? -68.550 -14.294 25.117 1.00 38.17 111 GLU E O 1
ATOM 5888 N N . HIS E 1 85 ? -59.827 11.736 13.127 1.00 46.84 126 HIS E N 1
ATOM 5889 C CA . HIS E 1 85 ? -58.920 11.195 14.150 1.00 46.82 126 HIS E CA 1
ATOM 5890 C C . HIS E 1 85 ? -57.503 11.083 13.612 1.00 46.27 126 HIS E C 1
ATOM 5891 O O . HIS E 1 85 ? -57.280 10.287 12.702 1.00 46.94 126 HIS E O 1
ATOM 5898 N N . ASP E 1 86 ? -56.544 11.843 14.165 1.00 44.77 127 ASP E N 1
ATOM 5899 C CA . ASP E 1 86 ? -55.152 11.755 13.704 1.00 43.81 127 ASP E CA 1
ATOM 5900 C C . ASP E 1 86 ? -54.129 11.551 14.849 1.00 40.37 127 ASP E C 1
ATOM 5901 O O . ASP E 1 86 ? -52.947 11.897 14.718 1.00 41.45 127 ASP E O 1
ATOM 5906 N N . GLU E 1 87 ? -54.585 11.001 15.966 1.00 35.94 128 GLU E N 1
ATOM 5907 C CA . GLU E 1 87 ? -53.731 10.795 17.119 1.00 32.22 128 GLU E CA 1
ATOM 5908 C C . GLU E 1 87 ? -53.447 9.338 17.336 1.00 28.97 128 GLU E C 1
ATOM 5909 O O . GLU E 1 87 ? -54.259 8.498 16.946 1.00 29.27 128 GLU E O 1
ATOM 5915 N N . MET E 1 88 ? -52.358 9.035 18.054 1.00 25.52 129 MET E N 1
ATOM 5916 C CA . MET E 1 88 ? -52.164 7.687 18.544 1.00 23.67 129 MET E CA 1
ATOM 5917 C C . MET E 1 88 ? -52.918 7.636 19.905 1.00 22.80 129 MET E C 1
ATOM 5918 O O . MET E 1 88 ? -52.803 8.556 20.723 1.00 22.62 129 MET E O 1
ATOM 5923 N N . VAL E 1 89 ? -53.710 6.585 20.112 1.00 21.72 130 VAL E N 1
ATOM 5924 C CA . VAL E 1 89 ? -54.476 6.405 21.320 1.00 21.49 130 VAL E CA 1
ATOM 5925 C C . VAL E 1 89 ? -53.963 5.168 22.042 1.00 22.01 130 VAL E C 1
ATOM 5926 O O . VAL E 1 89 ? -53.870 4.087 21.451 1.00 22.14 130 VAL E O 1
ATOM 5930 N N . ILE E 1 90 ? -53.639 5.313 23.318 1.00 20.91 131 ILE E N 1
ATOM 5931 C CA . ILE E 1 90 ? -53.111 4.207 24.112 1.00 20.34 131 ILE E CA 1
ATOM 5932 C C . ILE E 1 90 ? -53.856 4.080 25.434 1.00 19.46 131 ILE E C 1
ATOM 5933 O O . ILE E 1 90 ? -54.154 5.083 26.061 1.00 19.50 131 ILE E O 1
ATOM 5938 N N . VAL E 1 91 ? -54.122 2.851 25.882 1.00 18.70 132 VAL E N 1
ATOM 5939 C CA . VAL E 1 91 ? -54.635 2.606 27.219 1.00 19.26 132 VAL E CA 1
ATOM 5940 C C . VAL E 1 91 ? -53.660 1.611 27.819 1.00 20.05 132 VAL E C 1
ATOM 5941 O O . VAL E 1 91 ? -53.538 0.490 27.322 1.00 19.76 132 VAL E O 1
ATOM 5945 N N . LYS E 1 92 ? -52.877 2.055 28.791 1.00 20.24 133 LYS E N 1
ATOM 5946 C CA . LYS E 1 92 ? -51.847 1.225 29.380 1.00 20.89 133 LYS E CA 1
ATOM 5947 C C . LYS E 1 92 ? -52.166 0.813 30.811 1.00 21.66 133 LYS E C 1
ATOM 5948 O O . LYS E 1 92 ? -53.066 1.372 31.452 1.00 22.35 133 LYS E O 1
ATOM 5954 N N . ASP E 1 93 ? -51.454 -0.197 31.303 1.00 21.76 134 ASP E N 1
ATOM 5955 C CA . ASP E 1 93 ? -51.591 -0.711 32.663 1.00 21.92 134 ASP E CA 1
ATOM 5956 C C . ASP E 1 93 ? -52.988 -1.184 32.983 1.00 21.82 134 ASP E C 1
ATOM 5957 O O . ASP E 1 93 ? -53.492 -0.926 34.084 1.00 21.89 134 ASP E O 1
ATOM 5962 N N . ILE E 1 94 ? -53.618 -1.900 32.039 1.00 21.72 135 ILE E N 1
ATOM 5963 C CA . ILE E 1 94 ? -54.927 -2.478 32.287 1.00 21.81 135 ILE E CA 1
ATOM 5964 C C . ILE E 1 94 ? -54.681 -3.773 33.068 1.00 22.17 135 ILE E C 1
ATOM 5965 O O . ILE E 1 94 ? -54.074 -4.699 32.526 1.00 21.03 135 ILE E O 1
ATOM 5970 N N . ASP E 1 95 ? -55.154 -3.869 34.327 1.00 22.98 136 ASP E N 1
ATOM 5971 C CA . ASP E 1 95 ? -54.956 -5.087 35.120 1.00 24.46 136 ASP E CA 1
ATOM 5972 C C . ASP E 1 95 ? -55.631 -6.271 34.469 1.00 24.60 136 ASP E C 1
ATOM 5973 O O . ASP E 1 95 ? -56.720 -6.146 33.932 1.00 25.44 136 ASP E O 1
ATOM 5978 N N . MET E 1 96 ? -54.952 -7.398 34.452 1.00 24.14 137 MET E N 1
ATOM 5979 C CA . MET E 1 96 ? -55.409 -8.589 33.776 1.00 24.45 137 MET E CA 1
ATOM 5980 C C . MET E 1 96 ? -55.220 -9.794 34.711 1.00 24.50 137 MET E C 1
ATOM 5981 O O . MET E 1 96 ? -54.167 -9.939 35.324 1.00 24.80 137 MET E O 1
ATOM 5986 N N . PHE E 1 97 ? -56.223 -10.675 34.776 1.00 23.87 138 PHE E N 1
ATOM 5987 C CA . PHE E 1 97 ? -56.179 -11.892 35.569 1.00 24.43 138 PHE E CA 1
ATOM 5988 C C . PHE E 1 97 ? -56.617 -13.038 34.634 1.00 21.91 138 PHE E C 1
ATOM 5989 O O . PHE E 1 97 ? -57.675 -12.951 34.008 1.00 21.72 138 PHE E O 1
ATOM 5997 N N . SER E 1 98 ? -55.810 -14.091 34.527 1.00 19.92 139 SER E N 1
ATOM 5998 C CA . SER E 1 98 ? -56.163 -15.216 33.675 1.00 19.54 139 SER E CA 1
ATOM 5999 C C . SER E 1 98 ? -55.738 -16.550 34.293 1.00 20.16 139 SER E C 1
ATOM 6000 O O . SER E 1 98 ? -55.216 -16.563 35.404 1.00 20.48 139 SER E O 1
ATOM 6003 N N . MET E 1 99 ? -55.992 -17.670 33.592 1.00 20.31 140 MET E N 1
ATOM 6004 C CA . MET E 1 99 ? -55.663 -19.008 34.055 1.00 21.52 140 MET E CA 1
ATOM 6005 C C . MET E 1 99 ? -54.884 -19.744 32.990 1.00 21.25 140 MET E C 1
ATOM 6006 O O . MET E 1 99 ? -55.323 -19.808 31.851 1.00 21.41 140 MET E O 1
ATOM 6011 N N . CYS E 1 100 ? -53.736 -20.311 33.347 1.00 20.47 141 CYS E N 1
ATOM 6012 C CA . CYS E 1 100 ? -52.930 -21.090 32.409 1.00 20.38 141 CYS E CA 1
ATOM 6013 C C . CYS E 1 100 ? -53.720 -22.371 32.091 1.00 18.80 141 CYS E C 1
ATOM 6014 O O . CYS E 1 100 ? -54.109 -23.087 33.010 1.00 19.17 141 CYS E O 1
ATOM 6017 N N . GLU E 1 101 ? -53.958 -22.639 30.823 1.00 16.82 142 GLU E N 1
ATOM 6018 C CA . GLU E 1 101 ? -54.694 -23.834 30.418 1.00 16.45 142 GLU E CA 1
ATOM 6019 C C . GLU E 1 101 ? -53.865 -25.093 30.530 1.00 16.20 142 GLU E C 1
ATOM 6020 O O . GLU E 1 101 ? -54.446 -26.157 30.585 1.00 16.14 142 GLU E O 1
ATOM 6026 N N . HIS E 1 102 ? -52.520 -24.992 30.601 1.00 16.32 143 HIS E N 1
ATOM 6027 C CA . HIS E 1 102 ? -51.689 -26.183 30.721 1.00 17.84 143 HIS E CA 1
ATOM 6028 C C . HIS E 1 102 ? -51.688 -26.777 32.114 1.00 19.52 143 HIS E C 1
ATOM 6029 O O . HIS E 1 102 ? -51.716 -27.992 32.244 1.00 19.66 143 HIS E O 1
ATOM 6036 N N . HIS E 1 103 ? -51.710 -25.927 33.149 1.00 19.68 144 HIS E N 1
ATOM 6037 C CA . HIS E 1 103 ? -51.635 -26.386 34.539 1.00 19.79 144 HIS E CA 1
ATOM 6038 C C . HIS E 1 103 ? -52.789 -25.981 35.416 1.00 19.50 144 HIS E C 1
ATOM 6039 O O . HIS E 1 103 ? -52.832 -26.416 36.565 1.00 20.22 144 HIS E O 1
ATOM 6046 N N . LEU E 1 104 ? -53.700 -25.128 34.934 1.00 19.34 145 LEU E N 1
ATOM 6047 C CA . LEU E 1 104 ? -54.848 -24.621 35.721 1.00 20.30 145 LEU E CA 1
ATOM 6048 C C . LEU E 1 104 ? -54.412 -23.786 36.922 1.00 21.23 145 LEU E C 1
ATOM 6049 O O . LEU E 1 104 ? -54.935 -23.928 38.024 1.00 21.53 145 LEU E O 1
ATOM 6054 N N . VAL E 1 105 ? -53.415 -22.953 36.707 1.00 21.30 146 VAL E N 1
ATOM 6055 C CA . VAL E 1 105 ? -52.884 -22.089 37.745 1.00 22.08 146 VAL E CA 1
ATOM 6056 C C . VAL E 1 105 ? -52.966 -20.634 37.205 1.00 20.81 146 VAL E C 1
ATOM 6057 O O . VAL E 1 105 ? -52.745 -20.429 36.019 1.00 20.37 146 VAL E O 1
ATOM 6061 N N . PRO E 1 106 ? -53.283 -19.623 38.036 1.00 20.14 147 PRO E N 1
ATOM 6062 C CA . PRO E 1 106 ? -53.392 -18.245 37.506 1.00 19.80 147 PRO E CA 1
ATOM 6063 C C . PRO E 1 106 ? -52.106 -17.617 36.976 1.00 20.09 147 PRO E C 1
ATOM 6064 O O . PRO E 1 106 ? -50.996 -17.999 37.348 1.00 20.07 147 PRO E O 1
ATOM 6068 N N . PHE E 1 107 ? -52.273 -16.670 36.062 1.00 20.13 148 PHE E N 1
ATOM 6069 C CA . PHE E 1 107 ? -51.216 -15.807 35.583 1.00 20.78 148 PHE E CA 1
ATOM 6070 C C . PHE E 1 107 ? -51.820 -14.422 35.607 1.00 21.47 148 PHE E C 1
ATOM 6071 O O . PHE E 1 107 ? -52.985 -14.233 35.219 1.00 22.54 148 PHE E O 1
ATOM 6079 N N . VAL E 1 108 ? -51.096 -13.471 36.185 1.00 20.70 149 VAL E N 1
ATOM 6080 C CA . VAL E 1 108 ? -51.635 -12.138 36.401 1.00 20.92 149 VAL E CA 1
ATOM 6081 C C . VAL E 1 108 ? -50.674 -11.067 35.932 1.00 20.30 149 VAL E C 1
ATOM 6082 O O . VAL E 1 108 ? -49.456 -11.205 36.080 1.00 19.82 149 VAL E O 1
ATOM 6086 N N . GLY E 1 109 ? -51.225 -9.975 35.429 1.00 19.82 150 GLY E N 1
ATOM 6087 C CA . GLY E 1 109 ? -50.381 -8.879 34.988 1.00 20.26 150 GLY E CA 1
ATOM 6088 C C . GLY E 1 109 ? -51.143 -7.723 34.419 1.00 20.31 150 GLY E C 1
ATOM 6089 O O . GLY E 1 109 ? -52.186 -7.346 34.946 1.00 20.48 150 GLY E O 1
ATOM 6090 N N . LYS E 1 110 ? -50.618 -7.173 33.337 1.00 20.24 151 LYS E N 1
ATOM 6091 C CA . LYS E 1 110 ? -51.122 -5.985 32.698 1.00 21.05 151 LYS E CA 1
ATOM 6092 C C . LYS E 1 110 ? -51.179 -6.092 31.186 1.00 20.70 151 LYS E C 1
ATOM 6093 O O . LYS E 1 110 ? -50.380 -6.804 30.563 1.00 20.64 151 LYS E O 1
ATOM 6099 N N . VAL E 1 111 ? -52.116 -5.349 30.597 1.00 19.80 152 VAL E N 1
ATOM 6100 C CA . VAL E 1 111 ? -52.278 -5.243 29.152 1.00 19.23 152 VAL E CA 1
ATOM 6101 C C . VAL E 1 111 ? -52.112 -3.774 28.769 1.00 18.82 152 VAL E C 1
ATOM 6102 O O . VAL E 1 111 ? -52.679 -2.892 29.416 1.00 18.95 152 VAL E O 1
ATOM 6106 N N . HIS E 1 112 ? -51.332 -3.514 27.725 1.00 17.77 153 HIS E N 1
ATOM 6107 C CA . HIS E 1 112 ? -51.143 -2.181 27.172 1.00 17.96 153 HIS E CA 1
ATOM 6108 C C . HIS E 1 112 ? -51.636 -2.267 25.731 1.00 18.22 153 HIS E C 1
ATOM 6109 O O . HIS E 1 112 ? -51.235 -3.150 24.980 1.00 17.23 153 HIS E O 1
ATOM 6116 N N . ILE E 1 113 ? -52.521 -1.344 25.365 1.00 19.33 154 ILE E N 1
ATOM 6117 C CA . ILE E 1 113 ? -53.210 -1.299 24.082 1.00 20.73 154 ILE E CA 1
ATOM 6118 C C . ILE E 1 113 ? -52.931 0.010 23.381 1.00 20.19 154 ILE E C 1
ATOM 6119 O O . ILE E 1 113 ? -52.899 1.051 24.027 1.00 20.56 154 ILE E O 1
ATOM 6124 N N . GLY E 1 114 ? -52.732 -0.046 22.079 1.00 19.39 155 GLY E N 1
ATOM 6125 C CA . GLY E 1 114 ? -52.509 1.149 21.295 1.00 19.27 155 GLY E CA 1
ATOM 6126 C C . GLY E 1 114 ? -53.168 1.010 19.946 1.00 19.93 155 GLY E C 1
ATOM 6127 O O . GLY E 1 114 ? -53.245 -0.096 19.403 1.00 20.17 155 GLY E O 1
ATOM 6128 N N . TYR E 1 115 ? -53.615 2.128 19.382 1.00 19.49 156 TYR E N 1
ATOM 6129 C CA . TYR E 1 115 ? -54.201 2.093 18.062 1.00 20.73 156 TYR E CA 1
ATOM 6130 C C . TYR E 1 115 ? -54.191 3.458 17.404 1.00 20.63 156 TYR E C 1
ATOM 6131 O O . TYR E 1 115 ? -54.095 4.497 18.064 1.00 20.08 156 TYR E O 1
ATOM 6140 N N . LEU E 1 116 ? -54.235 3.441 16.078 1.00 20.94 157 LEU E N 1
ATOM 6141 C CA . LEU E 1 116 ? -54.300 4.643 15.260 1.00 22.50 157 LEU E CA 1
ATOM 6142 C C . LEU E 1 116 ? -55.684 4.581 14.632 1.00 24.00 157 LEU E C 1
ATOM 6143 O O . LEU E 1 116 ? -55.891 3.795 13.726 1.00 23.93 157 LEU E O 1
ATOM 6148 N N . PRO E 1 117 ? -56.677 5.304 15.163 1.00 25.63 158 PRO E N 1
ATOM 6149 C CA . PRO E 1 117 ? -58.043 5.180 14.617 1.00 26.97 158 PRO E CA 1
ATOM 6150 C C . PRO E 1 117 ? -58.226 5.783 13.237 1.00 29.01 158 PRO E C 1
ATOM 6151 O O . PRO E 1 117 ? -57.444 6.633 12.811 1.00 28.89 158 PRO E O 1
ATOM 6155 N N . ASN E 1 118 ? -59.266 5.339 12.542 1.00 30.41 159 ASN E N 1
ATOM 6156 C CA . ASN E 1 118 ? -59.655 5.921 11.277 1.00 32.37 159 ASN E CA 1
ATOM 6157 C C . ASN E 1 118 ? -60.884 6.790 11.638 1.00 33.72 159 ASN E C 1
ATOM 6158 O O . ASN E 1 118 ? -60.708 7.948 11.996 1.00 34.33 159 ASN E O 1
ATOM 6163 N N . LYS E 1 119 ? -62.087 6.214 11.685 1.00 34.36 160 LYS E N 1
ATOM 6164 C CA . LYS E 1 119 ? -63.298 6.963 12.012 1.00 36.05 160 LYS E CA 1
ATOM 6165 C C . LYS E 1 119 ? -63.911 6.619 13.354 1.00 37.07 160 LYS E C 1
ATOM 6166 O O . LYS E 1 119 ? -64.929 7.205 13.698 1.00 37.42 160 LYS E O 1
ATOM 6172 N N . GLN E 1 120 ? -63.352 5.640 14.082 1.00 36.99 161 GLN E N 1
ATOM 6173 C CA . GLN E 1 120 ? -63.954 5.202 15.319 1.00 37.55 161 GLN E CA 1
ATOM 6174 C C . GLN E 1 120 ? -62.963 5.037 16.438 1.00 36.02 161 GLN E C 1
ATOM 6175 O O . GLN E 1 120 ? -61.859 4.555 16.231 1.00 35.74 161 GLN E O 1
ATOM 6181 N N . VAL E 1 121 ? -63.385 5.424 17.633 1.00 34.88 162 VAL E N 1
ATOM 6182 C CA . VAL E 1 121 ? -62.585 5.329 18.834 1.00 34.49 162 VAL E CA 1
ATOM 6183 C C . VAL E 1 121 ? -63.311 4.432 19.852 1.00 33.30 162 VAL E C 1
ATOM 6184 O O . VAL E 1 121 ? -64.536 4.394 19.880 1.00 33.33 162 VAL E O 1
ATOM 6188 N N . LEU E 1 122 ? -62.545 3.662 20.614 1.00 32.35 163 LEU E N 1
ATOM 6189 C CA . LEU E 1 122 ? -63.063 2.692 21.560 1.00 32.41 163 LEU E CA 1
ATOM 6190 C C . LEU E 1 122 ? -63.273 3.270 22.960 1.00 31.79 163 LEU E C 1
ATOM 6191 O O . LEU E 1 122 ? -62.331 3.758 23.578 1.00 31.12 163 LEU E O 1
ATOM 6196 N N . GLY E 1 123 ? -64.493 3.157 23.472 1.00 31.72 164 GLY E N 1
ATOM 6197 C CA . GLY E 1 123 ? -64.804 3.603 24.821 1.00 32.50 164 GLY E CA 1
ATOM 6198 C C . GLY E 1 123 ? -64.048 2.767 25.833 1.00 33.37 164 GLY E C 1
ATOM 6199 O O . GLY E 1 123 ? -63.822 1.575 25.600 1.00 32.63 164 GLY E O 1
ATOM 6200 N N . LEU E 1 124 ? -63.594 3.399 26.925 1.00 34.17 165 LEU E N 1
ATOM 6201 C CA . LEU E 1 124 ? -62.811 2.723 27.959 1.00 35.56 165 LEU E CA 1
ATOM 6202 C C . LEU E 1 124 ? -63.502 1.497 28.527 1.00 36.14 165 LEU E C 1
ATOM 6203 O O . LEU E 1 124 ? -62.841 0.480 28.696 1.00 36.23 165 LEU E O 1
ATOM 6208 N N . SER E 1 125 ? -64.814 1.565 28.818 1.00 36.33 166 SER E N 1
ATOM 6209 C CA . SER E 1 125 ? -65.510 0.401 29.370 1.00 36.90 166 SER E CA 1
ATOM 6210 C C . SER E 1 125 ? -65.598 -0.765 28.370 1.00 36.00 166 SER E C 1
ATOM 6211 O O . SER E 1 125 ? -65.533 -1.921 28.782 1.00 36.38 166 SER E O 1
ATOM 6214 N N . LYS E 1 126 ? -65.684 -0.468 27.063 1.00 34.19 167 LYS E N 1
ATOM 6215 C CA . LYS E 1 126 ? -65.722 -1.520 26.042 1.00 32.98 167 LYS E CA 1
ATOM 6216 C C . LYS E 1 126 ? -64.365 -2.211 25.916 1.00 30.43 167 LYS E C 1
ATOM 6217 O O . LYS E 1 126 ? -64.304 -3.423 25.733 1.00 29.65 167 LYS E O 1
ATOM 6223 N N . LEU E 1 127 ? -63.283 -1.451 26.058 1.00 29.59 168 LEU E N 1
ATOM 6224 C CA . LEU E 1 127 ? -61.945 -2.008 26.006 1.00 30.21 168 LEU E CA 1
ATOM 6225 C C . LEU E 1 127 ? -61.738 -2.950 27.195 1.00 30.23 168 LEU E C 1
ATOM 6226 O O . LEU E 1 127 ? -61.243 -4.064 27.009 1.00 30.02 168 LEU E O 1
ATOM 6231 N N . ALA E 1 128 ? -62.219 -2.551 28.400 1.00 29.47 169 ALA E N 1
ATOM 6232 C CA . ALA E 1 128 ? -62.130 -3.370 29.600 1.00 29.33 169 ALA E CA 1
ATOM 6233 C C . ALA E 1 128 ? -62.887 -4.655 29.386 1.00 29.14 169 ALA E C 1
ATOM 6234 O O . ALA E 1 128 ? -62.343 -5.701 29.704 1.00 30.50 169 ALA E O 1
ATOM 6236 N N . ARG E 1 129 ? -64.101 -4.601 28.805 1.00 27.70 170 ARG E N 1
ATOM 6237 C CA . ARG E 1 129 ? -64.882 -5.789 28.506 1.00 27.51 170 ARG E CA 1
ATOM 6238 C C . ARG E 1 129 ? -64.119 -6.708 27.539 1.00 25.08 170 ARG E C 1
ATOM 6239 O O . ARG E 1 129 ? -64.148 -7.916 27.729 1.00 25.64 170 ARG E O 1
ATOM 6247 N N . ILE E 1 130 ? -63.406 -6.156 26.538 1.00 22.69 171 ILE E N 1
ATOM 6248 C CA . ILE E 1 130 ? -62.615 -6.983 25.618 1.00 21.42 171 ILE E CA 1
ATOM 6249 C C . ILE E 1 130 ? -61.548 -7.768 26.380 1.00 21.02 171 ILE E C 1
ATOM 6250 O O . ILE E 1 130 ? -61.461 -8.984 26.222 1.00 21.42 171 ILE E O 1
ATOM 6255 N N . VAL E 1 131 ? -60.770 -7.082 27.232 1.00 20.57 172 VAL E N 1
ATOM 6256 C CA . VAL E 1 131 ? -59.723 -7.717 28.015 1.00 21.62 172 VAL E CA 1
ATOM 6257 C C . VAL E 1 131 ? -60.324 -8.772 28.949 1.00 22.53 172 VAL E C 1
ATOM 6258 O O . VAL E 1 131 ? -59.826 -9.888 29.015 1.00 22.06 172 VAL E O 1
ATOM 6262 N N . GLU E 1 132 ? -61.449 -8.442 29.603 1.00 23.75 173 GLU E N 1
ATOM 6263 C CA . GLU E 1 132 ? -62.117 -9.356 30.519 1.00 25.52 173 GLU E CA 1
ATOM 6264 C C . GLU E 1 132 ? -62.650 -10.612 29.822 1.00 25.33 173 GLU E C 1
ATOM 6265 O O . GLU E 1 132 ? -62.457 -11.706 30.335 1.00 25.63 173 GLU E O 1
ATOM 6271 N N . ILE E 1 133 ? -63.335 -10.467 28.678 1.00 24.72 174 ILE E N 1
ATOM 6272 C CA . ILE E 1 133 ? -63.922 -11.610 27.963 1.00 24.92 174 ILE E CA 1
ATOM 6273 C C . ILE E 1 133 ? -62.883 -12.679 27.636 1.00 23.22 174 ILE E C 1
ATOM 6274 O O . ILE E 1 133 ? -63.140 -13.866 27.843 1.00 22.85 174 ILE E O 1
ATOM 6279 N N . TYR E 1 134 ? -61.710 -12.258 27.119 1.00 21.27 175 TYR E N 1
ATOM 6280 C CA . TYR E 1 134 ? -60.685 -13.206 26.734 1.00 20.27 175 TYR E CA 1
ATOM 6281 C C . TYR E 1 134 ? -59.819 -13.667 27.885 1.00 19.85 175 TYR E C 1
ATOM 6282 O O . TYR E 1 134 ? -59.402 -14.812 27.878 1.00 20.43 175 TYR E O 1
ATOM 6291 N N . SER E 1 135 ? -59.529 -12.798 28.866 1.00 19.69 176 SER E N 1
ATOM 6292 C CA . SER E 1 135 ? -58.668 -13.205 29.985 1.00 20.28 176 SER E CA 1
ATOM 6293 C C . SER E 1 135 ? -59.381 -14.155 30.929 1.00 20.20 176 SER E C 1
ATOM 6294 O O . SER E 1 135 ? -58.742 -15.065 31.450 1.00 20.22 176 SER E O 1
ATOM 6297 N N . ARG E 1 136 ? -60.710 -14.008 31.098 1.00 20.00 177 ARG E N 1
ATOM 6298 C CA . ARG E 1 136 ? -61.446 -14.884 32.014 1.00 20.29 177 ARG E CA 1
ATOM 6299 C C . ARG E 1 136 ? -61.803 -16.215 31.385 1.00 18.95 177 ARG E C 1
ATOM 6300 O O . ARG E 1 136 ? -62.969 -16.569 31.259 1.00 18.38 177 ARG E O 1
ATOM 6308 N N . ARG E 1 137 ? -60.791 -16.924 30.926 1.00 18.28 178 ARG E N 1
ATOM 6309 C CA . ARG E 1 137 ? -60.885 -18.219 30.263 1.00 17.51 178 ARG E CA 1
ATOM 6310 C C . ARG E 1 137 ? -59.604 -19.020 30.620 1.00 17.34 178 ARG E C 1
ATOM 6311 O O . ARG E 1 137 ? -58.651 -18.462 31.182 1.00 17.21 178 ARG E O 1
ATOM 6319 N N . LEU E 1 138 ? -59.567 -20.307 30.251 1.00 16.67 179 LEU E N 1
ATOM 6320 C CA . LEU E 1 138 ? -58.358 -21.123 30.330 1.00 16.20 179 LEU E CA 1
ATOM 6321 C C . LEU E 1 138 ? -57.595 -20.665 29.061 1.00 16.18 179 LEU E C 1
ATOM 6322 O O . LEU E 1 138 ? -58.089 -20.816 27.934 1.00 17.09 179 LEU E O 1
ATOM 6327 N N . GLN E 1 139 ? -56.389 -20.107 29.248 1.00 15.32 180 GLN E N 1
ATOM 6328 C CA . GLN E 1 139 ? -55.656 -19.452 28.194 1.00 16.03 180 GLN E CA 1
ATOM 6329 C C . GLN E 1 139 ? -54.173 -19.784 28.119 1.00 16.58 180 GLN E C 1
ATOM 6330 O O . GLN E 1 139 ? -53.625 -20.416 29.014 1.00 16.00 180 GLN E O 1
ATOM 6336 N N . VAL E 1 140 ? -53.530 -19.298 27.049 1.00 16.61 181 VAL E N 1
ATOM 6337 C CA . VAL E 1 140 ? -52.096 -19.128 26.906 1.00 17.82 181 VAL E CA 1
ATOM 6338 C C . VAL E 1 140 ? -51.943 -17.613 26.612 1.00 18.50 181 VAL E C 1
ATOM 6339 O O . VAL E 1 140 ? -52.777 -17.035 25.904 1.00 19.20 181 VAL E O 1
ATOM 6343 N N . GLN E 1 141 ? -50.981 -16.940 27.253 1.00 17.52 182 GLN E N 1
ATOM 6344 C CA . GLN E 1 141 ? -50.811 -15.495 27.094 1.00 16.58 182 GLN E CA 1
ATOM 6345 C C . GLN E 1 141 ? -50.742 -15.022 25.624 1.00 16.81 182 GLN E C 1
ATOM 6346 O O . GLN E 1 141 ? -51.335 -13.996 25.288 1.00 17.29 182 GLN E O 1
ATOM 6352 N N . GLU E 1 142 ? -50.120 -15.810 24.738 1.00 17.05 183 GLU E N 1
ATOM 6353 C CA . GLU E 1 142 ? -50.010 -15.483 23.305 1.00 17.90 183 GLU E CA 1
ATOM 6354 C C . GLU E 1 142 ? -51.373 -15.368 22.658 1.00 18.20 183 GLU E C 1
ATOM 6355 O O . GLU E 1 142 ? -51.610 -14.442 21.867 1.00 18.64 183 GLU E O 1
ATOM 6361 N N . ARG E 1 143 ? -52.265 -16.313 22.966 1.00 17.25 184 ARG E N 1
ATOM 6362 C CA . ARG E 1 143 ? -53.596 -16.297 22.356 1.00 17.52 184 ARG E CA 1
ATOM 6363 C C . ARG E 1 143 ? -54.383 -15.100 22.853 1.00 17.93 184 ARG E C 1
ATOM 6364 O O . ARG E 1 143 ? -54.998 -14.383 22.064 1.00 18.32 184 ARG E O 1
ATOM 6372 N N . LEU E 1 144 ? -54.319 -14.843 24.165 1.00 17.96 185 LEU E N 1
ATOM 6373 C CA . LEU E 1 144 ? -54.993 -13.718 24.790 1.00 18.84 185 LEU E CA 1
ATOM 6374 C C . LEU E 1 144 ? -54.592 -12.382 24.117 1.00 18.11 185 LEU E C 1
ATOM 6375 O O . LEU E 1 144 ? -55.452 -11.567 23.783 1.00 17.46 185 LEU E O 1
ATOM 6380 N N . THR E 1 145 ? -53.298 -12.207 23.876 1.00 18.01 186 THR E N 1
ATOM 6381 C CA . THR E 1 145 ? -52.745 -11.014 23.246 1.00 18.23 186 THR E CA 1
ATOM 6382 C C . THR E 1 145 ? -53.331 -10.804 21.844 1.00 19.02 186 THR E C 1
ATOM 6383 O O . THR E 1 145 ? -53.769 -9.703 21.510 1.00 19.09 186 THR E O 1
ATOM 6387 N N . LYS E 1 146 ? -53.368 -11.873 21.038 1.00 18.94 187 LYS E N 1
ATOM 6388 C CA . LYS E 1 146 ? -53.887 -11.812 19.688 1.00 19.86 187 LYS E CA 1
ATOM 6389 C C . LYS E 1 146 ? -55.393 -11.545 19.665 1.00 18.14 187 LYS E C 1
ATOM 6390 O O . LYS E 1 146 ? -55.866 -10.757 18.848 1.00 17.58 187 LYS E O 1
ATOM 6396 N N . GLN E 1 147 ? -56.143 -12.185 20.563 1.00 16.65 188 GLN E N 1
ATOM 6397 C CA . GLN E 1 147 ? -57.597 -12.040 20.587 1.00 17.03 188 GLN E CA 1
ATOM 6398 C C . GLN E 1 147 ? -57.998 -10.617 20.886 1.00 17.35 188 GLN E C 1
ATOM 6399 O O . GLN E 1 147 ? -58.906 -10.095 20.244 1.00 17.84 188 GLN E O 1
ATOM 6405 N N . ILE E 1 148 ? -57.285 -9.958 21.825 1.00 16.85 189 ILE E N 1
ATOM 6406 C CA . ILE E 1 148 ? -57.572 -8.564 22.151 1.00 16.90 189 ILE E CA 1
ATOM 6407 C C . ILE E 1 148 ? -57.261 -7.678 20.927 1.00 18.17 189 ILE E C 1
ATOM 6408 O O . ILE E 1 148 ? -58.089 -6.853 20.545 1.00 18.66 189 ILE E O 1
ATOM 6413 N N . ALA E 1 149 ? -56.109 -7.878 20.285 1.00 17.90 190 ALA E N 1
ATOM 6414 C CA . ALA E 1 149 ? -55.735 -7.094 19.098 1.00 17.43 190 ALA E CA 1
ATOM 6415 C C . ALA E 1 149 ? -56.718 -7.255 17.939 1.00 17.57 190 ALA E C 1
ATOM 6416 O O . ALA E 1 149 ? -57.074 -6.266 17.292 1.00 17.58 190 ALA E O 1
ATOM 6418 N N . VAL E 1 150 ? -57.163 -8.488 17.679 1.00 18.21 191 VAL E N 1
ATOM 6419 C CA . VAL E 1 150 ? -58.116 -8.755 16.612 1.00 19.53 191 VAL E CA 1
ATOM 6420 C C . VAL E 1 150 ? -59.483 -8.132 16.955 1.00 21.04 191 VAL E C 1
ATOM 6421 O O . VAL E 1 150 ? -60.097 -7.517 16.081 1.00 22.40 191 VAL E O 1
ATOM 6425 N N . ALA E 1 151 ? -59.926 -8.233 18.216 1.00 20.70 192 ALA E N 1
ATOM 6426 C CA . ALA E 1 151 ? -61.217 -7.659 18.610 1.00 21.57 192 ALA E CA 1
ATOM 6427 C C . ALA E 1 151 ? -61.240 -6.139 18.404 1.00 22.10 192 ALA E C 1
ATOM 6428 O O . ALA E 1 151 ? -62.220 -5.639 17.875 1.00 22.39 192 ALA E O 1
ATOM 6430 N N . ILE E 1 152 ? -60.161 -5.423 18.757 1.00 21.50 193 ILE E N 1
ATOM 6431 C CA . ILE E 1 152 ? -60.069 -3.972 18.554 1.00 21.50 193 ILE E CA 1
ATOM 6432 C C . ILE E 1 152 ? -60.037 -3.634 17.061 1.00 22.39 193 ILE E C 1
ATOM 6433 O O . ILE E 1 152 ? -60.713 -2.694 16.623 1.00 21.75 193 ILE E O 1
ATOM 6438 N N . THR E 1 153 ? -59.264 -4.415 16.263 1.00 22.68 194 THR E N 1
ATOM 6439 C CA . THR E 1 153 ? -59.184 -4.213 14.809 1.00 23.62 194 THR E CA 1
ATOM 6440 C C . THR E 1 153 ? -60.581 -4.353 14.180 1.00 25.53 194 THR E C 1
ATOM 6441 O O . THR E 1 153 ? -61.007 -3.488 13.411 1.00 25.20 194 THR E O 1
ATOM 6445 N N . GLU E 1 154 ? -61.310 -5.409 14.552 1.00 26.79 195 GLU E N 1
ATOM 6446 C CA . GLU E 1 154 ? -62.636 -5.656 13.991 1.00 28.65 195 GLU E CA 1
ATOM 6447 C C . GLU E 1 154 ? -63.661 -4.614 14.452 1.00 29.30 195 GLU E C 1
ATOM 6448 O O . GLU E 1 154 ? -64.489 -4.183 13.661 1.00 30.30 195 GLU E O 1
ATOM 6454 N N . ALA E 1 155 ? -63.583 -4.183 15.711 1.00 29.08 196 ALA E N 1
ATOM 6455 C CA . ALA E 1 155 ? -64.531 -3.211 16.243 1.00 29.72 196 ALA E CA 1
ATOM 6456 C C . ALA E 1 155 ? -64.366 -1.811 15.669 1.00 29.97 196 ALA E C 1
ATOM 6457 O O . ALA E 1 155 ? -65.359 -1.137 15.454 1.00 31.22 196 ALA E O 1
ATOM 6459 N N . LEU E 1 156 ? -63.135 -1.366 15.445 1.00 28.34 197 LEU E N 1
ATOM 6460 C CA . LEU E 1 156 ? -62.877 0.002 15.041 1.00 27.91 197 LEU E CA 1
ATOM 6461 C C . LEU E 1 156 ? -62.516 0.216 13.620 1.00 28.57 197 LEU E C 1
ATOM 6462 O O . LEU E 1 156 ? -62.537 1.364 13.187 1.00 28.26 197 LEU E O 1
ATOM 6467 N N . ARG E 1 157 ? -62.009 -0.833 12.936 1.00 29.00 198 ARG E N 1
ATOM 6468 C CA . ARG E 1 157 ? -61.423 -0.738 11.594 1.00 29.42 198 ARG E CA 1
ATOM 6469 C C . ARG E 1 157 ? -60.338 0.363 11.578 1.00 27.50 198 ARG E C 1
ATOM 6470 O O . ARG E 1 157 ? -60.457 1.325 10.822 1.00 27.65 198 ARG E O 1
ATOM 6478 N N . PRO E 1 158 ? -59.343 0.308 12.490 1.00 25.38 199 PRO E N 1
ATOM 6479 C CA . PRO E 1 158 ? -58.349 1.388 12.541 1.00 24.22 199 PRO E CA 1
ATOM 6480 C C . PRO E 1 158 ? -57.207 1.182 11.557 1.00 22.92 199 PRO E C 1
ATOM 6481 O O . PRO E 1 158 ? -57.202 0.203 10.828 1.00 23.35 199 PRO E O 1
ATOM 6485 N N . ALA E 1 159 ? -56.267 2.135 11.482 1.00 21.47 200 ALA E N 1
ATOM 6486 C CA . ALA E 1 159 ? -55.089 1.989 10.624 1.00 20.29 200 ALA E CA 1
ATOM 6487 C C . ALA E 1 159 ? -54.188 0.845 11.156 1.00 19.00 200 ALA E C 1
ATOM 6488 O O . ALA E 1 159 ? -53.517 0.163 10.381 1.00 18.76 200 ALA E O 1
ATOM 6490 N N . GLY E 1 160 ? -54.175 0.658 12.472 1.00 17.41 201 GLY E N 1
ATOM 6491 C CA . GLY E 1 160 ? -53.371 -0.362 13.102 1.00 16.46 201 GLY E CA 1
ATOM 6492 C C . GLY E 1 160 ? -53.653 -0.467 14.587 1.00 15.73 201 GLY E C 1
ATOM 6493 O O . GLY E 1 160 ? -54.237 0.448 15.193 1.00 14.92 201 GLY E O 1
ATOM 6494 N N . VAL E 1 161 ? -53.223 -1.592 15.178 1.00 15.45 202 VAL E N 1
ATOM 6495 C CA . VAL E 1 161 ? -53.383 -1.891 16.602 1.00 16.11 202 VAL E CA 1
ATOM 6496 C C . VAL E 1 161 ? -52.112 -2.565 17.122 1.00 17.02 202 VAL E C 1
ATOM 6497 O O . VAL E 1 161 ? -51.538 -3.404 16.430 1.00 17.57 202 VAL E O 1
ATOM 6501 N N . GLY E 1 162 ? -51.720 -2.251 18.353 1.00 16.19 203 GLY E N 1
ATOM 6502 C CA . GLY E 1 162 ? -50.625 -2.922 19.036 1.00 15.91 203 GLY E CA 1
ATOM 6503 C C . GLY E 1 162 ? -51.115 -3.364 20.422 1.00 16.38 203 GLY E C 1
ATOM 6504 O O . GLY E 1 162 ? -51.828 -2.617 21.091 1.00 16.44 203 GLY E O 1
ATOM 6505 N N . VAL E 1 163 ? -50.775 -4.579 20.849 1.00 15.99 204 VAL E N 1
ATOM 6506 C CA . VAL E 1 163 ? -51.155 -5.094 22.166 1.00 16.38 204 VAL E CA 1
ATOM 6507 C C . VAL E 1 163 ? -49.946 -5.764 22.786 1.00 16.98 204 VAL E C 1
ATOM 6508 O O . VAL E 1 163 ? -49.313 -6.597 22.142 1.00 16.74 204 VAL E O 1
ATOM 6512 N N . VAL E 1 164 ? -49.594 -5.369 24.020 1.00 16.56 205 VAL E N 1
ATOM 6513 C CA . VAL E 1 164 ? -48.501 -5.965 24.770 1.00 16.54 205 VAL E CA 1
ATOM 6514 C C . VAL E 1 164 ? -49.089 -6.448 26.090 1.00 16.79 205 VAL E C 1
ATOM 6515 O O . VAL E 1 164 ? -49.756 -5.687 26.795 1.00 16.91 205 VAL E O 1
ATOM 6519 N N . VAL E 1 165 ? -48.850 -7.713 26.423 1.00 16.63 206 VAL E N 1
ATOM 6520 C CA . VAL E 1 165 ? -49.305 -8.257 27.703 1.00 17.24 206 VAL E CA 1
ATOM 6521 C C . VAL E 1 165 ? -48.057 -8.636 28.479 1.00 18.48 206 VAL E C 1
ATOM 6522 O O . VAL E 1 165 ? -47.137 -9.225 27.913 1.00 18.63 206 VAL E O 1
ATOM 6526 N N . GLU E 1 166 ? -47.999 -8.276 29.766 1.00 18.65 207 GLU E N 1
ATOM 6527 C CA . GLU E 1 166 ? -46.894 -8.657 30.627 1.00 19.64 207 GLU E CA 1
ATOM 6528 C C . GLU E 1 166 ? -47.526 -9.324 31.842 1.00 19.23 207 GLU E C 1
ATOM 6529 O O . GLU E 1 166 ? -48.458 -8.766 32.427 1.00 19.56 207 GLU E O 1
ATOM 6535 N N . ALA E 1 167 ? -47.063 -10.519 32.200 1.00 18.21 208 ALA E N 1
ATOM 6536 C CA . ALA E 1 167 ? -47.684 -11.243 33.313 1.00 17.34 208 ALA E CA 1
ATOM 6537 C C . ALA E 1 167 ? -46.718 -12.122 34.048 1.00 18.49 208 ALA E C 1
ATOM 6538 O O . ALA E 1 167 ? -45.759 -12.617 33.462 1.00 17.71 208 ALA E O 1
ATOM 6540 N N . THR E 1 168 ? -46.998 -12.341 35.346 1.00 19.24 209 THR E N 1
ATOM 6541 C CA . THR E 1 168 ? -46.275 -13.263 36.216 1.00 21.07 209 THR E CA 1
ATOM 6542 C C . THR E 1 168 ? -47.070 -14.558 36.176 1.00 21.19 209 THR E C 1
ATOM 6543 O O . THR E 1 168 ? -48.297 -14.550 36.385 1.00 21.52 209 THR E O 1
ATOM 6547 N N . HIS E 1 169 ? -46.393 -15.649 35.897 1.00 20.72 210 HIS E N 1
ATOM 6548 C CA . HIS E 1 169 ? -47.065 -16.929 35.804 1.00 22.01 210 HIS E CA 1
ATOM 6549 C C . HIS E 1 169 ? -46.856 -17.754 37.068 1.00 24.26 210 HIS E C 1
ATOM 6550 O O . HIS E 1 169 ? -45.727 -18.098 37.351 1.00 23.78 210 HIS E O 1
ATOM 6557 N N . MET E 1 170 ? -47.925 -18.060 37.843 1.00 26.90 211 MET E N 1
ATOM 6558 C CA . MET E 1 170 ? -47.759 -18.842 39.082 1.00 30.48 211 MET E CA 1
ATOM 6559 C C . MET E 1 170 ? -47.160 -20.237 38.837 1.00 33.14 211 MET E C 1
ATOM 6560 O O . MET E 1 170 ? -46.520 -20.781 39.727 1.00 33.14 211 MET E O 1
ATOM 6565 N N . CYS E 1 171 ? -47.308 -20.781 37.619 1.00 35.17 212 CYS E N 1
ATOM 6566 C CA . CYS E 1 171 ? -46.675 -22.048 37.197 1.00 37.58 212 CYS E CA 1
ATOM 6567 C C . CYS E 1 171 ? -45.145 -21.951 37.351 1.00 39.97 212 CYS E C 1
ATOM 6568 O O . CYS E 1 171 ? -44.488 -22.955 37.605 1.00 40.60 212 CYS E O 1
ATOM 6571 N N . MET E 1 172 ? -44.588 -20.760 37.148 1.00 41.45 213 MET E N 1
ATOM 6572 C CA . MET E 1 172 ? -43.164 -20.497 37.246 1.00 44.27 213 MET E CA 1
ATOM 6573 C C . MET E 1 172 ? -42.752 -20.231 38.683 1.00 47.12 213 MET E C 1
ATOM 6574 O O . MET E 1 172 ? -41.948 -21.004 39.218 1.00 47.13 213 MET E O 1
ATOM 6579 N N . VAL E 1 173 ? -43.322 -19.156 39.322 1.00 48.89 214 VAL E N 1
ATOM 6580 C CA . VAL E 1 173 ? -42.974 -18.743 40.684 1.00 50.96 214 VAL E CA 1
ATOM 6581 C C . VAL E 1 173 ? -43.116 -19.898 41.671 1.00 52.46 214 VAL E C 1
ATOM 6582 O O . VAL E 1 173 ? -42.249 -20.044 42.522 1.00 53.39 214 VAL E O 1
ATOM 6586 N N . MET E 1 174 ? -44.095 -20.792 41.483 1.00 52.70 215 MET E N 1
ATOM 6587 C CA . MET E 1 174 ? -44.250 -21.944 42.368 1.00 53.44 215 MET E CA 1
ATOM 6588 C C . MET E 1 174 ? -43.604 -23.188 41.777 1.00 54.37 215 MET E C 1
ATOM 6589 O O . MET E 1 174 ? -42.501 -23.114 41.233 1.00 54.69 215 MET E O 1
ATOM 6594 N N . SER E 1 182 ? -39.645 -13.003 37.427 1.00 30.20 223 SER E N 1
ATOM 6595 C CA . SER E 1 182 ? -39.753 -13.530 36.043 1.00 30.81 223 SER E CA 1
ATOM 6596 C C . SER E 1 182 ? -41.058 -13.073 35.416 1.00 29.80 223 SER E C 1
ATOM 6597 O O . SER E 1 182 ? -42.106 -13.270 36.022 1.00 30.61 223 SER E O 1
ATOM 6600 N N . LYS E 1 183 ? -41.015 -12.465 34.216 1.00 27.72 224 LYS E N 1
ATOM 6601 C CA . LYS E 1 183 ? -42.235 -11.976 33.583 1.00 26.33 224 LYS E CA 1
ATOM 6602 C C . LYS E 1 183 ? -42.313 -12.406 32.142 1.00 23.89 224 LYS E C 1
ATOM 6603 O O . LYS E 1 183 ? -41.319 -12.316 31.430 1.00 23.90 224 LYS E O 1
ATOM 6609 N N . THR E 1 184 ? -43.496 -12.841 31.690 1.00 21.31 225 THR E N 1
ATOM 6610 C CA . THR E 1 184 ? -43.686 -13.191 30.289 1.00 19.85 225 THR E CA 1
ATOM 6611 C C . THR E 1 184 ? -44.261 -11.970 29.573 1.00 19.14 225 THR E C 1
ATOM 6612 O O . THR E 1 184 ? -45.233 -11.373 30.042 1.00 19.02 225 THR E O 1
ATOM 6616 N N . VAL E 1 185 ? -43.672 -11.589 28.443 1.00 18.39 226 VAL E N 1
ATOM 6617 C CA . VAL E 1 185 ? -44.139 -10.441 27.689 1.00 17.65 226 VAL E CA 1
ATOM 6618 C C . VAL E 1 185 ? -44.487 -10.913 26.285 1.00 17.53 226 VAL E C 1
ATOM 6619 O O . VAL E 1 185 ? -43.648 -11.500 25.625 1.00 17.51 226 VAL E O 1
ATOM 6623 N N . THR E 1 186 ? -45.721 -10.702 25.847 1.00 16.65 227 THR E N 1
ATOM 6624 C CA . THR E 1 186 ? -46.135 -11.071 24.495 1.00 16.62 227 THR E CA 1
ATOM 6625 C C . THR E 1 186 ? -46.567 -9.805 23.774 1.00 17.16 227 THR E C 1
ATOM 6626 O O . THR E 1 186 ? -47.126 -8.889 24.390 1.00 16.80 227 THR E O 1
ATOM 6630 N N . SER E 1 187 ? -46.327 -9.759 22.480 1.00 17.47 228 SER E N 1
ATOM 6631 C CA . SER E 1 187 ? -46.595 -8.556 21.714 1.00 19.14 228 SER E CA 1
ATOM 6632 C C . SER E 1 187 ? -47.189 -8.890 20.336 1.00 19.79 228 SER E C 1
ATOM 6633 O O . SER E 1 187 ? -46.596 -9.677 19.603 1.00 19.68 228 SER E O 1
ATOM 6636 N N . THR E 1 188 ? -48.307 -8.237 19.967 1.00 19.13 229 THR E N 1
ATOM 6637 C CA . THR E 1 188 ? -48.938 -8.405 18.653 1.00 19.19 229 THR E CA 1
ATOM 6638 C C . THR E 1 188 ? -49.033 -7.010 18.030 1.00 18.12 229 THR E C 1
ATOM 6639 O O . THR E 1 188 ? -49.524 -6.081 18.683 1.00 17.41 229 THR E O 1
ATOM 6643 N N . MET E 1 189 ? -48.571 -6.862 16.780 1.00 17.47 230 MET E N 1
ATOM 6644 C CA . MET E 1 189 ? -48.657 -5.602 16.067 1.00 17.63 230 MET E CA 1
ATOM 6645 C C . MET E 1 189 ? -49.418 -5.862 14.773 1.00 17.32 230 MET E C 1
ATOM 6646 O O . MET E 1 189 ? -49.012 -6.722 14.004 1.00 17.79 230 MET E O 1
ATOM 6651 N N . LEU E 1 190 ? -50.512 -5.143 14.533 1.00 16.34 231 LEU E N 1
ATOM 6652 C CA . LEU E 1 190 ? -51.325 -5.327 13.325 1.00 16.53 231 LEU E CA 1
ATOM 6653 C C . LEU E 1 190 ? -51.445 -4.023 12.538 1.00 17.04 231 LEU E C 1
ATOM 6654 O O . LEU E 1 190 ? -51.307 -2.937 13.101 1.00 16.50 231 LEU E O 1
ATOM 6659 N N . GLY E 1 191 ? -51.718 -4.127 11.244 1.00 17.68 232 GLY E N 1
ATOM 6660 C CA . GLY E 1 191 ? -51.838 -2.950 10.379 1.00 18.25 232 GLY E CA 1
ATOM 6661 C C . GLY E 1 191 ? -50.577 -2.115 10.383 1.00 18.77 232 GLY E C 1
ATOM 6662 O O . GLY E 1 191 ? -49.481 -2.681 10.378 1.00 19.68 232 GLY E O 1
ATOM 6663 N N . VAL E 1 192 ? -50.708 -0.781 10.482 1.00 18.67 233 VAL E N 1
ATOM 6664 C CA . VAL E 1 192 ? -49.537 0.096 10.497 1.00 19.53 233 VAL E CA 1
ATOM 6665 C C . VAL E 1 192 ? -48.609 -0.142 11.680 1.00 18.27 233 VAL E C 1
ATOM 6666 O O . VAL E 1 192 ? -47.445 0.226 11.586 1.00 18.05 233 VAL E O 1
ATOM 6670 N N . PHE E 1 193 ? -49.087 -0.761 12.781 1.00 17.65 234 PHE E N 1
ATOM 6671 C CA . PHE E 1 193 ? -48.188 -1.070 13.901 1.00 17.33 234 PHE E CA 1
ATOM 6672 C C . PHE E 1 193 ? -47.153 -2.138 13.485 1.00 17.77 234 PHE E C 1
ATOM 6673 O O . PHE E 1 193 ? -46.049 -2.175 14.021 1.00 18.06 234 PHE E O 1
ATOM 6681 N N . ARG E 1 194 ? -47.519 -3.017 12.540 1.00 17.63 235 ARG E N 1
ATOM 6682 C CA . ARG E 1 194 ? -46.589 -3.992 11.993 1.00 17.97 235 ARG E CA 1
ATOM 6683 C C . ARG E 1 194 ? -45.815 -3.368 10.839 1.00 18.52 235 ARG E C 1
ATOM 6684 O O . ARG E 1 194 ? -44.596 -3.541 10.762 1.00 20.36 235 ARG E O 1
ATOM 6692 N N . GLU E 1 195 ? -46.504 -2.677 9.910 1.00 17.33 236 GLU E N 1
ATOM 6693 C CA . GLU E 1 195 ? -45.858 -2.184 8.692 1.00 17.60 236 GLU E CA 1
ATOM 6694 C C . GLU E 1 195 ? -44.929 -0.999 8.892 1.00 18.21 236 GLU E C 1
ATOM 6695 O O . GLU E 1 195 ? -43.956 -0.877 8.159 1.00 18.95 236 GLU E O 1
ATOM 6701 N N . ASP E 1 196 ? -45.248 -0.110 9.823 1.00 17.06 237 ASP E N 1
ATOM 6702 C CA . ASP E 1 196 ? -44.446 1.075 10.066 1.00 17.04 237 ASP E CA 1
ATOM 6703 C C . ASP E 1 196 ? -43.730 0.932 11.414 1.00 17.18 237 ASP E C 1
ATOM 6704 O O . ASP E 1 196 ? -44.358 1.089 12.470 1.00 18.49 237 ASP E O 1
ATOM 6709 N N . PRO E 1 197 ? -42.420 0.633 11.391 1.00 16.50 238 PRO E N 1
ATOM 6710 C CA . PRO E 1 197 ? -41.668 0.495 12.646 1.00 16.54 238 PRO E CA 1
ATOM 6711 C C . PRO E 1 197 ? -41.691 1.757 13.499 1.00 16.86 238 PRO E C 1
ATOM 6712 O O . PRO E 1 197 ? -41.593 1.646 14.716 1.00 16.27 238 PRO E O 1
ATOM 6716 N N . LYS E 1 198 ? -41.822 2.946 12.880 1.00 16.86 239 LYS E N 1
ATOM 6717 C CA . LYS E 1 198 ? -41.853 4.194 13.652 1.00 16.91 239 LYS E CA 1
ATOM 6718 C C . LYS E 1 198 ? -43.130 4.289 14.486 1.00 17.46 239 LYS E C 1
ATOM 6719 O O . LYS E 1 198 ? -43.092 4.843 15.575 1.00 16.34 239 LYS E O 1
ATOM 6725 N N . THR E 1 199 ? -44.250 3.739 13.991 1.00 17.52 240 THR E N 1
ATOM 6726 C CA . THR E 1 199 ? -45.500 3.747 14.766 1.00 17.73 240 THR E CA 1
ATOM 6727 C C . THR E 1 199 ? -45.335 2.801 15.958 1.00 17.76 240 THR E C 1
ATOM 6728 O O . THR E 1 199 ? -45.656 3.153 17.091 1.00 16.88 240 THR E O 1
ATOM 6732 N N . ARG E 1 200 ? -44.783 1.609 15.714 1.00 17.30 241 ARG E N 1
ATOM 6733 C CA . ARG E 1 200 ? -44.555 0.635 16.767 1.00 17.28 241 ARG E CA 1
ATOM 6734 C C . ARG E 1 200 ? -43.577 1.205 17.852 1.00 17.03 241 ARG E C 1
ATOM 6735 O O . ARG E 1 200 ? -43.794 1.020 19.038 1.00 15.41 241 ARG E O 1
ATOM 6743 N N . GLU E 1 201 ? -42.507 1.890 17.423 1.00 17.31 242 GLU E N 1
ATOM 6744 C CA . GLU E 1 201 ? -41.536 2.467 18.359 1.00 17.93 242 GLU E CA 1
ATOM 6745 C C . GLU E 1 201 ? -42.152 3.541 19.245 1.00 18.05 242 GLU E C 1
ATOM 6746 O O . GLU E 1 201 ? -41.828 3.612 20.441 1.00 17.68 242 GLU E O 1
ATOM 6752 N N . GLU E 1 202 ? -43.026 4.399 18.656 1.00 17.59 243 GLU E N 1
ATOM 6753 C CA . GLU E 1 202 ? -43.710 5.442 19.423 1.00 17.02 243 GLU E CA 1
ATOM 6754 C C . GLU E 1 202 ? -44.603 4.800 20.475 1.00 16.44 243 GLU E C 1
ATOM 6755 O O . GLU E 1 202 ? -44.616 5.227 21.648 1.00 16.25 243 GLU E O 1
ATOM 6761 N N . PHE E 1 203 ? -45.333 3.760 20.071 1.00 16.29 244 PHE E N 1
ATOM 6762 C CA . PHE E 1 203 ? -46.203 3.009 20.987 1.00 17.33 244 PHE E CA 1
ATOM 6763 C C . PHE E 1 203 ? -45.390 2.421 22.154 1.00 17.72 244 PHE E C 1
ATOM 6764 O O . PHE E 1 203 ? -45.743 2.631 23.322 1.00 18.15 244 PHE E O 1
ATOM 6772 N N . LEU E 1 204 ? -44.288 1.718 21.842 1.00 17.86 245 LEU E N 1
ATOM 6773 C CA . LEU E 1 204 ? -43.471 1.088 22.880 1.00 18.37 245 LEU E CA 1
ATOM 6774 C C . LEU E 1 204 ? -42.828 2.103 23.810 1.00 19.79 245 LEU E C 1
ATOM 6775 O O . LEU E 1 204 ? -42.703 1.838 25.012 1.00 19.84 245 LEU E O 1
ATOM 6780 N N . THR E 1 205 ? -42.490 3.293 23.289 1.00 20.70 246 THR E N 1
ATOM 6781 C CA . THR E 1 205 ? -41.924 4.347 24.120 1.00 22.31 246 THR E CA 1
ATOM 6782 C C . THR E 1 205 ? -43.005 4.893 25.072 1.00 22.04 246 THR E C 1
ATOM 6783 O O . THR E 1 205 ? -42.760 5.044 26.267 1.00 22.02 246 THR E O 1
ATOM 6787 N N . LEU E 1 206 ? -44.212 5.144 24.551 1.00 21.43 247 LEU E N 1
ATOM 6788 C CA . LEU E 1 206 ? -45.279 5.736 25.336 1.00 21.95 247 LEU E CA 1
ATOM 6789 C C . LEU E 1 206 ? -45.908 4.808 26.376 1.00 22.91 247 LEU E C 1
ATOM 6790 O O . LEU E 1 206 ? -46.586 5.306 27.276 1.00 23.14 247 LEU E O 1
ATOM 6795 N N . ILE E 1 207 ? -45.709 3.481 26.265 1.00 23.20 248 ILE E N 1
ATOM 6796 C CA . ILE E 1 207 ? -46.257 2.577 27.277 1.00 24.93 248 ILE E CA 1
ATOM 6797 C C . ILE E 1 207 ? -45.346 2.418 28.489 1.00 27.48 248 ILE E C 1
ATOM 6798 O O . ILE E 1 207 ? -45.759 1.771 29.439 1.00 26.91 248 ILE E O 1
ATOM 6803 N N . ARG E 1 208 ? -44.142 3.024 28.498 1.00 29.74 249 ARG E N 1
ATOM 6804 C CA . ARG E 1 208 ? -43.281 2.973 29.679 1.00 32.61 249 ARG E CA 1
ATOM 6805 C C . ARG E 1 208 ? -43.955 3.748 30.826 1.00 34.37 249 ARG E C 1
ATOM 6806 O O . ARG E 1 208 ? -44.710 4.701 30.573 1.00 34.85 249 ARG E O 1
ATOM 6814 N N . MET F 2 4 ? -30.570 -17.647 -16.684 1.00 26.75 1 MET F N 1
ATOM 6815 C CA . MET F 2 4 ? -30.301 -17.036 -15.367 1.00 26.28 1 MET F CA 1
ATOM 6816 C C . MET F 2 4 ? -29.607 -15.684 -15.476 1.00 24.92 1 MET F C 1
ATOM 6817 O O . MET F 2 4 ? -28.448 -15.538 -15.104 1.00 25.29 1 MET F O 1
ATOM 6822 N N . PRO F 2 5 ? -30.312 -14.681 -16.013 1.00 23.97 2 PRO F N 1
ATOM 6823 C CA . PRO F 2 5 ? -29.665 -13.401 -16.287 1.00 23.11 2 PRO F CA 1
ATOM 6824 C C . PRO F 2 5 ? -29.400 -12.496 -15.102 1.00 22.23 2 PRO F C 1
ATOM 6825 O O . PRO F 2 5 ? -28.504 -11.662 -15.210 1.00 22.43 2 PRO F O 1
ATOM 6829 N N . TYR F 2 6 ? -30.158 -12.619 -14.001 1.00 20.86 3 TYR F N 1
ATOM 6830 C CA . TYR F 2 6 ? -29.974 -11.704 -12.867 1.00 20.39 3 TYR F CA 1
ATOM 6831 C C . TYR F 2 6 ? -29.120 -12.253 -11.769 1.00 21.08 3 TYR F C 1
ATOM 6832 O O . TYR F 2 6 ? -29.106 -13.454 -11.509 1.00 21.16 3 TYR F O 1
ATOM 6841 N N . LEU F 2 7 ? -28.433 -11.346 -11.083 1.00 22.31 4 LEU F N 1
ATOM 6842 C CA . LEU F 2 7 ? -27.578 -11.679 -9.957 1.00 23.65 4 LEU F CA 1
ATOM 6843 C C . LEU F 2 7 ? -27.694 -10.633 -8.904 1.00 21.90 4 LEU F C 1
ATOM 6844 O O . LEU F 2 7 ? -27.697 -9.445 -9.232 1.00 22.13 4 LEU F O 1
ATOM 6849 N N . LEU F 2 8 ? -27.721 -11.043 -7.640 1.00 19.84 5 LEU F N 1
ATOM 6850 C CA . LEU F 2 8 ? -27.705 -10.102 -6.532 1.00 19.41 5 LEU F CA 1
ATOM 6851 C C . LEU F 2 8 ? -26.479 -10.382 -5.689 1.00 19.64 5 LEU F C 1
ATOM 6852 O O . LEU F 2 8 ? -26.233 -11.536 -5.336 1.00 20.30 5 LEU F O 1
ATOM 6857 N N . ILE F 2 9 ? -25.693 -9.349 -5.388 1.00 18.18 6 ILE F N 1
ATOM 6858 C CA . ILE F 2 9 ? -24.533 -9.493 -4.508 1.00 17.08 6 ILE F CA 1
ATOM 6859 C C . ILE F 2 9 ? -24.639 -8.423 -3.430 1.00 16.66 6 ILE F C 1
ATOM 6860 O O . ILE F 2 9 ? -25.292 -7.400 -3.642 1.00 17.15 6 ILE F O 1
ATOM 6865 N N . SER F 2 10 ? -24.006 -8.650 -2.285 1.00 16.07 7 SER F N 1
ATOM 6866 C CA . SER F 2 10 ? -24.116 -7.695 -1.186 1.00 15.93 7 SER F CA 1
ATOM 6867 C C . SER F 2 10 ? -22.968 -7.761 -0.226 1.00 16.33 7 SER F C 1
ATOM 6868 O O . SER F 2 10 ? -22.302 -8.771 -0.138 1.00 17.40 7 SER F O 1
ATOM 6871 N N . THR F 2 11 ? -22.771 -6.693 0.538 1.00 15.54 8 THR F N 1
ATOM 6872 C CA . THR F 2 11 ? -21.809 -6.669 1.624 1.00 16.06 8 THR F CA 1
ATOM 6873 C C . THR F 2 11 ? -22.411 -5.857 2.780 1.00 16.09 8 THR F C 1
ATOM 6874 O O . THR F 2 11 ? -23.310 -5.033 2.554 1.00 15.89 8 THR F O 1
ATOM 6878 N N . GLN F 2 12 ? -21.923 -6.075 4.015 1.00 15.31 9 GLN F N 1
ATOM 6879 C CA . GLN F 2 12 ? -22.435 -5.327 5.152 1.00 15.03 9 GLN F CA 1
ATOM 6880 C C . GLN F 2 12 ? -21.379 -4.438 5.766 1.00 15.04 9 GLN F C 1
ATOM 6881 O O . GLN F 2 12 ? -20.192 -4.697 5.595 1.00 13.95 9 GLN F O 1
ATOM 6887 N N . ILE F 2 13 ? -21.816 -3.402 6.510 1.00 15.03 10 ILE F N 1
ATOM 6888 C CA . ILE F 2 13 ? -21.043 -2.523 7.391 1.00 15.74 10 ILE F CA 1
ATOM 6889 C C . ILE F 2 13 ? -20.017 -1.615 6.708 1.00 15.87 10 ILE F C 1
ATOM 6890 O O . ILE F 2 13 ? -20.029 -0.409 6.980 1.00 16.56 10 ILE F O 1
ATOM 6895 N N . ARG F 2 14 ? -19.098 -2.160 5.898 1.00 15.63 11 ARG F N 1
ATOM 6896 C CA . ARG F 2 14 ? -18.134 -1.353 5.150 1.00 15.42 11 ARG F CA 1
ATOM 6897 C C . ARG F 2 14 ? -18.029 -1.896 3.722 1.00 15.32 11 ARG F C 1
ATOM 6898 O O . ARG F 2 14 ? -18.012 -3.098 3.528 1.00 15.27 11 ARG F O 1
ATOM 6906 N N . MET F 2 15 ? -17.960 -1.014 2.712 1.00 15.09 12 MET F N 1
ATOM 6907 C CA . MET F 2 15 ? -17.885 -1.460 1.311 1.00 15.53 12 MET F CA 1
ATOM 6908 C C . MET F 2 15 ? -16.507 -2.007 0.913 1.00 16.21 12 MET F C 1
ATOM 6909 O O . MET F 2 15 ? -16.399 -2.707 -0.080 1.00 17.19 12 MET F O 1
ATOM 6914 N N . GLU F 2 16 ? -15.450 -1.666 1.653 1.00 16.68 13 GLU F N 1
ATOM 6915 C CA . GLU F 2 16 ? -14.066 -2.018 1.286 1.00 16.82 13 GLU F CA 1
ATOM 6916 C C . GLU F 2 16 ? -13.650 -3.424 1.643 1.00 18.33 13 GLU F C 1
ATOM 6917 O O . GLU F 2 16 ? -12.553 -3.817 1.272 1.00 19.97 13 GLU F O 1
ATOM 6923 N N . VAL F 2 17 ? -14.428 -4.133 2.447 1.00 18.02 14 VAL F N 1
ATOM 6924 C CA . VAL F 2 17 ? -14.012 -5.429 2.969 1.00 18.38 14 VAL F CA 1
ATOM 6925 C C . VAL F 2 17 ? -15.163 -6.431 2.892 1.00 18.79 14 VAL F C 1
ATOM 6926 O O . VAL F 2 17 ? -16.327 -6.057 2.950 1.00 18.04 14 VAL F O 1
ATOM 6930 N N . GLY F 2 18 ? -14.825 -7.684 2.676 1.00 19.37 15 GLY F N 1
ATOM 6931 C CA . GLY F 2 18 ? -15.817 -8.743 2.619 1.00 20.65 15 GLY F CA 1
ATOM 6932 C C . GLY F 2 18 ? -16.267 -9.158 4.011 1.00 21.35 15 GLY F C 1
ATOM 6933 O O . GLY F 2 18 ? -15.886 -8.531 5.001 1.00 21.51 15 GLY F O 1
ATOM 6934 N N . PRO F 2 19 ? -17.042 -10.249 4.140 1.00 21.57 16 PRO F N 1
ATOM 6935 C CA . PRO F 2 19 ? -17.533 -11.124 3.058 1.00 21.49 16 PRO F CA 1
ATOM 6936 C C . PRO F 2 19 ? -18.537 -10.454 2.122 1.00 21.17 16 PRO F C 1
ATOM 6937 O O . PRO F 2 19 ? -19.196 -9.471 2.473 1.00 21.71 16 PRO F O 1
ATOM 6941 N N . THR F 2 20 ? -18.617 -10.972 0.917 1.00 20.26 17 THR F N 1
ATOM 6942 C CA . THR F 2 20 ? -19.587 -10.514 -0.062 1.00 20.11 17 THR F CA 1
ATOM 6943 C C . THR F 2 20 ? -20.504 -11.713 -0.327 1.00 20.06 17 THR F C 1
ATOM 6944 O O . THR F 2 20 ? -20.005 -12.806 -0.609 1.00 20.62 17 THR F O 1
ATOM 6948 N N . MET F 2 21 ? -21.817 -11.530 -0.181 1.00 19.46 18 MET F N 1
ATOM 6949 C CA . MET F 2 21 ? -22.805 -12.573 -0.469 1.00 20.24 18 MET F CA 1
ATOM 6950 C C . MET F 2 21 ? -22.981 -12.588 -1.976 1.00 21.11 18 MET F C 1
ATOM 6951 O O . MET F 2 21 ? -23.160 -11.526 -2.574 1.00 20.49 18 MET F O 1
ATOM 6956 N N . VAL F 2 22 ? -22.895 -13.761 -2.607 1.00 22.41 19 VAL F N 1
ATOM 6957 C CA . VAL F 2 22 ? -22.986 -13.843 -4.061 1.00 23.26 19 VAL F CA 1
ATOM 6958 C C . VAL F 2 22 ? -24.053 -14.811 -4.597 1.00 24.86 19 VAL F C 1
ATOM 6959 O O . VAL F 2 22 ? -24.169 -14.948 -5.819 1.00 25.47 19 VAL F O 1
ATOM 6963 N N . GLY F 2 23 ? -24.774 -15.505 -3.719 1.00 24.49 20 GLY F N 1
ATOM 6964 C CA . GLY F 2 23 ? -25.778 -16.454 -4.180 1.00 24.85 20 GLY F CA 1
ATOM 6965 C C . GLY F 2 23 ? -26.688 -17.043 -3.122 1.00 25.55 20 GLY F C 1
ATOM 6966 O O . GLY F 2 23 ? -26.492 -16.845 -1.918 1.00 24.73 20 GLY F O 1
ATOM 6967 N N . ASP F 2 24 ? -27.692 -17.779 -3.594 1.00 25.94 21 ASP F N 1
ATOM 6968 C CA . ASP F 2 24 ? -28.692 -18.457 -2.787 1.00 26.23 21 ASP F CA 1
ATOM 6969 C C . ASP F 2 24 ? -28.715 -19.950 -3.199 1.00 26.53 21 ASP F C 1
ATOM 6970 O O . ASP F 2 24 ? -27.902 -20.357 -4.033 1.00 25.90 21 ASP F O 1
ATOM 6975 N N . GLU F 2 25 ? -29.630 -20.763 -2.634 1.00 26.80 22 GLU F N 1
ATOM 6976 C CA . GLU F 2 25 ? -29.689 -22.185 -2.931 1.00 28.02 22 GLU F CA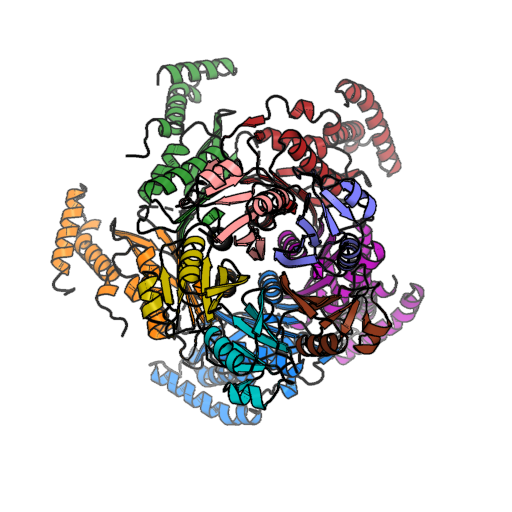 1
ATOM 6977 C C . GLU F 2 25 ? -29.831 -22.543 -4.385 1.00 28.38 22 GLU F C 1
ATOM 6978 O O . GLU F 2 25 ? -29.370 -23.608 -4.779 1.00 28.59 22 GLU F O 1
ATOM 6984 N N . GLN F 2 26 ? -30.490 -21.695 -5.172 1.00 28.29 23 GLN F N 1
ATOM 6985 C CA . GLN F 2 26 ? -30.721 -22.014 -6.573 1.00 29.03 23 GLN F CA 1
ATOM 6986 C C . GLN F 2 26 ? -29.756 -21.325 -7.528 1.00 29.37 23 GLN F C 1
ATOM 6987 O O . GLN F 2 26 ? -29.988 -21.333 -8.738 1.00 29.34 23 GLN F O 1
ATOM 6993 N N . SER F 2 27 ? -28.633 -20.791 -7.009 1.00 29.09 24 SER F N 1
ATOM 6994 C CA . SER F 2 27 ? -27.630 -20.140 -7.843 1.00 28.96 24 SER F CA 1
ATOM 6995 C C . SER F 2 27 ? -26.908 -21.126 -8.715 1.00 30.54 24 SER F C 1
ATOM 6996 O O . SER F 2 27 ? -26.863 -22.311 -8.382 1.00 31.85 24 SER F O 1
ATOM 6999 N N . ASP F 2 28 ? -26.353 -20.647 -9.841 1.00 30.38 25 ASP F N 1
ATOM 7000 C CA . ASP F 2 28 ? -25.575 -21.448 -10.780 1.00 31.61 25 ASP F CA 1
ATOM 7001 C C . ASP F 2 28 ? -24.329 -21.973 -10.058 1.00 33.16 25 ASP F C 1
ATOM 7002 O O . ASP F 2 28 ? -23.471 -21.188 -9.677 1.00 33.20 25 ASP F O 1
ATOM 7007 N N . PRO F 2 29 ? -24.233 -23.298 -9.847 1.00 34.60 26 PRO F N 1
ATOM 7008 C CA . PRO F 2 29 ? -23.088 -23.853 -9.100 1.00 35.37 26 PRO F CA 1
ATOM 7009 C C . PRO F 2 29 ? -21.730 -23.604 -9.748 1.00 35.51 26 PRO F C 1
ATOM 7010 O O . PRO F 2 29 ? -20.737 -23.449 -9.040 1.00 35.46 26 PRO F O 1
ATOM 7014 N N . GLU F 2 30 ? -21.695 -23.551 -11.078 1.00 35.06 27 GLU F N 1
ATOM 7015 C CA . GLU F 2 30 ? -20.478 -23.294 -11.841 1.00 35.42 27 GLU F CA 1
ATOM 7016 C C . GLU F 2 30 ? -19.992 -21.861 -11.588 1.00 34.77 27 GLU F C 1
ATOM 7017 O O . GLU F 2 30 ? -18.799 -21.656 -11.376 1.00 34.72 27 GLU F O 1
ATOM 7023 N N . LEU F 2 31 ? -20.904 -20.877 -11.588 1.00 33.75 28 LEU F N 1
ATOM 7024 C CA . LEU F 2 31 ? -20.518 -19.488 -11.332 1.00 33.11 28 LEU F CA 1
ATOM 7025 C C . LEU F 2 31 ? -20.047 -19.351 -9.879 1.00 31.96 28 LEU F C 1
ATOM 7026 O O . LEU F 2 31 ? -19.032 -18.703 -9.622 1.00 31.82 28 LEU F O 1
ATOM 7031 N N . MET F 2 32 ? -20.737 -20.019 -8.934 1.00 30.84 29 MET F N 1
ATOM 7032 C CA . MET F 2 32 ? -20.333 -19.976 -7.526 1.00 30.23 29 MET F CA 1
ATOM 7033 C C . MET F 2 32 ? -18.910 -20.538 -7.356 1.00 30.95 29 MET F C 1
ATOM 7034 O O . MET F 2 32 ? -18.084 -19.919 -6.684 1.00 30.93 29 MET F O 1
ATOM 7039 N N . GLN F 2 33 ? -18.604 -21.652 -8.042 1.00 31.22 30 GLN F N 1
ATOM 7040 C CA . GLN F 2 33 ? -17.268 -22.252 -8.007 1.00 32.78 30 GLN F CA 1
ATOM 7041 C C . GLN F 2 33 ? -16.230 -21.323 -8.670 1.00 32.35 30 GLN F C 1
ATOM 7042 O O . GLN F 2 33 ? -15.133 -21.161 -8.146 1.00 32.14 30 GLN F O 1
ATOM 7048 N N . HIS F 2 34 ? -16.596 -20.672 -9.778 1.00 32.34 31 HIS F N 1
ATOM 7049 C CA . HIS F 2 34 ? -15.714 -19.741 -10.467 1.00 33.08 31 HIS F CA 1
ATOM 7050 C C . HIS F 2 34 ? -15.302 -18.579 -9.533 1.00 32.53 31 HIS F C 1
ATOM 7051 O O . HIS F 2 34 ? -14.138 -18.151 -9.544 1.00 32.50 31 HIS F O 1
ATOM 7058 N N . LEU F 2 35 ? -16.259 -18.072 -8.741 1.00 31.31 32 LEU F N 1
ATOM 7059 C CA . LEU F 2 35 ? -15.983 -16.990 -7.797 1.00 30.78 32 LEU F CA 1
ATOM 7060 C C . LEU F 2 35 ? -15.209 -17.455 -6.543 1.00 31.05 32 LEU F C 1
ATOM 7061 O O . LEU F 2 35 ? -14.775 -16.607 -5.762 1.00 31.48 32 LEU F O 1
ATOM 7066 N N . GLY F 2 36 ? -15.078 -18.775 -6.341 1.00 30.10 33 GLY F N 1
ATOM 7067 C CA . GLY F 2 36 ? -14.445 -19.357 -5.168 1.00 29.73 33 GLY F CA 1
ATOM 7068 C C . GLY F 2 36 ? -15.346 -19.256 -3.949 1.00 29.75 33 GLY F C 1
ATOM 7069 O O . GLY F 2 36 ? -14.863 -19.192 -2.820 1.00 29.85 33 GLY F O 1
ATOM 7070 N N . ALA F 2 37 ? -16.669 -19.271 -4.160 1.00 29.72 34 ALA F N 1
ATOM 7071 C CA . ALA F 2 37 ? -17.633 -19.138 -3.075 1.00 30.14 34 ALA F CA 1
ATOM 7072 C C . ALA F 2 37 ? -17.825 -20.420 -2.266 1.00 31.38 34 ALA F C 1
ATOM 7073 O O . ALA F 2 37 ? -17.607 -21.518 -2.772 1.00 31.72 34 ALA F O 1
ATOM 7075 N N . SER F 2 38 ? -18.226 -20.261 -1.005 1.00 31.36 35 SER F N 1
ATOM 7076 C CA . SER F 2 38 ? -18.550 -21.356 -0.106 1.00 32.38 35 SER F CA 1
ATOM 7077 C C . SER F 2 38 ? -20.034 -21.242 0.254 1.00 32.65 35 SER F C 1
ATOM 7078 O O . SER F 2 38 ? -20.617 -20.150 0.246 1.00 32.15 35 SER F O 1
ATOM 7081 N N . LYS F 2 39 ? -20.642 -22.378 0.562 1.00 32.25 36 LYS F N 1
ATOM 7082 C CA . LYS F 2 39 ? -22.051 -22.421 0.914 1.00 31.88 36 LYS F CA 1
ATOM 7083 C C . LYS F 2 39 ? -22.176 -22.535 2.425 1.00 31.64 36 LYS F C 1
ATOM 7084 O O . LYS F 2 39 ? -21.408 -23.271 3.048 1.00 32.40 36 LYS F O 1
ATOM 7090 N N . ARG F 2 40 ? -23.129 -21.812 3.024 1.00 30.44 37 ARG F N 1
ATOM 7091 C CA . ARG F 2 40 ? -23.359 -21.910 4.466 1.00 30.17 37 ARG F CA 1
ATOM 7092 C C . ARG F 2 40 ? -24.778 -21.483 4.834 1.00 29.09 37 ARG F C 1
ATOM 7093 O O . ARG F 2 40 ? -25.431 -20.765 4.077 1.00 29.01 37 ARG F O 1
ATOM 7101 N N . ARG F 2 41 ? -25.246 -21.905 6.008 1.00 27.58 38 ARG F N 1
ATOM 7102 C CA . ARG F 2 41 ? -26.533 -21.466 6.520 1.00 27.11 38 ARG F CA 1
ATOM 7103 C C . ARG F 2 41 ? -26.223 -20.822 7.857 1.00 26.31 38 ARG F C 1
ATOM 7104 O O . ARG F 2 41 ? -25.808 -21.528 8.783 1.00 26.58 38 ARG F O 1
ATOM 7112 N N . ALA F 2 42 ? -26.338 -19.482 7.963 1.00 24.66 39 ALA F N 1
ATOM 7113 C CA . ALA F 2 42 ? -26.064 -18.806 9.231 1.00 23.89 39 ALA F CA 1
ATOM 7114 C C . ALA F 2 42 ? -27.071 -19.284 10.292 1.00 23.50 39 ALA F C 1
ATOM 7115 O O . ALA F 2 42 ? -28.216 -19.555 9.960 1.00 23.30 39 ALA F O 1
ATOM 7117 N N . LEU F 2 43 ? -26.617 -19.491 11.522 1.00 24.09 40 LEU F N 1
ATOM 7118 C CA . LEU F 2 43 ? -27.441 -20.018 12.610 1.00 24.53 40 LEU F CA 1
ATOM 7119 C C . LEU F 2 43 ? -28.836 -19.396 12.735 1.00 22.94 40 LEU F C 1
ATOM 7120 O O . LEU F 2 43 ? -28.969 -18.192 12.926 1.00 22.67 40 LEU F O 1
ATOM 7125 N N . GLY F 2 44 ? -29.857 -20.229 12.610 1.00 21.62 41 GLY F N 1
ATOM 7126 C CA . GLY F 2 44 ? -31.229 -19.770 12.749 1.00 21.22 41 GLY F CA 1
ATOM 7127 C C . GLY F 2 44 ? -31.889 -19.307 11.473 1.00 20.86 41 GLY F C 1
ATOM 7128 O O . GLY F 2 44 ? -33.098 -19.075 11.472 1.00 20.56 41 GLY F O 1
ATOM 7129 N N . ASN F 2 45 ? -31.114 -19.184 10.360 1.00 20.75 42 ASN F N 1
ATOM 7130 C CA . ASN F 2 45 ? -31.681 -18.769 9.096 1.00 22.01 42 ASN F CA 1
ATOM 7131 C C . ASN F 2 45 ? -32.357 -19.947 8.414 1.00 25.08 42 ASN F C 1
ATOM 7132 O O . ASN F 2 45 ? -31.950 -21.099 8.602 1.00 26.32 42 ASN F O 1
ATOM 7137 N N . ASN F 2 46 ? -33.396 -19.665 7.630 1.00 25.57 43 ASN F N 1
ATOM 7138 C CA . ASN F 2 46 ? -34.146 -20.705 6.925 1.00 27.22 43 ASN F CA 1
ATOM 7139 C C . ASN F 2 46 ? -33.668 -20.873 5.470 1.00 27.07 43 ASN F C 1
ATOM 7140 O O . ASN F 2 46 ? -34.438 -21.335 4.636 1.00 27.85 43 ASN F O 1
ATOM 7145 N N . PHE F 2 47 ? -32.411 -20.519 5.165 1.00 25.92 44 PHE F N 1
ATOM 7146 C CA . PHE F 2 47 ? -31.895 -20.604 3.799 1.00 25.73 44 PHE F CA 1
ATOM 7147 C C . PHE F 2 47 ? -30.381 -20.702 3.797 1.00 26.02 44 PHE F C 1
ATOM 7148 O O . PHE F 2 47 ? -29.718 -20.223 4.728 1.00 26.23 44 PHE F O 1
ATOM 7156 N N . TYR F 2 48 ? -29.827 -21.272 2.719 1.00 25.68 45 TYR F N 1
ATOM 7157 C CA . TYR F 2 48 ? -28.393 -21.349 2.512 1.00 26.25 45 TYR F CA 1
ATOM 7158 C C . TYR F 2 48 ? -27.981 -20.162 1.636 1.00 24.92 45 TYR F C 1
ATOM 7159 O O . TYR F 2 48 ? -28.770 -19.644 0.842 1.00 25.46 45 TYR F O 1
ATOM 7168 N N . GLU F 2 49 ? -26.740 -19.752 1.762 1.00 23.88 46 GLU F N 1
ATOM 7169 C CA . GLU F 2 49 ? -26.202 -18.644 0.972 1.00 22.82 46 GLU F CA 1
ATOM 7170 C C . GLU F 2 49 ? -24.804 -18.995 0.492 1.00 22.07 46 GLU F C 1
ATOM 7171 O O . GLU F 2 49 ? -24.117 -19.812 1.103 1.00 21.33 46 GLU F O 1
ATOM 7177 N N . TYR F 2 50 ? -24.372 -18.348 -0.593 1.00 21.79 47 TYR F N 1
ATOM 7178 C CA . TYR F 2 50 ? -23.014 -18.490 -1.093 1.00 22.49 47 TYR F CA 1
ATOM 7179 C C . TYR F 2 50 ? -22.312 -17.171 -0.792 1.00 22.89 47 TYR F C 1
ATOM 7180 O O . TYR F 2 50 ? -22.891 -16.100 -0.994 1.00 22.79 47 TYR F O 1
ATOM 7189 N N . TYR F 2 51 ? -21.072 -17.242 -0.312 1.00 22.93 48 TYR F N 1
ATOM 7190 C CA . TYR F 2 51 ? -20.316 -16.047 0.025 1.00 23.68 48 TYR F CA 1
ATOM 7191 C C . TYR F 2 51 ? -18.855 -16.202 -0.380 1.00 23.84 48 TYR F C 1
ATOM 7192 O O . TYR F 2 51 ? -18.353 -17.320 -0.497 1.00 24.20 48 TYR F O 1
ATOM 7201 N N . VAL F 2 52 ? -18.161 -15.078 -0.534 1.00 23.30 49 VAL F N 1
ATOM 7202 C CA . VAL F 2 52 ? -16.724 -15.043 -0.788 1.00 23.03 49 VAL F CA 1
ATOM 7203 C C . VAL F 2 52 ? -16.090 -14.082 0.227 1.00 23.22 49 VAL F C 1
ATOM 7204 O O . VAL F 2 52 ? -16.761 -13.186 0.736 1.00 22.50 49 VAL F O 1
ATOM 7208 N N . ASP F 2 53 ? -14.796 -14.249 0.510 1.00 23.82 50 ASP F N 1
ATOM 7209 C CA . ASP F 2 53 ? -14.097 -13.334 1.437 1.00 24.88 50 ASP F CA 1
ATOM 7210 C C . ASP F 2 53 ? -13.770 -11.985 0.785 1.00 24.60 50 ASP F C 1
ATOM 7211 O O . ASP F 2 53 ? -13.437 -11.044 1.491 1.00 25.35 50 ASP F O 1
ATOM 7216 N N . ASP F 2 54 ? -13.768 -11.915 -0.537 1.00 24.03 51 ASP F N 1
ATOM 7217 C CA . ASP F 2 54 ? -13.388 -10.723 -1.279 1.00 24.24 51 ASP F CA 1
ATOM 7218 C C . ASP F 2 54 ? -14.310 -9.551 -1.035 1.00 23.84 51 ASP F C 1
ATOM 7219 O O . ASP F 2 54 ? -15.519 -9.727 -0.875 1.00 23.84 51 ASP F O 1
ATOM 7224 N N . PRO F 2 55 ? -13.762 -8.327 -1.090 1.00 23.48 52 PRO F N 1
ATOM 7225 C CA . PRO F 2 55 ? -14.634 -7.147 -1.050 1.00 22.68 52 PRO F CA 1
ATOM 7226 C C . PRO F 2 55 ? -15.470 -7.072 -2.345 1.00 22.09 52 PRO F C 1
ATOM 7227 O O . PRO F 2 55 ? -15.094 -7.636 -3.386 1.00 22.53 52 PRO F O 1
ATOM 7231 N N . PRO F 2 56 ? -16.625 -6.387 -2.306 1.00 20.76 53 PRO F N 1
ATOM 7232 C CA . PRO F 2 56 ? -17.510 -6.371 -3.481 1.00 20.74 53 PRO F CA 1
ATOM 7233 C C . PRO F 2 56 ? -16.915 -5.847 -4.778 1.00 21.17 53 PRO F C 1
ATOM 7234 O O . PRO F 2 56 ? -17.265 -6.365 -5.837 1.00 21.87 53 PRO F O 1
ATOM 7238 N N . ARG F 2 57 ? -16.001 -4.878 -4.715 1.00 21.43 54 ARG F N 1
ATOM 7239 C CA . ARG F 2 57 ? -15.392 -4.346 -5.942 1.00 21.68 54 ARG F CA 1
ATOM 7240 C C . ARG F 2 57 ? -14.651 -5.441 -6.723 1.00 21.41 54 ARG F C 1
ATOM 7241 O O . ARG F 2 57 ? -14.754 -5.484 -7.947 1.00 21.28 54 ARG F O 1
ATOM 7249 N N . ILE F 2 58 ? -13.997 -6.379 -6.016 1.00 21.93 55 ILE F N 1
ATOM 7250 C CA . ILE F 2 58 ? -13.307 -7.511 -6.668 1.00 23.28 55 ILE F CA 1
ATOM 7251 C C . ILE F 2 58 ? -14.340 -8.409 -7.361 1.00 23.45 55 ILE F C 1
ATOM 7252 O O . ILE F 2 58 ? -14.135 -8.832 -8.491 1.00 23.81 55 ILE F O 1
ATOM 7257 N N . VAL F 2 59 ? -15.459 -8.671 -6.691 1.00 22.37 56 VAL F N 1
ATOM 7258 C CA . VAL F 2 59 ? -16.516 -9.506 -7.242 1.00 22.08 56 VAL F CA 1
ATOM 7259 C C . VAL F 2 59 ? -17.117 -8.841 -8.489 1.00 22.35 56 VAL F C 1
ATOM 7260 O O . VAL F 2 59 ? -17.366 -9.521 -9.474 1.00 21.56 56 VAL F O 1
ATOM 7264 N N . LEU F 2 60 ? -17.317 -7.513 -8.460 1.00 22.09 57 LEU F N 1
ATOM 7265 C CA . LEU F 2 60 ? -17.851 -6.793 -9.614 1.00 23.01 57 LEU F CA 1
ATOM 7266 C C . LEU F 2 60 ? -16.919 -6.929 -10.817 1.00 24.36 57 LEU F C 1
ATOM 7267 O O . LEU F 2 60 ? -17.389 -7.188 -11.926 1.00 24.63 57 LEU F O 1
ATOM 7272 N N . ASP F 2 61 ? -15.590 -6.792 -10.600 1.00 24.51 58 ASP F N 1
ATOM 7273 C CA . ASP F 2 61 ? -14.608 -6.972 -11.670 1.00 24.69 58 ASP F CA 1
ATOM 7274 C C . ASP F 2 61 ? -14.689 -8.397 -12.246 1.00 25.60 58 ASP F C 1
ATOM 7275 O O . ASP F 2 61 ? -14.664 -8.566 -13.458 1.00 26.44 58 ASP F O 1
ATOM 7280 N N . LYS F 2 62 ? -14.782 -9.415 -11.382 1.00 25.68 59 LYS F N 1
ATOM 7281 C CA . LYS F 2 62 ? -14.892 -10.805 -11.830 1.00 25.94 59 LYS F CA 1
ATOM 7282 C C . LYS F 2 62 ? -16.176 -11.052 -12.641 1.00 25.61 59 LYS F C 1
ATOM 7283 O O . LYS F 2 62 ? -16.142 -11.717 -13.680 1.00 25.53 59 LYS F O 1
ATOM 7289 N N . LEU F 2 63 ? -17.295 -10.505 -12.171 1.00 25.01 60 LEU F N 1
ATOM 7290 C CA . LEU F 2 63 ? -18.575 -10.668 -12.842 1.00 25.24 60 LEU F CA 1
ATOM 7291 C C . LEU F 2 63 ? -18.625 -9.968 -14.185 1.00 26.30 60 LEU F C 1
ATOM 7292 O O . LEU F 2 63 ? -19.286 -10.474 -15.106 1.00 26.77 60 LEU F O 1
ATOM 7297 N N . GLU F 2 64 ? -17.862 -8.875 -14.360 1.00 27.05 61 GLU F N 1
ATOM 7298 C CA . GLU F 2 64 ? -17.795 -8.219 -15.672 1.00 28.63 61 GLU F CA 1
ATOM 7299 C C . GLU F 2 64 ? -17.149 -9.180 -16.693 1.00 30.29 61 GLU F C 1
ATOM 7300 O O . GLU F 2 64 ? -17.623 -9.297 -17.828 1.00 29.98 61 GLU F O 1
ATOM 7306 N N . ARG F 2 65 ? -16.090 -9.887 -16.275 1.00 31.37 62 ARG F N 1
ATOM 7307 C CA . ARG F 2 65 ? -15.432 -10.859 -17.148 1.00 32.58 62 ARG F CA 1
ATOM 7308 C C . ARG F 2 65 ? -16.364 -12.032 -17.534 1.00 32.61 62 ARG F C 1
ATOM 7309 O O . ARG F 2 65 ? -16.093 -12.706 -18.520 1.00 33.84 62 ARG F O 1
ATOM 7317 N N . ARG F 2 66 ? -17.476 -12.232 -16.805 1.00 30.92 63 ARG F N 1
ATOM 7318 C CA . ARG F 2 66 ? -18.507 -13.226 -17.098 1.00 30.37 63 ARG F CA 1
ATOM 7319 C C . ARG F 2 66 ? -19.732 -12.644 -17.862 1.00 29.93 63 ARG F C 1
ATOM 7320 O O . ARG F 2 66 ? -20.734 -13.335 -18.016 1.00 30.56 63 ARG F O 1
ATOM 7328 N N . GLY F 2 67 ? -19.669 -11.381 -18.279 1.00 28.78 64 GLY F N 1
ATOM 7329 C CA . GLY F 2 67 ? -20.746 -10.750 -19.024 1.00 28.30 64 GLY F CA 1
ATOM 7330 C C . GLY F 2 67 ? -21.796 -10.018 -18.217 1.00 28.27 64 GLY F C 1
ATOM 7331 O O . GLY F 2 67 ? -22.803 -9.580 -18.779 1.00 28.74 64 GLY F O 1
ATOM 7332 N N . PHE F 2 68 ? -21.579 -9.853 -16.895 1.00 27.04 65 PHE F N 1
ATOM 7333 C CA . PHE F 2 68 ? -22.540 -9.146 -16.052 1.00 26.80 65 PHE F CA 1
ATOM 7334 C C . PHE F 2 68 ? -22.263 -7.652 -15.957 1.00 28.22 65 PHE F C 1
ATOM 7335 O O . PHE F 2 68 ? -21.116 -7.235 -15.829 1.00 29.38 65 PHE F O 1
ATOM 7343 N N . ARG F 2 69 ? -23.321 -6.851 -15.996 1.00 28.03 66 ARG F N 1
ATOM 7344 C CA . ARG F 2 69 ? -23.237 -5.401 -15.846 1.00 28.19 66 ARG F CA 1
ATOM 7345 C C . ARG F 2 69 ? -24.081 -4.990 -14.630 1.00 25.73 66 ARG F C 1
ATOM 7346 O O . ARG F 2 69 ? -25.107 -5.612 -14.359 1.00 25.40 66 ARG F O 1
ATOM 7354 N N . VAL F 2 70 ? -23.675 -3.932 -13.933 1.00 23.65 67 VAL F N 1
ATOM 7355 C CA . VAL F 2 70 ? -24.416 -3.437 -12.781 1.00 22.49 67 VAL F CA 1
ATOM 7356 C C . VAL F 2 70 ? -25.621 -2.644 -13.299 1.00 22.24 67 VAL F C 1
ATOM 7357 O O . VAL F 2 70 ? -25.454 -1.722 -14.100 1.00 22.18 67 VAL F O 1
ATOM 7361 N N . LEU F 2 71 ? -26.821 -3.030 -12.890 1.00 20.92 68 LEU F N 1
ATOM 7362 C CA . LEU F 2 71 ? -28.026 -2.278 -13.243 1.00 21.37 68 LEU F CA 1
ATOM 7363 C C . LEU F 2 71 ? -28.346 -1.279 -12.139 1.00 21.89 68 LEU F C 1
ATOM 7364 O O . LEU F 2 71 ? -28.800 -0.171 -12.425 1.00 22.61 68 LEU F O 1
ATOM 7369 N N . SER F 2 72 ? -28.154 -1.682 -10.886 1.00 21.41 69 SER F N 1
ATOM 7370 C CA . SER F 2 72 ? -28.476 -0.826 -9.762 1.00 22.34 69 SER F CA 1
ATOM 7371 C C . SER F 2 72 ? -27.668 -1.201 -8.525 1.00 21.90 69 SER F C 1
ATOM 7372 O O . SER F 2 72 ? -27.218 -2.351 -8.375 1.00 21.66 69 SER F O 1
ATOM 7375 N N . MET F 2 73 ? -27.478 -0.219 -7.641 1.00 20.59 70 MET F N 1
ATOM 7376 C CA . MET F 2 73 ? -26.809 -0.392 -6.361 1.00 19.63 70 MET F CA 1
ATOM 7377 C C . MET F 2 73 ? -27.668 0.320 -5.333 1.00 18.15 70 MET F C 1
ATOM 7378 O O . MET F 2 73 ? -28.118 1.443 -5.587 1.00 18.19 70 MET F O 1
ATOM 7383 N N . THR F 2 74 ? -27.937 -0.328 -4.183 1.00 15.90 71 THR F N 1
ATOM 7384 C CA . THR F 2 74 ? -28.750 0.316 -3.156 1.00 15.78 71 THR F CA 1
ATOM 7385 C C . THR F 2 74 ? -28.328 -0.064 -1.746 1.00 14.55 71 THR F C 1
ATOM 7386 O O . THR F 2 74 ? -27.770 -1.132 -1.527 1.00 14.92 71 THR F O 1
ATOM 7390 N N . GLY F 2 75 ? -28.653 0.791 -0.802 1.00 13.45 72 GLY F N 1
ATOM 7391 C CA . GLY F 2 75 ? -28.431 0.537 0.610 1.00 13.87 72 GLY F CA 1
ATOM 7392 C C . GLY F 2 75 ? -29.745 0.114 1.233 1.00 14.36 72 GLY F C 1
ATOM 7393 O O . GLY F 2 75 ? -30.806 0.637 0.890 1.00 14.39 72 GLY F O 1
ATOM 7394 N N . VAL F 2 76 ? -29.696 -0.858 2.133 1.00 14.62 73 VAL F N 1
ATOM 7395 C CA . VAL F 2 76 ? -30.879 -1.275 2.880 1.00 15.19 73 VAL F CA 1
ATOM 7396 C C . VAL F 2 76 ? -30.388 -1.751 4.250 1.00 15.42 73 VAL F C 1
ATOM 7397 O O . VAL F 2 76 ? -29.518 -2.605 4.312 1.00 16.55 73 VAL F O 1
ATOM 7401 N N . GLY F 2 77 ? -30.783 -1.052 5.316 1.00 13.79 74 GLY F N 1
ATOM 7402 C CA . GLY F 2 77 ? -30.249 -1.283 6.649 1.00 14.02 74 GLY F CA 1
ATOM 7403 C C . GLY F 2 77 ? -28.743 -1.054 6.656 1.00 14.05 74 GLY F C 1
ATOM 7404 O O . GLY F 2 77 ? -28.275 -0.012 6.200 1.00 14.18 74 GLY F O 1
ATOM 7405 N N . GLN F 2 78 ? -27.964 -2.075 7.054 1.00 13.51 75 GLN F N 1
ATOM 7406 C CA . GLN F 2 78 ? -26.502 -1.999 7.007 1.00 12.91 75 GLN F CA 1
ATOM 7407 C C . GLN F 2 78 ? -25.935 -2.828 5.843 1.00 13.71 75 GLN F C 1
ATOM 7408 O O . GLN F 2 78 ? -24.768 -3.223 5.879 1.00 14.62 75 GLN F O 1
ATOM 7414 N N . THR F 2 79 ? -26.755 -3.087 4.815 1.00 13.68 76 THR F N 1
ATOM 7415 C CA . THR F 2 79 ? -26.376 -3.898 3.653 1.00 13.70 76 THR F CA 1
ATOM 7416 C C . THR F 2 79 ? -26.304 -3.047 2.391 1.00 14.69 76 THR F C 1
ATOM 7417 O O . THR F 2 79 ? -27.186 -2.238 2.119 1.00 15.17 76 THR F O 1
ATOM 7421 N N . LEU F 2 80 ? -25.255 -3.243 1.607 1.00 15.08 77 LEU F N 1
ATOM 7422 C CA . LEU F 2 80 ? -25.073 -2.563 0.337 1.00 15.02 77 LEU F CA 1
ATOM 7423 C C . LEU F 2 80 ? -25.274 -3.660 -0.714 1.00 15.53 77 LEU F C 1
ATOM 7424 O O . LEU F 2 80 ? -24.574 -4.670 -0.675 1.00 15.31 77 LEU F O 1
ATOM 7429 N N . VAL F 2 81 ? -26.273 -3.502 -1.598 1.00 14.99 78 VAL F N 1
ATOM 7430 C CA . VAL F 2 81 ? -26.656 -4.508 -2.579 1.00 14.83 78 VAL F CA 1
ATOM 7431 C C . VAL F 2 81 ? -26.413 -4.030 -4.002 1.00 15.93 78 VAL F C 1
ATOM 7432 O O . VAL F 2 81 ? -26.721 -2.890 -4.315 1.00 16.14 78 VAL F O 1
ATOM 7436 N N . TRP F 2 82 ? -25.965 -4.927 -4.878 1.00 16.29 79 TRP F N 1
ATOM 7437 C CA . TRP F 2 82 ? -25.838 -4.656 -6.306 1.00 17.35 79 TRP F CA 1
ATOM 7438 C C . TRP F 2 82 ? -26.731 -5.655 -7.039 1.00 18.12 79 TRP F C 1
ATOM 7439 O O . TRP F 2 82 ? -26.747 -6.848 -6.704 1.00 18.47 79 TRP F O 1
ATOM 7450 N N . CYS F 2 83 ? -27.456 -5.169 -8.041 1.00 18.29 80 CYS F N 1
ATOM 7451 C CA . CYS F 2 83 ? -28.270 -5.988 -8.921 1.00 18.52 80 CYS F CA 1
ATOM 7452 C C . CYS F 2 83 ? -27.548 -5.997 -10.280 1.00 18.65 80 CYS F C 1
ATOM 7453 O O . CYS F 2 83 ? -27.410 -4.952 -10.896 1.00 18.97 80 CYS F O 1
ATOM 7456 N N . LEU F 2 84 ? -27.038 -7.154 -10.706 1.00 18.68 81 LEU F N 1
ATOM 7457 C CA . LEU F 2 84 ? -26.312 -7.343 -11.959 1.00 19.71 81 LEU F CA 1
ATOM 7458 C C . LEU F 2 84 ? -27.153 -8.108 -12.974 1.00 20.41 81 LEU F C 1
ATOM 7459 O O . LEU F 2 84 ? -28.044 -8.874 -12.610 1.00 20.20 81 LEU F O 1
ATOM 7464 N N . HIS F 2 85 ? -26.838 -7.934 -14.262 1.00 21.23 82 HIS F N 1
ATOM 7465 C CA . HIS F 2 85 ? -27.591 -8.560 -15.323 1.00 22.69 82 HIS F CA 1
ATOM 7466 C C . HIS F 2 85 ? -26.668 -8.896 -16.458 1.00 24.98 82 HIS F C 1
ATOM 7467 O O . HIS F 2 85 ? -25.820 -8.084 -16.845 1.00 23.91 82 HIS F O 1
ATOM 7474 N N . LYS F 2 86 ? -26.835 -10.100 -16.992 1.00 27.20 83 LYS F N 1
ATOM 7475 C CA . LYS F 2 86 ? -26.127 -10.536 -18.177 1.00 29.73 83 LYS F CA 1
ATOM 7476 C C . LYS F 2 86 ? -27.206 -10.712 -19.217 1.00 31.42 83 LYS F C 1
ATOM 7477 O O . LYS F 2 86 ? -27.264 -9.883 -20.112 1.00 33.80 83 LYS F O 1
ATOM 7483 N N . MET G 2 4 ? -8.088 -0.995 -12.123 1.00 30.24 1 MET G N 1
ATOM 7484 C CA . MET G 2 4 ? -9.298 -1.696 -11.693 1.00 29.69 1 MET G CA 1
ATOM 7485 C C . MET G 2 4 ? -10.500 -1.105 -12.451 1.00 28.83 1 MET G C 1
ATOM 7486 O O . MET G 2 4 ? -10.650 0.114 -12.479 1.00 28.98 1 MET G O 1
ATOM 7491 N N . PRO G 2 5 ? -11.333 -1.938 -13.105 1.00 28.23 2 PRO G N 1
ATOM 7492 C CA . PRO G 2 5 ? -12.472 -1.395 -13.861 1.00 27.80 2 PRO G CA 1
ATOM 7493 C C . PRO G 2 5 ? -13.530 -0.725 -13.005 1.00 26.40 2 PRO G C 1
ATOM 7494 O O . PRO G 2 5 ? -14.103 0.257 -13.454 1.00 26.82 2 PRO G O 1
ATOM 7498 N N . TYR G 2 6 ? -13.847 -1.276 -11.829 1.00 24.33 3 TYR G N 1
ATOM 7499 C CA . TYR G 2 6 ? -14.852 -0.669 -10.964 1.00 23.54 3 TYR G CA 1
ATOM 7500 C C . TYR G 2 6 ? -14.190 0.039 -9.813 1.00 23.27 3 TYR G C 1
ATOM 7501 O O . TYR G 2 6 ? -13.137 -0.385 -9.354 1.00 22.78 3 TYR G O 1
ATOM 7510 N N . LEU G 2 7 ? -14.828 1.089 -9.320 1.00 23.35 4 LEU G N 1
ATOM 7511 C CA . LEU G 2 7 ? -14.360 1.847 -8.160 1.00 24.29 4 LEU G CA 1
ATOM 7512 C C . LEU G 2 7 ? -15.538 2.155 -7.310 1.00 21.67 4 LEU G C 1
ATOM 7513 O O . LEU G 2 7 ? -16.616 2.411 -7.837 1.00 21.08 4 LEU G O 1
ATOM 7518 N N . LEU G 2 8 ? -15.309 2.247 -6.000 1.00 19.21 5 LEU G N 1
ATOM 7519 C CA . LEU G 2 8 ? -16.321 2.689 -5.068 1.00 18.06 5 LEU G CA 1
ATOM 7520 C C . LEU G 2 8 ? -15.728 3.874 -4.308 1.00 17.73 5 LEU G C 1
ATOM 7521 O O . LEU G 2 8 ? -14.598 3.794 -3.802 1.00 18.41 5 LEU G O 1
ATOM 7526 N N . ILE G 2 9 ? -16.486 4.961 -4.208 1.00 15.85 6 ILE G N 1
ATOM 7527 C CA . ILE G 2 9 ? -16.106 6.114 -3.403 1.00 14.68 6 ILE G CA 1
ATOM 7528 C C . ILE G 2 9 ? -17.257 6.415 -2.447 1.00 14.52 6 ILE G C 1
ATOM 7529 O O . ILE G 2 9 ? -18.412 6.031 -2.715 1.00 14.99 6 ILE G O 1
ATOM 7534 N N . SER G 2 10 ? -16.958 7.084 -1.333 1.00 14.03 7 SER G N 1
ATOM 7535 C CA . SER G 2 10 ? -18.002 7.362 -0.358 1.00 13.57 7 SER G CA 1
ATOM 7536 C C . SER G 2 10 ? -17.675 8.543 0.512 1.00 13.59 7 SER G C 1
ATOM 7537 O O . SER G 2 10 ? -16.512 8.920 0.644 1.00 13.17 7 SER G O 1
ATOM 7540 N N . THR G 2 11 ? -18.695 9.097 1.166 1.00 12.94 8 THR G N 1
ATOM 7541 C CA . THR G 2 11 ? -18.526 10.134 2.164 1.00 13.42 8 THR G CA 1
ATOM 7542 C C . THR G 2 11 ? -19.603 9.918 3.242 1.00 15.27 8 THR G C 1
ATOM 7543 O O . THR G 2 11 ? -20.638 9.290 2.969 1.00 16.11 8 THR G O 1
ATOM 7547 N N . GLN G 2 12 ? -19.381 10.445 4.450 1.00 14.29 9 GLN G N 1
ATOM 7548 C CA . GLN G 2 12 ? -20.366 10.311 5.512 1.00 14.93 9 GLN G CA 1
ATOM 7549 C C . GLN G 2 12 ? -20.950 11.638 5.927 1.00 15.09 9 GLN G C 1
ATOM 7550 O O . GLN G 2 12 ? -20.315 12.662 5.740 1.00 15.28 9 GLN G O 1
ATOM 7556 N N . ILE G 2 13 ? -22.135 11.612 6.564 1.00 14.48 10 ILE G N 1
ATOM 7557 C CA . ILE G 2 13 ? -22.808 12.708 7.270 1.00 15.72 10 ILE G CA 1
ATOM 7558 C C . ILE G 2 13 ? -23.302 13.862 6.384 1.00 15.79 10 ILE G C 1
ATOM 7559 O O . ILE G 2 13 ? -24.487 14.217 6.490 1.00 15.66 10 ILE G O 1
ATOM 7564 N N . ARG G 2 14 ? -22.422 14.487 5.587 1.00 15.33 11 ARG G N 1
ATOM 7565 C CA . ARG G 2 14 ? -22.805 15.569 4.685 1.00 15.04 11 ARG G CA 1
ATOM 7566 C C . ARG G 2 14 ? -22.113 15.357 3.334 1.00 15.51 11 ARG G C 1
ATOM 7567 O O . ARG G 2 14 ? -20.942 15.011 3.301 1.00 16.38 11 ARG G O 1
ATOM 7575 N N . MET G 2 15 ? -22.827 15.557 2.226 1.00 15.19 12 MET G N 1
ATOM 7576 C CA . MET G 2 15 ? -22.248 15.355 0.884 1.00 16.00 12 MET G CA 1
ATOM 7577 C C . MET G 2 15 ? -21.285 16.490 0.464 1.00 17.50 12 MET G C 1
ATOM 7578 O O . MET G 2 15 ? -20.456 16.297 -0.426 1.00 18.54 12 MET G O 1
ATOM 7583 N N . GLU G 2 16 ? -21.392 17.670 1.087 1.00 17.58 13 GLU G N 1
ATOM 7584 C CA . GLU G 2 16 ? -20.612 18.841 0.672 1.00 18.64 13 GLU G CA 1
ATOM 7585 C C . GLU G 2 16 ? -19.181 18.883 1.178 1.00 19.74 13 GLU G C 1
ATOM 7586 O O . GLU G 2 16 ? -18.454 19.803 0.802 1.00 21.22 13 GLU G O 1
ATOM 7592 N N . VAL G 2 17 ? -18.813 17.990 2.102 1.00 18.38 14 VAL G N 1
ATOM 7593 C CA . VAL G 2 17 ? -17.505 18.080 2.738 1.00 18.83 14 VAL G CA 1
ATOM 7594 C C . VAL G 2 17 ? -16.882 16.699 2.861 1.00 17.68 14 VAL G C 1
ATOM 7595 O O . VAL G 2 17 ? -17.585 15.716 2.964 1.00 17.61 14 VAL G O 1
ATOM 7599 N N . GLY G 2 18 ? -15.572 16.637 2.782 1.00 17.16 15 GLY G N 1
ATOM 7600 C CA . GLY G 2 18 ? -14.851 15.388 2.936 1.00 17.50 15 GLY G CA 1
ATOM 7601 C C . GLY G 2 18 ? -14.735 14.984 4.399 1.00 17.79 15 GLY G C 1
ATOM 7602 O O . GLY G 2 18 ? -15.289 15.652 5.277 1.00 17.56 15 GLY G O 1
ATOM 7603 N N . PRO G 2 19 ? -13.956 13.931 4.726 1.00 18.14 16 PRO G N 1
ATOM 7604 C CA . PRO G 2 19 ? -13.178 13.089 3.810 1.00 18.28 16 PRO G CA 1
ATOM 7605 C C . PRO G 2 19 ? -14.022 12.244 2.878 1.00 18.57 16 PRO G C 1
ATOM 7606 O O . PRO G 2 19 ? -15.193 11.940 3.158 1.00 18.53 16 PRO G O 1
ATOM 7610 N N . THR G 2 20 ? -13.433 11.896 1.740 1.00 18.16 17 THR G N 1
ATOM 7611 C CA . THR G 2 20 ? -14.063 10.997 0.794 1.00 18.29 17 THR G CA 1
ATOM 7612 C C . THR G 2 20 ? -13.182 9.747 0.748 1.00 18.63 17 THR G C 1
ATOM 7613 O O . THR G 2 20 ? -11.971 9.881 0.563 1.00 19.22 17 THR G O 1
ATOM 7617 N N . MET G 2 21 ? -13.763 8.558 0.962 1.00 17.86 18 MET G N 1
ATOM 7618 C CA . MET G 2 21 ? -13.045 7.294 0.866 1.00 18.32 18 MET G CA 1
ATOM 7619 C C . MET G 2 21 ? -12.938 6.985 -0.626 1.00 18.41 18 MET G C 1
ATOM 7620 O O . MET G 2 21 ? -13.942 7.033 -1.316 1.00 18.24 18 MET G O 1
ATOM 7625 N N . VAL G 2 22 ? -11.741 6.688 -1.123 1.00 18.12 19 VAL G N 1
ATOM 7626 C CA . VAL G 2 22 ? -11.559 6.444 -2.560 1.00 18.68 19 VAL G CA 1
ATOM 7627 C C . VAL G 2 22 ? -10.911 5.119 -2.915 1.00 19.38 19 VAL G C 1
ATOM 7628 O O . VAL G 2 22 ? -10.705 4.876 -4.096 1.00 19.76 19 VAL G O 1
ATOM 7632 N N . GLY G 2 23 ? -10.579 4.295 -1.928 1.00 19.47 20 GLY G N 1
ATOM 7633 C CA . GLY G 2 23 ? -9.914 3.043 -2.223 1.00 21.20 20 GLY G CA 1
ATOM 7634 C C . GLY G 2 23 ? -9.696 2.112 -1.065 1.00 23.00 20 GLY G C 1
ATOM 7635 O O . GLY G 2 23 ? -9.944 2.462 0.093 1.00 22.29 20 GLY G O 1
ATOM 7636 N N . ASP G 2 24 ? -9.233 0.915 -1.395 1.00 23.90 21 ASP G N 1
ATOM 7637 C CA . ASP G 2 24 ? -8.944 -0.148 -0.446 1.00 25.49 21 ASP G CA 1
ATOM 7638 C C . ASP G 2 24 ? -7.521 -0.692 -0.762 1.00 27.00 21 ASP G C 1
ATOM 7639 O O . ASP G 2 24 ? -6.832 -0.127 -1.604 1.00 27.50 21 ASP G O 1
ATOM 7644 N N . GLU G 2 25 ? -7.079 -1.764 -0.109 1.00 27.71 22 GLU G N 1
ATOM 7645 C CA . GLU G 2 25 ? -5.749 -2.329 -0.321 1.00 28.92 22 GLU G CA 1
ATOM 7646 C C . GLU G 2 25 ? -5.474 -2.783 -1.758 1.00 29.42 22 GLU G C 1
ATOM 7647 O O . GLU G 2 25 ? -4.318 -2.833 -2.166 1.00 29.73 22 GLU G O 1
ATOM 7653 N N . GLN G 2 26 ? -6.516 -3.107 -2.529 1.00 28.94 23 GLN G N 1
ATOM 7654 C CA . GLN G 2 26 ? -6.329 -3.551 -3.908 1.00 29.26 23 GLN G CA 1
ATOM 7655 C C . GLN G 2 26 ? -6.576 -2.451 -4.959 1.00 27.07 23 GLN G C 1
ATOM 7656 O O . GLN G 2 26 ? -6.652 -2.737 -6.164 1.00 26.85 23 GLN G O 1
ATOM 7662 N N . SER G 2 27 ? -6.636 -1.194 -4.520 1.00 24.76 24 SER G N 1
ATOM 7663 C CA . SER G 2 27 ? -6.820 -0.090 -5.441 1.00 23.52 24 SER G CA 1
ATOM 7664 C C . SER G 2 27 ? -5.565 0.166 -6.256 1.00 24.08 24 SER G C 1
ATOM 7665 O O . SER G 2 27 ? -4.465 -0.170 -5.826 1.00 23.89 24 SER G O 1
ATOM 7668 N N . ASP G 2 28 ? -5.733 0.764 -7.438 1.00 24.80 25 ASP G N 1
ATOM 7669 C CA . ASP G 2 28 ? -4.619 1.096 -8.336 1.00 26.49 25 ASP G CA 1
ATOM 7670 C C . ASP G 2 28 ? -3.794 2.183 -7.637 1.00 28.09 25 ASP G C 1
ATOM 7671 O O . ASP G 2 28 ? -4.307 3.274 -7.388 1.00 28.42 25 ASP G O 1
ATOM 7676 N N . PRO G 2 29 ? -2.531 1.874 -7.263 1.00 28.48 26 PRO G N 1
ATOM 7677 C CA . PRO G 2 29 ? -1.720 2.849 -6.509 1.00 28.22 26 PRO G CA 1
ATOM 7678 C C . PRO G 2 29 ? -1.473 4.146 -7.242 1.00 28.34 26 PRO G C 1
ATOM 7679 O O . PRO G 2 29 ? -1.381 5.196 -6.611 1.00 28.85 26 PRO G O 1
ATOM 7683 N N . GLU G 2 30 ? -1.381 4.076 -8.571 1.00 27.58 27 GLU G N 1
ATOM 7684 C CA . GLU G 2 30 ? -1.171 5.245 -9.410 1.00 27.78 27 GLU G CA 1
ATOM 7685 C C . GLU G 2 30 ? -2.396 6.180 -9.353 1.00 26.96 27 GLU G C 1
ATOM 7686 O O . GLU G 2 30 ? -2.233 7.393 -9.232 1.00 27.26 27 GLU G O 1
ATOM 7692 N N . LEU G 2 31 ? -3.608 5.622 -9.426 1.00 25.93 28 LEU G N 1
ATOM 7693 C CA . LEU G 2 31 ? -4.820 6.423 -9.344 1.00 25.35 28 LEU G CA 1
ATOM 7694 C C . LEU G 2 31 ? -4.932 7.028 -7.946 1.00 25.48 28 LEU G C 1
ATOM 7695 O O . LEU G 2 31 ? -5.256 8.205 -7.831 1.00 25.65 28 LEU G O 1
ATOM 7700 N N . MET G 2 32 ? -4.595 6.257 -6.885 1.00 25.32 29 MET G N 1
ATOM 7701 C CA . MET G 2 32 ? -4.655 6.786 -5.513 1.00 25.86 29 MET G CA 1
ATOM 7702 C C . MET G 2 32 ? -3.700 7.979 -5.354 1.00 26.73 29 MET G C 1
ATOM 7703 O O . MET G 2 32 ? -4.092 8.999 -4.781 1.00 26.86 29 MET G O 1
ATOM 7708 N N . GLN G 2 33 ? -2.481 7.874 -5.928 1.00 26.60 30 GLN G N 1
ATOM 7709 C CA . GLN G 2 33 ? -1.494 8.960 -5.899 1.00 27.46 30 GLN G CA 1
ATOM 7710 C C . GLN G 2 33 ? -2.003 10.163 -6.720 1.00 27.38 30 GLN G C 1
ATOM 7711 O O . GLN G 2 33 ? -1.875 11.296 -6.278 1.00 27.30 30 GLN G O 1
ATOM 7717 N N . HIS G 2 34 ? -2.625 9.915 -7.875 1.00 27.48 31 HIS G N 1
ATOM 7718 C CA . HIS G 2 34 ? -3.193 10.972 -8.723 1.00 27.85 31 HIS G CA 1
ATOM 7719 C C . HIS G 2 34 ? -4.262 11.769 -7.956 1.00 27.53 31 HIS G C 1
ATOM 7720 O O . HIS G 2 34 ? -4.323 12.985 -8.089 1.00 27.47 31 HIS G O 1
ATOM 7727 N N . LEU G 2 35 ? -5.090 11.085 -7.148 1.00 26.88 32 LEU G N 1
ATOM 7728 C CA . LEU G 2 35 ? -6.118 11.749 -6.342 1.00 26.67 32 LEU G CA 1
ATOM 7729 C C . LEU G 2 35 ? -5.558 12.463 -5.096 1.00 27.37 32 LEU G C 1
ATOM 7730 O O . LEU G 2 35 ? -6.292 13.208 -4.450 1.00 27.48 32 LEU G O 1
ATOM 7735 N N . GLY G 2 36 ? -4.293 12.224 -4.763 1.00 27.48 33 GLY G N 1
ATOM 7736 C CA . GLY G 2 36 ? -3.665 12.786 -3.573 1.00 28.44 33 GLY G CA 1
ATOM 7737 C C . GLY G 2 36 ? -4.106 12.058 -2.310 1.00 28.62 33 GLY G C 1
ATOM 7738 O O . GLY G 2 36 ? -4.125 12.649 -1.225 1.00 29.08 33 GLY G O 1
ATOM 7739 N N . ALA G 2 37 ? -4.485 10.782 -2.434 1.00 27.77 34 ALA G N 1
ATOM 7740 C CA . ALA G 2 37 ? -5.003 10.023 -1.309 1.00 28.55 34 ALA G CA 1
ATOM 7741 C C . ALA G 2 37 ? -3.946 9.552 -0.334 1.00 30.21 34 ALA G C 1
ATOM 7742 O O . ALA G 2 37 ? -2.787 9.366 -0.712 1.00 30.18 34 ALA G O 1
ATOM 7744 N N . SER G 2 38 ? -4.348 9.378 0.934 1.00 31.57 35 SER G N 1
ATOM 7745 C CA . SER G 2 38 ? -3.507 8.830 1.991 1.00 33.08 35 SER G CA 1
ATOM 7746 C C . SER G 2 38 ? -4.077 7.482 2.405 1.00 33.10 35 SER G C 1
ATOM 7747 O O . SER G 2 38 ? -5.276 7.248 2.291 1.00 32.93 35 SER G O 1
ATOM 7750 N N . LYS G 2 39 ? -3.218 6.588 2.865 1.00 33.26 36 LYS G N 1
ATOM 7751 C CA . LYS G 2 39 ? -3.629 5.265 3.292 1.00 33.42 36 LYS G CA 1
ATOM 7752 C C . LYS G 2 39 ? -3.693 5.241 4.816 1.00 33.19 36 LYS G C 1
ATOM 7753 O O . LYS G 2 39 ? -2.814 5.811 5.476 1.00 34.13 36 LYS G O 1
ATOM 7759 N N . ARG G 2 40 ? -4.732 4.607 5.383 1.00 31.17 37 ARG G N 1
ATOM 7760 C CA . ARG G 2 40 ? -4.851 4.480 6.841 1.00 30.18 37 ARG G CA 1
ATOM 7761 C C . ARG G 2 40 ? -5.729 3.293 7.229 1.00 27.87 37 ARG G C 1
ATOM 7762 O O . ARG G 2 40 ? -6.533 2.826 6.426 1.00 27.56 37 ARG G O 1
ATOM 7770 N N . ARG G 2 41 ? -5.593 2.820 8.466 1.00 26.05 38 ARG G N 1
ATOM 7771 C CA . ARG G 2 41 ? -6.443 1.757 8.976 1.00 25.26 38 ARG G CA 1
ATOM 7772 C C . ARG G 2 41 ? -7.098 2.330 10.216 1.00 24.52 38 ARG G C 1
ATOM 7773 O O . ARG G 2 41 ? -6.406 2.577 11.203 1.00 24.85 38 ARG G O 1
ATOM 7781 N N . ALA G 2 42 ? -8.407 2.599 10.173 1.00 23.39 39 ALA G N 1
ATOM 7782 C CA . ALA G 2 42 ? -9.103 3.135 11.356 1.00 23.32 39 ALA G CA 1
ATOM 7783 C C . ALA G 2 42 ? -9.020 2.114 12.517 1.00 23.59 39 ALA G C 1
ATOM 7784 O O . ALA G 2 42 ? -9.037 0.915 12.268 1.00 23.22 39 ALA G O 1
ATOM 7786 N N . LEU G 2 43 ? -8.818 2.586 13.759 1.00 23.52 40 LEU G N 1
ATOM 7787 C CA . LEU G 2 43 ? -8.610 1.719 14.908 1.00 24.43 40 LEU G CA 1
ATOM 7788 C C . LEU G 2 43 ? -9.638 0.588 15.048 1.00 23.61 40 LEU G C 1
ATOM 7789 O O . LEU G 2 43 ? -10.837 0.838 15.098 1.00 22.88 40 LEU G O 1
ATOM 7794 N N . GLY G 2 44 ? -9.150 -0.641 15.086 1.00 23.24 41 GLY G N 1
ATOM 7795 C CA . GLY G 2 44 ? -10.012 -1.798 15.221 1.00 24.08 41 GLY G CA 1
ATOM 7796 C C . GLY G 2 44 ? -10.487 -2.407 13.919 1.00 24.01 41 GLY G C 1
ATOM 7797 O O . GLY G 2 44 ? -11.044 -3.505 13.938 1.00 24.66 41 GLY G O 1
ATOM 7798 N N . ASN G 2 45 ? -10.285 -1.712 12.784 1.00 22.97 42 ASN G N 1
ATOM 7799 C CA . ASN G 2 45 ? -10.697 -2.230 11.484 1.00 22.63 42 ASN G CA 1
ATOM 7800 C C . ASN G 2 45 ? -9.709 -3.262 10.957 1.00 24.14 42 ASN G C 1
ATOM 7801 O O . ASN G 2 45 ? -8.521 -3.198 11.258 1.00 23.62 42 ASN G O 1
ATOM 7806 N N . ASN G 2 46 ? -10.205 -4.202 10.165 1.00 25.88 43 ASN G N 1
ATOM 7807 C CA . ASN G 2 46 ? -9.408 -5.281 9.587 1.00 28.39 43 ASN G CA 1
ATOM 7808 C C . ASN G 2 46 ? -8.985 -4.978 8.149 1.00 29.25 43 ASN G C 1
ATOM 7809 O O . ASN G 2 46 ? -8.752 -5.908 7.385 1.00 30.40 43 ASN G O 1
ATOM 7814 N N . PHE G 2 47 ? -8.914 -3.693 7.755 1.00 28.22 44 PHE G N 1
ATOM 7815 C CA . PHE G 2 47 ? -8.563 -3.329 6.387 1.00 27.32 44 PHE G CA 1
ATOM 7816 C C . PHE G 2 47 ? -8.016 -1.915 6.338 1.00 27.16 44 PHE G C 1
ATOM 7817 O O . PHE G 2 47 ? -8.354 -1.075 7.190 1.00 27.71 44 PHE G O 1
ATOM 7825 N N . TYR G 2 48 ? -7.213 -1.638 5.302 1.00 26.01 45 TYR G N 1
ATOM 7826 C CA . TYR G 2 48 ? -6.695 -0.307 5.046 1.00 25.67 45 TYR G CA 1
ATOM 7827 C C . TYR G 2 48 ? -7.604 0.359 4.018 1.00 24.13 45 TYR G C 1
ATOM 7828 O O . TYR G 2 48 ? -8.237 -0.307 3.204 1.00 24.13 45 TYR G O 1
ATOM 7837 N N . GLU G 2 49 ? -7.666 1.673 4.057 1.00 22.83 46 GLU G N 1
ATOM 7838 C CA . GLU G 2 49 ? -8.465 2.449 3.136 1.00 22.45 46 GLU G CA 1
ATOM 7839 C C . GLU G 2 49 ? -7.668 3.639 2.635 1.00 23.07 46 GLU G C 1
ATOM 7840 O O . GLU G 2 49 ? -6.753 4.118 3.314 1.00 23.81 46 GLU G O 1
ATOM 7846 N N . TYR G 2 50 ? -8.016 4.124 1.451 1.00 22.42 47 TYR G N 1
ATOM 7847 C CA . TYR G 2 50 ? -7.427 5.328 0.893 1.00 22.17 47 TYR G CA 1
ATOM 7848 C C . TYR G 2 50 ? -8.500 6.414 1.006 1.00 21.23 47 TYR G C 1
ATOM 7849 O O . TYR G 2 50 ? -9.675 6.159 0.734 1.00 20.86 47 TYR G O 1
ATOM 7858 N N . TYR G 2 51 ? -8.109 7.606 1.405 1.00 21.19 48 TYR G N 1
ATOM 7859 C CA . TYR G 2 51 ? -9.051 8.705 1.578 1.00 21.80 48 TYR G CA 1
ATOM 7860 C C . TYR G 2 51 ? -8.430 10.016 1.125 1.00 21.39 48 TYR G C 1
ATOM 7861 O O . TYR G 2 51 ? -7.212 10.157 1.111 1.00 22.02 48 TYR G O 1
ATOM 7870 N N . VAL G 2 52 ? -9.266 10.983 0.793 1.00 20.26 49 VAL G N 1
ATOM 7871 C CA . VAL G 2 52 ? -8.846 12.326 0.437 1.00 20.79 49 VAL G CA 1
ATOM 7872 C C . VAL G 2 52 ? -9.661 13.315 1.275 1.00 22.50 49 VAL G C 1
ATOM 7873 O O . VAL G 2 52 ? -10.770 12.991 1.708 1.00 22.51 49 VAL G O 1
ATOM 7877 N N . ASP G 2 53 ? -9.137 14.522 1.497 1.00 23.39 50 ASP G N 1
ATOM 7878 C CA . ASP G 2 53 ? -9.877 15.554 2.238 1.00 24.32 50 ASP G CA 1
ATOM 7879 C C . ASP G 2 53 ? -10.978 16.211 1.380 1.00 24.38 50 ASP G C 1
ATOM 7880 O O . ASP G 2 53 ? -11.849 16.885 1.927 1.00 25.31 50 ASP G O 1
ATOM 7885 N N . ASP G 2 54 ? -10.920 16.062 0.053 1.00 23.61 51 ASP G N 1
ATOM 7886 C CA . ASP G 2 54 ? -11.876 16.693 -0.868 1.00 23.30 51 ASP G CA 1
ATOM 7887 C C . ASP G 2 54 ? -13.297 16.186 -0.699 1.00 22.49 51 ASP G C 1
ATOM 7888 O O . ASP G 2 54 ? -13.509 15.004 -0.419 1.00 22.25 51 ASP G O 1
ATOM 7893 N N . PRO G 2 55 ? -14.288 17.048 -0.957 1.00 22.35 52 PRO G N 1
ATOM 7894 C CA . PRO G 2 55 ? -15.677 16.559 -0.996 1.00 21.99 52 PRO G CA 1
ATOM 7895 C C . PRO G 2 55 ? -15.875 15.642 -2.223 1.00 21.49 52 PRO G C 1
ATOM 7896 O O . PRO G 2 55 ? -15.115 15.700 -3.200 1.00 22.06 52 PRO G O 1
ATOM 7900 N N . PRO G 2 56 ? -16.875 14.747 -2.180 1.00 20.30 53 PRO G N 1
ATOM 7901 C CA . PRO G 2 56 ? -17.051 13.781 -3.279 1.00 19.39 53 PRO G CA 1
ATOM 7902 C C . PRO G 2 56 ? -17.263 14.360 -4.666 1.00 19.80 53 PRO G C 1
ATOM 7903 O O . PRO G 2 56 ? -16.766 13.762 -5.631 1.00 19.19 53 PRO G O 1
ATOM 7907 N N . ARG G 2 57 ? -17.913 15.523 -4.789 1.00 19.94 54 ARG G N 1
ATOM 7908 C CA . ARG G 2 57 ? -18.099 16.125 -6.119 1.00 20.94 54 ARG G CA 1
ATOM 7909 C C . ARG G 2 57 ? -16.754 16.413 -6.829 1.00 21.55 54 ARG G C 1
ATOM 7910 O O . ARG G 2 57 ? -16.622 16.155 -8.026 1.00 21.69 54 ARG G O 1
ATOM 7918 N N . ILE G 2 58 ? -15.735 16.851 -6.074 1.00 22.17 55 ILE G N 1
ATOM 7919 C CA . ILE G 2 58 ? -14.401 17.100 -6.637 1.00 22.71 55 ILE G CA 1
ATOM 7920 C C . ILE G 2 58 ? -13.794 15.783 -7.130 1.00 22.66 55 ILE G C 1
ATOM 7921 O O . ILE G 2 58 ? -13.215 15.738 -8.208 1.00 22.61 55 ILE G O 1
ATOM 7926 N N . VAL G 2 59 ? -13.949 14.709 -6.341 1.00 22.48 56 VAL G N 1
ATOM 7927 C CA . VAL G 2 59 ? -13.413 13.402 -6.687 1.00 22.37 56 VAL G CA 1
ATOM 7928 C C . VAL G 2 59 ? -14.098 12.860 -7.934 1.00 21.70 56 VAL G C 1
ATOM 7929 O O . VAL G 2 59 ? -13.430 12.314 -8.812 1.00 22.16 56 VAL G O 1
ATOM 7933 N N . LEU G 2 60 ? -15.426 13.053 -8.046 1.00 20.50 57 LEU G N 1
ATOM 7934 C CA . LEU G 2 60 ? -16.173 12.612 -9.221 1.00 20.03 57 LEU G CA 1
ATOM 7935 C C . LEU G 2 60 ? -15.650 13.314 -10.486 1.00 20.64 57 LEU G C 1
ATOM 7936 O O . LEU G 2 60 ? -15.430 12.660 -11.506 1.00 20.22 57 LEU G O 1
ATOM 7941 N N . ASP G 2 61 ? -15.414 14.631 -10.401 1.00 21.27 58 ASP G N 1
ATOM 7942 C CA . ASP G 2 61 ? -14.868 15.385 -11.536 1.00 22.83 58 ASP G CA 1
ATOM 7943 C C . ASP G 2 61 ? -13.484 14.859 -11.920 1.00 23.96 58 ASP G C 1
ATOM 7944 O O . ASP G 2 61 ? -13.210 14.694 -13.098 1.00 25.02 58 ASP G O 1
ATOM 7949 N N . LYS G 2 62 ? -12.624 14.570 -10.935 1.00 24.16 59 LYS G N 1
ATOM 7950 C CA . LYS G 2 62 ? -11.292 14.030 -11.209 1.00 24.72 59 LYS G CA 1
ATOM 7951 C C . LYS G 2 62 ? -11.361 12.638 -11.873 1.00 25.11 59 LYS G C 1
ATOM 7952 O O . LYS G 2 62 ? -10.649 12.368 -12.844 1.00 25.29 59 LYS G O 1
ATOM 7958 N N . LEU G 2 63 ? -12.241 11.775 -11.375 1.00 24.55 60 LEU G N 1
ATOM 7959 C CA . LEU G 2 63 ? -12.406 10.429 -11.929 1.00 24.93 60 LEU G CA 1
ATOM 7960 C C . LEU G 2 63 ? -12.975 10.437 -13.344 1.00 26.18 60 LEU G C 1
ATOM 7961 O O . LEU G 2 63 ? -12.613 9.565 -14.161 1.00 26.90 60 LEU G O 1
ATOM 7966 N N . GLU G 2 64 ? -13.775 11.469 -13.698 1.00 26.47 61 GLU G N 1
ATOM 7967 C CA . GLU G 2 64 ? -14.274 11.571 -15.070 1.00 27.31 61 GLU G CA 1
ATOM 7968 C C . GLU G 2 64 ? -13.087 11.813 -16.018 1.00 28.79 61 GLU G C 1
ATOM 7969 O O . GLU G 2 64 ? -13.009 11.192 -17.090 1.00 29.25 61 GLU G O 1
ATOM 7975 N N . ARG G 2 65 ? -12.150 12.690 -15.618 1.00 29.59 62 ARG G N 1
ATOM 7976 C CA . ARG G 2 65 ? -10.970 12.961 -16.441 1.00 30.90 62 ARG G CA 1
ATOM 7977 C C . ARG G 2 65 ? -10.086 11.722 -16.628 1.00 30.29 62 ARG G C 1
ATOM 7978 O O . ARG G 2 65 ? -9.300 11.697 -17.570 1.00 30.14 62 ARG G O 1
ATOM 7986 N N . ARG G 2 66 ? -10.255 10.674 -15.770 1.00 29.04 63 ARG G N 1
ATOM 7987 C CA . ARG G 2 66 ? -9.576 9.379 -15.858 1.00 28.75 63 ARG G CA 1
ATOM 7988 C C . ARG G 2 66 ? -10.407 8.291 -16.602 1.00 28.66 63 ARG G C 1
ATOM 7989 O O . ARG G 2 66 ? -10.000 7.133 -16.629 1.00 29.87 63 ARG G O 1
ATOM 7997 N N . GLY G 2 67 ? -11.545 8.667 -17.186 1.00 27.10 64 GLY G N 1
ATOM 7998 C CA . GLY G 2 67 ? -12.385 7.759 -17.961 1.00 26.79 64 GLY G CA 1
ATOM 7999 C C . GLY G 2 67 ? -13.439 7.006 -17.182 1.00 26.64 64 GLY G C 1
ATOM 8000 O O . GLY G 2 67 ? -14.044 6.072 -17.722 1.00 26.32 64 GLY G O 1
ATOM 8001 N N . PHE G 2 68 ? -13.679 7.391 -15.906 1.00 25.78 65 PHE G N 1
ATOM 8002 C CA . PHE G 2 68 ? -14.683 6.707 -15.078 1.00 25.17 65 PHE G CA 1
ATOM 8003 C C . PHE G 2 68 ? -16.038 7.390 -15.171 1.00 25.33 65 PHE G C 1
ATOM 8004 O O . PHE G 2 68 ? -16.094 8.608 -15.263 1.00 26.34 65 PHE G O 1
ATOM 8012 N N . ARG G 2 69 ? -17.129 6.617 -15.169 1.00 24.41 66 ARG G N 1
ATOM 8013 C CA . ARG G 2 69 ? -18.480 7.161 -15.225 1.00 24.86 66 ARG G CA 1
ATOM 8014 C C . ARG G 2 69 ? -19.278 6.672 -13.998 1.00 22.99 66 ARG G C 1
ATOM 8015 O O . ARG G 2 69 ? -19.087 5.535 -13.573 1.00 22.56 66 ARG G O 1
ATOM 8023 N N . VAL G 2 70 ? -20.151 7.513 -13.434 1.00 21.89 67 VAL G N 1
ATOM 8024 C CA . VAL G 2 70 ? -20.966 7.104 -12.305 1.00 21.88 67 VAL G CA 1
ATOM 8025 C C . VAL G 2 70 ? -22.052 6.177 -12.819 1.00 21.74 67 VAL G C 1
ATOM 8026 O O . VAL G 2 70 ? -22.809 6.557 -13.692 1.00 22.17 67 VAL G O 1
ATOM 8030 N N . LEU G 2 71 ? -22.128 4.966 -12.289 1.00 21.46 68 LEU G N 1
ATOM 8031 C CA . LEU G 2 71 ? -23.190 4.030 -12.635 1.00 22.33 68 LEU G CA 1
ATOM 8032 C C . LEU G 2 71 ? -24.333 4.177 -11.661 1.00 22.62 68 LEU G C 1
ATOM 8033 O O . LEU G 2 71 ? -25.491 4.095 -12.059 1.00 23.45 68 LEU G O 1
ATOM 8038 N N . SER G 2 72 ? -24.013 4.330 -10.373 1.00 22.61 69 SER G N 1
ATOM 8039 C CA . SER G 2 72 ? -25.037 4.404 -9.352 1.00 22.65 69 SER G CA 1
ATOM 8040 C C . SER G 2 72 ? -24.560 5.168 -8.135 1.00 21.91 69 SER G C 1
ATOM 8041 O O . SER G 2 72 ? -23.358 5.242 -7.860 1.00 21.35 69 SER G O 1
ATOM 8044 N N . MET G 2 73 ? -25.521 5.759 -7.408 1.00 21.14 70 MET G N 1
ATOM 8045 C CA . MET G 2 73 ? -25.270 6.452 -6.154 1.00 20.14 70 MET G CA 1
ATOM 8046 C C . MET G 2 73 ? -26.309 5.949 -5.153 1.00 19.73 70 MET G C 1
ATOM 8047 O O . MET G 2 73 ? -27.494 5.896 -5.492 1.00 20.03 70 MET G O 1
ATOM 8052 N N . THR G 2 74 ? -25.891 5.596 -3.932 1.00 18.50 71 THR G N 1
ATOM 8053 C CA . THR G 2 74 ? -26.857 5.145 -2.927 1.00 18.12 71 THR G CA 1
ATOM 8054 C C . THR G 2 74 ? -26.483 5.557 -1.522 1.00 17.03 71 THR G C 1
ATOM 8055 O O . THR G 2 74 ? -25.297 5.727 -1.216 1.00 16.79 71 THR G O 1
ATOM 8059 N N . GLY G 2 75 ? -27.489 5.664 -0.671 1.00 15.73 72 GLY G N 1
ATOM 8060 C CA . GLY G 2 75 ? -27.307 5.951 0.741 1.00 15.29 72 GLY G CA 1
ATOM 8061 C C . GLY G 2 75 ? -27.434 4.657 1.513 1.00 15.05 72 GLY G C 1
ATOM 8062 O O . GLY G 2 75 ? -28.300 3.832 1.214 1.00 15.59 72 GLY G O 1
ATOM 8063 N N . VAL G 2 76 ? -26.550 4.443 2.467 1.00 14.59 73 VAL G N 1
ATOM 8064 C CA . VAL G 2 76 ? -26.616 3.291 3.345 1.00 15.00 73 VAL G CA 1
ATOM 8065 C C . VAL G 2 76 ? -26.130 3.765 4.727 1.00 13.73 73 VAL G C 1
ATOM 8066 O O . VAL G 2 76 ? -25.035 4.317 4.827 1.00 13.07 73 VAL G O 1
ATOM 8070 N N . GLY G 2 77 ? -27.012 3.721 5.735 1.00 13.50 74 GLY G N 1
ATOM 8071 C CA . GLY G 2 77 ? -26.711 4.286 7.055 1.00 13.93 74 GLY G CA 1
ATOM 8072 C C . GLY G 2 77 ? -26.470 5.787 6.922 1.00 15.05 74 GLY G C 1
ATOM 8073 O O . GLY G 2 77 ? -27.281 6.504 6.320 1.00 15.05 74 GLY G O 1
ATOM 8074 N N . GLN G 2 78 ? -25.309 6.253 7.375 1.00 14.94 75 GLN G N 1
ATOM 8075 C CA . GLN G 2 78 ? -24.920 7.658 7.200 1.00 14.65 75 GLN G CA 1
ATOM 8076 C C . GLN G 2 78 ? -23.829 7.798 6.130 1.00 15.22 75 GLN G C 1
ATOM 8077 O O . GLN G 2 78 ? -23.057 8.749 6.168 1.00 15.09 75 GLN G O 1
ATOM 8083 N N . THR G 2 79 ? -23.748 6.845 5.201 1.00 14.92 76 THR G N 1
ATOM 8084 C CA . THR G 2 79 ? -22.743 6.827 4.146 1.00 14.39 76 THR G CA 1
ATOM 8085 C C . THR G 2 79 ? -23.408 7.000 2.794 1.00 15.26 76 THR G C 1
ATOM 8086 O O . THR G 2 79 ? -24.412 6.357 2.503 1.00 15.66 76 THR G O 1
ATOM 8090 N N . LEU G 2 80 ? -22.830 7.854 1.960 1.00 15.50 77 LEU G N 1
ATOM 8091 C CA . LEU G 2 80 ? -23.298 8.084 0.608 1.00 16.40 77 LEU G CA 1
ATOM 8092 C C . LEU G 2 80 ? -22.231 7.463 -0.290 1.00 16.24 77 LEU G C 1
ATOM 8093 O O . LEU G 2 80 ? -21.062 7.815 -0.190 1.00 16.17 77 LEU G O 1
ATOM 8098 N N . VAL G 2 81 ? -22.612 6.473 -1.107 1.00 15.68 78 VAL G N 1
ATOM 8099 C CA . VAL G 2 81 ? -21.680 5.716 -1.935 1.00 14.35 78 VAL G CA 1
ATOM 8100 C C . VAL G 2 81 ? -21.922 5.938 -3.415 1.00 15.31 78 VAL G C 1
ATOM 8101 O O . VAL G 2 81 ? -23.067 5.954 -3.857 1.00 15.06 78 VAL G O 1
ATOM 8105 N N . TRP G 2 82 ? -20.849 6.013 -4.197 1.00 15.83 79 TRP G N 1
ATOM 8106 C CA . TRP G 2 82 ? -20.921 6.069 -5.656 1.00 16.37 79 TRP G CA 1
ATOM 8107 C C . TRP G 2 82 ? -20.172 4.870 -6.202 1.00 17.30 79 TRP G C 1
ATOM 8108 O O . TRP G 2 82 ? -19.066 4.530 -5.736 1.00 16.81 79 TRP G O 1
ATOM 8119 N N . CYS G 2 83 ? -20.780 4.218 -7.200 1.00 18.07 80 CYS G N 1
ATOM 8120 C CA . CYS G 2 83 ? -20.169 3.092 -7.895 1.00 18.26 80 CYS G CA 1
ATOM 8121 C C . CYS G 2 83 ? -19.813 3.609 -9.290 1.00 18.27 80 CYS G C 1
ATOM 8122 O O . CYS G 2 83 ? -20.711 4.024 -10.019 1.00 17.58 80 CYS G O 1
ATOM 8125 N N . LEU G 2 84 ? -18.490 3.615 -9.646 1.00 18.64 81 LEU G N 1
ATOM 8126 C CA . LEU G 2 84 ? -17.977 4.083 -10.928 1.00 19.86 81 LEU G CA 1
ATOM 8127 C C . LEU G 2 84 ? -17.341 2.946 -11.729 1.00 20.76 81 LEU G C 1
ATOM 8128 O O . LEU G 2 84 ? -16.875 1.946 -11.176 1.00 19.88 81 LEU G O 1
ATOM 8133 N N . HIS G 2 85 ? -17.298 3.118 -13.033 1.00 21.87 82 HIS G N 1
ATOM 8134 C CA . HIS G 2 85 ? -16.782 2.087 -13.914 1.00 23.63 82 HIS G CA 1
ATOM 8135 C C . HIS G 2 85 ? -16.080 2.746 -15.072 1.00 25.83 82 HIS G C 1
ATOM 8136 O O . HIS G 2 85 ? -16.613 3.709 -15.618 1.00 24.31 82 HIS G O 1
ATOM 8143 N N . LYS G 2 86 ? -14.883 2.251 -15.425 1.00 29.23 83 LYS G N 1
ATOM 8144 C CA . LYS G 2 86 ? -14.130 2.788 -16.555 1.00 34.49 83 LYS G CA 1
ATOM 8145 C C . LYS G 2 86 ? -14.910 2.551 -17.851 1.00 38.17 83 LYS G C 1
ATOM 8146 O O . LYS G 2 86 ? -15.061 1.406 -18.271 1.00 38.16 83 LYS G O 1
ATOM 8152 N N . GLU G 2 87 ? -15.500 3.649 -18.393 1.00 41.10 84 GLU G N 1
ATOM 8153 C CA . GLU G 2 87 ? -16.381 3.745 -19.566 1.00 44.17 84 GLU G CA 1
ATOM 8154 C C . GLU G 2 87 ? -17.593 2.801 -19.504 1.00 46.27 84 GLU G C 1
ATOM 8155 O O . GLU G 2 87 ? -18.577 3.081 -18.798 1.00 47.52 84 GLU G O 1
ATOM 8161 N N . MET H 2 4 ? -16.227 21.162 -14.429 1.00 43.73 1 MET H N 1
ATOM 8162 C CA . MET H 2 4 ? -17.071 20.743 -13.323 1.00 43.36 1 MET H CA 1
ATOM 8163 C C . MET H 2 4 ? -18.334 20.042 -13.818 1.00 40.78 1 MET H C 1
ATOM 8164 O O . MET H 2 4 ? -19.431 20.591 -13.741 1.00 41.06 1 MET H O 1
ATOM 8169 N N . PRO H 2 5 ? -18.195 18.806 -14.311 1.00 38.46 2 PRO H N 1
ATOM 8170 C CA . PRO H 2 5 ? -19.354 18.111 -14.879 1.00 36.25 2 PRO H CA 1
ATOM 8171 C C . PRO H 2 5 ? -20.380 17.568 -13.894 1.00 32.02 2 PRO H C 1
ATOM 8172 O O . PRO H 2 5 ? -21.527 17.429 -14.287 1.00 31.41 2 PRO H O 1
ATOM 8176 N N . TYR H 2 6 ? -19.985 17.246 -12.646 1.00 29.15 3 TYR H N 1
ATOM 8177 C CA . TYR H 2 6 ? -20.917 16.681 -11.671 1.00 26.99 3 TYR H CA 1
ATOM 8178 C C . TYR H 2 6 ? -21.508 17.700 -10.724 1.00 26.57 3 TYR H C 1
ATOM 8179 O O . TYR H 2 6 ? -20.846 18.675 -10.358 1.00 26.94 3 TYR H O 1
ATOM 8188 N N . LEU H 2 7 ? -22.744 17.437 -10.284 1.00 25.45 4 LEU H N 1
ATOM 8189 C CA . LEU H 2 7 ? -23.492 18.289 -9.373 1.00 24.74 4 LEU H CA 1
ATOM 8190 C C . LEU H 2 7 ? -24.251 17.441 -8.392 1.00 21.94 4 LEU H C 1
ATOM 8191 O O . LEU H 2 7 ? -24.848 16.446 -8.792 1.00 21.50 4 LEU H O 1
ATOM 8196 N N . LEU H 2 8 ? -24.294 17.865 -7.134 1.00 18.93 5 LEU H N 1
ATOM 8197 C CA . LEU H 2 8 ? -25.104 17.185 -6.135 1.00 17.95 5 LEU H CA 1
ATOM 8198 C C . LEU H 2 8 ? -26.096 18.179 -5.577 1.00 17.70 5 LEU H C 1
ATOM 8199 O O . LEU H 2 8 ? -25.702 19.276 -5.156 1.00 18.21 5 LEU H O 1
ATOM 8204 N N . ILE H 2 9 ? -27.374 17.805 -5.539 1.00 16.16 6 ILE H N 1
ATOM 8205 C CA . ILE H 2 9 ? -28.386 18.630 -4.878 1.00 15.42 6 ILE H CA 1
ATOM 8206 C C . ILE H 2 9 ? -29.120 17.764 -3.858 1.00 15.27 6 ILE H C 1
ATOM 8207 O O . ILE H 2 9 ? -29.116 16.540 -3.985 1.00 15.47 6 ILE H O 1
ATOM 8212 N N . SER H 2 10 ? -29.761 18.391 -2.860 1.00 14.67 7 SER H N 1
ATOM 8213 C CA . SER H 2 10 ? -30.465 17.621 -1.845 1.00 14.24 7 SER H CA 1
ATOM 8214 C C . SER H 2 10 ? -31.547 18.410 -1.142 1.00 15.07 7 SER H C 1
ATOM 8215 O O . SER H 2 10 ? -31.520 19.625 -1.136 1.00 15.42 7 SER H O 1
ATOM 8218 N N . THR H 2 11 ? -32.482 17.710 -0.511 1.00 15.08 8 THR H N 1
ATOM 8219 C CA . THR H 2 11 ? -33.494 18.328 0.339 1.00 15.67 8 THR H CA 1
ATOM 8220 C C . THR H 2 11 ? -33.737 17.398 1.544 1.00 15.25 8 THR H C 1
ATOM 8221 O O . THR H 2 11 ? -33.457 16.199 1.462 1.00 16.12 8 THR H O 1
ATOM 8225 N N . GLN H 2 12 ? -34.258 17.937 2.639 1.00 14.22 9 GLN H N 1
ATOM 8226 C CA . GLN H 2 12 ? -34.528 17.114 3.799 1.00 14.37 9 GLN H CA 1
ATOM 8227 C C . GLN H 2 12 ? -36.000 17.028 4.106 1.00 14.03 9 GLN H C 1
ATOM 8228 O O . GLN H 2 12 ? -36.751 17.927 3.743 1.00 13.98 9 GLN H O 1
ATOM 8234 N N . ILE H 2 13 ? -36.405 15.963 4.826 1.00 13.33 10 ILE H N 1
ATOM 8235 C CA . ILE H 2 13 ? -37.722 15.758 5.464 1.00 14.00 10 ILE H CA 1
ATOM 8236 C C . ILE H 2 13 ? -38.904 15.583 4.510 1.00 13.75 10 ILE H C 1
ATOM 8237 O O . ILE H 2 13 ? -39.643 14.606 4.657 1.00 13.56 10 ILE H O 1
ATOM 8242 N N . ARG H 2 14 ? -39.128 16.521 3.566 1.00 13.75 11 ARG H N 1
ATOM 8243 C CA . ARG H 2 14 ? -40.204 16.374 2.583 1.00 14.06 11 ARG H CA 1
ATOM 8244 C C . ARG H 2 14 ? -39.670 16.785 1.210 1.00 15.01 11 ARG H C 1
ATOM 8245 O O . ARG H 2 14 ? -38.959 17.770 1.108 1.00 15.87 11 ARG H O 1
ATOM 8253 N N . MET H 2 15 ? -40.020 16.056 0.151 1.00 14.50 12 MET H N 1
ATOM 8254 C CA . MET H 2 15 ? -39.527 16.359 -1.192 1.00 14.69 12 MET H CA 1
ATOM 8255 C C . MET H 2 15 ? -40.235 17.574 -1.826 1.00 16.10 12 MET H C 1
ATOM 8256 O O . MET H 2 15 ? -39.703 18.153 -2.760 1.00 16.76 12 MET H O 1
ATOM 8261 N N . GLU H 2 16 ? -41.433 17.951 -1.334 1.00 15.91 13 GLU H N 1
ATOM 8262 C CA . GLU H 2 16 ? -42.249 19.008 -1.946 1.00 16.13 13 GLU H CA 1
ATOM 8263 C C . GLU H 2 16 ? -41.849 20.417 -1.579 1.00 17.37 13 GLU H C 1
ATOM 8264 O O . GLU H 2 16 ? -42.408 21.356 -2.139 1.00 17.08 13 GLU H O 1
ATOM 8270 N N . VAL H 2 17 ? -40.968 20.584 -0.584 1.00 17.87 14 VAL H N 1
ATOM 8271 C CA . VAL H 2 17 ? -40.637 21.920 -0.107 1.00 18.35 14 VAL H CA 1
ATOM 8272 C C . VAL H 2 17 ? -39.144 22.058 0.085 1.00 18.53 14 VAL H C 1
ATOM 8273 O O . VAL H 2 17 ? -38.450 21.098 0.375 1.00 19.24 14 VAL H O 1
ATOM 8277 N N . GLY H 2 18 ? -38.648 23.253 -0.122 1.00 18.64 15 GLY H N 1
ATOM 8278 C CA . GLY H 2 18 ? -37.251 23.548 0.107 1.00 18.52 15 GLY H CA 1
ATOM 8279 C C . GLY H 2 18 ? -36.963 23.727 1.601 1.00 18.11 15 GLY H C 1
ATOM 8280 O O . GLY H 2 18 ? -37.839 23.531 2.450 1.00 17.21 15 GLY H O 1
ATOM 8281 N N . PRO H 2 19 ? -35.759 24.165 1.967 1.00 17.51 16 PRO H N 1
ATOM 8282 C CA . PRO H 2 19 ? -34.648 24.521 1.072 1.00 17.31 16 PRO H CA 1
ATOM 8283 C C . PRO H 2 19 ? -34.034 23.330 0.340 1.00 16.75 16 PRO H C 1
ATOM 8284 O O . PRO H 2 19 ? -34.146 22.170 0.785 1.00 16.98 16 PRO H O 1
ATOM 8288 N N . THR H 2 20 ? -33.431 23.610 -0.807 1.00 15.52 17 THR H N 1
ATOM 8289 C CA . THR H 2 20 ? -32.710 22.611 -1.558 1.00 14.87 17 THR H CA 1
ATOM 8290 C C . THR H 2 20 ? -31.229 23.040 -1.518 1.00 15.77 17 THR H C 1
ATOM 8291 O O . THR H 2 20 ? -30.926 24.196 -1.842 1.00 16.73 17 THR H O 1
ATOM 8295 N N . MET H 2 21 ? -30.318 22.135 -1.104 1.00 14.63 18 MET H N 1
ATOM 8296 C CA . MET H 2 21 ? -28.886 22.405 -1.080 1.00 14.75 18 MET H CA 1
ATOM 8297 C C . MET H 2 21 ? -28.409 22.217 -2.509 1.00 15.50 18 MET H C 1
ATOM 8298 O O . MET H 2 21 ? -28.743 21.214 -3.136 1.00 14.60 18 MET H O 1
ATOM 8303 N N . VAL H 2 22 ? -27.653 23.179 -3.040 1.00 16.00 19 VAL H N 1
ATOM 8304 C CA . VAL H 2 22 ? -27.217 23.093 -4.442 1.00 16.41 19 VAL H CA 1
ATOM 8305 C C . VAL H 2 22 ? -25.730 23.252 -4.671 1.00 18.15 19 VAL H C 1
ATOM 8306 O O . VAL H 2 22 ? -25.293 23.211 -5.841 1.00 17.85 19 VAL H O 1
ATOM 8310 N N . GLY H 2 23 ? -24.961 23.473 -3.605 1.00 18.93 20 GLY H N 1
ATOM 8311 C CA . GLY H 2 23 ? -23.531 23.659 -3.761 1.00 20.21 20 GLY H CA 1
ATOM 8312 C C . GLY H 2 23 ? -22.714 23.651 -2.484 1.00 21.61 20 GLY H C 1
ATOM 8313 O O . GLY H 2 23 ? -23.237 23.702 -1.372 1.00 21.16 20 GLY H O 1
ATOM 8314 N N . ASP H 2 24 ? -21.405 23.609 -2.666 1.00 23.08 21 ASP H N 1
ATOM 8315 C CA . ASP H 2 24 ? -20.415 23.617 -1.604 1.00 24.94 21 ASP H CA 1
ATOM 8316 C C . ASP H 2 24 ? -19.404 24.783 -1.886 1.00 26.54 21 ASP H C 1
ATOM 8317 O O . ASP H 2 24 ? -19.609 25.544 -2.826 1.00 26.91 21 ASP H O 1
ATOM 8322 N N . GLU H 2 25 ? -18.333 24.919 -1.093 1.00 27.21 22 GLU H N 1
ATOM 8323 C CA . GLU H 2 25 ? -17.354 25.992 -1.286 1.00 28.83 22 GLU H CA 1
ATOM 8324 C C . GLU H 2 25 ? -16.678 26.018 -2.628 1.00 29.17 22 GLU H C 1
ATOM 8325 O O . GLU H 2 25 ? -16.227 27.079 -3.047 1.00 30.80 22 GLU H O 1
ATOM 8331 N N . GLN H 2 26 ? -16.572 24.881 -3.300 1.00 28.20 23 GLN H N 1
ATOM 8332 C CA . GLN H 2 26 ? -15.902 24.837 -4.597 1.00 28.41 23 GLN H CA 1
ATOM 8333 C C . GLN H 2 26 ? -16.863 24.877 -5.784 1.00 26.25 23 GLN H C 1
ATOM 8334 O O . GLN H 2 26 ? -16.434 24.676 -6.921 1.00 25.53 23 GLN H O 1
ATOM 8340 N N . SER H 2 27 ? -18.154 25.186 -5.542 1.00 24.70 24 SER H N 1
ATOM 8341 C CA . SER H 2 27 ? -19.130 25.271 -6.621 1.00 23.76 24 SER H CA 1
ATOM 8342 C C . SER H 2 27 ? -18.895 26.476 -7.497 1.00 24.00 24 SER H C 1
ATOM 8343 O O . SER H 2 27 ? -18.282 27.451 -7.063 1.00 24.79 24 SER H O 1
ATOM 8346 N N . ASP H 2 28 ? -19.361 26.399 -8.734 1.00 23.18 25 ASP H N 1
ATOM 8347 C CA . ASP H 2 28 ? -19.232 27.462 -9.727 1.00 23.98 25 ASP H CA 1
ATOM 8348 C C . ASP H 2 28 ? -20.110 28.617 -9.257 1.00 24.77 25 ASP H C 1
ATOM 8349 O O . ASP H 2 28 ? -21.317 28.456 -9.190 1.00 25.14 25 ASP H O 1
ATOM 8354 N N . PRO H 2 29 ? -19.542 29.771 -8.879 1.00 25.43 26 PRO H N 1
ATOM 8355 C CA . PRO H 2 29 ? -20.388 30.876 -8.370 1.00 25.35 26 PRO H CA 1
ATOM 8356 C C . PRO H 2 29 ? -21.360 31.488 -9.397 1.00 24.30 26 PRO H C 1
ATOM 8357 O O . PRO H 2 29 ? -22.400 32.026 -9.005 1.00 23.65 26 PRO H O 1
ATOM 8361 N N . GLU H 2 30 ? -21.063 31.355 -10.701 1.00 23.65 27 GLU H N 1
ATOM 8362 C CA . GLU H 2 30 ? -21.983 31.814 -11.747 1.00 23.28 27 GLU H CA 1
ATOM 8363 C C . GLU H 2 30 ? -23.234 30.900 -11.771 1.00 22.98 27 GLU H C 1
ATOM 8364 O O . GLU H 2 30 ? -24.349 31.407 -11.862 1.00 23.12 27 GLU H O 1
ATOM 8370 N N . LEU H 2 31 ? -23.050 29.569 -11.662 1.00 22.22 28 LEU H N 1
ATOM 8371 C CA . LEU H 2 31 ? -24.181 28.637 -11.629 1.00 22.52 28 LEU H CA 1
ATOM 8372 C C . LEU H 2 31 ? -24.982 28.876 -10.340 1.00 22.09 28 LEU H C 1
ATOM 8373 O O . LEU H 2 31 ? -26.206 28.900 -10.381 1.00 22.43 28 LEU H O 1
ATOM 8378 N N . MET H 2 32 ? -24.297 29.115 -9.212 1.00 21.01 29 MET H N 1
ATOM 8379 C CA . MET H 2 32 ? -24.984 29.382 -7.937 1.00 21.14 29 MET H CA 1
ATOM 8380 C C . MET H 2 32 ? -25.850 30.634 -8.045 1.00 21.80 29 MET H C 1
ATOM 8381 O O . MET H 2 32 ? -27.007 30.608 -7.644 1.00 22.08 29 MET H O 1
ATOM 8386 N N . GLN H 2 33 ? -25.333 31.682 -8.690 1.00 22.23 30 GLN H N 1
ATOM 8387 C CA . GLN H 2 33 ? -26.095 32.909 -8.928 1.00 23.40 30 GLN H CA 1
ATOM 8388 C C . GLN H 2 33 ? -27.267 32.657 -9.905 1.00 22.61 30 GLN H C 1
ATOM 8389 O O . GLN H 2 33 ? -28.366 33.144 -9.674 1.00 22.92 30 GLN H O 1
ATOM 8395 N N . HIS H 2 34 ? -27.053 31.851 -10.947 1.00 21.69 31 HIS H N 1
ATOM 8396 C CA . HIS H 2 34 ? -28.106 31.466 -11.894 1.00 20.86 31 HIS H CA 1
ATOM 8397 C C . HIS H 2 34 ? -29.273 30.784 -11.183 1.00 20.89 31 HIS H C 1
ATOM 8398 O O . HIS H 2 34 ? -30.428 31.017 -11.540 1.00 21.10 31 HIS H O 1
ATOM 8405 N N . LEU H 2 35 ? -28.981 29.932 -10.192 1.00 20.24 32 LEU H N 1
ATOM 8406 C CA . LEU H 2 35 ? -30.033 29.258 -9.416 1.00 20.32 32 LEU H CA 1
ATOM 8407 C C . LEU H 2 35 ? -30.681 30.167 -8.343 1.00 20.77 32 LEU H C 1
ATOM 8408 O O . LEU H 2 35 ? -31.656 29.757 -7.723 1.00 21.01 32 LEU H O 1
ATOM 8413 N N . GLY H 2 36 ? -30.115 31.346 -8.098 1.00 20.70 33 GLY H N 1
ATOM 8414 C CA . GLY H 2 36 ? -30.585 32.277 -7.076 1.00 21.16 33 GLY H CA 1
ATOM 8415 C C . GLY H 2 36 ? -30.174 31.839 -5.683 1.00 22.13 33 GLY H C 1
ATOM 8416 O O . GLY H 2 36 ? -30.841 32.177 -4.709 1.00 22.46 33 GLY H O 1
ATOM 8417 N N . ALA H 2 37 ? -29.068 31.082 -5.570 1.00 22.21 34 ALA H N 1
ATOM 8418 C CA . ALA H 2 37 ? -28.626 30.531 -4.301 1.00 22.76 34 ALA H CA 1
ATOM 8419 C C . ALA H 2 37 ? -27.943 31.520 -3.377 1.00 23.86 34 ALA H C 1
ATOM 8420 O O . ALA H 2 37 ? -27.363 32.499 -3.835 1.00 23.94 34 ALA H O 1
ATOM 8422 N N . SER H 2 38 ? -28.026 31.260 -2.066 1.00 23.86 35 SER H N 1
ATOM 8423 C CA . SER H 2 38 ? -27.347 32.043 -1.035 1.00 25.28 35 SER H CA 1
ATOM 8424 C C . SER H 2 38 ? -26.311 31.134 -0.363 1.00 25.52 35 SER H C 1
ATOM 8425 O O . SER H 2 38 ? -26.465 29.913 -0.342 1.00 25.01 35 SER H O 1
ATOM 8428 N N . LYS H 2 39 ? -25.255 31.728 0.157 1.00 26.13 36 LYS H N 1
ATOM 8429 C CA . LYS H 2 39 ? -24.184 30.989 0.802 1.00 28.15 36 LYS H CA 1
ATOM 8430 C C . LYS H 2 39 ? -24.365 31.093 2.309 1.00 29.27 36 LYS H C 1
ATOM 8431 O O . LYS H 2 39 ? -24.727 32.164 2.808 1.00 30.54 36 LYS H O 1
ATOM 8437 N N . ARG H 2 40 ? -24.139 29.996 3.043 1.00 28.51 37 ARG H N 1
ATOM 8438 C CA . ARG H 2 40 ? -24.226 30.040 4.510 1.00 28.96 37 ARG H CA 1
ATOM 8439 C C . ARG H 2 40 ? -23.425 28.911 5.149 1.00 28.98 37 ARG H C 1
ATOM 8440 O O . ARG H 2 40 ? -23.148 27.901 4.497 1.00 28.93 37 ARG H O 1
ATOM 8448 N N . ARG H 2 41 ? -23.067 29.074 6.421 1.00 28.39 38 ARG H N 1
ATOM 8449 C CA . ARG H 2 41 ? -22.407 28.018 7.164 1.00 29.10 38 ARG H CA 1
ATOM 8450 C C . ARG H 2 41 ? -23.305 27.719 8.343 1.00 29.42 38 ARG H C 1
ATOM 8451 O O . ARG H 2 41 ? -23.442 28.570 9.226 1.00 30.25 38 ARG H O 1
ATOM 8459 N N . ALA H 2 42 ? -23.972 26.544 8.369 1.00 28.65 39 ALA H N 1
ATOM 8460 C CA . ALA H 2 42 ? -24.835 26.204 9.504 1.00 27.96 39 ALA H CA 1
ATOM 8461 C C . ALA H 2 42 ? -23.989 26.100 10.780 1.00 27.93 39 ALA H C 1
ATOM 8462 O O . ALA H 2 42 ? -22.827 25.698 10.714 1.00 27.50 39 ALA H O 1
ATOM 8464 N N . LEU H 2 43 ? -24.535 26.557 11.916 1.00 27.94 40 LEU H N 1
ATOM 8465 C CA . LEU H 2 43 ? -23.803 26.599 13.179 1.00 28.35 40 LEU H CA 1
ATOM 8466 C C . LEU H 2 43 ? -23.046 25.329 13.545 1.00 26.99 40 LEU H C 1
ATOM 8467 O O . LEU H 2 43 ? -23.641 24.261 13.645 1.00 26.05 40 LEU H O 1
ATOM 8472 N N . GLY H 2 44 ? -21.738 25.456 13.725 1.00 26.55 41 GLY H N 1
ATOM 8473 C CA . GLY H 2 44 ? -20.913 24.317 14.105 1.00 27.11 41 GLY H CA 1
ATOM 8474 C C . GLY H 2 44 ? -20.360 23.497 12.951 1.00 27.68 41 GLY H C 1
ATOM 8475 O O . GLY H 2 44 ? -19.515 22.618 13.167 1.00 27.99 41 GLY H O 1
ATOM 8476 N N . ASN H 2 45 ? -20.813 23.778 11.709 1.00 26.88 42 ASN H N 1
ATOM 8477 C CA . ASN H 2 45 ? -20.322 23.047 10.553 1.00 27.15 42 ASN H CA 1
ATOM 8478 C C . ASN H 2 45 ? -18.967 23.586 10.119 1.00 28.62 42 ASN H C 1
ATOM 8479 O O . ASN H 2 45 ? -18.678 24.765 10.288 1.00 28.86 42 ASN H O 1
ATOM 8484 N N . ASN H 2 46 ? -18.138 22.713 9.555 1.00 29.29 43 ASN H N 1
ATOM 8485 C CA . ASN H 2 46 ? -16.796 23.050 9.079 1.00 30.08 43 ASN H CA 1
ATOM 8486 C C . ASN H 2 46 ? -16.795 23.344 7.579 1.00 29.54 43 ASN H C 1
ATOM 8487 O O . ASN H 2 46 ? -15.776 23.127 6.934 1.00 29.77 43 ASN H O 1
ATOM 8492 N N . PHE H 2 47 ? -17.931 23.798 7.007 1.00 28.23 44 PHE H N 1
ATOM 8493 C CA . PHE H 2 47 ? -18.025 24.066 5.583 1.00 27.67 44 PHE H CA 1
ATOM 8494 C C . PHE H 2 47 ? -19.182 25.025 5.284 1.00 27.89 44 PHE H C 1
ATOM 8495 O O . PHE H 2 47 ? -20.172 25.079 6.028 1.00 27.14 44 PHE H O 1
ATOM 8503 N N . TYR H 2 48 ? -19.076 25.728 4.157 1.00 27.71 45 TYR H N 1
ATOM 8504 C CA . TYR H 2 48 ? -20.126 26.598 3.652 1.00 28.45 45 TYR H CA 1
ATOM 8505 C C . TYR H 2 48 ? -20.929 25.805 2.619 1.00 25.45 45 TYR H C 1
ATOM 8506 O O . TYR H 2 48 ? -20.431 24.862 1.999 1.00 25.27 45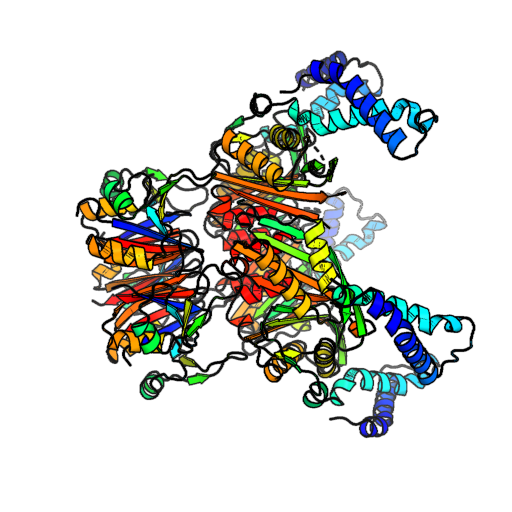 TYR H O 1
ATOM 8515 N N . GLU H 2 49 ? -22.180 26.177 2.453 1.00 23.09 46 GLU H N 1
ATOM 8516 C CA . GLU H 2 49 ? -23.067 25.524 1.501 1.00 21.73 46 GLU H CA 1
ATOM 8517 C C . GLU H 2 49 ? -23.867 26.584 0.745 1.00 20.52 46 GLU H C 1
ATOM 8518 O O . GLU H 2 49 ? -24.082 27.685 1.243 1.00 19.85 46 GLU H O 1
ATOM 8524 N N . TYR H 2 50 ? -24.339 26.227 -0.446 1.00 19.26 47 TYR H N 1
ATOM 8525 C CA . TYR H 2 50 ? -25.210 27.085 -1.214 1.00 19.13 47 TYR H CA 1
ATOM 8526 C C . TYR H 2 50 ? -26.589 26.437 -1.172 1.00 18.66 47 TYR H C 1
ATOM 8527 O O . TYR H 2 50 ? -26.704 25.216 -1.303 1.00 18.57 47 TYR H O 1
ATOM 8536 N N . TYR H 2 51 ? -27.628 27.241 -0.980 1.00 17.80 48 TYR H N 1
ATOM 8537 C CA . TYR H 2 51 ? -28.983 26.712 -0.897 1.00 18.06 48 TYR H CA 1
ATOM 8538 C C . TYR H 2 51 ? -29.962 27.634 -1.602 1.00 18.14 48 TYR H C 1
ATOM 8539 O O . TYR H 2 51 ? -29.700 28.825 -1.754 1.00 18.83 48 TYR H O 1
ATOM 8548 N N . VAL H 2 52 ? -31.119 27.103 -1.976 1.00 17.38 49 VAL H N 1
ATOM 8549 C CA . VAL H 2 52 ? -32.206 27.892 -2.557 1.00 17.28 49 VAL H CA 1
ATOM 8550 C C . VAL H 2 52 ? -33.492 27.556 -1.782 1.00 18.19 49 VAL H C 1
ATOM 8551 O O . VAL H 2 52 ? -33.601 26.460 -1.211 1.00 17.63 49 VAL H O 1
ATOM 8555 N N . ASP H 2 53 ? -34.475 28.459 -1.786 1.00 18.44 50 ASP H N 1
ATOM 8556 C CA . ASP H 2 53 ? -35.756 28.185 -1.126 1.00 19.31 50 ASP H CA 1
ATOM 8557 C C . ASP H 2 53 ? -36.645 27.228 -1.942 1.00 19.38 50 ASP H C 1
ATOM 8558 O O . ASP H 2 53 ? -37.617 26.696 -1.417 1.00 19.92 50 ASP H O 1
ATOM 8563 N N . ASP H 2 54 ? -36.375 27.074 -3.232 1.00 19.40 51 ASP H N 1
ATOM 8564 C CA . ASP H 2 54 ? -37.189 26.248 -4.118 1.00 19.92 51 ASP H CA 1
ATOM 8565 C C . ASP H 2 54 ? -37.194 24.777 -3.751 1.00 19.59 51 ASP H C 1
ATOM 8566 O O . ASP H 2 54 ? -36.189 24.248 -3.294 1.00 19.33 51 ASP H O 1
ATOM 8571 N N . PRO H 2 55 ? -38.315 24.085 -4.014 1.00 19.66 52 PRO H N 1
ATOM 8572 C CA . PRO H 2 55 ? -38.323 22.631 -3.837 1.00 19.18 52 PRO H CA 1
ATOM 8573 C C . PRO H 2 55 ? -37.433 21.988 -4.928 1.00 18.29 52 PRO H C 1
ATOM 8574 O O . PRO H 2 55 ? -37.174 22.583 -5.969 1.00 17.56 52 PRO H O 1
ATOM 8578 N N . PRO H 2 56 ? -36.930 20.771 -4.684 1.00 17.77 53 PRO H N 1
ATOM 8579 C CA . PRO H 2 56 ? -35.991 20.164 -5.636 1.00 18.09 53 PRO H CA 1
ATOM 8580 C C . PRO H 2 56 ? -36.500 19.988 -7.064 1.00 19.09 53 PRO H C 1
ATOM 8581 O O . PRO H 2 56 ? -35.693 20.104 -7.982 1.00 19.22 53 PRO H O 1
ATOM 8585 N N . ARG H 2 57 ? -37.808 19.754 -7.274 1.00 18.49 54 ARG H N 1
ATOM 8586 C CA . ARG H 2 57 ? -38.330 19.595 -8.627 1.00 19.92 54 ARG H CA 1
ATOM 8587 C C . ARG H 2 57 ? -38.079 20.847 -9.482 1.00 19.59 54 ARG H C 1
ATOM 8588 O O . ARG H 2 57 ? -37.683 20.715 -10.643 1.00 19.02 54 ARG H O 1
ATOM 8596 N N . ILE H 2 58 ? -38.201 22.048 -8.883 1.00 19.01 55 ILE H N 1
ATOM 8597 C CA . ILE H 2 58 ? -37.929 23.304 -9.588 1.00 19.28 55 ILE H CA 1
ATOM 8598 C C . ILE H 2 58 ? -36.446 23.375 -9.942 1.00 18.70 55 ILE H C 1
ATOM 8599 O O . ILE H 2 58 ? -36.101 23.759 -11.059 1.00 18.63 55 ILE H O 1
ATOM 8604 N N . VAL H 2 59 ? -35.565 22.972 -9.015 1.00 17.92 56 VAL H N 1
ATOM 8605 C CA . VAL H 2 59 ? -34.113 23.004 -9.257 1.00 16.58 56 VAL H CA 1
ATOM 8606 C C . VAL H 2 59 ? -33.747 22.029 -10.357 1.00 17.40 56 VAL H C 1
ATOM 8607 O O . VAL H 2 59 ? -32.925 22.356 -11.213 1.00 17.20 56 VAL H O 1
ATOM 8611 N N . LEU H 2 60 ? -34.387 20.841 -10.384 1.00 17.18 57 LEU H N 1
ATOM 8612 C CA . LEU H 2 60 ? -34.117 19.860 -11.440 1.00 16.75 57 LEU H CA 1
ATOM 8613 C C . LEU H 2 60 ? -34.484 20.433 -12.815 1.00 17.28 57 LEU H C 1
ATOM 8614 O O . LEU H 2 60 ? -33.715 20.303 -13.770 1.00 17.18 57 LEU H O 1
ATOM 8619 N N . ASP H 2 61 ? -35.645 21.089 -12.910 1.00 17.57 58 ASP H N 1
ATOM 8620 C CA . ASP H 2 61 ? -36.079 21.728 -14.146 1.00 17.89 58 ASP H CA 1
ATOM 8621 C C . ASP H 2 61 ? -35.081 22.809 -14.583 1.00 17.62 58 ASP H C 1
ATOM 8622 O O . ASP H 2 61 ? -34.755 22.884 -15.760 1.00 17.42 58 ASP H O 1
ATOM 8627 N N . LYS H 2 62 ? -34.597 23.622 -13.649 1.00 17.47 59 LYS H N 1
ATOM 8628 C CA . LYS H 2 62 ? -33.614 24.666 -13.951 1.00 17.79 59 LYS H CA 1
ATOM 8629 C C . LYS H 2 62 ? -32.295 24.070 -14.424 1.00 17.52 59 LYS H C 1
ATOM 8630 O O . LYS H 2 62 ? -31.711 24.580 -15.374 1.00 17.01 59 LYS H O 1
ATOM 8636 N N . LEU H 2 63 ? -31.810 23.010 -13.758 1.00 17.26 60 LEU H N 1
ATOM 8637 C CA . LEU H 2 63 ? -30.567 22.353 -14.145 1.00 17.96 60 LEU H CA 1
ATOM 8638 C C . LEU H 2 63 ? -30.656 21.685 -15.494 1.00 19.09 60 LEU H C 1
ATOM 8639 O O . LEU H 2 63 ? -29.640 21.654 -16.210 1.00 20.77 60 LEU H O 1
ATOM 8644 N N . GLU H 2 64 ? -31.862 21.225 -15.910 1.00 18.31 61 GLU H N 1
ATOM 8645 C CA . GLU H 2 64 ? -31.990 20.673 -17.262 1.00 19.89 61 GLU H CA 1
ATOM 8646 C C . GLU H 2 64 ? -31.740 21.803 -18.304 1.00 21.50 61 GLU H C 1
ATOM 8647 O O . GLU H 2 64 ? -31.052 21.594 -19.306 1.00 21.58 61 GLU H O 1
ATOM 8653 N N . ARG H 2 65 ? -32.269 23.008 -18.040 1.00 22.11 62 ARG H N 1
ATOM 8654 C CA . ARG H 2 65 ? -32.048 24.149 -18.949 1.00 22.53 62 ARG H CA 1
ATOM 8655 C C . ARG H 2 65 ? -30.579 24.581 -18.988 1.00 23.49 62 ARG H C 1
ATOM 8656 O O . ARG H 2 65 ? -30.219 25.381 -19.836 1.00 24.56 62 ARG H O 1
ATOM 8664 N N . ARG H 2 66 ? -29.734 24.060 -18.095 1.00 22.57 63 ARG H N 1
ATOM 8665 C CA . ARG H 2 66 ? -28.301 24.321 -18.137 1.00 23.58 63 ARG H CA 1
ATOM 8666 C C . ARG H 2 66 ? -27.496 23.081 -18.606 1.00 23.76 63 ARG H C 1
ATOM 8667 O O . ARG H 2 66 ? -26.273 23.055 -18.469 1.00 24.71 63 ARG H O 1
ATOM 8675 N N . GLY H 2 67 ? -28.182 22.093 -19.188 1.00 22.09 64 GLY H N 1
ATOM 8676 C CA . GLY H 2 67 ? -27.549 20.922 -19.769 1.00 22.33 64 GLY H CA 1
ATOM 8677 C C . GLY H 2 67 ? -27.259 19.770 -18.826 1.00 22.10 64 GLY H C 1
ATOM 8678 O O . GLY H 2 67 ? -26.543 18.855 -19.212 1.00 21.94 64 GLY H O 1
ATOM 8679 N N . PHE H 2 68 ? -27.823 19.779 -17.603 1.00 21.94 65 PHE H N 1
ATOM 8680 C CA . PHE H 2 68 ? -27.598 18.694 -16.639 1.00 22.37 65 PHE H CA 1
ATOM 8681 C C . PHE H 2 68 ? -28.708 17.645 -16.701 1.00 22.63 65 PHE H C 1
ATOM 8682 O O . PHE H 2 68 ? -29.882 17.974 -16.870 1.00 22.62 65 PHE H O 1
ATOM 8690 N N . ARG H 2 69 ? -28.339 16.394 -16.517 1.00 22.44 66 ARG H N 1
ATOM 8691 C CA . ARG H 2 69 ? -29.293 15.297 -16.471 1.00 23.29 66 ARG H CA 1
ATOM 8692 C C . ARG H 2 69 ? -29.117 14.545 -15.130 1.00 21.68 66 ARG H C 1
ATOM 8693 O O . ARG H 2 69 ? -28.001 14.423 -14.640 1.00 21.68 66 ARG H O 1
ATOM 8701 N N . VAL H 2 70 ? -30.201 14.004 -14.579 1.00 20.20 67 VAL H N 1
ATOM 8702 C CA . VAL H 2 70 ? -30.144 13.234 -13.345 1.00 19.75 67 VAL H CA 1
ATOM 8703 C C . VAL H 2 70 ? -29.568 11.870 -13.684 1.00 21.09 67 VAL H C 1
ATOM 8704 O O . VAL H 2 70 ? -30.102 11.176 -14.555 1.00 21.23 67 VAL H O 1
ATOM 8708 N N . LEU H 2 71 ? -28.489 11.488 -13.022 1.00 21.54 68 LEU H N 1
ATOM 8709 C CA . LEU H 2 71 ? -27.907 10.166 -13.169 1.00 22.96 68 LEU H CA 1
ATOM 8710 C C . LEU H 2 71 ? -28.453 9.242 -12.080 1.00 22.24 68 LEU H C 1
ATOM 8711 O O . LEU H 2 71 ? -28.634 8.053 -12.323 1.00 22.19 68 LEU H O 1
ATOM 8716 N N . SER H 2 72 ? -28.629 9.766 -10.857 1.00 21.03 69 SER H N 1
ATOM 8717 C CA . SER H 2 72 ? -29.093 8.954 -9.752 1.00 20.81 69 SER H CA 1
ATOM 8718 C C . SER H 2 72 ? -29.789 9.782 -8.689 1.00 19.14 69 SER H C 1
ATOM 8719 O O . SER H 2 72 ? -29.532 10.980 -8.559 1.00 18.89 69 SER H O 1
ATOM 8722 N N . MET H 2 73 ? -30.716 9.154 -7.965 1.00 18.18 70 MET H N 1
ATOM 8723 C CA . MET H 2 73 ? -31.422 9.774 -6.828 1.00 17.85 70 MET H CA 1
ATOM 8724 C C . MET H 2 73 ? -31.389 8.760 -5.699 1.00 18.34 70 MET H C 1
ATOM 8725 O O . MET H 2 73 ? -31.623 7.572 -5.949 1.00 19.46 70 MET H O 1
ATOM 8730 N N . THR H 2 74 ? -31.076 9.200 -4.465 1.00 16.16 71 THR H N 1
ATOM 8731 C CA . THR H 2 74 ? -31.038 8.272 -3.338 1.00 15.65 71 THR H CA 1
ATOM 8732 C C . THR H 2 74 ? -31.441 8.934 -2.032 1.00 15.76 71 THR H C 1
ATOM 8733 O O . THR H 2 74 ? -31.300 10.140 -1.874 1.00 16.99 71 THR H O 1
ATOM 8737 N N . GLY H 2 75 ? -31.903 8.131 -1.094 1.00 14.67 72 GLY H N 1
ATOM 8738 C CA . GLY H 2 75 ? -32.220 8.591 0.244 1.00 14.95 72 GLY H CA 1
ATOM 8739 C C . GLY H 2 75 ? -31.101 8.172 1.169 1.00 15.49 72 GLY H C 1
ATOM 8740 O O . GLY H 2 75 ? -30.566 7.074 1.040 1.00 16.51 72 GLY H O 1
ATOM 8741 N N . VAL H 2 76 ? -30.690 9.064 2.073 1.00 15.13 73 VAL H N 1
ATOM 8742 C CA . VAL H 2 76 ? -29.702 8.760 3.078 1.00 15.07 73 VAL H CA 1
ATOM 8743 C C . VAL H 2 76 ? -30.108 9.540 4.361 1.00 15.02 73 VAL H C 1
ATOM 8744 O O . VAL H 2 76 ? -30.278 10.751 4.302 1.00 14.76 73 VAL H O 1
ATOM 8748 N N . GLY H 2 77 ? -30.457 8.824 5.442 1.00 14.14 74 GLY H N 1
ATOM 8749 C CA . GLY H 2 77 ? -30.976 9.465 6.645 1.00 14.15 74 GLY H CA 1
ATOM 8750 C C . GLY H 2 77 ? -32.320 10.113 6.308 1.00 14.43 74 GLY H C 1
ATOM 8751 O O . GLY H 2 77 ? -33.174 9.488 5.669 1.00 13.80 74 GLY H O 1
ATOM 8752 N N . GLN H 2 78 ? -32.445 11.413 6.592 1.00 13.51 75 GLN H N 1
ATOM 8753 C CA . GLN H 2 78 ? -33.624 12.185 6.220 1.00 13.49 75 GLN H CA 1
ATOM 8754 C C . GLN H 2 78 ? -33.346 13.108 5.012 1.00 14.64 75 GLN H C 1
ATOM 8755 O O . GLN H 2 78 ? -34.055 14.098 4.802 1.00 15.02 75 GLN H O 1
ATOM 8761 N N . THR H 2 79 ? -32.320 12.776 4.213 1.00 13.63 76 THR H N 1
ATOM 8762 C CA . THR H 2 79 ? -31.892 13.568 3.082 1.00 13.69 76 THR H CA 1
ATOM 8763 C C . THR H 2 79 ? -32.163 12.832 1.784 1.00 14.04 76 THR H C 1
ATOM 8764 O O . THR H 2 79 ? -31.858 11.644 1.655 1.00 13.59 76 THR H O 1
ATOM 8768 N N . LEU H 2 80 ? -32.725 13.548 0.811 1.00 14.50 77 LEU H N 1
ATOM 8769 C CA . LEU H 2 80 ? -32.980 13.005 -0.524 1.00 15.48 77 LEU H CA 1
ATOM 8770 C C . LEU H 2 80 ? -31.971 13.700 -1.416 1.00 15.40 77 LEU H C 1
ATOM 8771 O O . LEU H 2 80 ? -31.930 14.924 -1.436 1.00 15.76 77 LEU H O 1
ATOM 8776 N N . VAL H 2 81 ? -31.091 12.940 -2.070 1.00 15.51 78 VAL H N 1
ATOM 8777 C CA . VAL H 2 81 ? -29.988 13.474 -2.874 1.00 15.09 78 VAL H CA 1
ATOM 8778 C C . VAL H 2 81 ? -30.141 13.124 -4.335 1.00 16.17 78 VAL H C 1
ATOM 8779 O O . VAL H 2 81 ? -30.527 11.999 -4.664 1.00 16.77 78 VAL H O 1
ATOM 8783 N N . TRP H 2 82 ? -29.774 14.051 -5.221 1.00 16.25 79 TRP H N 1
ATOM 8784 C CA . TRP H 2 82 ? -29.723 13.798 -6.660 1.00 16.02 79 TRP H CA 1
ATOM 8785 C C . TRP H 2 82 ? -28.293 14.046 -7.116 1.00 16.89 79 TRP H C 1
ATOM 8786 O O . TRP H 2 82 ? -27.665 15.036 -6.720 1.00 17.49 79 TRP H O 1
ATOM 8797 N N . CYS H 2 83 ? -27.807 13.179 -7.994 1.00 17.25 80 CYS H N 1
ATOM 8798 C CA . CYS H 2 83 ? -26.492 13.325 -8.602 1.00 18.11 80 CYS H CA 1
ATOM 8799 C C . CYS H 2 83 ? -26.742 13.633 -10.077 1.00 19.04 80 CYS H C 1
ATOM 8800 O O . CYS H 2 83 ? -27.338 12.829 -10.782 1.00 18.78 80 CYS H O 1
ATOM 8803 N N . LEU H 2 84 ? -26.335 14.809 -10.530 1.00 19.45 81 LEU H N 1
ATOM 8804 C CA . LEU H 2 84 ? -26.522 15.227 -11.895 1.00 19.95 81 LEU H CA 1
ATOM 8805 C C . LEU H 2 84 ? -25.184 15.291 -12.641 1.00 21.26 81 LEU H C 1
ATOM 8806 O O . LEU H 2 84 ? -24.121 15.435 -12.034 1.00 21.36 81 LEU H O 1
ATOM 8811 N N . HIS H 2 85 ? -25.246 15.218 -13.966 1.00 22.56 82 HIS H N 1
ATOM 8812 C CA . HIS H 2 85 ? -24.048 15.314 -14.797 1.00 23.72 82 HIS H CA 1
ATOM 8813 C C . HIS H 2 85 ? -24.394 16.131 -16.023 1.00 24.60 82 HIS H C 1
ATOM 8814 O O . HIS H 2 85 ? -25.487 15.980 -16.576 1.00 23.89 82 HIS H O 1
ATOM 8821 N N . LYS H 2 86 ? -23.451 16.936 -16.491 1.00 26.34 83 LYS H N 1
ATOM 8822 C CA . LYS H 2 86 ? -23.617 17.732 -17.723 1.00 28.79 83 LYS H CA 1
ATOM 8823 C C . LYS H 2 86 ? -24.276 16.968 -18.914 1.00 31.45 83 LYS H C 1
ATOM 8824 O O . LYS H 2 86 ? -23.705 16.045 -19.507 1.00 32.89 83 LYS H O 1
ATOM 8830 N N . SER I 2 2 ? -40.524 19.092 -22.970 1.00 34.90 -1 SER I N 1
ATOM 8831 C CA . SER I 2 2 ? -39.417 19.583 -22.167 1.00 34.50 -1 SER I CA 1
ATOM 8832 C C . SER I 2 2 ? -39.790 20.789 -21.293 1.00 33.19 -1 SER I C 1
ATOM 8833 O O . SER I 2 2 ? -38.948 21.215 -20.505 1.00 33.35 -1 SER I O 1
ATOM 8836 N N . HIS I 2 3 ? -41.035 21.308 -21.380 1.00 31.62 0 HIS I N 1
ATOM 8837 C CA . HIS I 2 3 ? -41.474 22.337 -20.433 1.00 30.78 0 HIS I CA 1
ATOM 8838 C C . HIS I 2 3 ? -41.847 21.549 -19.159 1.00 29.89 0 HIS I C 1
ATOM 8839 O O . HIS I 2 3 ? -42.562 20.549 -19.250 1.00 29.69 0 HIS I O 1
ATOM 8846 N N . MET I 2 4 ? -41.345 21.967 -17.982 1.00 28.88 1 MET I N 1
ATOM 8847 C CA . MET I 2 4 ? -41.569 21.269 -16.691 1.00 27.86 1 MET I CA 1
ATOM 8848 C C . MET I 2 4 ? -41.322 19.764 -16.794 1.00 25.50 1 MET I C 1
ATOM 8849 O O . MET I 2 4 ? -42.251 18.954 -16.681 1.00 25.31 1 MET I O 1
ATOM 8854 N N . PRO I 2 5 ? -40.082 19.372 -17.114 1.00 23.83 2 PRO I N 1
ATOM 8855 C CA . PRO I 2 5 ? -39.825 17.961 -17.416 1.00 22.39 2 PRO I CA 1
ATOM 8856 C C . PRO I 2 5 ? -39.786 17.015 -16.243 1.00 20.83 2 PRO I C 1
ATOM 8857 O O . PRO I 2 5 ? -40.022 15.836 -16.471 1.00 20.54 2 PRO I O 1
ATOM 8861 N N . TYR I 2 6 ? -39.488 17.493 -15.002 1.00 20.00 3 TYR I N 1
ATOM 8862 C CA . TYR I 2 6 ? -39.369 16.576 -13.884 1.00 19.28 3 TYR I CA 1
ATOM 8863 C C . TYR I 2 6 ? -40.627 16.465 -13.042 1.00 20.69 3 TYR I C 1
ATOM 8864 O O . TYR I 2 6 ? -41.393 17.421 -12.902 1.00 20.71 3 TYR I O 1
ATOM 8873 N N . LEU I 2 7 ? -40.803 15.300 -12.435 1.00 21.10 4 LEU I N 1
ATOM 8874 C CA . LEU I 2 7 ? -41.932 15.022 -11.552 1.00 22.78 4 LEU I CA 1
ATOM 8875 C C . LEU I 2 7 ? -41.469 14.132 -10.447 1.00 21.06 4 LEU I C 1
ATOM 8876 O O . LEU I 2 7 ? -40.735 13.178 -10.701 1.00 21.30 4 LEU I O 1
ATOM 8881 N N . LEU I 2 8 ? -41.938 14.382 -9.234 1.00 19.82 5 LEU I N 1
ATOM 8882 C CA . LEU I 2 8 ? -41.641 13.518 -8.101 1.00 19.18 5 LEU I CA 1
ATOM 8883 C C . LEU I 2 8 ? -42.957 12.995 -7.544 1.00 18.47 5 LEU I C 1
ATOM 8884 O O . LEU I 2 8 ? -43.881 13.776 -7.298 1.00 18.02 5 LEU I O 1
ATOM 8889 N N . ILE I 2 9 ? -43.054 11.675 -7.363 1.00 17.17 6 ILE I N 1
ATOM 8890 C CA . ILE I 2 9 ? -44.213 11.063 -6.724 1.00 16.36 6 ILE I CA 1
ATOM 8891 C C . ILE I 2 9 ? -43.711 10.190 -5.575 1.00 15.33 6 ILE I C 1
ATOM 8892 O O . ILE I 2 9 ? -42.554 9.744 -5.578 1.00 15.11 6 ILE I O 1
ATOM 8897 N N . SER I 2 10 ? -44.568 9.942 -4.588 1.00 14.77 7 SER I N 1
ATOM 8898 C CA . SER I 2 10 ? -44.159 9.138 -3.448 1.00 13.98 7 SER I CA 1
ATOM 8899 C C . SER I 2 10 ? -45.303 8.444 -2.771 1.00 14.57 7 SER I C 1
ATOM 8900 O O . SER I 2 10 ? -46.440 8.866 -2.885 1.00 14.26 7 SER I O 1
ATOM 8903 N N . THR I 2 11 ? -44.992 7.414 -1.997 1.00 14.91 8 THR I N 1
ATOM 8904 C CA . THR I 2 11 ? -45.965 6.753 -1.141 1.00 15.64 8 THR I CA 1
ATOM 8905 C C . THR I 2 11 ? -45.248 6.346 0.157 1.00 15.86 8 THR I C 1
ATOM 8906 O O . THR I 2 11 ? -44.011 6.217 0.174 1.00 15.71 8 THR I O 1
ATOM 8910 N N . GLN I 2 12 ? -46.015 6.149 1.237 1.00 15.06 9 GLN I N 1
ATOM 8911 C CA . GLN I 2 12 ? -45.417 5.749 2.491 1.00 15.23 9 GLN I CA 1
ATOM 8912 C C . GLN I 2 12 ? -45.830 4.371 2.912 1.00 15.19 9 GLN I C 1
ATOM 8913 O O . GLN I 2 12 ? -46.886 3.897 2.506 1.00 14.81 9 GLN I O 1
ATOM 8919 N N . ILE I 2 13 ? -45.034 3.753 3.808 1.00 15.10 10 ILE I N 1
ATOM 8920 C CA . ILE I 2 13 ? -45.308 2.515 4.557 1.00 15.83 10 ILE I CA 1
ATOM 8921 C C . ILE I 2 13 ? -45.417 1.238 3.719 1.00 15.28 10 ILE I C 1
ATOM 8922 O O . ILE I 2 13 ? -44.715 0.264 4.036 1.00 14.50 10 ILE I O 1
ATOM 8927 N N . ARG I 2 14 ? -46.300 1.198 2.711 1.00 14.91 11 ARG I N 1
ATOM 8928 C CA . ARG I 2 14 ? -46.414 0.033 1.820 1.00 14.18 11 ARG I CA 1
ATOM 8929 C C . ARG I 2 14 ? -46.527 0.521 0.372 1.00 15.34 11 ARG I C 1
ATOM 8930 O O . ARG I 2 14 ? -47.226 1.482 0.109 1.00 17.51 11 ARG I O 1
ATOM 8938 N N . MET I 2 15 ? -45.868 -0.142 -0.577 1.00 14.90 12 MET I N 1
ATOM 8939 C CA . MET I 2 15 ? -45.918 0.272 -1.990 1.00 15.56 12 MET I CA 1
ATOM 8940 C C . MET I 2 15 ? -47.244 -0.085 -2.696 1.00 16.87 12 MET I C 1
ATOM 8941 O O . MET I 2 15 ? -47.548 0.487 -3.733 1.00 17.14 12 MET I O 1
ATOM 8946 N N . GLU I 2 16 ? -48.008 -1.043 -2.148 1.00 17.69 13 GLU I N 1
ATOM 8947 C CA . GLU I 2 16 ? -49.224 -1.555 -2.788 1.00 18.73 13 GLU I CA 1
ATOM 8948 C C . GLU I 2 16 ? -50.459 -0.688 -2.627 1.00 19.54 13 GLU I C 1
ATOM 8949 O O . GLU I 2 16 ? -51.476 -0.993 -3.230 1.00 19.48 13 GLU I O 1
ATOM 8955 N N . VAL I 2 17 ? -50.421 0.300 -1.738 1.00 20.07 14 VAL I N 1
ATOM 8956 C CA . VAL I 2 17 ? -51.605 1.079 -1.417 1.00 20.45 14 VAL I CA 1
ATOM 8957 C C . VAL I 2 17 ? -51.278 2.565 -1.328 1.00 20.28 14 VAL I C 1
ATOM 8958 O O . VAL I 2 17 ? -50.162 2.941 -0.996 1.00 20.19 14 VAL I O 1
ATOM 8962 N N . GLY I 2 18 ? -52.240 3.401 -1.689 1.00 20.05 15 GLY I N 1
ATOM 8963 C CA . GLY I 2 18 ? -52.079 4.840 -1.592 1.00 20.21 15 GLY I CA 1
ATOM 8964 C C . GLY I 2 18 ? -52.271 5.334 -0.166 1.00 20.98 15 GLY I C 1
ATOM 8965 O O . GLY I 2 18 ? -52.396 4.526 0.759 1.00 20.59 15 GLY I O 1
ATOM 8966 N N . PRO I 2 19 ? -52.313 6.665 0.058 1.00 21.69 16 PRO I N 1
ATOM 8967 C CA . PRO I 2 19 ? -52.206 7.744 -0.942 1.00 21.99 16 PRO I CA 1
ATOM 8968 C C . PRO I 2 19 ? -50.841 7.840 -1.609 1.00 21.71 16 PRO I C 1
ATOM 8969 O O . PRO I 2 19 ? -49.826 7.377 -1.076 1.00 22.01 16 PRO I O 1
ATOM 8973 N N . THR I 2 20 ? -50.829 8.407 -2.797 1.00 20.95 17 THR I N 1
ATOM 8974 C CA . THR I 2 20 ? -49.595 8.673 -3.519 1.00 21.10 17 THR I CA 1
ATOM 8975 C C . THR I 2 20 ? -49.518 10.211 -3.661 1.00 20.79 17 THR I C 1
ATOM 8976 O O . THR I 2 20 ? -50.495 10.832 -4.104 1.00 21.29 17 THR I O 1
ATOM 8980 N N . MET I 2 21 ? -48.416 10.823 -3.213 1.00 19.55 18 MET I N 1
ATOM 8981 C CA . MET I 2 21 ? -48.200 12.256 -3.338 1.00 19.63 18 MET I CA 1
ATOM 8982 C C . MET I 2 21 ? -47.757 12.491 -4.772 1.00 20.23 18 MET I C 1
ATOM 8983 O O . MET I 2 21 ? -46.861 11.792 -5.239 1.00 20.41 18 MET I O 1
ATOM 8988 N N . VAL I 2 22 ? -48.388 13.430 -5.488 1.00 20.09 19 VAL I N 1
ATOM 8989 C CA . VAL I 2 22 ? -48.058 13.660 -6.895 1.00 20.50 19 VAL I CA 1
ATOM 8990 C C . VAL I 2 22 ? -47.675 15.095 -7.237 1.00 21.44 19 VAL I C 1
ATOM 8991 O O . VAL I 2 22 ? -47.384 15.363 -8.397 1.00 22.14 19 VAL I O 1
ATOM 8995 N N . GLY I 2 23 ? -47.688 16.007 -6.263 1.00 21.48 20 GLY I N 1
ATOM 8996 C CA . GLY I 2 23 ? -47.353 17.391 -6.556 1.00 22.43 20 GLY I CA 1
ATOM 8997 C C . GLY I 2 23 ? -47.193 18.331 -5.395 1.00 23.46 20 GLY I C 1
ATOM 8998 O O . GLY I 2 23 ? -47.489 17.989 -4.250 1.00 22.80 20 GLY I O 1
ATOM 8999 N N . ASP I 2 24 ? -46.734 19.531 -5.707 1.00 24.43 21 ASP I N 1
ATOM 9000 C CA . ASP I 2 24 ? -46.496 20.615 -4.766 1.00 25.16 21 ASP I CA 1
ATOM 9001 C C . ASP I 2 24 ? -47.268 21.867 -5.263 1.00 25.87 21 ASP I C 1
ATOM 9002 O O . ASP I 2 24 ? -47.977 21.779 -6.264 1.00 26.26 21 ASP I O 1
ATOM 9007 N N . GLU I 2 25 ? -47.126 23.014 -4.603 1.00 26.63 22 GLU I N 1
ATOM 9008 C CA . GLU I 2 25 ? -47.843 24.230 -4.970 1.00 28.77 22 GLU I CA 1
ATOM 9009 C C . GLU I 2 25 ? -47.630 24.703 -6.386 1.00 29.93 22 GLU I C 1
ATOM 9010 O O . GLU I 2 25 ? -48.518 25.340 -6.954 1.00 30.40 22 GLU I O 1
ATOM 9016 N N . GLN I 2 26 ? -46.452 24.432 -6.954 1.00 30.28 23 GLN I N 1
ATOM 9017 C CA . GLN I 2 26 ? -46.167 24.904 -8.302 1.00 31.13 23 GLN I CA 1
ATOM 9018 C C . GLN I 2 26 ? -46.336 23.833 -9.373 1.00 30.67 23 GLN I C 1
ATOM 9019 O O . GLN I 2 26 ? -45.865 24.013 -10.491 1.00 31.20 23 GLN I O 1
ATOM 9025 N N . SER I 2 27 ? -47.033 22.733 -9.049 1.00 29.95 24 SER I N 1
ATOM 9026 C CA . SER I 2 27 ? -47.279 21.675 -10.020 1.00 30.26 24 SER I CA 1
ATOM 9027 C C . SER I 2 27 ? -48.245 22.110 -11.084 1.00 31.51 24 SER I C 1
ATOM 9028 O O . SER I 2 27 ? -49.018 23.047 -10.874 1.00 32.23 24 SER I O 1
ATOM 9031 N N . ASP I 2 28 ? -48.190 21.435 -12.230 1.00 31.56 25 ASP I N 1
ATOM 9032 C CA . ASP I 2 28 ? -49.028 21.713 -13.376 1.00 32.79 25 ASP I CA 1
ATOM 9033 C C . ASP I 2 28 ? -50.478 21.410 -12.995 1.00 33.86 25 ASP I C 1
ATOM 9034 O O . ASP I 2 28 ? -50.814 20.265 -12.728 1.00 34.16 25 ASP I O 1
ATOM 9039 N N . PRO I 2 29 ? -51.351 22.432 -12.939 1.00 34.25 26 PRO I N 1
ATOM 9040 C CA . PRO I 2 29 ? -52.741 22.186 -12.509 1.00 34.42 26 PRO I CA 1
ATOM 9041 C C . PRO I 2 29 ? -53.497 21.221 -13.407 1.00 34.08 26 PRO I C 1
ATOM 9042 O O . PRO I 2 29 ? -54.324 20.453 -12.925 1.00 34.01 26 PRO I O 1
ATOM 9046 N N . GLU I 2 30 ? -53.194 21.247 -14.704 1.00 33.73 27 GLU I N 1
ATOM 9047 C CA . GLU I 2 30 ? -53.816 20.340 -15.663 1.00 33.57 27 GLU I CA 1
ATOM 9048 C C . GLU I 2 30 ? -53.409 18.869 -15.388 1.00 32.38 27 GLU I C 1
ATOM 9049 O O . GLU I 2 30 ? -54.270 17.988 -15.394 1.00 32.34 27 GLU I O 1
ATOM 9055 N N . LEU I 2 31 ? -52.111 18.609 -15.149 1.00 30.75 28 LEU I N 1
ATOM 9056 C CA . LEU I 2 31 ? -51.658 17.251 -14.859 1.00 30.55 28 LEU I CA 1
ATOM 9057 C C . LEU I 2 31 ? -52.271 16.766 -13.537 1.00 30.51 28 LEU I C 1
ATOM 9058 O O . LEU I 2 31 ? -52.697 15.611 -13.456 1.00 31.04 28 LEU I O 1
ATOM 9063 N N . MET I 2 32 ? -52.381 17.663 -12.531 1.00 29.80 29 MET I N 1
ATOM 9064 C CA . MET I 2 32 ? -52.996 17.300 -11.251 1.00 30.36 29 MET I CA 1
ATOM 9065 C C . MET I 2 32 ? -54.456 16.909 -11.432 1.00 31.46 29 MET I C 1
ATOM 9066 O O . MET I 2 32 ? -54.874 15.882 -10.893 1.00 31.50 29 MET I O 1
ATOM 9071 N N . GLN I 2 33 ? -55.206 17.684 -12.235 1.00 32.37 30 GLN I N 1
ATOM 9072 C CA . GLN I 2 33 ? -56.610 17.397 -12.534 1.00 34.11 30 GLN I CA 1
ATOM 9073 C C . GLN I 2 33 ? -56.742 16.083 -13.317 1.00 34.35 30 GLN I C 1
ATOM 9074 O O . GLN I 2 33 ? -57.606 15.278 -12.989 1.00 34.63 30 GLN I O 1
ATOM 9080 N N . HIS I 2 34 ? -55.856 15.831 -14.295 1.00 34.00 31 HIS I N 1
ATOM 9081 C CA . HIS I 2 34 ? -55.877 14.597 -15.073 1.00 34.34 31 HIS I CA 1
ATOM 9082 C C . HIS I 2 34 ? -55.689 13.369 -14.169 1.00 33.73 31 HIS I C 1
ATOM 9083 O O . HIS I 2 34 ? -56.341 12.343 -14.379 1.00 33.84 31 HIS I O 1
ATOM 9090 N N . LEU I 2 35 ? -54.800 13.471 -13.170 1.00 32.74 32 LEU I N 1
ATOM 9091 C CA . LEU I 2 35 ? -54.564 12.374 -12.222 1.00 31.85 32 LEU I CA 1
ATOM 9092 C C . LEU I 2 35 ? -55.700 12.209 -11.190 1.00 32.25 32 LEU I C 1
ATOM 9093 O O . LEU I 2 35 ? -55.725 11.212 -10.479 1.00 32.53 32 LEU I O 1
ATOM 9098 N N . GLY I 2 36 ? -56.611 13.179 -11.104 1.00 32.17 33 GLY I N 1
ATOM 9099 C CA . GLY I 2 36 ? -57.697 13.175 -10.131 1.00 32.25 33 GLY I CA 1
ATOM 9100 C C . GLY I 2 36 ? -57.202 13.557 -8.752 1.00 32.46 33 GLY I C 1
ATOM 9101 O O . GLY I 2 36 ? -57.761 13.125 -7.744 1.00 32.78 33 GLY I O 1
ATOM 9102 N N . ALA I 2 37 ? -56.142 14.369 -8.687 1.00 32.28 34 ALA I N 1
ATOM 9103 C CA . ALA I 2 37 ? -55.539 14.750 -7.418 1.00 32.48 34 ALA I CA 1
ATOM 9104 C C . ALA I 2 37 ? -56.294 15.831 -6.677 1.00 33.02 34 ALA I C 1
ATOM 9105 O O . ALA I 2 37 ? -56.978 16.642 -7.286 1.00 33.13 34 ALA I O 1
ATOM 9107 N N . SER I 2 38 ? -56.160 15.838 -5.347 1.00 33.39 35 SER I N 1
ATOM 9108 C CA . SER I 2 38 ? -56.727 16.864 -4.477 1.00 33.77 35 SER I CA 1
ATOM 9109 C C . SER I 2 38 ? -55.581 17.623 -3.813 1.00 32.86 35 SER I C 1
ATOM 9110 O O . SER I 2 38 ? -54.496 17.075 -3.609 1.00 32.43 35 SER I O 1
ATOM 9113 N N . LYS I 2 39 ? -55.817 18.888 -3.488 1.00 32.05 36 LYS I N 1
ATOM 9114 C CA . LYS I 2 39 ? -54.821 19.721 -2.849 1.00 32.31 36 LYS I CA 1
ATOM 9115 C C . LYS I 2 39 ? -55.107 19.795 -1.352 1.00 32.68 36 LYS I C 1
ATOM 9116 O O . LYS I 2 39 ? -56.267 19.911 -0.962 1.00 33.10 36 LYS I O 1
ATOM 9122 N N . ARG I 2 40 ? -54.059 19.733 -0.515 1.00 31.88 37 ARG I N 1
ATOM 9123 C CA . ARG I 2 40 ? -54.237 19.850 0.934 1.00 31.56 37 ARG I CA 1
ATOM 9124 C C . ARG I 2 40 ? -52.948 20.302 1.613 1.00 30.30 37 ARG I C 1
ATOM 9125 O O . ARG I 2 40 ? -51.857 20.144 1.061 1.00 30.07 37 ARG I O 1
ATOM 9133 N N . ARG I 2 41 ? -53.065 20.851 2.822 1.00 28.90 38 ARG I N 1
ATOM 9134 C CA . ARG I 2 41 ? -51.897 21.203 3.616 1.00 27.90 38 ARG I CA 1
ATOM 9135 C C . ARG I 2 41 ? -52.042 20.415 4.889 1.00 27.06 38 ARG I C 1
ATOM 9136 O O . ARG I 2 41 ? -52.968 20.698 5.653 1.00 27.88 38 ARG I O 1
ATOM 9144 N N . ALA I 2 42 ? -51.201 19.383 5.112 1.00 24.94 39 ALA I N 1
ATOM 9145 C CA . ALA I 2 42 ? -51.295 18.587 6.344 1.00 24.03 39 ALA I CA 1
ATOM 9146 C C . ALA I 2 42 ? -51.002 19.489 7.552 1.00 24.20 39 ALA I C 1
ATOM 9147 O O . ALA I 2 42 ? -50.176 20.391 7.452 1.00 24.02 39 ALA I O 1
ATOM 9149 N N . LEU I 2 43 ? -51.756 19.334 8.636 1.00 24.67 40 LEU I N 1
ATOM 9150 C CA . LEU I 2 43 ? -51.640 20.186 9.822 1.00 25.05 40 LEU I CA 1
ATOM 9151 C C . LEU I 2 43 ? -50.196 20.420 10.298 1.00 24.10 40 LEU I C 1
ATOM 9152 O O . LEU I 2 43 ? -49.476 19.473 10.605 1.00 22.94 40 LEU I O 1
ATOM 9157 N N . GLY I 2 44 ? -49.810 21.684 10.372 1.00 23.98 41 GLY I N 1
ATOM 9158 C CA . GLY I 2 44 ? -48.481 22.041 10.833 1.00 24.25 41 GLY I CA 1
ATOM 9159 C C . GLY I 2 44 ? -47.448 22.177 9.737 1.00 24.42 41 GLY I C 1
ATOM 9160 O O . GLY I 2 44 ? -46.374 22.721 9.984 1.00 24.61 41 GLY I O 1
ATOM 9161 N N . ASN I 2 45 ? -47.743 21.686 8.518 1.00 24.56 42 ASN I N 1
ATOM 9162 C CA . ASN I 2 45 ? -46.799 21.780 7.412 1.00 24.95 42 ASN I CA 1
ATOM 9163 C C . ASN I 2 45 ? -46.797 23.166 6.799 1.00 27.22 42 ASN I C 1
ATOM 9164 O O . ASN I 2 45 ? -47.817 23.851 6.805 1.00 27.72 42 ASN I O 1
ATOM 9169 N N . ASN I 2 46 ? -45.644 23.579 6.271 1.00 28.25 43 ASN I N 1
ATOM 9170 C CA . ASN I 2 46 ? -45.471 24.890 5.657 1.00 30.05 43 ASN I CA 1
ATOM 9171 C C . ASN I 2 46 ? -45.642 24.841 4.138 1.00 30.08 43 ASN I C 1
ATOM 9172 O O . ASN I 2 46 ? -45.104 25.703 3.456 1.00 31.45 43 ASN I O 1
ATOM 9177 N N . PHE I 2 47 ? -46.379 23.847 3.597 1.00 28.34 44 PHE I N 1
ATOM 9178 C CA . PHE I 2 47 ? -46.558 23.713 2.154 1.00 26.76 44 PHE I CA 1
ATOM 9179 C C . PHE I 2 47 ? -47.828 22.928 1.832 1.00 26.22 44 PHE I C 1
ATOM 9180 O O . PHE I 2 47 ? -48.277 22.105 2.632 1.00 26.53 44 PHE I O 1
ATOM 9188 N N . TYR I 2 48 ? -48.363 23.146 0.627 1.00 25.64 45 TYR I N 1
ATOM 9189 C CA . TYR I 2 48 ? -49.506 22.411 0.114 1.00 26.49 45 TYR I CA 1
ATOM 9190 C C . TYR I 2 48 ? -48.974 21.267 -0.745 1.00 24.76 45 TYR I C 1
ATOM 9191 O O . TYR I 2 48 ? -47.870 21.348 -1.299 1.00 24.91 45 TYR I O 1
ATOM 9200 N N . GLU I 2 49 ? -49.754 20.206 -0.858 1.00 23.31 46 GLU I N 1
ATOM 9201 C CA . GLU I 2 49 ? -49.377 19.050 -1.648 1.00 22.98 46 GLU I CA 1
ATOM 9202 C C . GLU I 2 49 ? -50.585 18.560 -2.431 1.00 23.85 46 GLU I C 1
ATOM 9203 O O . GLU I 2 49 ? -51.732 18.787 -2.037 1.00 24.06 46 GLU I O 1
ATOM 9209 N N . TYR I 2 50 ? -50.328 17.867 -3.537 1.00 23.48 47 TYR I N 1
ATOM 9210 C CA . TYR I 2 50 ? -51.363 17.221 -4.313 1.00 22.93 47 TYR I CA 1
ATOM 9211 C C . TYR I 2 50 ? -51.208 15.721 -4.065 1.00 22.58 47 TYR I C 1
ATOM 9212 O O . TYR I 2 50 ? -50.080 15.200 -4.046 1.00 21.80 47 TYR I O 1
ATOM 9221 N N . TYR I 2 51 ? -52.328 15.022 -3.883 1.00 22.58 48 TYR I N 1
ATOM 9222 C CA . TYR I 2 51 ? -52.285 13.591 -3.626 1.00 23.86 48 TYR I CA 1
ATOM 9223 C C . TYR I 2 51 ? -53.429 12.888 -4.337 1.00 24.51 48 TYR I C 1
ATOM 9224 O O . TYR I 2 51 ? -54.455 13.505 -4.632 1.00 24.99 48 TYR I O 1
ATOM 9233 N N . VAL I 2 52 ? -53.284 11.579 -4.545 1.00 24.23 49 VAL I N 1
ATOM 9234 C CA . VAL I 2 52 ? -54.336 10.729 -5.095 1.00 24.67 49 VAL I CA 1
ATOM 9235 C C . VAL I 2 52 ? -54.493 9.513 -4.176 1.00 25.77 49 VAL I C 1
ATOM 9236 O O . VAL I 2 52 ? -53.541 9.134 -3.489 1.00 25.76 49 VAL I O 1
ATOM 9240 N N . ASP I 2 53 ? -55.662 8.874 -4.182 1.00 26.40 50 ASP I N 1
ATOM 9241 C CA . ASP I 2 53 ? -55.881 7.664 -3.380 1.00 27.41 50 ASP I CA 1
ATOM 9242 C C . ASP I 2 53 ? -55.224 6.423 -4.004 1.00 27.35 50 ASP I C 1
ATOM 9243 O O . ASP I 2 53 ? -55.064 5.413 -3.326 1.00 28.09 50 ASP I O 1
ATOM 9248 N N . ASP I 2 54 ? -54.918 6.463 -5.300 1.00 26.56 51 ASP I N 1
ATOM 9249 C CA . ASP I 2 54 ? -54.353 5.330 -6.020 1.00 26.30 51 ASP I CA 1
ATOM 9250 C C . ASP I 2 54 ? -52.990 4.897 -5.510 1.00 25.79 51 ASP I C 1
ATOM 9251 O O . ASP I 2 54 ? -52.182 5.735 -5.109 1.00 26.03 51 ASP I O 1
ATOM 9256 N N . PRO I 2 55 ? -52.688 3.588 -5.608 1.00 24.76 52 PRO I N 1
ATOM 9257 C CA . PRO I 2 55 ? -51.319 3.139 -5.312 1.00 23.77 52 PRO I CA 1
ATOM 9258 C C . PRO I 2 55 ? -50.352 3.673 -6.391 1.00 22.98 52 PRO I C 1
ATOM 9259 O O . PRO I 2 55 ? -50.758 4.010 -7.514 1.00 23.28 52 PRO I O 1
ATOM 9263 N N . PRO I 2 56 ? -49.052 3.769 -6.073 1.00 22.03 53 PRO I N 1
ATOM 9264 C CA . PRO I 2 56 ? -48.106 4.368 -7.028 1.00 21.37 53 PRO I CA 1
ATOM 9265 C C . PRO I 2 56 ? -47.997 3.684 -8.380 1.00 22.63 53 PRO I C 1
ATOM 9266 O O . PRO I 2 56 ? -47.792 4.380 -9.379 1.00 23.05 53 PRO I O 1
ATOM 9270 N N . ARG I 2 57 ? -48.176 2.361 -8.451 1.00 22.70 54 ARG I N 1
ATOM 9271 C CA . ARG I 2 57 ? -48.096 1.670 -9.742 1.00 23.72 54 ARG I CA 1
ATOM 9272 C C . ARG I 2 57 ? -49.141 2.192 -10.736 1.00 23.94 54 ARG I C 1
ATOM 9273 O O . ARG I 2 57 ? -48.821 2.389 -11.905 1.00 23.54 54 ARG I O 1
ATOM 9281 N N . ILE I 2 58 ? -50.350 2.519 -10.246 1.00 24.35 55 ILE I N 1
ATOM 9282 C CA . ILE I 2 58 ? -51.407 3.084 -11.097 1.00 24.86 55 ILE I CA 1
ATOM 9283 C C . ILE I 2 58 ? -50.979 4.456 -11.620 1.00 25.22 55 ILE I C 1
ATOM 9284 O O . ILE I 2 58 ? -51.162 4.762 -12.802 1.00 25.56 55 ILE I O 1
ATOM 9289 N N . VAL I 2 59 ? -50.395 5.279 -10.738 1.00 24.98 56 VAL I N 1
ATOM 9290 C CA . VAL I 2 59 ? -49.933 6.615 -11.097 1.00 24.10 56 VAL I CA 1
ATOM 9291 C C . VAL I 2 59 ? -48.813 6.519 -12.133 1.00 23.24 56 VAL I C 1
ATOM 9292 O O . VAL I 2 59 ? -48.814 7.279 -13.085 1.00 23.19 56 VAL I O 1
ATOM 9296 N N . LEU I 2 60 ? -47.890 5.568 -11.974 1.00 22.50 57 LEU I N 1
ATOM 9297 C CA . LEU I 2 60 ? -46.797 5.382 -12.929 1.00 23.00 57 LEU I CA 1
ATOM 9298 C C . LEU I 2 60 ? -47.351 5.044 -14.320 1.00 24.57 57 LEU I C 1
ATOM 9299 O O . LEU I 2 60 ? -46.900 5.615 -15.319 1.00 24.76 57 LEU I O 1
ATOM 9304 N N . ASP I 2 61 ? -48.352 4.148 -14.384 1.00 24.82 58 ASP I N 1
ATOM 9305 C CA . ASP I 2 61 ? -48.982 3.790 -15.651 1.00 25.82 58 ASP I CA 1
ATOM 9306 C C . ASP I 2 61 ? -49.643 5.020 -16.293 1.00 26.38 58 ASP I C 1
ATOM 9307 O O . ASP I 2 61 ? -49.519 5.219 -17.499 1.00 27.20 58 ASP I O 1
ATOM 9312 N N . LYS I 2 62 ? -50.336 5.833 -15.504 1.00 26.04 59 LYS I N 1
ATOM 9313 C CA . LYS I 2 62 ? -50.979 7.052 -16.012 1.00 26.33 59 LYS I CA 1
ATOM 9314 C C . LYS I 2 62 ? -49.942 8.059 -16.534 1.00 27.17 59 LYS I C 1
ATOM 9315 O O . LYS I 2 62 ? -50.126 8.640 -17.607 1.00 27.93 59 LYS I O 1
ATOM 9321 N N . LEU I 2 63 ? -48.844 8.246 -15.791 1.00 26.92 60 LEU I N 1
ATOM 9322 C CA . LEU I 2 63 ? -47.790 9.172 -16.185 1.00 27.21 60 LEU I CA 1
ATOM 9323 C C . LEU I 2 63 ? -47.057 8.734 -17.440 1.00 28.74 60 LEU I C 1
ATOM 9324 O O . LEU I 2 63 ? -46.629 9.591 -18.217 1.00 28.65 60 LEU I O 1
ATOM 9329 N N . GLU I 2 64 ? -46.988 7.409 -17.711 1.00 29.97 61 GLU I N 1
ATOM 9330 C CA . GLU I 2 64 ? -46.382 6.941 -18.960 1.00 31.75 61 GLU I CA 1
ATOM 9331 C C . GLU I 2 64 ? -47.241 7.421 -20.148 1.00 32.95 61 GLU I C 1
ATOM 9332 O O . GLU I 2 64 ? -46.700 7.882 -21.157 1.00 32.75 61 GLU I O 1
ATOM 9338 N N . ARG I 2 65 ? -48.574 7.335 -20.016 1.00 33.88 62 ARG I N 1
ATOM 9339 C CA . ARG I 2 65 ? -49.472 7.798 -21.069 1.00 35.12 62 ARG I CA 1
ATOM 9340 C C . ARG I 2 65 ? -49.357 9.310 -21.327 1.00 34.87 62 ARG I C 1
ATOM 9341 O O . ARG I 2 65 ? -49.762 9.763 -22.395 1.00 35.98 62 ARG I O 1
ATOM 9349 N N . ARG I 2 66 ? -48.753 10.072 -20.388 1.00 33.06 63 ARG I N 1
ATOM 9350 C CA . ARG I 2 66 ? -48.472 11.498 -20.514 1.00 32.23 63 ARG I CA 1
ATOM 9351 C C . ARG I 2 66 ? -47.020 11.813 -20.953 1.00 30.91 63 ARG I C 1
ATOM 9352 O O . ARG I 2 66 ? -46.636 12.973 -20.965 1.00 31.31 63 ARG I O 1
ATOM 9360 N N . GLY I 2 67 ? -46.228 10.796 -21.276 1.00 29.32 64 GLY I N 1
ATOM 9361 C CA . GLY I 2 67 ? -44.868 10.980 -21.759 1.00 28.40 64 GLY I CA 1
ATOM 9362 C C . GLY I 2 67 ? -43.769 10.923 -20.725 1.00 27.80 64 GLY I C 1
ATOM 9363 O O . GLY I 2 67 ? -42.615 11.241 -21.043 1.00 27.74 64 GLY I O 1
ATOM 9364 N N . PHE I 2 68 ? -44.088 10.501 -19.476 1.00 26.66 65 PHE I N 1
ATOM 9365 C CA . PHE I 2 68 ? -43.073 10.427 -18.433 1.00 25.98 65 PHE I CA 1
ATOM 9366 C C . PHE I 2 68 ? -42.456 9.048 -18.329 1.00 26.47 65 PHE I C 1
ATOM 9367 O O . PHE I 2 68 ? -43.126 8.049 -18.535 1.00 26.92 65 PHE I O 1
ATOM 9375 N N . ARG I 2 69 ? -41.192 9.005 -17.957 1.00 25.86 66 ARG I N 1
ATOM 9376 C CA . ARG I 2 69 ? -40.444 7.781 -17.759 1.00 25.71 66 ARG I CA 1
ATOM 9377 C C . ARG I 2 69 ? -39.796 7.835 -16.369 1.00 24.43 66 ARG I C 1
ATOM 9378 O O . ARG I 2 69 ? -39.339 8.894 -15.956 1.00 24.39 66 ARG I O 1
ATOM 9386 N N . VAL I 2 70 ? -39.707 6.698 -15.682 1.00 23.36 67 VAL I N 1
ATOM 9387 C CA . VAL I 2 70 ? -39.058 6.626 -14.392 1.00 23.07 67 VAL I CA 1
ATOM 9388 C C . VAL I 2 70 ? -37.553 6.697 -14.606 1.00 22.79 67 VAL I C 1
ATOM 9389 O O . VAL I 2 70 ? -36.994 5.877 -15.332 1.00 22.48 67 VAL I O 1
ATOM 9393 N N . LEU I 2 71 ? -36.903 7.681 -13.992 1.00 22.12 68 LEU I N 1
ATOM 9394 C CA . LEU I 2 71 ? -35.444 7.781 -14.043 1.00 22.86 68 LEU I CA 1
ATOM 9395 C C . LEU I 2 71 ? -34.843 7.089 -12.839 1.00 23.02 68 LEU I C 1
ATOM 9396 O O . LEU I 2 71 ? -33.798 6.438 -12.946 1.00 23.91 68 LEU I O 1
ATOM 9401 N N . SER I 2 72 ? -35.479 7.254 -11.676 1.00 21.90 69 SER I N 1
ATOM 9402 C CA . SER I 2 72 ? -34.946 6.690 -10.459 1.00 21.91 69 SER I CA 1
ATOM 9403 C C . SER I 2 72 ? -36.046 6.464 -9.434 1.00 20.74 69 SER I C 1
ATOM 9404 O O . SER I 2 72 ? -37.098 7.122 -9.459 1.00 19.45 69 SER I O 1
ATOM 9407 N N . MET I 2 73 ? -35.807 5.484 -8.555 1.00 19.83 70 MET I N 1
ATOM 9408 C CA . MET I 2 73 ? -36.710 5.165 -7.457 1.00 19.51 70 MET I CA 1
ATOM 9409 C C . MET I 2 73 ? -35.821 5.013 -6.229 1.00 18.59 70 MET I C 1
ATOM 9410 O O . MET I 2 73 ? -34.772 4.370 -6.311 1.00 18.84 70 MET I O 1
ATOM 9415 N N . THR I 2 74 ? -36.212 5.610 -5.101 1.00 17.24 71 THR I N 1
ATOM 9416 C CA . THR I 2 74 ? -35.420 5.492 -3.884 1.00 15.96 71 THR I CA 1
ATOM 9417 C C . THR I 2 74 ? -36.267 5.469 -2.634 1.00 13.42 71 THR I C 1
ATOM 9418 O O . THR I 2 74 ? -37.367 6.010 -2.616 1.00 12.56 71 THR I O 1
ATOM 9422 N N . GLY I 2 75 ? -35.733 4.857 -1.597 1.00 12.05 72 GLY I N 1
ATOM 9423 C CA . GLY I 2 75 ? -36.364 4.842 -0.296 1.00 12.71 72 GLY I CA 1
ATOM 9424 C C . GLY I 2 75 ? -35.681 5.873 0.575 1.00 14.02 72 GLY I C 1
ATOM 9425 O O . GLY I 2 75 ? -34.444 6.027 0.522 1.00 14.01 72 GLY I O 1
ATOM 9426 N N . VAL I 2 76 ? -36.470 6.607 1.356 1.00 13.59 73 VAL I N 1
ATOM 9427 C CA . VAL I 2 76 ? -35.921 7.538 2.324 1.00 14.02 73 VAL I CA 1
ATOM 9428 C C . VAL I 2 76 ? -36.869 7.529 3.536 1.00 13.60 73 VAL I C 1
ATOM 9429 O O . VAL I 2 76 ? -38.073 7.733 3.368 1.00 13.54 73 VAL I O 1
ATOM 9433 N N . GLY I 2 77 ? -36.375 7.096 4.703 1.00 13.43 74 GLY I N 1
ATOM 9434 C CA . GLY I 2 77 ? -37.229 6.914 5.883 1.00 14.51 74 GLY I CA 1
ATOM 9435 C C . GLY I 2 77 ? -38.271 5.844 5.580 1.00 15.18 74 GLY I C 1
ATOM 9436 O O . GLY I 2 77 ? -37.927 4.776 5.067 1.00 14.95 74 GLY I O 1
ATOM 9437 N N . GLN I 2 78 ? -39.555 6.190 5.741 1.00 15.23 75 GLN I N 1
ATOM 9438 C CA . GLN I 2 78 ? -40.663 5.301 5.373 1.00 14.72 75 GLN I CA 1
ATOM 9439 C C . GLN I 2 78 ? -41.352 5.751 4.078 1.00 15.31 75 GLN I C 1
ATOM 9440 O O . GLN I 2 78 ? -42.511 5.399 3.822 1.00 16.12 75 GLN I O 1
ATOM 9446 N N . THR I 2 79 ? -40.639 6.482 3.232 1.00 15.33 76 THR I N 1
ATOM 9447 C CA . THR I 2 79 ? -41.174 7.013 1.985 1.00 14.84 76 THR I CA 1
ATOM 9448 C C . THR I 2 79 ? -40.467 6.383 0.787 1.00 14.67 76 THR I C 1
ATOM 9449 O O . THR I 2 79 ? -39.246 6.287 0.757 1.00 14.37 76 THR I O 1
ATOM 9453 N N . LEU I 2 80 ? -41.238 5.967 -0.205 1.00 14.84 77 LEU I N 1
ATOM 9454 C CA . LEU I 2 80 ? -40.710 5.417 -1.446 1.00 15.19 77 LEU I CA 1
ATOM 9455 C C . LEU I 2 80 ? -40.977 6.496 -2.502 1.00 15.19 77 LEU I C 1
ATOM 9456 O O . LEU I 2 80 ? -42.113 6.920 -2.644 1.00 15.93 77 LEU I O 1
ATOM 9461 N N . VAL I 2 81 ? -39.926 7.011 -3.147 1.00 14.20 78 VAL I N 1
ATOM 9462 C CA . VAL I 2 81 ? -40.008 8.112 -4.090 1.00 14.15 78 VAL I CA 1
ATOM 9463 C C . VAL I 2 81 ? -39.633 7.702 -5.501 1.00 14.46 78 VAL I C 1
ATOM 9464 O O . VAL I 2 81 ? -38.658 6.986 -5.697 1.00 13.57 78 VAL I O 1
ATOM 9468 N N . TRP I 2 82 ? -40.344 8.232 -6.495 1.00 14.99 79 TRP I N 1
ATOM 9469 C CA . TRP I 2 82 ? -39.975 8.040 -7.899 1.00 16.11 79 TRP I CA 1
ATOM 9470 C C . TRP I 2 82 ? -39.716 9.410 -8.495 1.00 16.49 79 TRP I C 1
ATOM 9471 O O . TRP I 2 82 ? -40.498 10.351 -8.271 1.00 15.54 79 TRP I O 1
ATOM 9482 N N . CYS I 2 83 ? -38.654 9.504 -9.295 1.00 17.09 80 CYS I N 1
ATOM 9483 C CA . CYS I 2 83 ? -38.305 10.696 -10.034 1.00 17.67 80 CYS I CA 1
ATOM 9484 C C . CYS I 2 83 ? -38.588 10.369 -11.511 1.00 19.47 80 CYS I C 1
ATOM 9485 O O . CYS I 2 83 ? -37.946 9.490 -12.081 1.00 19.62 80 CYS I O 1
ATOM 9488 N N . LEU I 2 84 ? -39.569 11.044 -12.105 1.00 20.00 81 LEU I N 1
ATOM 9489 C CA . LEU I 2 84 ? -39.954 10.848 -13.500 1.00 20.95 81 LEU I CA 1
ATOM 9490 C C . LEU I 2 84 ? -39.534 12.036 -14.356 1.00 21.63 81 LEU I C 1
ATOM 9491 O O . LEU I 2 84 ? -39.349 13.141 -13.848 1.00 20.81 81 LEU I O 1
ATOM 9496 N N . HIS I 2 85 ? -39.384 11.805 -15.658 1.00 22.23 82 HIS I N 1
ATOM 9497 C CA . HIS I 2 85 ? -38.940 12.845 -16.576 1.00 23.52 82 HIS I CA 1
ATOM 9498 C C . HIS I 2 85 ? -39.613 12.654 -17.923 1.00 25.15 82 HIS I C 1
ATOM 9499 O O . HIS I 2 85 ? -39.687 11.523 -18.396 1.00 24.87 82 HIS I O 1
ATOM 9506 N N . LYS I 2 86 ? -40.046 13.745 -18.575 1.00 26.84 83 LYS I N 1
ATOM 9507 C CA . LYS I 2 86 ? -40.589 13.633 -19.936 1.00 28.47 83 LYS I CA 1
ATOM 9508 C C . LYS I 2 86 ? -39.548 14.101 -20.942 1.00 28.50 83 LYS I C 1
ATOM 9509 O O . LYS I 2 86 ? -38.916 15.130 -20.703 1.00 28.31 83 LYS I O 1
ATOM 9515 N N . MET J 2 4 ? -50.860 -1.759 -18.428 1.00 43.83 1 MET J N 1
ATOM 9516 C CA . MET J 2 4 ? -50.141 -1.910 -17.169 1.00 43.57 1 MET J CA 1
ATOM 9517 C C . MET J 2 4 ? -48.651 -2.190 -17.383 1.00 41.65 1 MET J C 1
ATOM 9518 O O . MET J 2 4 ? -48.162 -3.298 -17.135 1.00 42.03 1 MET J O 1
ATOM 9523 N N . PRO J 2 5 ? -47.908 -1.180 -17.848 1.00 39.43 2 PRO J N 1
ATOM 9524 C CA . PRO J 2 5 ? -46.484 -1.389 -18.120 1.00 36.80 2 PRO J CA 1
ATOM 9525 C C . PRO J 2 5 ? -45.569 -1.478 -16.904 1.00 32.38 2 PRO J C 1
ATOM 9526 O O . PRO J 2 5 ? -44.514 -2.071 -17.037 1.00 32.22 2 PRO J O 1
ATOM 9530 N N . TYR J 2 6 ? -45.928 -0.876 -15.747 1.00 28.93 3 TYR J N 1
ATOM 9531 C CA . TYR J 2 6 ? -45.060 -0.906 -14.583 1.00 26.52 3 TYR J CA 1
ATOM 9532 C C . TYR J 2 6 ? -45.398 -2.006 -13.590 1.00 26.08 3 TYR J C 1
ATOM 9533 O O . TYR J 2 6 ? -46.560 -2.377 -13.404 1.00 26.19 3 TYR J O 1
ATOM 9542 N N . LEU J 2 7 ? -44.374 -2.494 -12.913 1.00 25.15 4 LEU J N 1
ATOM 9543 C CA . LEU J 2 7 ? -44.500 -3.553 -11.921 1.00 25.07 4 LEU J CA 1
ATOM 9544 C C . LEU J 2 7 ? -43.599 -3.273 -10.764 1.00 21.79 4 LEU J C 1
ATOM 9545 O O . LEU J 2 7 ? -42.464 -2.873 -10.972 1.00 21.32 4 LEU J O 1
ATOM 9550 N N . LEU J 2 8 ? -44.064 -3.542 -9.553 1.00 20.37 5 LEU J N 1
ATOM 9551 C CA . LEU J 2 8 ? -43.237 -3.381 -8.364 1.00 19.43 5 LEU J CA 1
ATOM 9552 C C . LEU J 2 8 ? -43.151 -4.727 -7.676 1.00 18.45 5 LEU J C 1
ATOM 9553 O O . LEU J 2 8 ? -44.179 -5.357 -7.428 1.00 18.73 5 LEU J O 1
ATOM 9558 N N . ILE J 2 9 ? -41.946 -5.178 -7.372 1.00 17.06 6 ILE J N 1
ATOM 9559 C CA . ILE J 2 9 ? -41.753 -6.399 -6.581 1.00 15.82 6 ILE J CA 1
ATOM 9560 C C . ILE J 2 9 ? -40.879 -6.061 -5.371 1.00 15.04 6 ILE J C 1
ATOM 9561 O O . ILE J 2 9 ? -40.120 -5.086 -5.408 1.00 14.94 6 ILE J O 1
ATOM 9566 N N . SER J 2 10 ? -40.966 -6.864 -4.310 1.00 14.37 7 SER J N 1
ATOM 9567 C CA . SER J 2 10 ? -40.190 -6.574 -3.111 1.00 13.83 7 SER J CA 1
ATOM 9568 C C . SER J 2 10 ? -39.938 -7.795 -2.257 1.00 13.99 7 SER J C 1
ATOM 9569 O O . SER J 2 10 ? -40.650 -8.773 -2.355 1.00 13.82 7 SER J O 1
ATOM 9572 N N . THR J 2 11 ? -38.945 -7.714 -1.387 1.00 14.13 8 THR J N 1
ATOM 9573 C CA . THR J 2 11 ? -38.685 -8.747 -0.386 1.00 14.02 8 THR J CA 1
ATOM 9574 C C . THR J 2 11 ? -38.211 -8.050 0.895 1.00 14.09 8 THR J C 1
ATOM 9575 O O . THR J 2 11 ? -37.694 -6.926 0.831 1.00 14.02 8 THR J O 1
ATOM 9579 N N . GLN J 2 12 ? -38.331 -8.731 2.050 1.00 13.34 9 GLN J N 1
ATOM 9580 C CA . GLN J 2 12 ? -37.876 -8.128 3.295 1.00 14.42 9 GLN J CA 1
ATOM 9581 C C . GLN J 2 12 ? -36.742 -8.888 3.921 1.00 14.59 9 GLN J C 1
ATOM 9582 O O . GLN J 2 12 ? -36.581 -10.055 3.656 1.00 14.63 9 GLN J O 1
ATOM 9588 N N . ILE J 2 13 ? -35.975 -8.222 4.802 1.00 14.45 10 ILE J N 1
ATOM 9589 C CA . ILE J 2 13 ? -34.952 -8.774 5.708 1.00 14.70 10 ILE J CA 1
ATOM 9590 C C . ILE J 2 13 ? -33.708 -9.345 5.026 1.00 13.62 10 ILE J C 1
ATOM 9591 O O . ILE J 2 13 ? -32.603 -8.936 5.387 1.00 13.05 10 ILE J O 1
ATOM 9596 N N . ARG J 2 14 ? -33.853 -10.316 4.098 1.00 13.29 11 ARG J N 1
ATOM 9597 C CA . ARG J 2 14 ? -32.703 -10.864 3.379 1.00 13.43 11 ARG J CA 1
ATOM 9598 C C . ARG J 2 14 ? -33.085 -10.990 1.893 1.00 14.58 11 ARG J C 1
ATOM 9599 O O . ARG J 2 14 ? -34.208 -11.387 1.577 1.00 15.17 11 ARG J O 1
ATOM 9607 N N . MET J 2 15 ? -32.157 -10.675 0.988 1.00 14.40 12 MET J N 1
ATOM 9608 C CA . MET J 2 15 ? -32.455 -10.731 -0.454 1.00 14.76 12 MET J CA 1
ATOM 9609 C C . MET J 2 15 ? -32.483 -12.161 -1.023 1.00 15.91 12 MET J C 1
ATOM 9610 O O . MET J 2 15 ? -33.033 -12.373 -2.114 1.00 16.30 12 MET J O 1
ATOM 9615 N N . GLU J 2 16 ? -31.842 -13.129 -0.329 1.00 15.49 13 GLU J N 1
ATOM 9616 C CA . GLU J 2 16 ? -31.689 -14.501 -0.832 1.00 15.88 13 GLU J CA 1
ATOM 9617 C C . GLU J 2 16 ? -32.891 -15.388 -0.658 1.00 17.08 13 GLU J C 1
ATOM 9618 O O . GLU J 2 16 ? -32.856 -16.525 -1.123 1.00 17.15 13 GLU J O 1
ATOM 9624 N N . VAL J 2 17 ? -33.912 -14.928 0.083 1.00 16.74 14 VAL J N 1
ATOM 9625 C CA . VAL J 2 17 ? -35.027 -15.794 0.413 1.00 17.50 14 VAL J CA 1
ATOM 9626 C C . VAL J 2 17 ? -36.332 -15.051 0.284 1.00 16.88 14 VAL J C 1
ATOM 9627 O O . VAL J 2 17 ? -36.381 -13.850 0.482 1.00 17.18 14 VAL J O 1
ATOM 9631 N N . GLY J 2 18 ? -37.373 -15.762 -0.095 1.00 16.71 15 GLY J N 1
ATOM 9632 C CA . GLY J 2 18 ? -38.697 -15.170 -0.190 1.00 16.52 15 GLY J CA 1
ATOM 9633 C C . GLY J 2 18 ? -39.341 -15.024 1.185 1.00 16.36 15 GLY J C 1
ATOM 9634 O O . GLY J 2 18 ? -38.718 -15.318 2.207 1.00 16.19 15 GLY J O 1
ATOM 9635 N N . PRO J 2 19 ? -40.627 -14.653 1.263 1.00 16.37 16 PRO J N 1
ATOM 9636 C CA . PRO J 2 19 ? -41.527 -14.386 0.136 1.00 16.99 16 PRO J CA 1
ATOM 9637 C C . PRO J 2 19 ? -41.164 -13.120 -0.625 1.00 17.59 16 PRO J C 1
ATOM 9638 O O . PRO J 2 19 ? -40.483 -12.213 -0.097 1.00 18.46 16 PRO J O 1
ATOM 9642 N N . THR J 2 20 ? -41.563 -13.083 -1.888 1.00 16.66 17 THR J N 1
ATOM 9643 C CA . THR J 2 20 ? -41.383 -11.899 -2.717 1.00 15.83 17 THR J CA 1
ATOM 9644 C C . THR J 2 20 ? -42.798 -11.389 -3.018 1.00 16.92 17 THR J C 1
ATOM 9645 O O . THR J 2 20 ? -43.643 -12.179 -3.458 1.00 17.43 17 THR J O 1
ATOM 9649 N N . MET J 2 21 ? -43.077 -10.100 -2.724 1.00 16.50 18 MET J N 1
ATOM 9650 C CA . MET J 2 21 ? -44.366 -9.492 -3.028 1.00 17.59 18 MET J CA 1
ATOM 9651 C C . MET J 2 21 ? -44.331 -9.158 -4.508 1.00 17.83 18 MET J C 1
ATOM 9652 O O . MET J 2 21 ? -43.353 -8.579 -4.971 1.00 17.78 18 MET J O 1
ATOM 9657 N N . VAL J 2 22 ? -45.363 -9.541 -5.262 1.00 17.77 19 VAL J N 1
ATOM 9658 C CA . VAL J 2 22 ? -45.355 -9.310 -6.714 1.00 18.25 19 VAL J CA 1
ATOM 9659 C C . VAL J 2 22 ? -46.574 -8.578 -7.258 1.00 19.18 19 VAL J C 1
ATOM 9660 O O . VAL J 2 22 ? -46.648 -8.371 -8.467 1.00 19.51 19 VAL J O 1
ATOM 9664 N N . GLY J 2 23 ? -47.525 -8.228 -6.400 1.00 19.84 20 GLY J N 1
ATOM 9665 C CA . GLY J 2 23 ? -48.730 -7.566 -6.865 1.00 21.04 20 GLY J CA 1
ATOM 9666 C C . GLY J 2 23 ? -49.648 -7.019 -5.797 1.00 21.51 20 GLY J C 1
ATOM 9667 O O . GLY J 2 23 ? -49.488 -7.307 -4.616 1.00 20.82 20 GLY J O 1
ATOM 9668 N N . ASP J 2 24 ? -50.629 -6.256 -6.238 1.00 22.72 21 ASP J N 1
ATOM 9669 C CA . ASP J 2 24 ? -51.640 -5.622 -5.412 1.00 24.59 21 ASP J CA 1
ATOM 9670 C C . ASP J 2 24 ? -53.032 -5.974 -5.999 1.00 26.00 21 ASP J C 1
ATOM 9671 O O . ASP J 2 24 ? -53.112 -6.773 -6.925 1.00 26.07 21 ASP J O 1
ATOM 9676 N N . GLU J 2 25 ? -54.122 -5.400 -5.464 1.00 27.17 22 GLU J N 1
ATOM 9677 C CA . GLU J 2 25 ? -55.471 -5.706 -5.935 1.00 29.21 22 GLU J CA 1
ATOM 9678 C C . GLU J 2 25 ? -55.726 -5.410 -7.382 1.00 30.20 22 GLU J C 1
ATOM 9679 O O . GLU J 2 25 ? -56.616 -6.022 -7.961 1.00 31.43 22 GLU J O 1
ATOM 9685 N N . GLN J 2 26 ? -54.995 -4.463 -7.970 1.00 29.57 23 GLN J N 1
ATOM 9686 C CA . GLN J 2 26 ? -55.217 -4.135 -9.374 1.00 29.19 23 GLN J CA 1
ATOM 9687 C C . GLN J 2 26 ? -54.226 -4.796 -10.328 1.00 26.38 23 GLN J C 1
ATOM 9688 O O . GLN J 2 26 ? -54.193 -4.444 -11.498 1.00 26.08 23 GLN J O 1
ATOM 9694 N N . SER J 2 27 ? -53.451 -5.775 -9.842 1.00 24.34 24 SER J N 1
ATOM 9695 C CA . SER J 2 27 ? -52.523 -6.494 -10.695 1.00 22.90 24 SER J CA 1
ATOM 9696 C C . SER J 2 27 ? -53.244 -7.380 -11.686 1.00 22.73 24 SER J C 1
ATOM 9697 O O . SER J 2 27 ? -54.384 -7.798 -11.461 1.00 22.25 24 SER J O 1
ATOM 9700 N N . ASP J 2 28 ? -52.575 -7.637 -12.807 1.00 22.54 25 ASP J N 1
ATOM 9701 C CA . ASP J 2 28 ? -53.032 -8.483 -13.894 1.00 22.64 25 ASP J CA 1
ATOM 9702 C C . ASP J 2 28 ? -53.120 -9.900 -13.346 1.00 23.60 25 ASP J C 1
ATOM 9703 O O . ASP J 2 28 ? -52.103 -10.473 -12.982 1.00 23.51 25 ASP J O 1
ATOM 9708 N N . PRO J 2 29 ? -54.345 -10.455 -13.252 1.00 24.73 26 PRO J N 1
ATOM 9709 C CA . PRO J 2 29 ? -54.512 -11.804 -12.658 1.00 24.72 26 PRO J CA 1
ATOM 9710 C C . PRO J 2 29 ? -53.797 -12.919 -13.410 1.00 23.95 26 PRO J C 1
ATOM 9711 O O . PRO J 2 29 ? -53.356 -13.897 -12.799 1.00 23.37 26 PRO J O 1
ATOM 9715 N N . GLU J 2 30 ? -53.675 -12.766 -14.733 1.00 23.28 27 GLU J N 1
ATOM 9716 C CA . GLU J 2 30 ? -52.989 -13.733 -15.580 1.00 22.96 27 GLU J CA 1
ATOM 9717 C C . GLU J 2 30 ? -51.482 -13.732 -15.278 1.00 21.75 27 GLU J C 1
ATOM 9718 O O . GLU J 2 30 ? -50.890 -14.805 -15.178 1.00 21.67 27 GLU J O 1
ATOM 9724 N N . LEU J 2 31 ? -50.868 -12.537 -15.090 1.00 20.51 28 LEU J N 1
ATOM 9725 C CA . LEU J 2 31 ? -49.435 -12.456 -14.762 1.00 19.65 28 LEU J CA 1
ATOM 9726 C C . LEU J 2 31 ? -49.220 -13.038 -13.357 1.00 19.05 28 LEU J C 1
ATOM 9727 O O . LEU J 2 31 ? -48.266 -13.782 -13.140 1.00 18.25 28 LEU J O 1
ATOM 9732 N N . MET J 2 32 ? -50.142 -12.750 -12.402 1.00 18.83 29 MET J N 1
ATOM 9733 C CA . MET J 2 32 ? -50.013 -13.287 -11.049 1.00 19.29 29 MET J CA 1
ATOM 9734 C C . MET J 2 32 ? -50.048 -14.821 -11.069 1.00 20.53 29 MET J C 1
ATOM 9735 O O . MET J 2 32 ? -49.225 -15.462 -10.413 1.00 19.65 29 MET J O 1
ATOM 9740 N N . GLN J 2 33 ? -50.938 -15.401 -11.897 1.00 21.96 30 GLN J N 1
ATOM 9741 C CA . GLN J 2 33 ? -51.015 -16.853 -12.064 1.00 23.23 30 GLN J CA 1
ATOM 9742 C C . GLN J 2 33 ? -49.750 -17.406 -12.749 1.00 22.64 30 GLN J C 1
ATOM 9743 O O . GLN J 2 33 ? -49.226 -18.431 -12.340 1.00 23.51 30 GLN J O 1
ATOM 9749 N N . HIS J 2 34 ? -49.227 -16.699 -13.739 1.00 22.01 31 HIS J N 1
ATOM 9750 C CA . HIS J 2 34 ? -47.979 -17.066 -14.403 1.00 22.24 31 HIS J CA 1
ATOM 9751 C C . HIS J 2 34 ? -46.807 -17.151 -13.420 1.00 21.66 31 HIS J C 1
ATOM 9752 O O . HIS J 2 34 ? -45.956 -18.038 -13.547 1.00 21.68 31 HIS J O 1
ATOM 9759 N N . LEU J 2 35 ? -46.741 -16.223 -12.449 1.00 21.04 32 LEU J N 1
ATOM 9760 C CA . LEU J 2 35 ? -45.685 -16.254 -11.431 1.00 20.38 32 LEU J CA 1
ATOM 9761 C C . LEU J 2 35 ? -45.939 -17.311 -10.324 1.00 20.60 32 LEU J C 1
ATOM 9762 O O . LEU J 2 35 ? -45.062 -17.533 -9.510 1.00 21.08 32 LEU J O 1
ATOM 9767 N N . GLY J 2 36 ? -47.123 -17.925 -10.293 1.00 20.11 33 GLY J N 1
ATOM 9768 C CA . GLY J 2 36 ? -47.500 -18.882 -9.259 1.00 20.38 33 GLY J CA 1
ATOM 9769 C C . GLY J 2 36 ? -47.854 -18.188 -7.948 1.00 21.07 33 GLY J C 1
ATOM 9770 O O . GLY J 2 36 ? -47.732 -18.778 -6.876 1.00 22.01 33 GLY J O 1
ATOM 9771 N N . ALA J 2 37 ? -48.310 -16.931 -8.016 1.00 20.32 34 ALA J N 1
ATOM 9772 C CA . ALA J 2 37 ? -48.614 -16.148 -6.830 1.00 20.86 34 ALA J CA 1
ATOM 9773 C C . ALA J 2 37 ? -49.922 -16.506 -6.137 1.00 22.36 34 ALA J C 1
ATOM 9774 O O . ALA J 2 37 ? -50.840 -17.038 -6.765 1.00 22.74 34 ALA J O 1
ATOM 9776 N N . SER J 2 38 ? -49.987 -16.241 -4.828 1.00 22.32 35 SER J N 1
ATOM 9777 C CA . SER J 2 38 ? -51.198 -16.406 -4.029 1.00 24.42 35 SER J CA 1
ATOM 9778 C C . SER J 2 38 ? -51.629 -15.018 -3.531 1.00 25.62 35 SER J C 1
ATOM 9779 O O . SER J 2 38 ? -50.806 -14.119 -3.386 1.00 24.89 35 SER J O 1
ATOM 9782 N N . LYS J 2 39 ? -52.914 -14.851 -3.282 1.00 27.32 36 LYS J N 1
ATOM 9783 C CA . LYS J 2 39 ? -53.464 -13.592 -2.811 1.00 29.65 36 LYS J CA 1
ATOM 9784 C C . LYS J 2 39 ? -53.709 -13.688 -1.308 1.00 30.73 36 LYS J C 1
ATOM 9785 O O . LYS J 2 39 ? -54.155 -14.730 -0.831 1.00 31.39 36 LYS J O 1
ATOM 9791 N N . ARG J 2 40 ? -53.407 -12.621 -0.555 1.00 30.51 37 ARG J N 1
ATOM 9792 C CA . ARG J 2 40 ? -53.676 -12.601 0.888 1.00 30.88 37 ARG J CA 1
ATOM 9793 C C . ARG J 2 40 ? -53.774 -11.170 1.422 1.00 30.74 37 ARG J C 1
ATOM 9794 O O . ARG J 2 40 ? -53.267 -10.242 0.797 1.00 30.92 37 ARG J O 1
ATOM 9802 N N . ARG J 2 41 ? -54.409 -10.992 2.577 1.00 30.13 38 ARG J N 1
ATOM 9803 C CA . ARG J 2 41 ? -54.471 -9.691 3.222 1.00 30.26 38 ARG J CA 1
ATOM 9804 C C . ARG J 2 41 ? -53.849 -9.888 4.578 1.00 29.73 38 ARG J C 1
ATOM 9805 O O . ARG J 2 41 ? -54.424 -10.606 5.386 1.00 30.20 38 ARG J O 1
ATOM 9813 N N . ALA J 2 42 ? -52.662 -9.308 4.846 1.00 28.33 39 ALA J N 1
ATOM 9814 C CA . ALA J 2 42 ? -52.045 -9.449 6.174 1.00 26.95 39 ALA J CA 1
ATOM 9815 C C . ALA J 2 42 ? -52.965 -8.784 7.236 1.00 26.86 39 ALA J C 1
ATOM 9816 O O . ALA J 2 42 ? -53.617 -7.787 6.949 1.00 26.12 39 ALA J O 1
ATOM 9818 N N . LEU J 2 43 ? -53.107 -9.407 8.405 1.00 26.97 40 LEU J N 1
ATOM 9819 C CA . LEU J 2 43 ? -54.020 -8.950 9.442 1.00 27.88 40 LEU J CA 1
ATOM 9820 C C . LEU J 2 43 ? -53.941 -7.448 9.763 1.00 27.05 40 LEU J C 1
ATOM 9821 O O . LEU J 2 43 ? -52.879 -6.938 10.112 1.00 26.48 40 LEU J O 1
ATOM 9826 N N . GLY J 2 44 ? -55.067 -6.758 9.633 1.00 26.48 41 GLY J N 1
ATOM 9827 C CA . GLY J 2 44 ? -55.121 -5.330 9.912 1.00 26.88 41 GLY J CA 1
ATOM 9828 C C . GLY J 2 44 ? -54.785 -4.415 8.740 1.00 27.22 41 GLY J C 1
ATOM 9829 O O . GLY J 2 44 ? -54.942 -3.191 8.841 1.00 27.44 41 GLY J O 1
ATOM 9830 N N . ASN J 2 45 ? -54.302 -4.982 7.625 1.00 26.64 42 ASN J N 1
ATOM 9831 C CA . ASN J 2 45 ? -54.000 -4.188 6.436 1.00 26.82 42 ASN J CA 1
ATOM 9832 C C . ASN J 2 45 ? -55.274 -3.875 5.660 1.00 28.85 42 ASN J C 1
ATOM 9833 O O . ASN J 2 45 ? -56.232 -4.649 5.683 1.00 29.69 42 ASN J O 1
ATOM 9838 N N . ASN J 2 46 ? -55.283 -2.740 4.975 1.00 29.38 43 ASN J N 1
ATOM 9839 C CA . ASN J 2 46 ? -56.426 -2.291 4.189 1.00 30.74 43 ASN J CA 1
ATOM 9840 C C . ASN J 2 46 ? -56.280 -2.644 2.710 1.00 30.88 43 ASN J C 1
ATOM 9841 O O . ASN J 2 46 ? -56.847 -1.958 1.876 1.00 31.86 43 ASN J O 1
ATOM 9846 N N . PHE J 2 47 ? -55.508 -3.689 2.374 1.00 29.67 44 PHE J N 1
ATOM 9847 C CA . PHE J 2 47 ? -55.276 -4.068 0.992 1.00 28.81 44 PHE J CA 1
ATOM 9848 C C . PHE J 2 47 ? -54.861 -5.529 0.892 1.00 29.22 44 PHE J C 1
ATOM 9849 O O . PHE J 2 47 ? -54.270 -6.088 1.826 1.00 29.58 44 PHE J O 1
ATOM 9857 N N . TYR J 2 48 ? -55.122 -6.129 -0.275 1.00 28.51 45 TYR J N 1
ATOM 9858 C CA . TYR J 2 48 ? -54.698 -7.474 -0.591 1.00 28.86 45 TYR J CA 1
ATOM 9859 C C . TYR J 2 48 ? -53.381 -7.378 -1.362 1.00 25.37 45 TYR J C 1
ATOM 9860 O O . TYR J 2 48 ? -53.096 -6.374 -2.016 1.00 25.06 45 TYR J O 1
ATOM 9869 N N . GLU J 2 49 ? -52.575 -8.420 -1.275 1.00 22.82 46 GLU J N 1
ATOM 9870 C CA . GLU J 2 49 ? -51.301 -8.476 -1.978 1.00 21.49 46 GLU J CA 1
ATOM 9871 C C . GLU J 2 49 ? -51.134 -9.847 -2.610 1.00 20.89 46 GLU J C 1
ATOM 9872 O O . GLU J 2 49 ? -51.719 -10.827 -2.147 1.00 21.16 46 GLU J O 1
ATOM 9878 N N . TYR J 2 50 ? -50.311 -9.919 -3.657 1.00 19.77 47 TYR J N 1
ATOM 9879 C CA . TYR J 2 50 ? -49.957 -11.170 -4.291 1.00 19.78 47 TYR J CA 1
ATOM 9880 C C . TYR J 2 50 ? -48.500 -11.441 -3.912 1.00 18.56 47 TYR J C 1
ATOM 9881 O O . TYR J 2 50 ? -47.675 -10.525 -3.921 1.00 18.46 47 TYR J O 1
ATOM 9890 N N . TYR J 2 51 ? -48.192 -12.677 -3.567 1.00 18.23 48 TYR J N 1
ATOM 9891 C CA . TYR J 2 51 ? -46.837 -13.036 -3.157 1.00 19.18 48 TYR J CA 1
ATOM 9892 C C . TYR J 2 51 ? -46.455 -14.417 -3.702 1.00 19.16 48 TYR J C 1
ATOM 9893 O O . TYR J 2 51 ? -47.324 -15.251 -3.967 1.00 18.80 48 TYR J O 1
ATOM 9902 N N . VAL J 2 52 ? -45.157 -14.672 -3.793 1.00 18.88 49 VAL J N 1
ATOM 9903 C CA . VAL J 2 52 ? -44.619 -15.963 -4.176 1.00 18.72 49 VAL J CA 1
ATOM 9904 C C . VAL J 2 52 ? -43.576 -16.376 -3.126 1.00 19.24 49 VAL J C 1
ATOM 9905 O O . VAL J 2 52 ? -42.993 -15.517 -2.470 1.00 19.32 49 VAL J O 1
ATOM 9909 N N . ASP J 2 53 ? -43.318 -17.676 -2.981 1.00 19.15 50 ASP J N 1
ATOM 9910 C CA . ASP J 2 53 ? -42.297 -18.158 -2.052 1.00 20.38 50 ASP J CA 1
ATOM 9911 C C . ASP J 2 53 ? -40.873 -17.956 -2.588 1.00 21.01 50 ASP J C 1
ATOM 9912 O O . ASP J 2 53 ? -39.920 -18.043 -1.823 1.00 22.15 50 ASP J O 1
ATOM 9917 N N . ASP J 2 54 ? -40.720 -17.743 -3.899 1.00 20.71 51 ASP J N 1
ATOM 9918 C CA . ASP J 2 54 ? -39.413 -17.615 -4.525 1.00 20.74 51 ASP J CA 1
ATOM 9919 C C . ASP J 2 54 ? -38.636 -16.397 -4.057 1.00 20.44 51 ASP J C 1
ATOM 9920 O O . ASP J 2 54 ? -39.226 -15.339 -3.802 1.00 20.06 51 ASP J O 1
ATOM 9925 N N . PRO J 2 55 ? -37.298 -16.512 -4.010 1.00 19.70 52 PRO J N 1
ATOM 9926 C CA . PRO J 2 55 ? -36.487 -15.319 -3.748 1.00 18.94 52 PRO J CA 1
ATOM 9927 C C . PRO J 2 55 ? -36.588 -14.356 -4.948 1.00 18.01 52 PRO J C 1
ATOM 9928 O O . PRO J 2 55 ? -36.914 -14.768 -6.073 1.00 18.23 52 PRO J O 1
ATOM 9932 N N . PRO J 2 56 ? -36.315 -13.060 -4.734 1.00 16.67 53 PRO J N 1
ATOM 9933 C CA . PRO J 2 56 ? -36.500 -12.084 -5.824 1.00 16.34 53 PRO J CA 1
ATOM 9934 C C . PRO J 2 56 ? -35.689 -12.315 -7.094 1.00 16.11 53 PRO J C 1
ATOM 9935 O O . PRO J 2 56 ? -36.178 -11.977 -8.168 1.00 15.77 53 PRO J O 1
ATOM 9939 N N . ARG J 2 57 ? -34.495 -12.903 -7.003 1.00 15.82 54 ARG J N 1
ATOM 9940 C CA . ARG J 2 57 ? -33.693 -13.160 -8.200 1.00 17.54 54 ARG J CA 1
ATOM 9941 C C . ARG J 2 57 ? -34.436 -14.085 -9.183 1.00 18.74 54 ARG J C 1
ATOM 9942 O O . ARG J 2 57 ? -34.418 -13.831 -10.390 1.00 18.69 54 ARG J O 1
ATOM 9950 N N . ILE J 2 58 ? -35.180 -15.088 -8.652 1.00 19.23 55 ILE J N 1
ATOM 9951 C CA . ILE J 2 58 ? -35.966 -16.002 -9.494 1.00 20.19 55 ILE J CA 1
ATOM 9952 C C . ILE J 2 58 ? -37.100 -15.219 -10.161 1.00 20.20 55 ILE J C 1
ATOM 9953 O O . ILE J 2 58 ? -37.353 -15.398 -11.350 1.00 21.55 55 ILE J O 1
ATOM 9958 N N . VAL J 2 59 ? -37.755 -14.334 -9.417 1.00 18.83 56 VAL J N 1
ATOM 9959 C CA . VAL J 2 59 ? -38.852 -13.527 -9.946 1.00 18.03 56 VAL J CA 1
ATOM 9960 C C . VAL J 2 59 ? -38.343 -12.596 -11.044 1.00 17.26 56 VAL J C 1
ATOM 9961 O O . VAL J 2 59 ? -39.000 -12.468 -12.075 1.00 18.08 56 VAL J O 1
ATOM 9965 N N . LEU J 2 60 ? -37.157 -12.003 -10.859 1.00 15.35 57 LEU J N 1
ATOM 9966 C CA . LEU J 2 60 ? -36.568 -11.123 -11.866 1.00 15.41 57 LEU J CA 1
ATOM 9967 C C . LEU J 2 60 ? -36.317 -11.882 -13.169 1.00 15.92 57 LEU J C 1
ATOM 9968 O O . LEU J 2 60 ? -36.626 -11.380 -14.260 1.00 16.78 57 LEU J O 1
ATOM 9973 N N . ASP J 2 61 ? -35.770 -13.096 -13.063 1.00 16.08 58 ASP J N 1
ATOM 9974 C CA . ASP J 2 61 ? -35.524 -13.941 -14.231 1.00 16.78 58 ASP J CA 1
ATOM 9975 C C . ASP J 2 61 ? -36.845 -14.270 -14.943 1.00 17.52 58 ASP J C 1
ATOM 9976 O O . ASP J 2 61 ? -36.903 -14.242 -16.172 1.00 17.29 58 ASP J O 1
ATOM 9981 N N . LYS J 2 62 ? -37.889 -14.598 -14.185 1.00 17.20 59 LYS J N 1
ATOM 9982 C CA . LYS J 2 62 ? -39.198 -14.904 -14.770 1.00 17.61 59 LYS J CA 1
ATOM 9983 C C . LYS J 2 62 ? -39.797 -13.683 -15.468 1.00 17.69 59 LYS J C 1
ATOM 9984 O O . LYS J 2 62 ? -40.341 -13.818 -16.546 1.00 17.80 59 LYS J O 1
ATOM 9990 N N . LEU J 2 63 ? -39.711 -12.499 -14.848 1.00 17.09 60 LEU J N 1
ATOM 9991 C CA . LEU J 2 63 ? -40.247 -11.282 -15.428 1.00 17.03 60 LEU J CA 1
ATOM 9992 C C . LEU J 2 63 ? -39.502 -10.873 -16.704 1.00 17.62 60 LEU J C 1
ATOM 9993 O O . LEU J 2 63 ? -40.131 -10.305 -17.606 1.00 18.03 60 LEU J O 1
ATOM 9998 N N . GLU J 2 64 ? -38.210 -11.229 -16.831 1.00 17.49 61 GLU J N 1
ATOM 9999 C CA . GLU J 2 64 ? -37.489 -10.942 -18.077 1.00 18.60 61 GLU J CA 1
ATOM 10000 C C . GLU J 2 64 ? -38.102 -11.778 -19.225 1.00 20.39 61 GLU J C 1
ATOM 10001 O O . GLU J 2 64 ? -38.307 -11.266 -20.337 1.00 20.43 61 GLU J O 1
ATOM 10007 N N . ARG J 2 65 ? -38.437 -13.050 -18.943 1.00 20.96 62 ARG J N 1
ATOM 10008 C CA . ARG J 2 65 ? -39.067 -13.900 -19.959 1.00 21.94 62 ARG J CA 1
ATOM 10009 C C . ARG J 2 65 ? -40.459 -13.394 -20.366 1.00 23.16 62 ARG J C 1
ATOM 10010 O O . ARG J 2 65 ? -40.983 -13.859 -21.366 1.00 24.35 62 ARG J O 1
ATOM 10018 N N . ARG J 2 66 ? -41.065 -12.477 -19.589 1.00 22.58 63 ARG J N 1
ATOM 10019 C CA . ARG J 2 66 ? -42.352 -11.848 -19.894 1.00 23.34 63 ARG J CA 1
ATOM 10020 C C . ARG J 2 66 ? -42.187 -10.432 -20.514 1.00 23.74 63 ARG J C 1
ATOM 10021 O O . ARG J 2 66 ? -43.176 -9.710 -20.648 1.00 23.65 63 ARG J O 1
ATOM 10029 N N . GLY J 2 67 ? -40.955 -10.034 -20.845 1.00 23.32 64 GLY J N 1
ATOM 10030 C CA . GLY J 2 67 ? -40.676 -8.748 -21.462 1.00 23.56 64 GLY J CA 1
ATOM 10031 C C . GLY J 2 67 ? -40.412 -7.581 -20.530 1.00 23.95 64 GLY J C 1
ATOM 10032 O O . GLY J 2 67 ? -40.355 -6.446 -21.000 1.00 24.26 64 GLY J O 1
ATOM 10033 N N . PHE J 2 68 ? -40.228 -7.832 -19.214 1.00 23.30 65 PHE J N 1
ATOM 10034 C CA . PHE J 2 68 ? -39.975 -6.770 -18.242 1.00 23.81 65 PHE J CA 1
ATOM 10035 C C . PHE J 2 68 ? -38.488 -6.559 -17.985 1.00 24.03 65 PHE J C 1
ATOM 10036 O O . PHE J 2 68 ? -37.719 -7.511 -17.943 1.00 24.58 65 PHE J O 1
ATOM 10044 N N . ARG J 2 69 ? -38.114 -5.322 -17.701 1.00 23.23 66 ARG J N 1
ATOM 10045 C CA . ARG J 2 69 ? -36.749 -4.971 -17.404 1.00 23.59 66 ARG J CA 1
ATOM 10046 C C . ARG J 2 69 ? -36.711 -4.141 -16.111 1.00 22.60 66 ARG J C 1
ATOM 10047 O O . ARG J 2 69 ? -37.612 -3.347 -15.867 1.00 21.54 66 ARG J O 1
ATOM 10055 N N . VAL J 2 70 ? -35.668 -4.330 -15.297 1.00 22.14 67 VAL J N 1
ATOM 10056 C CA . VAL J 2 70 ? -35.487 -3.572 -14.078 1.00 22.54 67 VAL J CA 1
ATOM 10057 C C . VAL J 2 70 ? -35.068 -2.152 -14.438 1.00 22.29 67 VAL J C 1
ATOM 10058 O O . VAL J 2 70 ? -34.062 -1.952 -15.109 1.00 21.82 67 VAL J O 1
ATOM 10062 N N . LEU J 2 71 ? -35.841 -1.166 -13.991 1.00 22.02 68 LEU J N 1
ATOM 10063 C CA . LEU J 2 71 ? -35.478 0.233 -14.158 1.00 22.87 68 LEU J CA 1
ATOM 10064 C C . LEU J 2 71 ? -34.730 0.725 -12.925 1.00 22.59 68 LEU J C 1
ATOM 10065 O O . LEU J 2 71 ? -33.814 1.536 -13.038 1.00 22.50 68 LEU J O 1
ATOM 10070 N N . SER J 2 72 ? -35.161 0.280 -11.730 1.00 21.00 69 SER J N 1
ATOM 10071 C CA . SER J 2 72 ? -34.549 0.741 -10.505 1.00 20.97 69 SER J CA 1
ATOM 10072 C C . SER J 2 72 ? -34.723 -0.260 -9.379 1.00 19.75 69 SER J C 1
ATOM 10073 O O . SER J 2 72 ? -35.671 -1.050 -9.378 1.00 18.91 69 SER J O 1
ATOM 10076 N N . MET J 2 73 ? -33.788 -0.227 -8.420 1.00 19.30 70 MET J N 1
ATOM 10077 C CA . MET J 2 73 ? -33.824 -1.065 -7.222 1.00 18.50 70 MET J CA 1
ATOM 10078 C C . MET J 2 73 ? -33.507 -0.159 -6.030 1.00 18.89 70 MET J C 1
ATOM 10079 O O . MET J 2 73 ? -32.580 0.659 -6.113 1.00 20.03 70 MET J O 1
ATOM 10084 N N . THR J 2 74 ? -34.271 -0.275 -4.928 1.00 16.81 71 THR J N 1
ATOM 10085 C CA . THR J 2 74 ? -33.993 0.552 -3.760 1.00 15.94 71 THR J CA 1
ATOM 10086 C C . THR J 2 74 ? -34.309 -0.142 -2.452 1.00 15.16 71 THR J C 1
ATOM 10087 O O . THR J 2 74 ? -35.162 -1.024 -2.399 1.00 15.46 71 THR J O 1
ATOM 10091 N N . GLY J 2 75 ? -33.659 0.301 -1.391 1.00 14.55 72 GLY J N 1
ATOM 10092 C CA . GLY J 2 75 ? -33.958 -0.162 -0.050 1.00 14.72 72 GLY J CA 1
ATOM 10093 C C . GLY J 2 75 ? -34.790 0.894 0.644 1.00 15.52 72 GLY J C 1
ATOM 10094 O O . GLY J 2 75 ? -34.537 2.094 0.492 1.00 15.66 72 GLY J O 1
ATOM 10095 N N . VAL J 2 76 ? -35.802 0.470 1.386 1.00 16.01 73 VAL J N 1
ATOM 10096 C CA . VAL J 2 76 ? -36.616 1.377 2.179 1.00 15.90 73 VAL J CA 1
ATOM 10097 C C . VAL J 2 76 ? -37.016 0.605 3.429 1.00 15.74 73 VAL J C 1
ATOM 10098 O O . VAL J 2 76 ? -37.597 -0.482 3.314 1.00 15.78 73 VAL J O 1
ATOM 10102 N N . GLY J 2 77 ? -36.569 1.078 4.614 1.00 14.28 74 GLY J N 1
ATOM 10103 C CA . GLY J 2 77 ? -36.784 0.352 5.867 1.00 14.28 74 GLY J CA 1
ATOM 10104 C C . GLY J 2 77 ? -36.075 -0.994 5.784 1.00 14.06 74 GLY J C 1
ATOM 10105 O O . GLY J 2 77 ? -34.900 -1.053 5.421 1.00 13.89 74 GLY J O 1
ATOM 10106 N N . GLN J 2 78 ? -36.814 -2.086 5.974 1.00 13.64 75 GLN J N 1
ATOM 10107 C CA . GLN J 2 78 ? -36.262 -3.437 5.821 1.00 13.76 75 GLN J CA 1
ATOM 10108 C C . GLN J 2 78 ? -36.781 -4.109 4.538 1.00 14.31 75 GLN J C 1
ATOM 10109 O O . GLN J 2 78 ? -36.790 -5.341 4.442 1.00 14.38 75 GLN J O 1
ATOM 10115 N N . THR J 2 79 ? -37.189 -3.299 3.543 1.00 13.92 76 THR J N 1
ATOM 10116 C CA . THR J 2 79 ? -37.745 -3.791 2.303 1.00 13.55 76 THR J CA 1
ATOM 10117 C C . THR J 2 79 ? -36.823 -3.446 1.143 1.00 14.32 76 THR J C 1
ATOM 10118 O O . THR J 2 79 ? -36.364 -2.313 1.038 1.00 13.54 76 THR J O 1
ATOM 10122 N N . LEU J 2 80 ? -36.608 -4.415 0.239 1.00 15.21 77 LEU J N 1
ATOM 10123 C CA . LEU J 2 80 ? -35.807 -4.215 -0.954 1.00 16.32 77 LEU J CA 1
ATOM 10124 C C . LEU J 2 80 ? -36.813 -4.244 -2.117 1.00 16.47 77 LEU J C 1
ATOM 10125 O O . LEU J 2 80 ? -37.545 -5.206 -2.258 1.00 17.08 77 LEU J O 1
ATOM 10130 N N . VAL J 2 81 ? -36.920 -3.163 -2.879 1.00 15.76 78 VAL J N 1
ATOM 10131 C CA . VAL J 2 81 ? -37.921 -3.000 -3.927 1.00 15.40 78 VAL J CA 1
ATOM 10132 C C . VAL J 2 81 ? -37.293 -2.899 -5.310 1.00 15.56 78 VAL J C 1
ATOM 10133 O O . VAL J 2 81 ? -36.272 -2.229 -5.477 1.00 16.33 78 VAL J O 1
ATOM 10137 N N . TRP J 2 82 ? -37.937 -3.491 -6.302 1.00 14.67 79 TRP J N 1
ATOM 10138 C CA . TRP J 2 82 ? -37.537 -3.360 -7.712 1.00 15.64 79 TRP J CA 1
ATOM 10139 C C . TRP J 2 82 ? -38.713 -2.771 -8.478 1.00 16.76 79 TRP J C 1
ATOM 10140 O O . TRP J 2 82 ? -39.865 -3.188 -8.281 1.00 17.02 79 TRP J O 1
ATOM 10151 N N . CYS J 2 83 ? -38.421 -1.816 -9.366 1.00 16.73 80 CYS J N 1
ATOM 10152 C CA . CYS J 2 83 ? -39.407 -1.205 -10.245 1.00 17.54 80 CYS J CA 1
ATOM 10153 C C . CYS J 2 83 ? -39.087 -1.704 -11.663 1.00 18.25 80 CYS J C 1
ATOM 10154 O O . CYS J 2 83 ? -37.997 -1.446 -12.171 1.00 17.60 80 CYS J O 1
ATOM 10157 N N . LEU J 2 84 ? -40.018 -2.432 -12.282 1.00 18.22 81 LEU J N 1
ATOM 10158 C CA . LEU J 2 84 ? -39.836 -3.007 -13.599 1.00 18.43 81 LEU J CA 1
ATOM 10159 C C . LEU J 2 84 ? -40.801 -2.384 -14.616 1.00 20.19 81 LEU J C 1
ATOM 10160 O O . LEU J 2 84 ? -41.863 -1.865 -14.260 1.00 19.39 81 LEU J O 1
ATOM 10165 N N . HIS J 2 85 ? -40.426 -2.458 -15.893 1.00 21.95 82 HIS J N 1
ATOM 10166 C CA . HIS J 2 85 ? -41.223 -1.892 -16.970 1.00 22.94 82 HIS J CA 1
ATOM 10167 C C . HIS J 2 85 ? -41.207 -2.788 -18.216 1.00 22.72 82 HIS J C 1
ATOM 10168 O O . HIS J 2 85 ? -40.158 -3.380 -18.496 1.00 22.61 82 HIS J O 1
#

Sequence (1282 aa):
PRSEEDNELNLPNLAAAYSSILSSLGENPQRQGLLKTPWRAASAMQFFTKGYQETISDVLNDAIFDEDHDEMVIVKDIDMFSMCEHHLVPFVGKVHIGYLPNKQVLGLSKLARIVEIYSRRLQVQERLTKQIAVAITEALRPAGVGVVVEATHMCMNSKTVTSTMLGVFREDPKTREEFLTLIRDNELNLPNLAAAYSSILSSLGENPQRQGLLKTPWRAASAMQFFTKGYQETISDEMVIVKDIDMFSMCEHHLVPFVGKVHIGYLPNKQVLGLSKLARIVEIYSRRLQVQERLTKQIAVAITEALRPAGVGVVVEATHMCNSKTVTSTMLGVFREDPKTREEFLTLIRLPNLAAAYSSILSSLGENPQRQGLLKTPWRAASAMQFFTKGYQETISDEMVIVKDIDMFSMCEHHLVPFVGKVHIGYLPNKQVLGLSKLARIVEIYSRRLQVQERLTKQIAVAITEALRPAGVGVVVEATHMCMNSKTVTSTMLGVFREDPKTREEFLTLIRPRSEEDNELNLPNLAAAYSSILSSLGENPQRQGLLKTPWRAASAMQFFTKGYQETISDVLNDAIFDEDHDEMVIVKDIDMFSMCEHHLVPFVGKVHIGYLPNKQVLGLSKLARIVEIYSRRLQVQERLTKQIAVAITEALRPAGVGVVVEATHMCSKTVTSTMLGVFREDPKTREEFLTLIRPRSEEDNELNLPNLAAAYSSILSSLGENPQRQGLLKTPWRAASAMQFFTKGYQEHDEMVIVKDIDMFSMCEHHLVPFVGKVHIGYLPNKQVLGLSKLARIVEIYSRRLQVQERLTKQIAVAITEALRPAGVGVVVEATHMCMVMSKTVTSTMLGVFREDPKTREEFLTLIRMPYLLISTQIRMEVGPTMVGDEQSDPELMQHLGASKRRALGNNFYEYYVDDPPRIVLDKLERRGFRVLSMTGVGQTLVWCLHKMPYLLISTQIRMEVGPTMVGDEQSDPELMQHLGASKRRALGNNFYEYYVDDPPRIVLDKLERRGFRVLSMTGVGQTLVWCLHKEMPYLLISTQIRMEVGPTMVGDEQSDPELMQHLGASKRRALGNNFYEYYVDDPPRIVLDKLERRGFRVLSMTGVGQTLVWCLHKSHMPYLLISTQIRMEVGPTMVGDEQSDPELMQHLGASKRRALGNNFYEYYVDDPPRIVLDKLERRGFRVLSMTGVGQTLVWCLHKMPYLLISTQIRMEVGPTMVGDEQSDPELMQHLGASKRRALGNNFYEYYVDDPPRIVLDKLERRGFRVLSMTGVGQTLVWCLH

InterPro domains:
  IPR001474 GTP cyclohydrolase I [MF_00223] (67-249)
  IPR001474 GTP cyclohydrolase I [NF006826] (70-249)
  IPR001474 GTP cyclohydrolase I [PTHR11109] (32-249)
  IPR001474 GTP cyclohydrolase I [TIGR00063] (74-249)
  IPR018234 GTP cyclohydrolase I, conserved site [PS00859] (128-144)
  IPR018234 GTP cyclohydrolase I, conserved site [PS00860] (176-186)
  IPR020602 GTP cyclohydrolase I domain [PF01227] (73-249)
  IPR043133 GTP cyclohydrolase I, C-terminal/NADPH-dependent 7-cyano-7-deazaguanine reductase [G3DSA:3.30.1130.10] (118-250)
  IPR043134 GTP cyclohydrolase I, N-terminal domain [G3DSA:1.10.286.10] (57-116)

Secondary structure (DSSP, 8-state):
---HHHHHHHHHHHHHHHHHHHHHTT--TTSGGGTTHHHHHHHHHHHHTGGGG--HHHHTTT-EEE-SS--EEEEEEEEEEEEETTTS-EEEEEEEEEEE-SSEEE-HHHHHHHHHHHHSSEE-HHHHHHHHHHHHHHHH--SEEEEEEEEEETT---EEEEEEEEEHHHH-HHHHHHHHHHT-/-HHHHHHHHHHHHHHHHHHTT--TTSGGGTTHHHHHHHHHHHHTGGGG------EEEEEEEEEEEEETTT--EEEEEEEEEEE-SS----HHHHHHHHHHHHSSEE-HHHHHHHHHHHHHHHH--SEEEEEEEEEE----EEEEEEEEEHHHH-HHHHHHHHHHT-/-HHHHHHHHHHHHTTT--TTSTTTTTHHHHHHHHHHHHTGGGG--S---EEEEEEEEEEEEETTT--EEEEEEEEEEE-SS----HHHHHHHHHHHHSSEE-HHHHHHHHHHHHHHHH--SEEEEEEEEEETT---EEEEEEEEEHHHH-HHHHHHHHHHT-/---HHHHHHHHHHHHHHHHHHHHHTT--TTSGGGTTHHHHHHHHHHHHTGGGG--HHHHTTT-EEE-SS--EEEEEEEEEEEEETTT--EEEEEEEEEEE-SSEEE-HHHHHHHHHHHHSSEE-HHHHHHHHHHHHHHHH--SEEEEEEEEEE---EEEEEEEEEHHHH-HHHHHHHHHHT-/---HHHHHHHHHHHHHHHHHHHHHTT--TTSGGGSSHHHHHHHHHHHHTGGGG---SEEEEEEEEEEEEETTT--EEEEEEEEEEE-SS----HHHHHHHHHHHHSSEE-HHHHHHHHHHHHHHHH--SEEEEEEEEEEHHHH--EEEEEEEEEHHHH-HHHHHHHHHHT-/--EEEEEEES-TTS--EEEEETTS-HHHHHHTT-EEE--TT-SS-EEEESS-HHHHHHHHHHTT-EEEEEEEETTEEEEEEE-/--EEEEEEES-TTS--EEEEETTS-HHHHHHTT-EEE--TT-SS-EEEESS-HHHHHHHHHHTTEEEEEEEEETTEEEEEEEE-/--EEEEEEES-TTS--EEEEETTS-HHHHHHTT-EEE--TT-SS-EEEESS-HHHHHHHHHTTT-EEEEEEEETTEEEEEEE-/--S-EEEEEEES-TTS--EEEEETTS-HHHHHHHT-EEE--TT-SS-EEEESS-HHHHHHHHHHTT-EEEEEEEETTEEEEEEE-/---EEEEEES-TTS--EEEEETTS-HHHHHHTT-EEE--TT-SS-EEEESS-HHHHHHHHHTTT--EEEEEEETTEEEEEE-

Solvent-accessible surface area: 55401 Å² total

B-factor: mean 28.14, std 10.92, range [5.74, 77.57]

Foldseek 3Di:
DQDPVNLVVCLVVQLVVVLVVCVVVVHDCPDPVNVCVSNVVSVVLCQLQVLVVDDLVVLLVVFKDFDPDKDKDKDWFLWAWAAALVPRFIKTGIKIKIFIADGMDTDPVSLSVQLVSLRSRHDDVQVSQVSSQVSVCVSGVGQWMKMWTWIDTPVPVDIDIDIDIDHCCVVPVVVVVVSVVVND/DLVVCLVVQLVVVLVVCVVVVHDCPDPVNVCVSNVVSVVLCQLQCLVVDDLPCDKDKDWFAWAWAAALVPRFIKTGIKIKIFAADPDDDDPVSLNNQRVSLRSRHDDVQVSQVSSQVSCCVVGVGQWMKMWTWIDTPCVDIDIYIDIGHCCVVPVVVVVVSVVVND/DVVQLVVVLVVCVVPPHDCPDPVNVCVSVVVSVVLCQLQVLVVDDLVVVKDKDWFLWAWAAALVPRFIKTGIKIKMFAADPDDDDPVSLNNQRVSQRSNHDDVQVSQVSSQVSVCVVGVGQWMKMWTWIDTPVPVDIDIYIDIGHCCVVPVVVVVVSVVVRD/DQDPVNLVVCLVVQLVVVLVVCVVVVHDCPDPVNVCVSNVVSVVLCQLQVLVVDDLVVLLVVFKDFDPDKDKDKDWFLWFWAAALVPRFIKTGIKIKMFIAPGMDTDPVSLSVQLVSLRSNHDDVQVSQVSSQVSRCVSGVGQWMKMWTWIDTPCVIDIDIDIGHCCVVPVVVVVVSVVVND/DQDPVNLVVCQVVQLVVQLVVCVVVVHDCPPPVNVCVSNVVSVVLCQLQVLVVHAADKDKDWFLWAWAAALVPRFIKTGIKIKIFHADPDDDDPVVLNNQRSSLRSRNDDVQVSQVSSQVVCCVVGVGQWMKMWTWIDTVVPVCDIDIYIDIGHCCVVPVVVVVVSVVVND/DFKWKKKAFDDQQWDFIWTFWPPDDVVVLVVLVWDWDAPPPHPTITTTDGHRVVVVQVVVVVVVKDWPDWDDDDRMIMTMIGD/DFKWKKKAFDDQQWDFIWTFWPPDDVVVLVVQVWDWDAPPPHPTITTTDGHRVVVVQVVVVVVQKDFPDWDDDDRMIMTMIGRD/DFKWKKKAFDDQQWDFIWTFWPPDDVVVLVLQVWDWDAPPPHPTITTTDGHRVVVVQVSVVVVVKDWPDWDDDDRMIMTMIGD/DVVFKWKKKAFDDQQWDWIWTFWPPDDVVVLVQLVWDWDAPPPHPTITTTDGGRVVVVQVVVVVVVKDFPDWDDDDRMIMTMIGD/DQKWKKKAFDDQQWDFIWTFWPPDDVVVLVQLVWDWDAPPPHPTITTTDGHRVVVVQVSVVVVVKDWPDWDDDDRMIMTMID

Nearest PDB structures (foldseek):
  1wpl-assembly1_K  TM=9.974E-01  e=4.454E-15  Rattus norvegicus
  6z80-assembly1_L  TM=9.998E-01  e=6.723E-15  Homo sapiens
  5cm2-assembly1_Z  TM=4.991E-01  e=3.920E-01  Yarrowia lipolytica CLIB122
  3grz-assembly1_B  TM=6.913E-01  e=1.429E+00  Lactobacillus delbrueckii subsp. bulgaricus ATCC BAA-365
  8ryd-assembly1_B  TM=3.896E-01  e=6.655E-01  Pseudomonas aeruginosa

Organism: Homo sapiens (NCBI:txid9606)

GO terms:
  GO:0003934 GTP cyclohydrolase I activity (F, IDA)
  GO:0044306 neuron projection terminus (C, TAS)
  GO:0051019 mitogen-activated protein kinase binding (F, IPI)
  GO:0005515 protein binding (F, IPI)
  GO:0050884 neuromuscular process controlling posture (P, IMP)
  GO:0005737 cytoplasm (C, EXP)
  GO:0003934 GTP cyclohydrolase I activity (F, EXP)
  GO:0005829 cytosol (C, TAS)
  GO:2000121 regulation of removal of superoxide radicals (P, IMP)
  GO:0006729 tetrahydrobiopterin biosynthetic process (P, IMP)
  GO:0031965 nuclear membrane (C, IDA)
  GO:0005654 nucleoplasm (C, IDA)
  GO:0005829 cytosol (C, IDA)
  GO:0005525 GTP binding (F, IDA)
  GO:0034341 response to type II interferon (P, IDA)
  GO:0034612 response to tumor necrosis factor (P, IDA)
  GO:0005634 nucleus (C, IDA)
  GO:0005737 cytoplasm (C, IDA)
  GO:0031410 cytoplasmic vesicle (C, IDA)
  GO:0042416 dopamine biosynthetic process (P, IDA)

Radius of gyration: 34.9 Å; Cα contacts (8 Å, |Δi|>4): 2809; chains: 10; bounding box: 97×97×89 Å